Protein AF-0000000074132097 (afdb_homodimer)

Sequence (910 aa):
MKKFSLKESVGILLLLLIILAGGVNQGLSPETPVLTVIAILILIAKLHGADWEKIHQGIKEGISTALIPIFIFILIGILIAVWIKAGIIPALMVVGFKLISVKFFVPSVFLVCALVGASIGSGFTTISTIGIALFGMGITMNMNPALVAGAILSGAIFGDKTSPLSDSTNLASAISGTDLFAHIKNLMWTTIPALLISLVVFVFIGQGKTEPDFAKIDATMKILSQNFSISWVAAIPVILMFLCAWFKIPAIPTLFINIAVSTGIILVNDPHISLKGLAALMETGYVAHTKNEAVNALLTRGGISNMMGTVSLIITTLALGGLLMELGIIQTAMEPLIQRLNRPGKLVLSTIFAGIGINLFVGEQYLSVILPGRAFKDAFDRVGLAPLALGRVLEDGGSVINYLIPWGVAGSFAASTLGVPVLEFLPFTLFALLSPILSVISGYTGIGLKMKKENMKKFSLKESVGILLLLLIILAGGVNQGLSPETPVLTVIAILILIAKLHGADWEKIHQGIKEGISTALIPIFIFILIGILIAVWIKAGIIPALMVVGFKLISVKFFVPSVFLVCALVGASIGSGFTTISTIGIALFGMGITMNMNPALVAGAILSGAIFGDKTSPLSDSTNLASAISGTDLFAHIKNLMWTTIPALLISLVVFVFIGQGKTEPDFAKIDATMKILSQNFSISWVAAIPVILMFLCAWFKIPAIPTLFINIAVSTGIILVNDPHISLKGLAALMETGYVAHTKNEAVNALLTRGGISNMMGTVSLIITTLALGGLLMELGIIQTAMEPLIQRLNRPGKLVLSTIFAGIGINLFVGEQYLSVILPGRAFKDAFDRVGLAPLALGRVLEDGGSVINYLIPWGVAGSFAASTLGVPVLEFLPFTLFALLSPILSVISGYTGIGLKMKKEN

Structure (mmCIF, N/CA/C/O backbone):
data_AF-0000000074132097-model_v1
#
loop_
_entity.id
_entity.type
_entity.pdbx_description
1 polymer 'Na(+)/H(+) antiporter'
#
loop_
_atom_site.group_PDB
_atom_site.id
_atom_site.type_symbol
_atom_site.label_atom_id
_atom_site.label_alt_id
_atom_site.label_comp_id
_atom_site.label_asym_id
_atom_site.label_entity_id
_atom_site.label_seq_id
_atom_site.pdbx_PDB_ins_code
_atom_site.Cartn_x
_atom_site.Cartn_y
_atom_site.Cartn_z
_atom_site.occupancy
_atom_site.B_iso_or_equiv
_atom_site.auth_seq_id
_atom_site.auth_comp_id
_atom_site.auth_asym_id
_atom_site.auth_atom_id
_atom_site.pdbx_PDB_model_num
ATOM 1 N N . MET A 1 1 ? 18.516 8.859 -22.875 1 85 1 MET A N 1
ATOM 2 C CA . MET A 1 1 ? 17.312 9.695 -22.781 1 85 1 MET A CA 1
ATOM 3 C C . MET A 1 1 ? 17.672 11.172 -22.891 1 85 1 MET A C 1
ATOM 5 O O . MET A 1 1 ? 18.672 11.617 -22.328 1 85 1 MET A O 1
ATOM 9 N N . LYS A 1 2 ? 16.906 11.922 -23.828 1 89.31 2 LYS A N 1
ATOM 10 C CA . LYS A 1 2 ? 17.094 13.359 -23.984 1 89.31 2 LYS A CA 1
ATOM 11 C C . LYS A 1 2 ? 16.547 14.117 -22.781 1 89.31 2 LYS A C 1
ATOM 13 O O . LYS A 1 2 ? 15.438 13.836 -22.312 1 89.31 2 LYS A O 1
ATOM 18 N N . LYS A 1 3 ? 17.328 15.031 -22.281 1 91.81 3 LYS A N 1
ATOM 19 C CA . LYS A 1 3 ? 16.891 15.828 -21.141 1 91.81 3 LYS A CA 1
ATOM 20 C C . LYS A 1 3 ? 15.695 16.703 -21.5 1 91.81 3 LYS A C 1
ATOM 22 O O . LYS A 1 3 ? 15.625 17.25 -22.609 1 91.81 3 LYS A O 1
ATOM 27 N N . PHE A 1 4 ? 14.773 16.828 -20.594 1 95.38 4 PHE A N 1
ATOM 28 C CA . PHE A 1 4 ? 13.617 17.688 -20.812 1 95.38 4 PHE A CA 1
ATOM 29 C C . PHE A 1 4 ? 14 19.156 -20.688 1 95.38 4 PHE A C 1
ATOM 31 O O . PHE A 1 4 ? 14.719 19.531 -19.766 1 95.38 4 PHE A O 1
ATOM 38 N N . SER A 1 5 ? 13.555 19.938 -21.625 1 95 5 SER A N 1
ATOM 39 C CA . SER A 1 5 ? 13.773 21.375 -21.578 1 95 5 SER A CA 1
ATOM 40 C C . SER A 1 5 ? 12.852 22.047 -20.562 1 95 5 SER A C 1
ATOM 42 O O . SER A 1 5 ? 11.914 21.422 -20.062 1 95 5 SER A O 1
ATOM 44 N N . LEU A 1 6 ? 13.18 23.25 -20.25 1 95.19 6 LEU A N 1
ATOM 45 C CA . LEU A 1 6 ? 12.344 24 -19.312 1 95.19 6 LEU A CA 1
ATOM 46 C C . LEU A 1 6 ? 10.922 24.125 -19.844 1 95.19 6 LEU A C 1
ATOM 48 O O . LEU A 1 6 ? 9.953 23.938 -19.109 1 95.19 6 LEU A O 1
ATOM 52 N N . LYS A 1 7 ? 10.742 24.438 -21.078 1 96.06 7 LYS A N 1
ATOM 53 C CA . LYS A 1 7 ? 9.422 24.578 -21.688 1 96.06 7 LYS A CA 1
ATOM 54 C C . LYS A 1 7 ? 8.648 23.266 -21.656 1 96.06 7 LYS A C 1
ATOM 56 O O . LYS A 1 7 ? 7.449 23.25 -21.375 1 96.06 7 LYS A O 1
ATOM 61 N N . GLU A 1 8 ? 9.344 22.203 -21.969 1 96.19 8 GLU A N 1
ATOM 62 C CA . GLU A 1 8 ? 8.711 20.891 -21.906 1 96.19 8 GLU A CA 1
ATOM 63 C C . GLU A 1 8 ? 8.289 20.547 -20.484 1 96.19 8 GLU A C 1
ATOM 65 O O . GLU A 1 8 ? 7.195 20.016 -20.266 1 96.19 8 GLU A O 1
ATOM 70 N N . SER A 1 9 ? 9.195 20.797 -19.562 1 96.62 9 SER A N 1
ATOM 71 C CA . SER A 1 9 ? 8.922 20.469 -18.156 1 96.62 9 SER A CA 1
ATOM 72 C C . SER A 1 9 ? 7.723 21.25 -17.641 1 96.62 9 SER A C 1
ATOM 74 O O . SER A 1 9 ? 6.82 20.672 -17.031 1 96.62 9 SER A O 1
ATOM 76 N N . VAL A 1 10 ? 7.715 22.5 -17.875 1 95.5 10 VAL A N 1
ATOM 77 C CA . VAL A 1 10 ? 6.613 23.344 -17.422 1 95.5 10 VAL A CA 1
ATOM 78 C C . VAL A 1 10 ? 5.328 22.938 -18.141 1 95.5 10 VAL A C 1
ATOM 80 O O . VAL A 1 10 ? 4.254 22.922 -17.531 1 95.5 10 VAL A O 1
ATOM 83 N N . GLY A 1 11 ? 5.418 22.672 -19.422 1 96.5 11 GLY A N 1
ATOM 84 C CA . GLY A 1 11 ? 4.27 22.203 -20.172 1 96.5 11 GLY A CA 1
ATOM 85 C C . GLY A 1 11 ? 3.67 20.922 -19.609 1 96.5 11 GLY A C 1
ATOM 86 O O . GLY A 1 11 ? 2.449 20.797 -19.5 1 96.5 11 GLY A O 1
ATOM 87 N N . ILE A 1 12 ? 4.539 20.016 -19.312 1 96.44 12 ILE A N 1
ATOM 88 C CA . ILE A 1 12 ? 4.109 18.75 -18.734 1 96.44 12 ILE A CA 1
ATOM 89 C C . ILE A 1 12 ? 3.432 18.984 -17.391 1 96.44 12 ILE A C 1
ATOM 91 O O . ILE A 1 12 ? 2.371 18.422 -17.109 1 96.44 12 ILE A O 1
ATOM 95 N N . LEU A 1 13 ? 4.047 19.797 -16.531 1 96.31 13 LEU A N 1
ATOM 96 C CA . LEU A 1 13 ? 3.502 20.078 -15.211 1 96.31 13 LEU A CA 1
ATOM 97 C C . LEU A 1 13 ? 2.148 20.766 -15.32 1 96.31 13 LEU A C 1
ATOM 99 O O . LEU A 1 13 ? 1.233 20.484 -14.547 1 96.31 13 LEU A O 1
ATOM 103 N N . LEU A 1 14 ? 1.985 21.656 -16.219 1 95.94 14 LEU A N 1
ATOM 104 C CA . LEU A 1 14 ? 0.712 22.344 -16.422 1 95.94 14 LEU A CA 1
ATOM 105 C C . LEU A 1 14 ? -0.354 21.359 -16.906 1 95.94 14 LEU A C 1
ATOM 107 O O . LEU A 1 14 ? -1.506 21.438 -16.469 1 95.94 14 LEU A O 1
ATOM 111 N N . LEU A 1 15 ? 0.033 20.562 -17.859 1 94.88 15 LEU A N 1
ATOM 112 C CA . LEU A 1 15 ? -0.889 19.547 -18.344 1 94.88 15 LEU A CA 1
ATOM 113 C C . LEU A 1 15 ? -1.368 18.641 -17.203 1 94.88 15 LEU A C 1
ATOM 115 O O . LEU A 1 15 ? -2.559 18.344 -17.109 1 94.88 15 LEU A O 1
ATOM 119 N N . LEU A 1 16 ? -0.431 18.25 -16.391 1 94.19 16 LEU A N 1
ATOM 120 C CA . LEU A 1 16 ? -0.76 17.406 -15.242 1 94.19 16 LEU A CA 1
ATOM 121 C C . LEU A 1 16 ? -1.727 18.109 -14.297 1 94.19 16 LEU A C 1
ATOM 123 O O . LEU A 1 16 ? -2.697 17.516 -13.836 1 94.19 16 LEU A O 1
ATOM 127 N N . LEU A 1 17 ? -1.481 19.344 -14.039 1 93.38 17 LEU A N 1
ATOM 128 C CA . LEU A 1 17 ? -2.324 20.109 -13.125 1 93.38 17 LEU A CA 1
ATOM 129 C C . LEU A 1 17 ? -3.732 20.266 -13.695 1 93.38 17 LEU A C 1
ATOM 131 O O . LEU A 1 17 ? -4.715 20.219 -12.945 1 93.38 17 LEU A O 1
ATOM 135 N N . ILE A 1 18 ? -3.844 20.469 -14.961 1 94.88 18 ILE A N 1
ATOM 136 C CA . ILE A 1 18 ? -5.137 20.625 -15.625 1 94.88 18 ILE A CA 1
ATOM 137 C C . ILE A 1 18 ? -5.945 19.344 -15.508 1 94.88 18 ILE A C 1
ATOM 139 O O . ILE A 1 18 ? -7.141 19.375 -15.203 1 94.88 18 ILE A O 1
ATOM 143 N N . ILE A 1 19 ? -5.293 18.25 -15.695 1 94.5 19 ILE A N 1
ATOM 144 C CA . ILE A 1 19 ? -5.98 16.969 -15.633 1 94.5 19 ILE A CA 1
ATOM 145 C C . ILE A 1 19 ? -6.402 16.672 -14.195 1 94.5 19 ILE A C 1
ATOM 147 O O . ILE A 1 19 ? -7.535 16.266 -13.945 1 94.5 19 ILE A O 1
ATOM 151 N N . LEU A 1 20 ? -5.535 16.875 -13.25 1 92.69 20 LEU A N 1
ATOM 152 C CA . LEU A 1 20 ? -5.82 16.578 -11.852 1 92.69 20 LEU A CA 1
ATOM 153 C C . LEU A 1 20 ? -6.898 17.516 -11.312 1 92.69 20 LEU A C 1
ATOM 155 O O . LEU A 1 20 ? -7.879 17.062 -10.711 1 92.69 20 LEU A O 1
ATOM 159 N N . ALA A 1 21 ? -6.719 18.797 -11.523 1 89.94 21 ALA A N 1
ATOM 160 C CA . ALA A 1 21 ? -7.695 19.781 -11.047 1 89.94 21 ALA A CA 1
ATOM 161 C C . ALA A 1 21 ? -9.031 19.609 -11.758 1 89.94 21 ALA A C 1
ATOM 163 O O . ALA A 1 21 ? -10.094 19.766 -11.148 1 89.94 21 ALA A O 1
ATOM 164 N N . GLY A 1 22 ? -8.977 19.359 -13.047 1 90.19 22 GLY A N 1
ATOM 165 C CA . GLY A 1 22 ? -10.195 19.109 -13.805 1 90.19 22 GLY A CA 1
ATOM 166 C C . GLY A 1 22 ? -10.961 17.906 -13.297 1 90.19 22 GLY A C 1
ATOM 167 O O . GLY A 1 22 ? -12.188 17.938 -13.211 1 90.19 22 GLY A O 1
ATOM 168 N N . GLY A 1 23 ? -10.234 16.859 -12.984 1 90.25 23 GLY A N 1
ATOM 169 C CA . GLY A 1 23 ? -10.875 15.664 -12.453 1 90.25 23 GLY A CA 1
ATOM 170 C C . GLY A 1 23 ? -11.555 15.891 -11.109 1 90.25 23 GLY A C 1
ATOM 171 O O . GLY A 1 23 ? -12.711 15.516 -10.922 1 90.25 23 GLY A O 1
ATOM 172 N N . VAL A 1 24 ? -10.852 16.562 -10.219 1 84.56 24 VAL A N 1
ATOM 173 C CA . VAL A 1 24 ? -11.375 16.812 -8.883 1 84.56 24 VAL A CA 1
ATOM 174 C C . VAL A 1 24 ? -12.586 17.75 -8.969 1 84.56 24 VAL A C 1
ATOM 176 O O . VAL A 1 24 ? -13.57 17.562 -8.25 1 84.56 24 VAL A O 1
ATOM 179 N N . ASN A 1 25 ? -12.531 18.656 -9.867 1 85.5 25 ASN A N 1
ATOM 180 C CA . ASN A 1 25 ? -13.633 19.609 -10.047 1 85.5 25 ASN A CA 1
ATOM 181 C C . ASN A 1 25 ? -14.883 18.906 -10.578 1 85.5 25 ASN A C 1
ATOM 183 O O . ASN A 1 25 ? -16 19.344 -10.312 1 85.5 25 ASN A O 1
ATOM 187 N N . GLN A 1 26 ? -14.695 17.875 -11.266 1 87.94 26 GLN A N 1
ATOM 188 C CA . GLN A 1 26 ? -15.82 17.125 -11.812 1 87.94 26 GLN A CA 1
ATOM 189 C C . GLN A 1 26 ? -16.328 16.094 -10.812 1 87.94 26 GLN A C 1
ATOM 191 O O . GLN A 1 26 ? -17.188 15.273 -11.148 1 87.94 26 GLN A O 1
ATOM 196 N N . GLY A 1 27 ? -15.734 16.125 -9.672 1 84.62 27 GLY A N 1
ATOM 197 C CA . GLY A 1 27 ? -16.188 15.234 -8.617 1 84.62 27 GLY A CA 1
ATOM 198 C C . GLY A 1 27 ? -15.594 13.844 -8.703 1 84.62 27 GLY A C 1
ATOM 199 O O . GLY A 1 27 ? -16.078 12.914 -8.062 1 84.62 27 GLY A O 1
ATOM 200 N N . LEU A 1 28 ? -14.555 13.734 -9.508 1 88.5 28 LEU A N 1
ATOM 201 C CA . LEU A 1 28 ? -13.875 12.438 -9.594 1 88.5 28 LEU A CA 1
ATOM 202 C C . LEU A 1 28 ? -12.945 12.234 -8.406 1 88.5 28 LEU A C 1
ATOM 204 O O . LEU A 1 28 ? -12.391 13.195 -7.871 1 88.5 28 LEU A O 1
ATOM 208 N N . SER A 1 29 ? -12.844 10.969 -8 1 86.94 29 SER A N 1
ATOM 209 C CA . SER A 1 29 ? -11.734 10.656 -7.105 1 86.94 29 SER A CA 1
ATOM 210 C C . SER A 1 29 ? -10.398 10.992 -7.75 1 86.94 29 SER A C 1
ATOM 212 O O . SER A 1 29 ? -10.211 10.805 -8.953 1 86.94 29 SER A O 1
ATOM 214 N N . PRO A 1 30 ? -9.508 11.469 -6.992 1 89.56 30 PRO A N 1
ATOM 215 C CA . PRO A 1 30 ? -8.219 11.875 -7.559 1 89.56 30 PRO A CA 1
ATOM 216 C C . PRO A 1 30 ? -7.445 10.703 -8.164 1 89.56 30 PRO A C 1
ATOM 218 O O . PRO A 1 30 ? -6.562 10.906 -9 1 89.56 30 PRO A O 1
ATOM 221 N N . GLU A 1 31 ? -7.766 9.578 -7.855 1 92.69 31 GLU A N 1
ATOM 222 C CA . GLU A 1 31 ? -6.984 8.406 -8.227 1 92.69 31 GLU A CA 1
ATOM 223 C C . GLU A 1 31 ? -6.984 8.195 -9.734 1 92.69 31 GLU A C 1
ATOM 225 O O . GLU A 1 31 ? -5.93 7.973 -10.336 1 92.69 31 GLU A O 1
ATOM 230 N N . THR A 1 32 ? -8.125 8.258 -10.422 1 93.75 32 THR A N 1
ATOM 231 C CA . THR A 1 32 ? -8.227 8.008 -11.859 1 93.75 32 THR A CA 1
ATOM 232 C C . THR A 1 32 ? -7.48 9.078 -12.648 1 93.75 32 THR A C 1
ATOM 234 O O . THR A 1 32 ? -6.719 8.758 -13.562 1 93.75 32 THR A O 1
ATOM 237 N N . PRO A 1 33 ? -7.664 10.352 -12.281 1 94.69 33 PRO A N 1
ATOM 238 C CA . PRO A 1 33 ? -6.852 11.367 -12.961 1 94.69 33 PRO A CA 1
ATOM 239 C C . PRO A 1 33 ? -5.352 11.141 -12.781 1 94.69 33 PRO A C 1
ATOM 241 O O . PRO A 1 33 ? -4.582 11.328 -13.727 1 94.69 33 PRO A O 1
ATOM 244 N N . VAL A 1 34 ? -4.941 10.758 -11.617 1 95.69 34 VAL A N 1
ATOM 245 C CA . VAL A 1 34 ? -3.527 10.539 -11.336 1 95.69 34 VAL A CA 1
ATOM 246 C C . VAL A 1 34 ? -2.996 9.414 -12.227 1 95.69 34 VAL A C 1
ATOM 248 O O . VAL A 1 34 ? -1.926 9.539 -12.828 1 95.69 34 VAL A O 1
ATOM 251 N N . LEU A 1 35 ? -3.707 8.344 -12.352 1 96.94 35 LEU A N 1
ATOM 252 C CA . LEU A 1 35 ? -3.293 7.215 -13.172 1 96.94 35 LEU A CA 1
ATOM 253 C C . LEU A 1 35 ? -3.227 7.609 -14.648 1 96.94 35 LEU A C 1
ATOM 255 O O . LEU A 1 35 ? -2.348 7.145 -15.375 1 96.94 35 LEU A O 1
ATOM 259 N N . THR A 1 36 ? -4.145 8.422 -15.078 1 96.19 36 THR A N 1
ATOM 260 C CA . THR A 1 36 ? -4.129 8.922 -16.453 1 96.19 36 THR A CA 1
ATOM 261 C C . THR A 1 36 ? -2.861 9.727 -16.719 1 96.19 36 THR A C 1
ATOM 263 O O . THR A 1 36 ? -2.219 9.555 -17.75 1 96.19 36 THR A O 1
ATOM 266 N N . VAL A 1 37 ? -2.537 10.555 -15.766 1 96.62 37 VAL A N 1
ATOM 267 C CA . VAL A 1 37 ? -1.342 11.375 -15.906 1 96.62 37 VAL A CA 1
ATOM 268 C C . VAL A 1 37 ? -0.101 10.484 -15.93 1 96.62 37 VAL A C 1
ATOM 270 O O . VAL A 1 37 ? 0.848 10.75 -16.672 1 96.62 37 VAL A O 1
ATOM 273 N N . ILE A 1 38 ? -0.092 9.453 -15.141 1 97.69 38 ILE A N 1
ATOM 274 C CA . ILE A 1 38 ? 1.034 8.531 -15.117 1 97.69 38 ILE A CA 1
ATOM 275 C C . ILE A 1 38 ? 1.193 7.879 -16.484 1 97.69 38 ILE A C 1
ATOM 277 O O . ILE A 1 38 ? 2.305 7.785 -17.016 1 97.69 38 ILE A O 1
ATOM 281 N N . ALA A 1 39 ? 0.104 7.426 -17.047 1 97.44 39 ALA A N 1
ATOM 282 C CA . ALA A 1 39 ? 0.138 6.805 -18.359 1 97.44 39 ALA A CA 1
ATOM 283 C C . ALA A 1 39 ? 0.714 7.758 -19.406 1 97.44 39 ALA A C 1
ATOM 285 O O . ALA A 1 39 ? 1.565 7.367 -20.203 1 97.44 39 ALA A O 1
ATOM 286 N N . ILE A 1 40 ? 0.273 8.984 -19.406 1 96.94 40 ILE A N 1
ATOM 287 C CA . ILE A 1 40 ? 0.733 10 -20.359 1 96.94 40 ILE A CA 1
ATOM 288 C C . ILE A 1 40 ? 2.219 10.266 -20.141 1 96.94 40 ILE A C 1
ATOM 290 O O . ILE A 1 40 ? 2.988 10.367 -21.094 1 96.94 40 ILE A O 1
ATOM 294 N N . LEU A 1 41 ? 2.566 10.375 -18.891 1 97.44 41 LEU A N 1
ATOM 295 C CA . LEU A 1 41 ? 3.955 10.664 -18.547 1 97.44 41 LEU A CA 1
ATOM 296 C C . LEU A 1 41 ? 4.875 9.531 -19 1 97.44 41 LEU A C 1
ATOM 298 O O . LEU A 1 41 ? 5.992 9.781 -19.453 1 97.44 41 LEU A O 1
ATOM 302 N N . ILE A 1 42 ? 4.461 8.305 -18.828 1 97.5 42 ILE A N 1
ATOM 303 C CA . ILE A 1 42 ? 5.242 7.156 -19.281 1 97.5 42 ILE A CA 1
ATOM 304 C C . ILE A 1 42 ? 5.41 7.211 -20.797 1 97.5 42 ILE A C 1
ATOM 306 O O . ILE A 1 42 ? 6.504 6.973 -21.312 1 97.5 42 ILE A O 1
ATOM 310 N N . LEU A 1 43 ? 4.371 7.562 -21.469 1 96.25 43 LEU A N 1
ATOM 311 C CA . LEU A 1 43 ? 4.43 7.691 -22.922 1 96.25 43 LEU A CA 1
ATOM 312 C C . LEU A 1 43 ? 5.41 8.781 -23.344 1 96.25 43 LEU A C 1
ATOM 314 O O . LEU A 1 43 ? 6.242 8.578 -24.219 1 96.25 43 LEU A O 1
ATOM 318 N N . ILE A 1 44 ? 5.312 9.922 -22.719 1 96.62 44 ILE A N 1
ATOM 319 C CA . ILE A 1 44 ? 6.195 11.039 -23.031 1 96.62 44 ILE A CA 1
ATOM 320 C C . ILE A 1 44 ? 7.645 10.648 -22.734 1 96.62 44 ILE A C 1
ATOM 322 O O . ILE A 1 44 ? 8.547 10.961 -23.516 1 96.62 44 ILE A O 1
ATOM 326 N N . ALA A 1 45 ? 7.832 10 -21.578 1 96.75 45 ALA A N 1
ATOM 327 C CA . ALA A 1 45 ? 9.172 9.562 -21.203 1 96.75 45 ALA A CA 1
ATOM 328 C C . ALA A 1 45 ? 9.758 8.609 -22.25 1 96.75 45 ALA A C 1
ATOM 330 O O . ALA A 1 45 ? 10.93 8.719 -22.609 1 96.75 45 ALA A O 1
ATOM 331 N N . LYS A 1 46 ? 8.977 7.695 -22.734 1 95.19 46 LYS A N 1
ATOM 332 C CA . LYS A 1 46 ? 9.438 6.742 -23.734 1 95.19 46 LYS A CA 1
ATOM 333 C C . LYS A 1 46 ? 9.766 7.438 -25.062 1 95.19 46 LYS A C 1
ATOM 335 O O . LYS A 1 46 ? 10.734 7.086 -25.734 1 95.19 46 LYS A O 1
ATOM 340 N N . LEU A 1 47 ? 8.992 8.398 -25.422 1 94.56 47 LEU A N 1
ATOM 341 C CA . LEU A 1 47 ? 9.227 9.164 -26.641 1 94.56 47 LEU A CA 1
ATOM 342 C C . LEU A 1 47 ? 10.516 9.969 -26.531 1 94.56 47 LEU A C 1
ATOM 344 O O . LEU A 1 47 ? 11.164 10.25 -27.547 1 94.56 47 LEU A O 1
ATOM 348 N N . HIS A 1 48 ? 10.82 10.289 -25.297 1 95.94 48 HIS A N 1
ATOM 349 C CA . HIS A 1 48 ? 12.062 11.016 -25.047 1 95.94 48 HIS A CA 1
ATOM 350 C C . HIS A 1 48 ? 13.242 10.055 -24.922 1 95.94 48 HIS A C 1
ATOM 352 O O . HIS A 1 48 ? 14.359 10.469 -24.609 1 95.94 48 HIS A O 1
ATOM 358 N N . GLY A 1 49 ? 12.977 8.742 -25.078 1 95.12 49 GLY A N 1
ATOM 359 C CA . GLY A 1 49 ? 14.047 7.762 -25.141 1 95.12 49 GLY A CA 1
ATOM 360 C C . GLY A 1 49 ? 14.352 7.113 -23.812 1 95.12 49 GLY A C 1
ATOM 361 O O . GLY A 1 49 ? 15.375 6.449 -23.656 1 95.12 49 GLY A O 1
ATOM 362 N N . ALA A 1 50 ? 13.469 7.289 -22.844 1 95.69 50 ALA A N 1
ATOM 363 C CA . ALA A 1 50 ? 13.703 6.668 -21.547 1 95.69 50 ALA A CA 1
ATOM 364 C C . ALA A 1 50 ? 13.555 5.152 -21.625 1 95.69 50 ALA A C 1
ATOM 366 O O . ALA A 1 50 ? 12.672 4.645 -22.312 1 95.69 50 ALA A O 1
ATOM 367 N N . ASP A 1 51 ? 14.484 4.465 -20.984 1 95 51 ASP A N 1
ATOM 368 C CA . ASP A 1 51 ? 14.328 3.014 -20.922 1 95 51 ASP A CA 1
ATOM 369 C C . ASP A 1 51 ? 13.336 2.621 -19.828 1 95 51 ASP A C 1
ATOM 371 O O . ASP A 1 51 ? 13 3.43 -18.953 1 95 51 ASP A O 1
ATOM 375 N N . TRP A 1 52 ? 12.906 1.37 -19.875 1 93.69 52 TRP A N 1
ATOM 376 C CA . TRP A 1 52 ? 11.883 0.884 -18.953 1 93.69 52 TRP A CA 1
ATOM 377 C C . TRP A 1 52 ? 12.414 0.816 -17.531 1 93.69 52 TRP A C 1
ATOM 379 O O . TRP A 1 52 ? 11.672 1.029 -16.578 1 93.69 52 TRP A O 1
ATOM 389 N N . GLU A 1 53 ? 13.609 0.536 -17.391 1 93.25 53 GLU A N 1
ATOM 390 C CA . GLU A 1 53 ? 14.234 0.453 -16.078 1 93.25 53 GLU A CA 1
ATOM 391 C C . GLU A 1 53 ? 14.164 1.793 -15.352 1 93.25 53 GLU A C 1
ATOM 393 O O . GLU A 1 53 ? 13.914 1.838 -14.141 1 93.25 53 GLU A O 1
ATOM 398 N N . LYS A 1 54 ? 14.445 2.789 -16.078 1 95.62 54 LYS A N 1
ATOM 399 C CA . LYS A 1 54 ? 14.375 4.125 -15.5 1 95.62 54 LYS A CA 1
ATOM 400 C C . LYS A 1 54 ? 12.961 4.449 -15.039 1 95.62 54 LYS A C 1
ATOM 402 O O . LYS A 1 54 ? 12.766 5.039 -13.977 1 95.62 54 LYS A O 1
ATOM 407 N N . ILE A 1 55 ? 12.023 4.102 -15.836 1 96.06 55 ILE A N 1
ATOM 408 C CA . ILE A 1 55 ? 10.617 4.328 -15.508 1 96.06 55 ILE A CA 1
ATOM 409 C C . ILE A 1 55 ? 10.242 3.543 -14.25 1 96.06 55 ILE A C 1
ATOM 411 O O . ILE A 1 55 ? 9.633 4.086 -13.328 1 96.06 55 ILE A O 1
ATOM 415 N N . HIS A 1 56 ? 10.648 2.299 -14.164 1 95.81 56 HIS A N 1
ATOM 416 C CA . HIS A 1 56 ? 10.375 1.47 -12.992 1 95.81 56 HIS A CA 1
ATOM 417 C C . HIS A 1 56 ? 11.055 2.025 -11.75 1 95.81 56 HIS A C 1
ATOM 419 O O . HIS A 1 56 ? 10.484 1.994 -10.656 1 95.81 56 HIS A O 1
ATOM 425 N N . GLN A 1 57 ? 12.242 2.506 -11.977 1 96.12 57 GLN A N 1
ATOM 426 C CA . GLN A 1 57 ? 12.984 3.098 -10.867 1 96.12 57 GLN A CA 1
ATOM 427 C C . GLN A 1 57 ? 12.258 4.324 -10.32 1 96.12 57 GLN A C 1
ATOM 429 O O . GLN A 1 57 ? 12.219 4.531 -9.102 1 96.12 57 GLN A O 1
ATOM 434 N N . GLY A 1 58 ? 11.758 5.121 -11.211 1 96.5 58 GLY A N 1
ATOM 435 C CA . GLY A 1 58 ? 10.984 6.273 -10.781 1 96.5 58 GLY A CA 1
ATOM 436 C C . GLY A 1 58 ? 9.773 5.898 -9.945 1 96.5 58 GLY A C 1
ATOM 437 O O . GLY A 1 58 ? 9.531 6.488 -8.891 1 96.5 58 GLY A O 1
ATOM 438 N N . ILE A 1 59 ? 9.055 4.918 -10.383 1 96.81 59 ILE A N 1
ATOM 439 C CA . ILE A 1 59 ? 7.863 4.457 -9.68 1 96.81 59 ILE A CA 1
ATOM 440 C C . ILE A 1 59 ? 8.25 3.924 -8.297 1 96.81 59 ILE A C 1
ATOM 442 O O . ILE A 1 59 ? 7.656 4.305 -7.289 1 96.81 59 ILE A O 1
ATOM 446 N N . LYS A 1 60 ? 9.242 3.135 -8.25 1 96.06 60 LYS A N 1
ATOM 447 C CA . LYS A 1 60 ? 9.695 2.51 -7.016 1 96.06 60 LYS A CA 1
ATOM 448 C C . LYS A 1 60 ? 10.172 3.557 -6.012 1 96.06 60 LYS A C 1
ATOM 450 O O . LYS A 1 60 ? 9.789 3.521 -4.84 1 96.06 60 LYS A O 1
ATOM 455 N N . GLU A 1 61 ? 10.984 4.477 -6.465 1 95.06 61 GLU A N 1
ATOM 456 C CA . GLU A 1 61 ? 11.555 5.492 -5.582 1 95.06 61 GLU A CA 1
ATOM 457 C C . GLU A 1 61 ? 10.469 6.414 -5.035 1 95.06 61 GLU A C 1
ATOM 459 O O . GLU A 1 61 ? 10.531 6.844 -3.879 1 95.06 61 GLU A O 1
ATOM 464 N N . GLY A 1 62 ? 9.562 6.699 -5.883 1 95.69 62 GLY A N 1
ATOM 465 C CA . GLY A 1 62 ? 8.461 7.531 -5.434 1 95.69 62 GLY A CA 1
ATOM 466 C C . GLY A 1 62 ? 7.66 6.902 -4.309 1 95.69 62 GLY A C 1
ATOM 467 O O . GLY A 1 62 ? 7.504 7.496 -3.242 1 95.69 62 GLY A O 1
ATOM 468 N N . ILE A 1 63 ? 7.234 5.695 -4.48 1 96.38 63 ILE A N 1
ATOM 469 C CA . ILE A 1 63 ? 6.375 5.016 -3.518 1 96.38 63 ILE A CA 1
ATOM 470 C C . ILE A 1 63 ? 7.156 4.738 -2.234 1 96.38 63 ILE A C 1
ATOM 472 O O . ILE A 1 63 ? 6.594 4.773 -1.138 1 96.38 63 ILE A O 1
ATOM 476 N N . SER A 1 64 ? 8.461 4.539 -2.348 1 95.31 64 SER A N 1
ATOM 477 C CA . SER A 1 64 ? 9.305 4.156 -1.218 1 95.31 64 SER A CA 1
ATOM 478 C C . SER A 1 64 ? 9.328 5.246 -0.152 1 95.31 64 SER A C 1
ATOM 480 O O . SER A 1 64 ? 9.609 4.973 1.017 1 95.31 64 SER A O 1
ATOM 482 N N . THR A 1 65 ? 9.016 6.434 -0.509 1 90.81 65 THR A N 1
ATOM 483 C CA . THR A 1 65 ? 9.102 7.551 0.425 1 90.81 65 THR A CA 1
ATOM 484 C C . THR A 1 65 ? 7.961 7.492 1.441 1 90.81 65 THR A C 1
ATOM 486 O O . THR A 1 65 ? 8.016 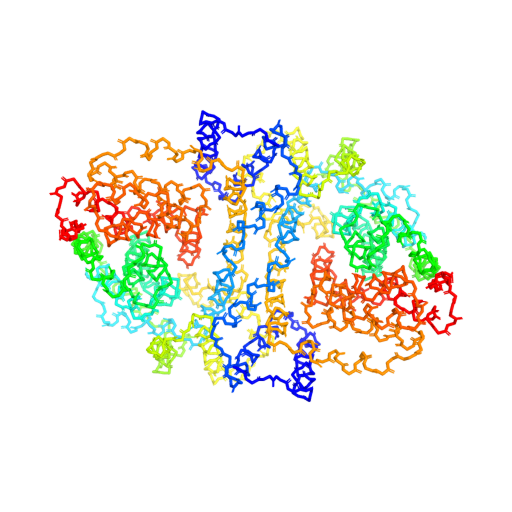8.156 2.477 1 90.81 65 THR A O 1
ATOM 489 N N . ALA A 1 66 ? 6.984 6.719 1.176 1 92.69 66 ALA A N 1
ATOM 490 C CA . ALA A 1 66 ? 5.816 6.762 2.049 1 92.69 66 ALA A CA 1
ATOM 491 C C . ALA A 1 66 ? 5.559 5.398 2.684 1 92.69 66 ALA A C 1
ATOM 493 O O . ALA A 1 66 ? 4.457 5.129 3.166 1 92.69 66 ALA A O 1
ATOM 494 N N . LEU A 1 67 ? 6.469 4.543 2.742 1 95.5 67 LEU A N 1
ATOM 495 C CA . LEU A 1 67 ? 6.242 3.191 3.24 1 95.5 67 LEU A CA 1
ATOM 496 C C . LEU A 1 67 ? 5.898 3.209 4.723 1 95.5 67 LEU A C 1
ATOM 498 O O . LEU A 1 67 ? 4.969 2.523 5.156 1 95.5 67 LEU A O 1
ATOM 502 N N . ILE A 1 68 ? 6.562 4.016 5.492 1 93.19 68 ILE A N 1
ATOM 503 C CA . ILE A 1 68 ? 6.316 4.078 6.93 1 93.19 68 ILE A CA 1
ATOM 504 C C . ILE A 1 68 ? 4.941 4.688 7.191 1 93.19 68 ILE A C 1
ATOM 506 O O . ILE A 1 68 ? 4.129 4.117 7.922 1 93.19 68 ILE A O 1
ATOM 510 N N . PRO A 1 69 ? 4.664 5.805 6.527 1 93 69 PRO A N 1
ATOM 511 C CA . PRO A 1 69 ? 3.318 6.359 6.691 1 93 69 PRO A CA 1
ATOM 512 C C . PRO A 1 69 ? 2.221 5.367 6.312 1 93 69 PRO A C 1
ATOM 514 O O . PRO A 1 69 ? 1.2 5.281 7 1 93 69 PRO A O 1
ATOM 517 N N . ILE A 1 70 ? 2.391 4.688 5.234 1 96.06 70 ILE A N 1
ATOM 518 C CA . ILE A 1 70 ? 1.403 3.715 4.785 1 96.06 70 ILE A CA 1
ATOM 519 C C . ILE A 1 70 ? 1.182 2.666 5.875 1 96.06 70 ILE A C 1
ATOM 521 O O . ILE A 1 70 ? 0.041 2.312 6.184 1 96.06 70 ILE A O 1
ATOM 525 N N . PHE A 1 71 ? 2.23 2.195 6.449 1 96.81 71 PHE A N 1
ATOM 526 C CA . PHE A 1 71 ? 2.133 1.206 7.516 1 96.81 71 PHE A CA 1
ATOM 527 C C . PHE A 1 71 ? 1.433 1.794 8.734 1 96.81 71 PHE A C 1
ATOM 529 O O . PHE A 1 71 ? 0.618 1.125 9.375 1 96.81 71 PHE A O 1
ATOM 536 N N . ILE A 1 72 ? 1.731 3.014 9.062 1 95.5 72 ILE A N 1
ATOM 537 C CA . ILE A 1 72 ? 1.108 3.717 10.18 1 95.5 72 ILE A CA 1
ATOM 538 C C . ILE A 1 72 ? -0.395 3.838 9.938 1 95.5 72 ILE A C 1
ATOM 540 O O . ILE A 1 72 ? -1.195 3.656 10.859 1 95.5 72 ILE A O 1
ATOM 544 N N . PHE A 1 73 ? -0.788 4.105 8.68 1 96.31 73 PHE A N 1
ATOM 545 C CA . PHE A 1 73 ? -2.199 4.262 8.344 1 96.31 73 PHE A CA 1
ATOM 546 C C . PHE A 1 73 ? -2.961 2.965 8.602 1 96.31 73 PHE A C 1
ATOM 548 O O . PHE A 1 73 ? -4.102 2.992 9.07 1 96.31 73 PHE A O 1
ATOM 555 N N . ILE A 1 74 ? -2.342 1.894 8.281 1 97 74 ILE A N 1
ATOM 556 C CA . ILE A 1 74 ? -2.955 0.594 8.531 1 97 74 ILE A CA 1
ATOM 557 C C . ILE A 1 74 ? -3.199 0.421 10.031 1 97 74 ILE A C 1
ATOM 559 O O . ILE A 1 74 ? -4.293 0.038 10.445 1 97 74 ILE A O 1
ATOM 563 N N . LEU A 1 75 ? -2.236 0.768 10.859 1 97.69 75 LEU A N 1
ATOM 564 C CA . LEU A 1 75 ? -2.359 0.641 12.305 1 97.69 75 LEU A CA 1
ATOM 565 C C . LEU A 1 75 ? -3.391 1.621 12.852 1 97.69 75 LEU A C 1
ATOM 567 O O . LEU A 1 75 ? -4.113 1.306 13.797 1 97.69 75 LEU A O 1
ATOM 571 N N . ILE A 1 76 ? -3.422 2.795 12.266 1 97 76 ILE A N 1
ATOM 572 C CA . ILE A 1 76 ? -4.375 3.809 12.703 1 97 76 ILE A CA 1
ATOM 573 C C . ILE A 1 76 ? -5.801 3.322 12.445 1 97 76 ILE A C 1
ATOM 575 O O . ILE A 1 76 ? -6.695 3.537 13.273 1 97 76 ILE A O 1
ATOM 579 N N . GLY A 1 77 ? -6.047 2.693 11.258 1 97.12 77 GLY A N 1
ATOM 580 C CA . GLY A 1 77 ? -7.352 2.104 11.008 1 97.12 77 GLY A CA 1
ATOM 581 C C . GLY A 1 77 ? -7.789 1.148 12.102 1 97.12 77 GLY A C 1
ATOM 582 O O . GLY A 1 77 ? -8.938 1.198 12.555 1 97.12 77 GLY A O 1
ATOM 583 N N . ILE A 1 78 ? -6.883 0.342 12.547 1 98 78 ILE A N 1
ATOM 584 C CA . ILE A 1 78 ? -7.164 -0.602 13.625 1 98 78 ILE A CA 1
ATOM 585 C C . ILE A 1 78 ? -7.414 0.158 14.922 1 98 78 ILE A C 1
ATOM 587 O O . ILE A 1 78 ? -8.359 -0.147 15.656 1 98 78 ILE A O 1
ATOM 591 N N . LEU A 1 79 ? -6.566 1.114 15.195 1 97.81 79 LEU A N 1
ATOM 592 C CA . LEU A 1 79 ? -6.668 1.887 16.422 1 97.81 79 LEU A CA 1
ATOM 593 C C . LEU A 1 79 ? -8.047 2.518 16.562 1 97.81 79 LEU A C 1
ATOM 595 O O . LEU A 1 79 ? -8.664 2.455 17.625 1 97.81 79 LEU A O 1
ATOM 599 N N . ILE A 1 80 ? -8.5 3.145 15.539 1 96.75 80 ILE A N 1
ATOM 600 C CA . ILE A 1 80 ? -9.797 3.814 15.562 1 96.75 80 ILE A CA 1
ATOM 601 C C . ILE A 1 80 ? -10.891 2.807 15.898 1 96.75 80 ILE A C 1
ATOM 603 O O . ILE A 1 80 ? -11.734 3.064 16.766 1 96.75 80 ILE A O 1
ATOM 607 N N . ALA A 1 81 ? -10.852 1.637 15.258 1 97.38 81 ALA A N 1
ATOM 608 C CA . ALA A 1 81 ? -11.867 0.605 15.469 1 97.38 81 ALA A CA 1
ATOM 609 C C . ALA A 1 81 ? -11.859 0.121 16.906 1 97.38 81 ALA A C 1
ATOM 611 O O . ALA A 1 81 ? -12.922 0.018 17.547 1 97.38 81 ALA A O 1
ATOM 612 N N . VAL A 1 82 ? -10.703 -0.137 17.453 1 97.5 82 VAL A N 1
ATOM 613 C CA . VAL A 1 82 ? -10.625 -0.694 18.812 1 97.5 82 VAL A CA 1
ATOM 614 C C . VAL A 1 82 ? -10.93 0.395 19.828 1 97.5 82 VAL A C 1
ATOM 616 O O . VAL A 1 82 ? -11.492 0.115 20.891 1 97.5 82 VAL A O 1
ATOM 619 N N . TRP A 1 83 ? -10.578 1.644 19.578 1 97.44 83 TRP A N 1
ATOM 620 C CA . TRP A 1 83 ? -10.883 2.752 20.469 1 97.44 83 TRP A CA 1
ATOM 621 C C . TRP A 1 83 ? -12.391 2.953 20.609 1 97.44 83 TRP A C 1
ATOM 623 O O . TRP A 1 83 ? -12.883 3.303 21.672 1 97.44 83 TRP A O 1
ATOM 633 N N . ILE A 1 84 ? -13.031 2.775 19.5 1 96.5 84 ILE A N 1
ATOM 634 C CA . ILE A 1 84 ? -14.477 2.926 19.531 1 96.5 84 ILE A CA 1
ATOM 635 C C . ILE A 1 84 ? -15.102 1.763 20.312 1 96.5 84 ILE A C 1
ATOM 637 O O . ILE A 1 84 ? -15.883 1.972 21.234 1 96.5 84 ILE A O 1
ATOM 641 N N . LYS A 1 85 ? -14.719 0.548 19.922 1 96.44 85 LYS A N 1
ATOM 642 C CA . LYS A 1 85 ? -15.289 -0.638 20.562 1 96.44 85 LYS A CA 1
ATOM 643 C C . LYS A 1 85 ? -14.977 -0.661 22.047 1 96.44 85 LYS A C 1
ATOM 645 O O . LYS A 1 85 ? -15.82 -1.063 22.859 1 96.44 85 LYS A O 1
ATOM 650 N N . ALA A 1 86 ? -13.789 -0.165 22.438 1 96.75 86 ALA A N 1
ATOM 651 C CA . ALA A 1 86 ? -13.359 -0.173 23.828 1 96.75 86 ALA A CA 1
ATOM 652 C C . ALA A 1 86 ? -14 0.977 24.609 1 96.75 86 ALA A C 1
ATOM 654 O O . ALA A 1 86 ? -13.875 1.055 25.828 1 96.75 86 ALA A O 1
ATOM 655 N N . GLY A 1 87 ? -14.609 1.885 23.922 1 95.56 87 GLY A N 1
ATOM 656 C CA . GLY A 1 87 ? -15.328 2.973 24.562 1 95.56 87 GLY A CA 1
ATOM 657 C C . GLY A 1 87 ? -14.469 4.203 24.797 1 95.56 87 GLY A C 1
ATOM 658 O O . GLY A 1 87 ? -14.883 5.137 25.484 1 95.56 87 GLY A O 1
ATOM 659 N N . ILE A 1 88 ? -13.32 4.262 24.203 1 96.69 88 ILE A N 1
ATOM 660 C CA . ILE A 1 88 ? -12.391 5.359 24.453 1 96.69 88 ILE A CA 1
ATOM 661 C C . ILE A 1 88 ? -12.883 6.617 23.734 1 96.69 88 ILE A C 1
ATOM 663 O O . ILE A 1 88 ? -12.984 7.684 24.344 1 96.69 88 ILE A O 1
ATOM 667 N N . ILE A 1 89 ? -13.195 6.535 22.469 1 95.5 89 ILE A N 1
ATOM 668 C CA . ILE A 1 89 ? -13.664 7.688 21.703 1 95.5 89 ILE A CA 1
ATOM 669 C C . ILE A 1 89 ? -14.992 8.18 22.281 1 95.5 89 ILE A C 1
ATOM 671 O O . ILE A 1 89 ? -15.156 9.375 22.547 1 95.5 89 ILE A O 1
ATOM 675 N N . PRO A 1 90 ? -15.953 7.262 22.531 1 95.12 90 PRO A N 1
ATOM 676 C CA . PRO A 1 90 ? -17.188 7.707 23.172 1 95.12 90 PRO A CA 1
ATOM 677 C C . PRO A 1 90 ? -16.953 8.398 24.516 1 95.12 90 PRO A C 1
ATOM 679 O O . PRO A 1 90 ? -17.594 9.406 24.812 1 95.12 90 PRO A O 1
ATOM 682 N N . ALA A 1 91 ? -16.078 7.871 25.281 1 95.81 91 ALA A N 1
ATOM 683 C CA . ALA A 1 91 ? -15.773 8.477 26.562 1 95.81 91 ALA A CA 1
ATOM 684 C C . ALA A 1 91 ? -15.188 9.867 26.406 1 95.81 91 ALA A C 1
ATOM 686 O O . ALA A 1 91 ? -15.516 10.789 27.156 1 95.81 91 ALA A O 1
ATOM 687 N N . LEU A 1 92 ? -14.312 10.039 25.484 1 94.06 92 LEU A N 1
ATOM 688 C CA . LEU A 1 92 ? -13.734 11.344 25.188 1 94.06 92 LEU A CA 1
ATOM 689 C C . LEU A 1 92 ? -14.812 12.336 24.766 1 94.06 92 LEU A C 1
ATOM 691 O O . LEU A 1 92 ? -14.75 13.516 25.125 1 94.06 92 LEU A O 1
ATOM 695 N N . MET A 1 93 ? -15.734 11.883 24.031 1 93.38 93 MET A N 1
ATOM 696 C CA . MET A 1 93 ? -16.844 12.742 23.609 1 93.38 93 MET A CA 1
ATOM 697 C C . MET A 1 93 ? -17.656 13.195 24.812 1 93.38 93 MET A C 1
ATOM 699 O O . MET A 1 93 ? -17.953 14.383 24.953 1 93.38 93 MET A O 1
ATOM 703 N N . VAL A 1 94 ? -18 12.266 25.688 1 93 94 VAL A N 1
ATOM 704 C CA . VAL A 1 94 ? -18.828 12.578 26.859 1 93 94 VAL A CA 1
ATOM 705 C C . VAL A 1 94 ? -18.094 13.578 27.75 1 93 94 VAL A C 1
ATOM 707 O O . VAL A 1 94 ? -18.672 14.578 28.172 1 93 94 VAL A O 1
ATOM 710 N N . VAL A 1 95 ? -16.859 13.32 27.969 1 92.19 95 VAL A N 1
ATOM 711 C CA . VAL A 1 95 ? -16.062 14.227 28.797 1 92.19 95 VAL A CA 1
ATOM 712 C C . VAL A 1 95 ? -15.93 15.578 28.094 1 92.19 95 VAL A C 1
ATOM 714 O O . VAL A 1 95 ? -15.977 16.625 28.75 1 92.19 95 VAL A O 1
ATOM 717 N N . GLY A 1 96 ? -15.75 15.547 26.797 1 90.56 96 GLY A N 1
ATOM 718 C CA . GLY A 1 96 ? -15.648 16.766 26.016 1 90.56 96 GLY A CA 1
ATOM 719 C C . GLY A 1 96 ? -16.906 17.625 26.094 1 90.56 96 GLY A C 1
ATOM 720 O O . GLY A 1 96 ? -16.812 18.844 26.234 1 90.56 96 GLY A O 1
ATOM 721 N N . PHE A 1 97 ? -18.031 17.031 26.016 1 89.94 97 PHE A N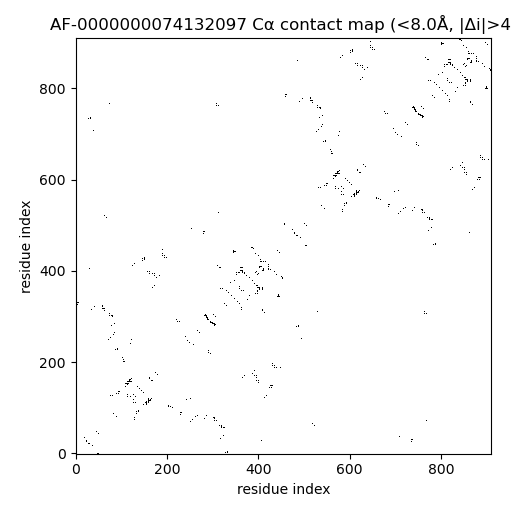 1
ATOM 722 C CA . PHE A 1 97 ? -19.297 17.75 26.109 1 89.94 97 PHE A CA 1
ATOM 723 C C . PHE A 1 97 ? -19.438 18.438 27.453 1 89.94 97 PHE A C 1
ATOM 725 O O . PHE A 1 97 ? -20.016 19.531 27.547 1 89.94 97 PHE A O 1
ATOM 732 N N . LYS A 1 98 ? -18.859 17.812 28.375 1 88.69 98 LYS A N 1
ATOM 733 C CA . LYS A 1 98 ? -18.984 18.359 29.734 1 88.69 98 LYS A CA 1
ATOM 734 C C . LYS A 1 98 ? -17.984 19.484 29.969 1 88.69 98 LYS A C 1
ATOM 736 O O . LYS A 1 98 ? -18.219 20.359 30.797 1 88.69 98 LYS A O 1
ATOM 741 N N . LEU A 1 99 ? -16.891 19.5 29.234 1 86.69 99 LEU A N 1
ATOM 742 C CA . LEU A 1 99 ? -15.805 20.438 29.531 1 86.69 99 LEU A CA 1
ATOM 743 C C . LEU A 1 99 ? -15.82 21.625 28.578 1 86.69 99 LEU A C 1
ATOM 745 O O . LEU A 1 99 ? -15.383 22.719 28.938 1 86.69 99 LEU A O 1
ATOM 749 N N . ILE A 1 100 ? -16.234 21.391 27.375 1 81.81 100 ILE A N 1
ATOM 750 C CA . ILE A 1 100 ? -16.094 22.406 26.344 1 81.81 100 ILE A CA 1
ATOM 751 C C . ILE A 1 100 ? -17.438 23.109 26.141 1 81.81 100 ILE A C 1
ATOM 753 O O . ILE A 1 100 ? -18.469 22.453 25.969 1 81.81 100 ILE A O 1
ATOM 757 N N . SER A 1 101 ? -17.375 24.438 26.188 1 80.62 101 SER A N 1
ATOM 758 C CA . SER A 1 101 ? -18.562 25.234 25.922 1 80.62 101 SER A CA 1
ATOM 759 C C . SER A 1 101 ? -18.906 25.25 24.438 1 80.62 101 SER A C 1
ATOM 761 O O . SER A 1 101 ? -18.016 25.312 23.594 1 80.62 101 SER A O 1
ATOM 763 N N . VAL A 1 102 ? -20.188 25.281 24.172 1 80.38 102 VAL A N 1
ATOM 764 C CA . VAL A 1 102 ? -20.672 25.266 22.797 1 80.38 102 VAL A CA 1
ATOM 765 C C . VAL A 1 102 ? -20.297 26.578 22.109 1 80.38 102 VAL A C 1
ATOM 767 O O . VAL A 1 102 ? -19.969 26.594 20.922 1 80.38 102 VAL A O 1
ATOM 770 N N . LYS A 1 103 ? -20.25 27.594 22.938 1 82.88 103 LYS A N 1
ATOM 771 C CA . LYS A 1 103 ? -19.969 28.922 22.391 1 82.88 103 LYS A CA 1
ATOM 772 C C . LYS A 1 103 ? -18.531 29.016 21.922 1 82.88 103 LYS A C 1
ATOM 774 O O . LYS A 1 103 ? -18.25 29.688 20.922 1 82.88 103 LYS A O 1
ATOM 779 N N . PHE A 1 104 ? -17.656 28.359 22.516 1 90.69 104 PHE A N 1
ATOM 780 C CA . PHE A 1 104 ? -16.234 28.438 22.188 1 90.69 104 PHE A CA 1
ATOM 781 C C . PHE A 1 104 ? -15.719 27.078 21.719 1 90.69 104 PHE A C 1
ATOM 783 O O . PHE A 1 104 ? -14.57 26.734 21.984 1 90.69 104 PHE A O 1
ATOM 790 N N . PHE A 1 105 ? -16.609 26.359 21.125 1 93.81 105 PHE A N 1
ATOM 791 C CA . PHE A 1 105 ? -16.25 25 20.75 1 93.81 105 PHE A CA 1
ATOM 792 C C . PHE A 1 105 ? -15.125 25 19.719 1 93.81 105 PHE A C 1
ATOM 794 O O . PHE A 1 105 ? -14.109 24.328 19.922 1 93.81 105 PHE A O 1
ATOM 801 N N . VAL A 1 106 ? -15.195 25.797 18.641 1 95.94 106 VAL A N 1
ATOM 802 C CA . VAL A 1 106 ? -14.273 25.734 17.516 1 95.94 106 VAL A CA 1
ATOM 803 C C . VAL A 1 106 ? -12.875 26.156 17.969 1 95.94 106 VAL A C 1
ATOM 805 O O . VAL A 1 106 ? -11.898 25.453 17.734 1 95.94 106 VAL A O 1
ATOM 808 N N . PRO A 1 107 ? -12.75 27.297 18.672 1 96.62 107 PRO A N 1
ATOM 809 C CA . PRO A 1 107 ? -11.414 27.656 19.156 1 96.62 107 PRO A CA 1
ATOM 810 C C . PRO A 1 107 ? -10.867 26.656 20.172 1 96.62 107 PRO A C 1
ATOM 812 O O . PRO A 1 107 ? -9.656 26.438 20.234 1 96.62 107 PRO A O 1
ATOM 815 N N . SER A 1 108 ? -11.734 26.062 20.938 1 96.06 108 SER A N 1
ATOM 816 C CA . SER A 1 108 ? -11.289 25.047 21.891 1 96.06 108 SER A CA 1
ATOM 817 C C . SER A 1 108 ? -10.758 23.812 21.172 1 96.06 108 SER A C 1
ATOM 819 O O . SER A 1 108 ? -9.75 23.234 21.594 1 96.06 108 SER A O 1
ATOM 821 N N . VAL A 1 109 ? -11.484 23.391 20.125 1 97.19 109 VAL A N 1
ATOM 822 C CA . VAL A 1 109 ? -11.039 22.266 19.312 1 97.19 109 VAL A CA 1
ATOM 823 C C . VAL A 1 109 ? -9.641 22.531 18.766 1 97.19 109 VAL A C 1
ATOM 825 O O . VAL A 1 109 ? -8.766 21.672 18.828 1 97.19 109 VAL A O 1
ATOM 828 N N . PHE A 1 110 ? -9.469 23.734 18.281 1 98.19 110 PHE A N 1
ATOM 829 C CA . PHE A 1 110 ? -8.195 24.156 17.719 1 98.19 110 PHE A CA 1
ATOM 830 C C . PHE A 1 110 ? -7.09 24.094 18.766 1 98.19 110 PHE A C 1
ATOM 832 O O . PHE A 1 110 ? -6.039 23.484 18.531 1 98.19 110 PHE A O 1
ATOM 839 N N . LEU A 1 111 ? -7.293 24.531 19.938 1 97.62 111 LEU A N 1
ATOM 840 C CA . LEU A 1 111 ? -6.293 24.625 21 1 97.62 111 LEU A CA 1
ATOM 841 C C . LEU A 1 111 ? -5.992 23.234 21.578 1 97.62 111 LEU A C 1
ATOM 843 O O . LEU A 1 111 ? -4.836 22.922 21.875 1 97.62 111 LEU A O 1
ATOM 847 N N . VAL A 1 112 ? -7.027 22.453 21.781 1 96.88 112 VAL A N 1
ATOM 848 C CA . VAL A 1 112 ? -6.832 21.125 22.312 1 96.88 112 VAL A CA 1
ATOM 849 C C . VAL A 1 112 ? -5.973 20.297 21.359 1 96.88 112 VAL A C 1
ATOM 851 O O . VAL A 1 112 ? -5.027 19.625 21.781 1 96.88 112 VAL A O 1
ATOM 854 N N . CYS A 1 113 ? -6.27 20.359 20.078 1 97.94 113 CYS A N 1
ATOM 855 C CA . CYS A 1 113 ? -5.488 19.609 19.078 1 97.94 113 CYS A CA 1
ATOM 856 C C . CYS A 1 113 ? -4.059 20.141 19.016 1 97.94 113 CYS A C 1
ATOM 858 O O . CYS A 1 113 ? -3.119 19.375 18.797 1 97.94 113 CYS A O 1
ATOM 860 N N . ALA A 1 114 ? -3.9 21.453 19.188 1 98.19 114 ALA A N 1
ATOM 861 C CA . ALA A 1 114 ? -2.566 22.047 19.188 1 98.19 114 ALA A CA 1
ATOM 862 C C . ALA A 1 114 ? -1.741 21.516 20.359 1 98.19 114 ALA A C 1
ATOM 864 O O . ALA A 1 114 ? -0.584 21.125 20.188 1 98.19 114 ALA A O 1
ATOM 865 N N . LEU A 1 115 ? -2.357 21.438 21.5 1 96.31 115 LEU A N 1
ATOM 866 C CA . LEU A 1 115 ? -1.67 21 22.703 1 96.31 115 LEU A CA 1
ATOM 867 C C . LEU A 1 115 ? -1.343 19.516 22.641 1 96.31 115 LEU A C 1
ATOM 869 O O . LEU A 1 115 ? -0.211 19.109 22.922 1 96.31 115 LEU A O 1
ATOM 873 N N . VAL A 1 116 ? -2.311 18.766 22.266 1 95.25 116 VAL A N 1
ATOM 874 C CA . VAL A 1 116 ? -2.117 17.328 22.172 1 95.25 116 VAL A CA 1
ATOM 875 C C . VAL A 1 116 ? -1.111 17.016 21.062 1 95.25 116 VAL A C 1
ATOM 877 O O . VAL A 1 116 ? -0.234 16.156 21.234 1 95.25 116 VAL A O 1
ATOM 880 N N . GLY A 1 117 ? -1.228 17.703 19.938 1 95.94 117 GLY A N 1
ATOM 881 C CA . GLY A 1 117 ? -0.292 17.516 18.844 1 95.94 117 GLY A CA 1
ATOM 882 C C . GLY A 1 117 ? 1.141 17.844 19.219 1 95.94 117 GLY A C 1
ATOM 883 O O . GLY A 1 117 ? 2.07 17.141 18.812 1 95.94 117 GLY A O 1
ATOM 884 N N . ALA A 1 118 ? 1.327 18.859 19.953 1 95.12 118 ALA A N 1
ATOM 885 C CA . ALA A 1 118 ? 2.66 19.266 20.391 1 95.12 118 ALA A CA 1
ATOM 886 C C . ALA A 1 118 ? 3.291 18.203 21.297 1 95.12 118 ALA A C 1
ATOM 888 O O . ALA A 1 118 ? 4.508 18.016 21.266 1 95.12 118 ALA A O 1
ATOM 889 N N . SER A 1 119 ? 2.492 17.578 22.031 1 92.81 119 SER A N 1
ATOM 890 C CA . SER A 1 119 ? 2.971 16.531 22.938 1 92.81 119 SER A CA 1
ATOM 891 C C . SER A 1 119 ? 3.301 15.25 22.188 1 92.81 119 SER A C 1
ATOM 893 O O . SER A 1 119 ? 4.32 14.617 22.469 1 92.81 119 SER A O 1
ATOM 895 N N . ILE A 1 120 ? 2.488 14.93 21.25 1 91.12 120 ILE A N 1
ATOM 896 C CA . ILE A 1 120 ? 2.621 13.664 20.547 1 91.12 120 ILE A CA 1
ATOM 897 C C . ILE A 1 120 ? 3.604 13.82 19.375 1 91.12 120 ILE A C 1
ATOM 899 O O . ILE A 1 120 ? 4.352 12.891 19.062 1 91.12 120 ILE A O 1
ATOM 903 N N . GLY A 1 121 ? 3.604 14.969 18.766 1 92.56 121 GLY A N 1
ATOM 904 C CA . GLY A 1 121 ? 4.5 15.25 17.641 1 92.56 121 GLY A CA 1
ATOM 905 C C . GLY A 1 121 ? 4.094 14.539 16.359 1 92.56 121 GLY A C 1
ATOM 906 O O . GLY A 1 121 ? 4.949 14.109 15.586 1 92.56 121 GLY A O 1
ATOM 907 N N . SER A 1 122 ? 2.875 14.258 16.203 1 93.38 122 SER A N 1
ATOM 908 C CA . SER A 1 122 ? 2.348 13.609 15 1 93.38 122 SER A CA 1
ATOM 909 C C . SER A 1 122 ? 0.958 14.141 14.656 1 93.38 122 SER A C 1
ATOM 911 O O . SER A 1 122 ? 0.003 13.922 15.406 1 93.38 122 SER A O 1
ATOM 913 N N . GLY A 1 123 ? 0.889 14.797 13.531 1 96.12 123 GLY A N 1
ATOM 914 C CA . GLY A 1 123 ? -0.407 15.266 13.062 1 96.12 123 GLY A CA 1
ATOM 915 C C . GLY A 1 123 ? -1.384 14.133 12.789 1 96.12 123 GLY A C 1
ATOM 916 O O . GLY A 1 123 ? -2.57 14.242 13.109 1 96.12 123 GLY A O 1
ATOM 917 N N . PHE A 1 124 ? -0.939 12.977 12.266 1 94.75 124 PHE A N 1
ATOM 918 C CA . PHE A 1 124 ? -1.768 11.82 11.93 1 94.75 124 PHE A CA 1
ATOM 919 C C . PHE A 1 124 ? -2.391 11.219 13.188 1 94.75 124 PHE A C 1
ATOM 921 O O . PHE A 1 124 ? -3.59 10.945 13.211 1 94.75 124 PHE A O 1
ATOM 928 N N . THR A 1 125 ? -1.555 11.086 14.188 1 92.44 125 THR A N 1
ATOM 929 C CA . THR A 1 125 ? -2.031 10.5 15.438 1 92.44 125 THR A CA 1
ATOM 930 C C . THR A 1 125 ? -3.023 11.438 16.125 1 92.44 125 THR A C 1
ATOM 932 O O . THR A 1 125 ? -4.039 10.984 16.656 1 92.44 125 THR A O 1
ATOM 935 N N . THR A 1 126 ? -2.754 12.703 16.094 1 96.19 126 THR A N 1
ATOM 936 C CA . THR A 1 126 ? -3.641 13.68 16.719 1 96.19 126 THR A CA 1
ATOM 937 C C . THR A 1 126 ? -5.016 13.672 16.062 1 96.19 126 THR A C 1
ATOM 939 O O . THR A 1 126 ? -6.039 13.609 16.734 1 96.19 126 THR A O 1
ATOM 942 N N . ILE A 1 127 ? -5.047 13.664 14.781 1 97.44 127 ILE A N 1
ATOM 943 C CA . ILE A 1 127 ? -6.293 13.68 14.023 1 97.44 127 ILE A CA 1
ATOM 944 C C . ILE A 1 127 ? -7.074 12.398 14.289 1 97.44 127 ILE A C 1
ATOM 946 O O . ILE A 1 127 ? -8.297 12.43 14.469 1 97.44 127 ILE A O 1
ATOM 950 N N . SER A 1 128 ? -6.41 11.273 14.43 1 94.38 128 SER A N 1
ATOM 951 C CA . SER A 1 128 ? -7.055 9.961 14.477 1 94.38 128 SER A CA 1
ATOM 952 C C . SER A 1 128 ? -7.48 9.602 15.891 1 94.38 128 SER A C 1
ATOM 954 O O . SER A 1 128 ? -8.172 8.602 16.094 1 94.38 128 SER A O 1
ATOM 956 N N . THR A 1 129 ? -7.082 10.352 16.859 1 92 129 THR A N 1
ATOM 957 C CA . THR A 1 129 ? -7.457 10.07 18.234 1 92 129 THR A CA 1
ATOM 958 C C . THR A 1 129 ? -8.383 11.156 18.781 1 92 129 THR A C 1
ATOM 960 O O . THR A 1 129 ? -9.586 11.148 18.5 1 92 129 THR A O 1
ATOM 963 N N . ILE A 1 130 ? -7.781 12.211 19.312 1 94 130 ILE A N 1
ATOM 964 C CA . ILE A 1 130 ? -8.586 13.266 19.906 1 94 130 ILE A CA 1
ATOM 965 C C . ILE A 1 130 ? -9.352 14.016 18.812 1 94 130 ILE A C 1
ATOM 967 O O . ILE A 1 130 ? -10.469 14.484 19.047 1 94 130 ILE A O 1
ATOM 971 N N . GLY A 1 131 ? -8.789 14.086 17.641 1 96.44 131 GLY A N 1
ATOM 972 C CA . GLY A 1 131 ? -9.43 14.781 16.547 1 96.44 131 GLY A CA 1
ATOM 973 C C . GLY A 1 131 ? -10.766 14.164 16.156 1 96.44 131 GLY A C 1
ATOM 974 O O . GLY A 1 131 ? -11.75 14.883 15.961 1 96.44 131 GLY A O 1
ATOM 975 N N . ILE A 1 132 ? -10.812 12.898 16.031 1 94.94 132 ILE A N 1
ATOM 976 C CA . ILE A 1 132 ? -12.039 12.203 15.641 1 94.94 132 ILE A CA 1
ATOM 977 C C . ILE A 1 132 ? -13.117 12.422 16.703 1 94.94 132 ILE A C 1
ATOM 979 O O . ILE A 1 132 ? -14.289 12.602 16.375 1 94.94 132 ILE A O 1
ATOM 983 N N . ALA A 1 133 ? -12.742 12.336 17.969 1 94.44 133 ALA A N 1
ATOM 984 C CA . ALA A 1 133 ? -13.68 12.555 19.062 1 94.44 133 ALA A CA 1
ATOM 985 C C . ALA A 1 133 ? -14.266 13.961 19.016 1 94.44 133 ALA A C 1
ATOM 987 O O . ALA A 1 133 ? -15.484 14.141 19.141 1 94.44 133 ALA A O 1
ATOM 988 N N . LEU A 1 134 ? -13.461 14.914 18.844 1 96.25 134 LEU A N 1
ATOM 989 C CA . LEU A 1 134 ? -13.898 16.312 18.766 1 96.25 134 LEU A CA 1
ATOM 990 C C . LEU A 1 134 ? -14.742 16.547 17.516 1 96.25 134 LEU A C 1
ATOM 992 O O . LEU A 1 134 ? -15.688 17.344 17.547 1 96.25 134 LEU A O 1
ATOM 996 N N . PHE A 1 135 ? -14.344 15.898 16.422 1 96.31 135 PHE A N 1
ATOM 997 C CA . PHE A 1 135 ? -15.133 15.992 15.203 1 96.31 135 PHE A CA 1
ATOM 998 C C . PHE A 1 135 ? -16.547 15.477 15.438 1 96.31 135 PHE A C 1
ATOM 1000 O O . PHE A 1 135 ? -17.516 16.094 15.008 1 96.31 135 PHE A O 1
ATOM 1007 N N . GLY A 1 136 ? -16.625 14.352 16.094 1 92.44 136 GLY A N 1
ATOM 1008 C CA . GLY A 1 136 ? -17.938 13.805 16.438 1 92.44 136 GLY A CA 1
ATOM 1009 C C . GLY A 1 136 ? -18.781 14.758 17.25 1 92.44 136 GLY A C 1
ATOM 1010 O O . GLY A 1 136 ? -19.984 14.875 17.016 1 92.44 136 GLY A O 1
ATOM 1011 N N . MET A 1 137 ? -18.203 15.406 18.188 1 92.81 137 MET A N 1
ATOM 1012 C CA . MET A 1 137 ? -18.906 16.406 18.984 1 92.81 137 MET A CA 1
ATOM 1013 C C . MET A 1 137 ? -19.453 17.531 18.109 1 92.81 137 MET A C 1
ATOM 1015 O O . MET A 1 137 ? -20.609 17.938 18.25 1 92.81 137 MET A O 1
ATOM 1019 N N . GLY A 1 138 ? -18.578 18 17.219 1 93.12 138 GLY A N 1
ATOM 1020 C CA . GLY A 1 138 ? -19 19.062 16.328 1 93.12 138 GLY A CA 1
ATOM 1021 C C . GLY A 1 138 ? -20.188 18.688 15.477 1 93.12 138 GLY A C 1
ATOM 1022 O O . GLY A 1 138 ? -21.125 19.484 15.328 1 93.12 138 GLY A O 1
ATOM 1023 N N . ILE A 1 139 ? -20.141 17.531 14.945 1 91 139 ILE A N 1
ATOM 1024 C CA . ILE A 1 139 ? -21.234 17.062 14.094 1 91 139 ILE A CA 1
ATOM 1025 C C . ILE A 1 139 ? -22.516 16.906 14.922 1 91 139 ILE A C 1
ATOM 1027 O O . ILE A 1 139 ? -23.609 17.25 14.461 1 91 139 ILE A O 1
ATOM 1031 N N . THR A 1 140 ? -22.344 16.422 16.094 1 88.12 140 THR A N 1
ATOM 1032 C CA . THR A 1 140 ? -23.484 16.297 16.984 1 88.12 140 THR A CA 1
ATOM 1033 C C . THR A 1 140 ? -24.109 17.656 17.281 1 88.12 140 THR A C 1
ATOM 1035 O O . THR A 1 140 ? -25.328 17.766 17.422 1 88.12 140 THR A O 1
ATOM 1038 N N . MET A 1 141 ? -23.344 18.641 17.344 1 88.56 141 MET A N 1
ATOM 1039 C CA . MET A 1 141 ? -23.812 19.984 17.641 1 88.56 141 MET A CA 1
ATOM 1040 C C . MET A 1 141 ? -24.25 20.719 16.359 1 88.56 141 MET A C 1
ATOM 1042 O O . MET A 1 141 ? -24.5 21.922 16.391 1 88.56 141 MET A O 1
ATOM 1046 N N . ASN A 1 142 ? -24.203 20.062 15.227 1 88.06 142 ASN A N 1
ATOM 1047 C CA . ASN A 1 142 ? -24.625 20.562 13.922 1 88.06 142 ASN A CA 1
ATOM 1048 C C . ASN A 1 142 ? -23.688 21.656 13.422 1 88.06 142 ASN A C 1
ATOM 1050 O O . ASN A 1 142 ? -24.141 22.609 12.781 1 88.06 142 ASN A O 1
ATOM 1054 N N . MET A 1 143 ? -22.531 21.562 13.836 1 91.38 143 MET A N 1
ATOM 1055 C CA . MET A 1 143 ? -21.547 22.5 13.312 1 91.38 143 MET A CA 1
ATOM 1056 C C . MET A 1 143 ? -21.141 22.141 11.891 1 91.38 143 MET A C 1
ATOM 1058 O O . MET A 1 143 ? -21.281 21 11.469 1 91.38 143 MET A O 1
ATOM 1062 N N . ASN A 1 144 ? -20.703 23.172 11.148 1 94.38 144 ASN A N 1
ATOM 1063 C CA . ASN A 1 144 ? -20.156 22.922 9.82 1 94.38 144 ASN A CA 1
ATOM 1064 C C . ASN A 1 144 ? -18.984 21.953 9.867 1 94.38 144 ASN A C 1
ATOM 1066 O O . ASN A 1 144 ? -17.938 22.266 10.453 1 94.38 144 ASN A O 1
ATOM 1070 N N . PRO A 1 145 ? -19.109 20.812 9.242 1 95.75 145 PRO A N 1
ATOM 1071 C CA . PRO A 1 145 ? -18.047 19.812 9.305 1 95.75 145 PRO A CA 1
ATOM 1072 C C . PRO A 1 145 ? -16.719 20.328 8.789 1 95.75 145 PRO A C 1
ATOM 1074 O O . PRO A 1 145 ? -15.656 20 9.344 1 95.75 145 PRO A O 1
ATOM 1077 N N . ALA A 1 146 ? -16.734 21.109 7.754 1 98 146 ALA A N 1
ATOM 1078 C CA . ALA A 1 146 ? -15.508 21.672 7.172 1 98 146 ALA A CA 1
ATOM 1079 C C . ALA A 1 146 ? -14.797 22.578 8.164 1 98 146 ALA A C 1
ATOM 1081 O O . ALA A 1 146 ? -13.562 22.578 8.25 1 98 146 ALA A O 1
ATOM 1082 N N . LEU A 1 147 ? -15.562 23.328 8.867 1 97.44 147 LEU A N 1
ATOM 1083 C CA . LEU A 1 147 ? -15.016 24.25 9.867 1 97.44 147 LEU A CA 1
ATOM 1084 C C . LEU A 1 147 ? -14.359 23.484 11.008 1 97.44 147 LEU A C 1
ATOM 1086 O O . LEU A 1 147 ? -13.242 23.812 11.414 1 97.44 147 LEU A O 1
ATOM 1090 N N . VAL A 1 148 ? -15.039 22.438 11.516 1 97.06 148 VAL A N 1
ATOM 1091 C CA . VAL A 1 148 ? -14.508 21.641 12.617 1 97.06 148 VAL A CA 1
ATOM 1092 C C . VAL A 1 148 ? -13.25 20.906 12.164 1 97.06 148 VAL A C 1
ATOM 1094 O O . VAL A 1 148 ? -12.25 20.875 12.883 1 97.06 148 VAL A O 1
ATOM 1097 N N . ALA A 1 149 ? -13.312 20.359 10.969 1 98.38 149 ALA A N 1
ATOM 1098 C CA . ALA A 1 149 ? -12.141 19.688 10.406 1 98.38 149 ALA A CA 1
ATOM 1099 C C . ALA A 1 149 ? -10.961 20.641 10.273 1 98.38 149 ALA A C 1
ATOM 1101 O O . ALA A 1 149 ? -9.828 20.297 10.609 1 98.38 149 ALA A O 1
ATOM 1102 N N . GLY A 1 150 ? -11.258 21.812 9.742 1 98.62 150 GLY A N 1
ATOM 1103 C CA . GLY A 1 150 ? -10.211 22.812 9.602 1 98.62 150 GLY A CA 1
ATOM 1104 C C . GLY A 1 150 ? -9.562 23.188 10.914 1 98.62 150 GLY A C 1
ATOM 1105 O O . GLY A 1 150 ? -8.344 23.391 10.984 1 98.62 150 GLY A O 1
ATOM 1106 N N . ALA A 1 151 ? -10.344 23.328 11.945 1 98.56 151 ALA A N 1
ATOM 1107 C CA . ALA A 1 151 ? -9.82 23.656 13.273 1 98.56 151 ALA A CA 1
ATOM 1108 C C . ALA A 1 151 ? -8.945 22.516 13.812 1 98.56 151 ALA A C 1
ATOM 1110 O O . ALA A 1 151 ? -7.879 22.766 14.375 1 98.56 151 ALA A O 1
ATOM 1111 N N . ILE A 1 152 ? -9.414 21.312 13.656 1 98.69 152 ILE A N 1
ATOM 1112 C CA . ILE A 1 152 ? -8.664 20.141 14.094 1 98.69 152 ILE A CA 1
ATOM 1113 C C . ILE A 1 152 ? -7.316 20.094 13.375 1 98.69 152 ILE A C 1
ATOM 1115 O O . ILE A 1 152 ? -6.273 19.922 14.008 1 98.69 152 ILE A O 1
ATOM 1119 N N . LEU A 1 153 ? -7.355 20.281 12.047 1 98.81 153 LEU A N 1
ATOM 1120 C CA . LEU A 1 153 ? -6.141 20.219 11.242 1 98.81 153 LEU A CA 1
ATOM 1121 C C . LEU A 1 153 ? -5.176 21.344 11.609 1 98.81 153 LEU A C 1
ATOM 1123 O O . LEU A 1 153 ? -3.975 21.109 11.75 1 98.81 153 LEU A O 1
ATOM 1127 N N . SER A 1 154 ? -5.727 22.531 11.766 1 98.81 154 SER A N 1
ATOM 1128 C CA . SER A 1 154 ? -4.887 23.656 12.148 1 98.81 154 SER A CA 1
ATOM 1129 C C . SER A 1 154 ? -4.152 23.391 13.461 1 98.81 154 SER A C 1
ATOM 1131 O O . SER A 1 154 ? -2.951 23.641 13.57 1 98.81 154 SER A O 1
ATOM 1133 N N . GLY A 1 155 ? -4.855 22.859 14.406 1 98.69 155 GLY A N 1
ATOM 1134 C CA . GLY A 1 155 ? -4.238 22.5 15.672 1 98.69 155 GLY A CA 1
ATOM 1135 C C . GLY A 1 155 ? -3.213 21.391 15.555 1 98.69 155 GLY A C 1
ATOM 1136 O O . GLY A 1 155 ? -2.111 21.5 16.094 1 98.69 155 GLY A O 1
ATOM 1137 N N . ALA A 1 156 ? -3.611 20.344 14.859 1 98.38 156 ALA A N 1
ATOM 1138 C CA . ALA A 1 156 ? -2.73 19.188 14.68 1 98.38 156 ALA A CA 1
ATOM 1139 C C . ALA A 1 156 ? -1.439 19.594 13.977 1 98.38 156 ALA A C 1
ATOM 1141 O O . ALA A 1 156 ? -0.356 19.125 14.336 1 98.38 156 ALA A O 1
ATOM 1142 N N . ILE A 1 157 ? -1.543 20.422 12.938 1 98.25 157 ILE A N 1
ATOM 1143 C CA . ILE A 1 157 ? -0.39 20.875 12.164 1 98.25 157 ILE A CA 1
ATOM 1144 C C . ILE A 1 157 ? 0.52 21.719 13.047 1 98.25 157 ILE A C 1
ATOM 1146 O O . ILE A 1 157 ? 1.743 21.578 13.023 1 98.25 157 ILE A O 1
ATOM 1150 N N . PHE A 1 158 ? -0.059 22.656 13.812 1 98.25 158 PHE A N 1
ATOM 1151 C CA . PHE A 1 158 ? 0.719 23.453 14.758 1 98.25 158 PHE A CA 1
ATOM 1152 C C . PHE A 1 158 ? 1.496 22.547 15.711 1 98.25 158 PHE A C 1
ATOM 1154 O O . PHE A 1 158 ? 2.693 22.75 15.922 1 98.25 158 PHE A O 1
ATOM 1161 N N . GLY A 1 159 ? 0.813 21.656 16.266 1 97.12 159 GLY A N 1
ATOM 1162 C CA . GLY A 1 159 ? 1.438 20.734 17.203 1 97.12 159 GLY A CA 1
ATOM 1163 C C . GLY A 1 159 ? 2.596 19.969 16.594 1 97.12 159 GLY A C 1
ATOM 1164 O O . GLY A 1 159 ? 3.676 19.891 17.188 1 97.12 159 GLY A O 1
ATOM 1165 N N . ASP A 1 160 ? 2.332 19.406 15.461 1 95.44 160 ASP A N 1
ATOM 1166 C CA . ASP A 1 160 ? 3.355 18.641 14.75 1 95.44 160 ASP A CA 1
ATOM 1167 C C . ASP A 1 160 ? 4.574 19.516 14.445 1 95.44 160 ASP A C 1
ATOM 1169 O O . ASP A 1 160 ? 5.711 19.094 14.656 1 95.44 160 ASP A O 1
ATOM 1173 N N . LYS A 1 161 ? 4.348 20.688 14.008 1 96 161 LYS A N 1
ATOM 1174 C CA . LYS A 1 161 ? 5.379 21.641 13.586 1 96 161 LYS A CA 1
ATOM 1175 C C . LYS A 1 161 ? 6.223 22.094 14.773 1 96 161 LYS A C 1
ATOM 1177 O O . LYS A 1 161 ? 7.402 22.406 14.617 1 96 161 LYS A O 1
ATOM 1182 N N . THR A 1 162 ? 5.738 22.078 15.969 1 95.75 162 THR A N 1
ATOM 1183 C CA . THR A 1 162 ? 6.418 22.656 17.125 1 95.75 162 THR A CA 1
ATOM 1184 C C . THR A 1 162 ? 6.988 21.562 18.016 1 95.75 162 THR A C 1
ATOM 1186 O O . THR A 1 162 ? 7.629 21.859 19.031 1 95.75 162 THR A O 1
ATOM 1189 N N . SER A 1 163 ? 6.793 20.359 17.656 1 95.12 163 SER A N 1
ATOM 1190 C CA . SER A 1 163 ? 7.223 19.25 18.516 1 95.12 163 SER A CA 1
ATOM 1191 C C . SER A 1 163 ? 8.625 18.766 18.125 1 95.12 163 SER A C 1
ATOM 1193 O O . SER A 1 163 ? 8.914 18.562 16.953 1 95.12 163 SER A O 1
ATOM 1195 N N . PRO A 1 164 ? 9.492 18.578 19.125 1 93.62 164 PRO A N 1
ATOM 1196 C CA . PRO A 1 164 ? 10.805 18 18.844 1 93.62 164 PRO A CA 1
ATOM 1197 C C . PRO A 1 164 ? 10.727 16.531 18.422 1 93.62 164 PRO A C 1
ATOM 1199 O O . PRO A 1 164 ? 11.703 15.977 17.906 1 93.62 164 PRO A O 1
ATOM 1202 N N . LEU A 1 165 ? 9.555 15.977 18.594 1 91.62 165 LEU A N 1
ATOM 1203 C CA . LEU A 1 165 ? 9.367 14.562 18.266 1 91.62 165 LEU A CA 1
ATOM 1204 C C . LEU A 1 165 ? 8.859 14.406 16.828 1 91.62 165 LEU A C 1
ATOM 1206 O O . LEU A 1 165 ? 8.773 13.289 16.328 1 91.62 165 LEU A O 1
ATOM 1210 N N . SER A 1 166 ? 8.547 15.461 16.188 1 93.25 166 SER A N 1
ATOM 1211 C CA . SER A 1 166 ? 8 15.43 14.844 1 93.25 166 SER A CA 1
ATOM 1212 C C . SER A 1 166 ? 9.078 15.078 13.82 1 93.25 166 SER A C 1
ATOM 1214 O O . SER A 1 166 ? 10.156 15.68 13.812 1 93.25 166 SER A O 1
ATOM 1216 N N . ASP A 1 167 ? 8.781 14.148 12.992 1 89.25 167 ASP A N 1
ATOM 1217 C CA . ASP A 1 167 ? 9.711 13.75 11.945 1 89.25 167 ASP A CA 1
ATOM 1218 C C . ASP A 1 167 ? 9.914 14.867 10.93 1 89.25 167 ASP A C 1
ATOM 1220 O O . ASP A 1 167 ? 11.016 15.055 10.406 1 89.25 167 ASP A O 1
ATOM 1224 N N . SER A 1 168 ? 8.891 15.523 10.586 1 92.25 168 SER A N 1
ATOM 1225 C CA . SER A 1 168 ? 8.992 16.609 9.609 1 92.25 168 SER A CA 1
ATOM 1226 C C . SER A 1 168 ? 9.844 17.75 10.133 1 92.25 168 SER A C 1
ATOM 1228 O O . SER A 1 168 ? 10.641 18.328 9.391 1 92.25 168 SER A O 1
ATOM 1230 N N . THR A 1 169 ? 9.703 18.062 11.422 1 95.06 169 THR A N 1
ATOM 1231 C CA . THR A 1 169 ? 10.5 19.125 12.031 1 95.06 169 THR A CA 1
ATOM 1232 C C . THR A 1 169 ? 11.969 18.719 12.125 1 95.06 169 THR A C 1
ATOM 1234 O O . THR A 1 169 ? 12.859 19.516 11.844 1 95.06 169 THR A O 1
ATOM 1237 N N . ASN A 1 170 ? 12.195 17.516 12.5 1 94.56 170 ASN A N 1
ATOM 1238 C CA . ASN A 1 170 ? 13.562 16.984 12.539 1 94.56 170 ASN A CA 1
ATOM 1239 C C . ASN A 1 170 ? 14.203 17 11.148 1 94.56 170 ASN A C 1
ATOM 1241 O O . ASN A 1 170 ? 15.375 17.344 11.016 1 94.56 170 ASN A O 1
ATOM 1245 N N . LEU A 1 171 ? 13.461 16.688 10.203 1 94.31 171 LEU A N 1
ATOM 1246 C CA . LEU A 1 171 ? 13.961 16.672 8.828 1 94.31 171 LEU A CA 1
ATOM 1247 C C . LEU A 1 171 ? 14.336 18.078 8.359 1 94.31 171 LEU A C 1
ATOM 1249 O O . LEU A 1 171 ? 15.391 18.266 7.766 1 94.31 171 LEU A O 1
ATOM 1253 N N . ALA A 1 172 ? 13.469 18.984 8.57 1 96.44 172 ALA A N 1
ATOM 1254 C CA . ALA A 1 172 ? 13.719 20.375 8.148 1 96.44 172 ALA A CA 1
ATOM 1255 C C . ALA A 1 172 ? 14.977 20.922 8.812 1 96.44 172 ALA A C 1
ATOM 1257 O O . ALA A 1 172 ? 15.773 21.609 8.164 1 96.44 172 ALA A O 1
ATOM 1258 N N . SER A 1 173 ? 15.172 20.641 10.094 1 97 173 SER A N 1
ATOM 1259 C CA . SER A 1 173 ? 16.375 21.094 10.805 1 97 173 SER A CA 1
ATOM 1260 C C . SER A 1 173 ? 17.625 20.422 10.242 1 97 173 SER A C 1
ATOM 1262 O O . SER A 1 173 ? 18.641 21.094 10.062 1 97 173 SER A O 1
ATOM 1264 N N . ALA A 1 174 ? 17.516 19.234 9.922 1 95.38 174 ALA A N 1
ATOM 1265 C CA . ALA A 1 174 ? 18.656 18.484 9.383 1 95.38 174 ALA A CA 1
ATOM 1266 C C . ALA A 1 174 ? 19.047 19 8 1 95.38 174 ALA A C 1
ATOM 1268 O O . ALA A 1 174 ? 20.234 19.188 7.711 1 95.38 174 ALA A O 1
ATOM 1269 N N . ILE A 1 175 ? 18.078 19.188 7.168 1 95.75 175 ILE A N 1
ATOM 1270 C CA . ILE A 1 175 ? 18.312 19.625 5.793 1 95.75 175 ILE A CA 1
ATOM 1271 C C . ILE A 1 175 ? 18.906 21.031 5.789 1 95.75 175 ILE A C 1
ATOM 1273 O O . ILE A 1 175 ? 19.75 21.359 4.953 1 95.75 175 ILE A O 1
ATOM 1277 N N . SER A 1 176 ? 18.484 21.844 6.691 1 96.25 176 SER A N 1
ATOM 1278 C CA . SER A 1 176 ? 18.969 23.219 6.766 1 96.25 176 SER A CA 1
ATOM 1279 C C . SER A 1 176 ? 20.297 23.281 7.527 1 96.25 176 SER A C 1
ATOM 1281 O O . SER A 1 176 ? 20.969 24.312 7.52 1 96.25 176 SER A O 1
ATOM 1283 N N . GLY A 1 177 ? 20.656 22.203 8.18 1 95.25 177 GLY A N 1
ATOM 1284 C CA . GLY A 1 177 ? 21.922 22.141 8.906 1 95.25 177 GLY A CA 1
ATOM 1285 C C . GLY A 1 177 ? 21.875 22.906 10.219 1 95.25 177 GLY A C 1
ATOM 1286 O O . GLY A 1 177 ? 22.844 23.578 10.57 1 95.25 177 GLY A O 1
ATOM 1287 N N . THR A 1 178 ? 20.797 22.812 10.891 1 96.06 178 THR A N 1
ATOM 1288 C CA . THR A 1 178 ? 20.656 23.578 12.133 1 96.06 178 THR A CA 1
ATOM 1289 C C . THR A 1 178 ? 20.344 22.641 13.297 1 96.06 178 THR A C 1
ATOM 1291 O O . THR A 1 178 ? 19.969 21.484 13.094 1 96.06 178 THR A O 1
ATOM 1294 N N . ASP A 1 179 ? 20.594 23.188 14.492 1 96.56 179 ASP A N 1
ATOM 1295 C CA . ASP A 1 179 ? 20.172 22.484 15.695 1 96.56 179 ASP A CA 1
ATOM 1296 C C . ASP A 1 179 ? 18.656 22.453 15.812 1 96.56 179 ASP A C 1
ATOM 1298 O O . ASP A 1 179 ? 17.984 23.453 15.516 1 96.56 179 ASP A O 1
ATOM 1302 N N . LEU A 1 180 ? 18.141 21.344 16.281 1 96.69 180 LEU A N 1
ATOM 1303 C CA . LEU A 1 180 ? 16.688 21.125 16.312 1 96.69 180 LEU A CA 1
ATOM 1304 C C . LEU A 1 180 ? 16 22.172 17.188 1 96.69 180 LEU A C 1
ATOM 1306 O O . LEU A 1 180 ? 15.016 22.781 16.766 1 96.69 180 LEU A O 1
ATOM 1310 N N . PHE A 1 181 ? 16.516 22.406 18.359 1 96.69 181 PHE A N 1
ATOM 1311 C CA . PHE A 1 181 ? 15.844 23.312 19.281 1 96.69 181 PHE A CA 1
ATOM 1312 C C . PHE A 1 181 ? 15.984 24.766 18.828 1 96.69 181 PHE A C 1
ATOM 1314 O O . PHE A 1 181 ? 15.062 25.562 19 1 96.69 181 PHE A O 1
ATOM 1321 N N . ALA A 1 182 ? 17.109 25.078 18.25 1 96.88 182 ALA A N 1
ATOM 1322 C CA . ALA A 1 182 ? 17.266 26.391 17.641 1 96.88 182 ALA A CA 1
ATOM 1323 C C . ALA A 1 182 ? 16.281 26.578 16.484 1 96.88 182 ALA A C 1
ATOM 1325 O O . ALA A 1 182 ? 15.727 27.656 16.297 1 96.88 182 ALA A O 1
ATOM 1326 N N . HIS A 1 183 ? 16.141 25.516 15.742 1 97.25 183 HIS A N 1
ATOM 1327 C CA . HIS A 1 183 ? 15.18 25.531 14.633 1 97.25 183 HIS A CA 1
ATOM 1328 C C . HIS A 1 183 ? 13.766 25.781 15.133 1 97.25 183 HIS A C 1
ATOM 1330 O O . HIS A 1 183 ? 13.062 26.656 14.609 1 97.25 183 HIS A O 1
ATOM 1336 N N . ILE A 1 184 ? 13.32 25.094 16.141 1 97.31 184 ILE A N 1
ATOM 1337 C CA . ILE A 1 184 ? 11.977 25.219 16.688 1 97.31 184 ILE A CA 1
ATOM 1338 C C . ILE A 1 184 ? 11.766 26.625 17.234 1 97.31 184 ILE A C 1
ATOM 1340 O O . ILE A 1 184 ? 10.711 27.234 17.016 1 97.31 184 ILE A O 1
ATOM 1344 N N . LYS A 1 185 ? 12.75 27.094 17.891 1 96.69 185 LYS A N 1
ATOM 1345 C CA . LYS A 1 185 ? 12.664 28.453 18.422 1 96.69 185 LYS A CA 1
ATOM 1346 C C . LYS A 1 185 ? 12.492 29.469 17.297 1 96.69 185 LYS A C 1
ATOM 1348 O O . LYS A 1 185 ? 11.711 30.422 17.422 1 96.69 185 LYS A O 1
ATOM 1353 N N . ASN A 1 186 ? 13.227 29.266 16.281 1 96.25 186 ASN A N 1
ATOM 1354 C CA . ASN A 1 186 ? 13.148 30.188 15.156 1 96.25 186 ASN A CA 1
ATOM 1355 C C . ASN A 1 186 ? 11.805 30.109 14.438 1 96.25 186 ASN A C 1
ATOM 1357 O O . ASN A 1 186 ? 11.328 31.094 13.883 1 96.25 186 ASN A O 1
ATOM 1361 N N . LEU A 1 187 ? 11.18 28.953 14.414 1 96.44 187 LEU A N 1
ATOM 1362 C CA . LEU A 1 187 ? 9.883 28.734 13.789 1 96.44 187 LEU A CA 1
ATOM 1363 C C . LEU A 1 187 ? 8.812 29.625 14.438 1 96.44 187 LEU A C 1
ATOM 1365 O O . LEU A 1 187 ? 7.809 29.953 13.812 1 96.44 187 LEU A O 1
ATOM 1369 N N . MET A 1 188 ? 9.102 29.969 15.695 1 96.56 188 MET A N 1
ATOM 1370 C CA . MET A 1 188 ? 8.086 30.672 16.484 1 96.56 188 MET A CA 1
ATOM 1371 C C . MET A 1 188 ? 7.773 32.031 15.883 1 96.56 188 MET A C 1
ATOM 1373 O O . MET A 1 188 ? 6.68 32.562 16.078 1 96.56 188 MET A O 1
ATOM 1377 N N . TRP A 1 189 ? 8.594 32.531 15.086 1 95.38 189 TRP A N 1
ATOM 1378 C CA . TRP A 1 189 ? 8.398 33.844 14.484 1 95.38 189 TRP A CA 1
ATOM 1379 C C . TRP A 1 189 ? 7.203 33.844 13.539 1 95.38 189 TRP A C 1
ATOM 1381 O O . TRP A 1 189 ? 6.52 34.844 13.383 1 95.38 189 TRP A O 1
ATOM 1391 N N . THR A 1 190 ? 6.961 32.719 12.922 1 96.56 190 THR A N 1
ATOM 1392 C CA . THR A 1 190 ? 5.812 32.625 12.031 1 96.56 190 THR A CA 1
ATOM 1393 C C . THR A 1 190 ? 4.727 31.75 12.656 1 96.56 190 THR A C 1
ATOM 1395 O O . THR A 1 190 ? 3.537 31.953 12.406 1 96.56 190 THR A O 1
ATOM 1398 N N . THR A 1 191 ? 5.082 30.812 13.484 1 97.44 191 THR A N 1
ATOM 1399 C CA . THR A 1 191 ? 4.172 29.812 14.039 1 97.44 191 THR A CA 1
ATOM 1400 C C . THR A 1 191 ? 3.244 30.438 15.07 1 97.44 191 THR A C 1
ATOM 1402 O O . THR A 1 191 ? 2.035 30.203 15.055 1 97.44 191 THR A O 1
ATOM 1405 N N . ILE A 1 192 ? 3.787 31.266 15.953 1 97.69 192 ILE A N 1
ATOM 1406 C CA . ILE A 1 192 ? 2.98 31.859 17.016 1 97.69 192 ILE A CA 1
ATOM 1407 C C . ILE A 1 192 ? 1.987 32.844 16.406 1 97.69 192 ILE A C 1
ATOM 1409 O O . ILE A 1 192 ? 0.793 32.812 16.719 1 97.69 192 ILE A O 1
ATOM 1413 N N . PRO A 1 193 ? 2.428 33.75 15.539 1 98 193 PRO A N 1
ATOM 1414 C CA . PRO A 1 193 ? 1.446 34.625 14.898 1 98 193 PRO A CA 1
ATOM 1415 C C . PRO A 1 193 ? 0.374 33.844 14.133 1 98 193 PRO A C 1
ATOM 1417 O O . PRO A 1 193 ? -0.796 34.25 14.141 1 98 193 PRO A O 1
ATOM 1420 N N . ALA A 1 194 ? 0.768 32.812 13.414 1 98.31 194 ALA A N 1
ATOM 1421 C CA . ALA A 1 194 ? -0.21 32 12.695 1 98.31 194 ALA A CA 1
ATOM 1422 C C . ALA A 1 194 ? -1.223 31.391 13.656 1 98.31 194 ALA A C 1
ATOM 1424 O O . ALA A 1 194 ? -2.414 31.312 13.344 1 98.31 194 ALA A O 1
ATOM 1425 N N . LEU A 1 195 ? -0.743 30.906 14.805 1 98.44 195 LEU A N 1
ATOM 1426 C CA . LEU A 1 195 ? -1.612 30.328 15.828 1 98.44 195 LEU A CA 1
ATOM 1427 C C . LEU A 1 195 ? -2.598 31.375 16.344 1 98.44 195 LEU A C 1
ATOM 1429 O O . LEU A 1 195 ? -3.799 31.109 16.438 1 98.44 195 LEU A O 1
ATOM 1433 N N . LEU A 1 196 ? -2.105 32.531 16.641 1 98.44 196 LEU A N 1
ATOM 1434 C CA . LEU A 1 196 ? -2.918 33.594 17.25 1 98.44 196 LEU A CA 1
ATOM 1435 C C . LEU A 1 196 ? -3.955 34.125 16.266 1 98.44 196 LEU A C 1
ATOM 1437 O O . LEU A 1 196 ? -5.121 34.312 16.625 1 98.44 196 LEU A O 1
ATOM 1441 N N . ILE A 1 197 ? -3.537 34.344 15.031 1 98.56 197 ILE A N 1
ATOM 1442 C CA . ILE A 1 197 ? -4.48 34.844 14.023 1 98.56 197 ILE A CA 1
ATOM 1443 C C . ILE A 1 197 ? -5.559 33.781 13.789 1 98.56 197 ILE A C 1
ATOM 1445 O O . ILE A 1 197 ? -6.742 34.094 13.695 1 98.56 197 ILE A O 1
ATOM 1449 N N . SER A 1 198 ? -5.137 32.469 13.68 1 98.56 198 SER A N 1
ATOM 1450 C CA . SER A 1 198 ? -6.102 31.391 13.516 1 98.56 198 SER A CA 1
ATOM 1451 C C . SER A 1 198 ? -7.09 31.344 14.672 1 98.56 198 SER A C 1
ATOM 1453 O O . SER A 1 198 ? -8.289 31.172 14.469 1 98.56 198 SER A O 1
ATOM 1455 N N . LEU A 1 199 ? -6.539 31.516 15.875 1 98.12 199 LEU A N 1
ATOM 1456 C CA . LEU A 1 199 ? -7.379 31.484 17.078 1 98.12 199 LEU A CA 1
ATOM 1457 C C . LEU A 1 199 ? -8.43 32.594 17.031 1 98.12 199 LEU A C 1
ATOM 1459 O O . LEU A 1 199 ? -9.609 32.344 17.297 1 98.12 199 LEU A O 1
ATOM 1463 N N . VAL A 1 200 ? -8.047 33.781 16.672 1 97.75 200 VAL A N 1
ATOM 1464 C CA . VAL A 1 200 ? -8.953 34.938 16.594 1 97.75 200 VAL A CA 1
ATOM 1465 C C . VAL A 1 200 ? -10.023 34.688 15.539 1 97.75 200 VAL A C 1
ATOM 1467 O O . VAL A 1 200 ? -11.211 34.938 15.773 1 97.75 200 VAL A O 1
ATOM 1470 N N . VAL A 1 201 ? -9.625 34.156 14.406 1 97.75 201 VAL A N 1
ATOM 1471 C CA . VAL A 1 201 ? -10.578 33.906 13.336 1 97.75 201 VAL A CA 1
ATOM 1472 C C . VAL A 1 201 ? -11.562 32.812 13.766 1 97.75 201 VAL A C 1
ATOM 1474 O O . VAL A 1 201 ? -12.766 32.938 13.523 1 97.75 201 VAL A O 1
ATOM 1477 N N . PHE A 1 202 ? -11.086 31.781 14.422 1 97.19 202 PHE A N 1
ATOM 1478 C CA . PHE A 1 202 ? -11.945 30.688 14.859 1 97.19 202 PHE A CA 1
ATOM 1479 C C . PHE A 1 202 ? -12.938 31.156 15.914 1 97.19 202 PHE A C 1
ATOM 1481 O O . PHE A 1 202 ? -14.062 30.672 15.992 1 97.19 202 PHE A O 1
ATOM 1488 N N . VAL A 1 203 ? -12.531 32.125 16.75 1 94.75 203 VAL A N 1
ATOM 1489 C CA . VAL A 1 203 ? -13.445 32.688 17.734 1 94.75 203 VAL A CA 1
ATOM 1490 C C . VAL A 1 203 ? -14.594 33.375 17.016 1 94.75 203 VAL A C 1
ATOM 1492 O O . VAL A 1 203 ? -15.75 33.25 17.406 1 94.75 203 VAL A O 1
ATOM 1495 N N . PHE A 1 204 ? -14.273 34.031 15.953 1 93.88 204 PHE A N 1
ATOM 1496 C CA . PHE A 1 204 ? -15.273 34.844 15.25 1 93.88 204 PHE A CA 1
ATOM 1497 C C . PHE A 1 204 ? -16.156 33.938 14.391 1 93.88 204 PHE A C 1
ATOM 1499 O O . PHE A 1 204 ? -17.391 34.094 14.398 1 93.88 204 PHE A O 1
ATOM 1506 N N . ILE A 1 205 ? -15.609 33 13.719 1 92.56 205 ILE A N 1
ATOM 1507 C CA . ILE A 1 205 ? -16.406 32.219 12.781 1 92.56 205 ILE A CA 1
ATOM 1508 C C . ILE A 1 205 ? -17.062 31.047 13.516 1 92.56 205 ILE A C 1
ATOM 1510 O O . ILE A 1 205 ? -18.016 30.453 13.008 1 92.56 205 ILE A O 1
ATOM 1514 N N . GLY A 1 206 ? -16.453 30.719 14.594 1 87.19 206 GLY A N 1
ATOM 1515 C CA . GLY A 1 206 ? -17.016 29.625 15.359 1 87.19 206 GLY A CA 1
ATOM 1516 C C . GLY A 1 206 ? -18.281 30 16.125 1 87.19 206 GLY A C 1
ATOM 1517 O O . GLY A 1 206 ? -19.016 29.125 16.594 1 87.19 206 GLY A O 1
ATOM 1518 N N . GLN A 1 207 ? -18.5 31.25 16.359 1 79 207 GLN A N 1
ATOM 1519 C CA . GLN A 1 207 ? -19.656 31.703 17.109 1 79 207 GLN A CA 1
ATOM 1520 C C . GLN A 1 207 ? -20.938 31.594 16.281 1 79 207 GLN A C 1
ATOM 1522 O O . GLN A 1 207 ? -21.25 32.469 15.477 1 79 207 GLN A O 1
ATOM 1527 N N . GLY A 1 208 ? -20.875 30.453 15.492 1 62.56 208 GLY A N 1
ATOM 1528 C CA . GLY A 1 208 ? -22.016 30.25 14.617 1 62.56 208 GLY A CA 1
ATOM 1529 C C . GLY A 1 208 ? -23.328 30.703 15.234 1 62.56 208 GLY A C 1
ATOM 1530 O O . GLY A 1 208 ? -23.406 30.922 16.438 1 62.56 208 GLY A O 1
ATOM 1531 N N . LYS A 1 209 ? -24.297 31.047 14.352 1 59.25 209 LYS A N 1
ATOM 1532 C CA . LYS A 1 209 ? -25.594 31.688 14.547 1 59.25 209 LYS A CA 1
ATOM 1533 C C . LYS A 1 209 ? -26.578 30.734 15.242 1 59.25 209 LYS A C 1
ATOM 1535 O O . LYS A 1 209 ? -27.688 31.125 15.602 1 59.25 209 LYS A O 1
ATOM 1540 N N . THR A 1 210 ? -26.094 29.406 15.32 1 58.59 210 THR A N 1
ATOM 1541 C CA . THR A 1 210 ? -27.219 28.562 15.727 1 58.59 210 THR A CA 1
ATOM 1542 C C . THR A 1 210 ? -27.156 28.266 17.219 1 58.59 210 THR A C 1
ATOM 1544 O O . THR A 1 210 ? -26.094 28.047 17.781 1 58.59 210 THR A O 1
ATOM 1547 N N . GLU A 1 211 ? -28.172 28.531 17.922 1 64.81 211 GLU A N 1
ATOM 1548 C CA . GLU A 1 211 ? -28.344 28.203 19.328 1 64.81 211 GLU A CA 1
ATOM 1549 C C . GLU A 1 211 ? -28.016 26.734 19.594 1 64.81 211 GLU A C 1
ATOM 1551 O O . GLU A 1 211 ? -28.391 25.859 18.812 1 64.81 211 GLU A O 1
ATOM 1556 N N . PRO A 1 212 ? -27.109 26.547 20.609 1 70.75 212 PRO A N 1
ATOM 1557 C CA . PRO A 1 212 ? -26.797 25.156 20.969 1 70.75 212 PRO A CA 1
ATOM 1558 C C . PRO A 1 212 ? -28.047 24.328 21.234 1 70.75 212 PRO A C 1
ATOM 1560 O O . PRO A 1 212 ? -29 24.812 21.859 1 70.75 212 PRO A O 1
ATOM 1563 N N . ASP A 1 213 ? -28.203 23.25 20.531 1 78.75 213 ASP A N 1
ATOM 1564 C CA . ASP A 1 213 ? -29.281 22.312 20.844 1 78.75 213 ASP A CA 1
ATOM 1565 C C . ASP A 1 213 ? -28.875 21.359 21.969 1 78.75 213 ASP A C 1
ATOM 1567 O O . ASP A 1 213 ? -28.406 20.25 21.703 1 78.75 213 ASP A O 1
ATOM 1571 N N . PHE A 1 214 ? -29.125 21.75 23.219 1 83.06 214 PHE A N 1
ATOM 1572 C CA . PHE A 1 214 ? -28.703 21.016 24.391 1 83.06 214 PHE A CA 1
ATOM 1573 C C . PHE A 1 214 ? -29.453 19.688 24.484 1 83.06 214 PHE A C 1
ATOM 1575 O O . PHE A 1 214 ? -28.906 18.703 25.016 1 83.06 214 PHE A O 1
ATOM 1582 N N . ALA A 1 215 ? -30.609 19.672 23.922 1 84.12 215 ALA A N 1
ATOM 1583 C CA . ALA A 1 215 ? -31.375 18.438 23.922 1 84.12 215 ALA A CA 1
ATOM 1584 C C . ALA A 1 215 ? -30.688 17.359 23.078 1 84.12 215 ALA A C 1
ATOM 1586 O O . ALA A 1 215 ? -30.672 16.188 23.469 1 84.12 215 ALA A O 1
ATOM 1587 N N . LYS A 1 216 ? -30.172 17.797 22.047 1 85.62 216 LYS A N 1
ATOM 1588 C CA . LYS A 1 216 ? -29.469 16.859 21.172 1 85.62 216 LYS A CA 1
ATOM 1589 C C . LYS A 1 216 ? -28.188 16.359 21.812 1 85.62 216 LYS A C 1
ATOM 1591 O O . LYS A 1 216 ? -27.828 15.188 21.672 1 85.62 216 LYS A O 1
ATOM 1596 N N . ILE A 1 217 ? -27.516 17.219 22.469 1 89.12 217 ILE A N 1
ATOM 1597 C CA . ILE A 1 217 ? -26.281 16.875 23.172 1 89.12 217 ILE A CA 1
ATOM 1598 C C . ILE A 1 217 ? -26.578 15.867 24.281 1 89.12 217 ILE A C 1
ATOM 1600 O O . ILE A 1 217 ? -25.906 14.844 24.391 1 89.12 217 ILE A O 1
ATOM 1604 N N . ASP A 1 218 ? -27.578 16.125 24.984 1 90.81 218 ASP A N 1
ATOM 1605 C CA . ASP A 1 218 ? -27.969 15.234 26.078 1 90.81 218 ASP A CA 1
ATOM 1606 C C . ASP A 1 218 ? -28.391 13.867 25.547 1 90.81 218 ASP A C 1
ATOM 1608 O O . ASP A 1 218 ? -28.078 12.836 26.141 1 90.81 218 ASP A O 1
ATOM 1612 N N . ALA A 1 219 ? -29.109 13.938 24.5 1 91.12 219 ALA A N 1
ATOM 1613 C CA . ALA A 1 219 ? -29.562 12.688 23.891 1 91.12 219 ALA A CA 1
ATOM 1614 C C . ALA A 1 219 ? -28.375 11.844 23.422 1 91.12 219 ALA A C 1
ATOM 1616 O O . ALA A 1 219 ? -28.375 10.625 23.594 1 91.12 219 ALA A O 1
ATOM 1617 N N . THR A 1 220 ? -27.469 12.5 22.859 1 91 220 THR A N 1
ATOM 1618 C CA . THR A 1 220 ? -26.281 11.805 22.375 1 91 220 THR A CA 1
ATOM 1619 C C . THR A 1 220 ? -25.484 11.234 23.531 1 91 220 THR A C 1
ATOM 1621 O O . THR A 1 220 ? -25.031 10.086 23.484 1 91 220 THR A O 1
ATOM 1624 N N . MET A 1 221 ? -25.344 11.961 24.547 1 92.5 221 MET A N 1
ATOM 1625 C CA . MET A 1 221 ? -24.609 11.492 25.719 1 92.5 221 MET A CA 1
ATOM 1626 C C . MET A 1 221 ? -25.297 10.273 26.344 1 92.5 221 MET A C 1
ATOM 1628 O O . MET A 1 221 ? -24.625 9.336 26.781 1 92.5 221 MET A O 1
ATOM 1632 N N . LYS A 1 222 ? -26.531 10.32 26.312 1 92.88 222 LYS A N 1
ATOM 1633 C CA . LYS A 1 222 ? -27.297 9.195 26.844 1 92.88 222 LYS A CA 1
ATOM 1634 C C . LYS A 1 222 ? -27.094 7.945 26 1 92.88 222 LYS A C 1
ATOM 1636 O O . LYS A 1 222 ? -26.891 6.852 26.531 1 92.88 222 LYS A O 1
ATOM 1641 N N . ILE A 1 223 ? -27.125 8.141 24.75 1 93.94 223 ILE A N 1
ATOM 1642 C CA . ILE A 1 223 ? -26.953 7.027 23.828 1 93.94 223 ILE A CA 1
ATOM 1643 C C . ILE A 1 223 ? -25.547 6.445 23.984 1 93.94 223 ILE A C 1
ATOM 1645 O O . ILE A 1 223 ? -25.375 5.223 24 1 93.94 223 ILE A O 1
ATOM 1649 N N . LEU A 1 224 ? -24.578 7.289 24.109 1 94.06 224 LEU A N 1
ATOM 1650 C CA . LEU A 1 224 ? -23.188 6.844 24.297 1 94.06 224 LEU A CA 1
ATOM 1651 C C . LEU A 1 224 ? -23.047 6.07 25.594 1 94.06 224 LEU A C 1
ATOM 1653 O O . LEU A 1 224 ? -22.422 5.008 25.625 1 94.06 224 LEU A O 1
ATOM 1657 N N . SER A 1 225 ? -23.703 6.578 26.609 1 93 225 SER A N 1
ATOM 1658 C CA . SER A 1 225 ? -23.578 5.965 27.922 1 93 225 SER A CA 1
ATOM 1659 C C . SER A 1 225 ? -24.312 4.629 27.984 1 93 225 SER A C 1
ATOM 1661 O O . SER A 1 225 ? -23.938 3.73 28.734 1 93 225 SER A O 1
ATOM 1663 N N . GLN A 1 226 ? -25.266 4.504 27.172 1 92.38 226 GLN A N 1
ATOM 1664 C CA . GLN A 1 226 ? -26.062 3.287 27.172 1 92.38 226 GLN A CA 1
ATOM 1665 C C . GLN A 1 226 ? -25.422 2.203 26.312 1 92.38 226 GLN A C 1
ATOM 1667 O O . GLN A 1 226 ? -25.609 1.011 26.562 1 92.38 226 GLN A O 1
ATOM 1672 N N . ASN A 1 227 ? -24.656 2.604 25.375 1 92.62 227 ASN A N 1
ATOM 1673 C CA . ASN A 1 227 ? -24.188 1.639 24.375 1 92.62 227 ASN A CA 1
ATOM 1674 C C . ASN A 1 227 ? -22.703 1.338 24.547 1 92.62 227 ASN A C 1
ATOM 1676 O O . ASN A 1 227 ? -22.203 0.357 24 1 92.62 227 ASN A O 1
ATOM 1680 N N . PHE A 1 228 ? -22.047 2.191 25.344 1 92.69 228 PHE A N 1
ATOM 1681 C CA . PHE A 1 228 ? -20.609 2.008 25.531 1 92.69 228 PHE A CA 1
ATOM 1682 C C . PHE A 1 228 ? -20.25 2.068 27.016 1 92.69 228 PHE A C 1
ATOM 1684 O O . PHE A 1 228 ? -21 2.631 27.812 1 92.69 228 PHE A O 1
ATOM 1691 N N . SER A 1 229 ? -19.172 1.422 27.359 1 89.31 229 SER A N 1
ATOM 1692 C CA . SER A 1 229 ? -18.656 1.499 28.719 1 89.31 229 SER A CA 1
ATOM 1693 C C . SER A 1 229 ? -17.859 2.777 28.938 1 89.31 229 SER A C 1
ATOM 1695 O O . SER A 1 229 ? -16.641 2.797 28.734 1 89.31 229 SER A O 1
ATOM 1697 N N . ILE A 1 230 ? -18.609 3.697 29.406 1 91.56 230 ILE A N 1
ATOM 1698 C CA . ILE A 1 230 ? -17.953 4.973 29.672 1 91.56 230 ILE A CA 1
ATOM 1699 C C . ILE A 1 230 ? -17.375 4.977 31.094 1 91.56 230 ILE A C 1
ATOM 1701 O O . ILE A 1 230 ? -18.141 5.02 32.062 1 91.56 230 ILE A O 1
ATOM 1705 N N . SER A 1 231 ? -16.109 4.77 31.219 1 90.5 231 SER A N 1
ATOM 1706 C CA . SER A 1 231 ? -15.445 4.727 32.531 1 90.5 231 SER A CA 1
ATOM 1707 C C . SER A 1 231 ? -14.055 5.348 32.469 1 90.5 231 SER A C 1
ATOM 1709 O O . SER A 1 231 ? -13.578 5.703 31.375 1 90.5 231 SER A O 1
ATOM 1711 N N . TRP A 1 232 ? -13.43 5.453 33.562 1 92.56 232 TRP A N 1
ATOM 1712 C CA . TRP A 1 232 ? -12.102 6.055 33.688 1 92.56 232 TRP A CA 1
ATOM 1713 C C . TRP A 1 232 ? -11.039 5.148 33.062 1 92.56 232 TRP A C 1
ATOM 1715 O O . TRP A 1 232 ? -9.914 5.586 32.812 1 92.56 232 TRP A O 1
ATOM 1725 N N . VAL A 1 233 ? -11.43 3.955 32.75 1 94.06 233 VAL A N 1
ATOM 1726 C CA . VAL A 1 233 ? -10.523 3.021 32.094 1 94.06 233 VAL A CA 1
ATOM 1727 C C . VAL A 1 233 ? -10.141 3.551 30.734 1 94.06 233 VAL A C 1
ATOM 1729 O O . VAL A 1 233 ? -9.062 3.256 30.219 1 94.06 233 VAL A O 1
ATOM 1732 N N . ALA A 1 234 ? -11.086 4.348 30.188 1 93.94 234 ALA A N 1
ATOM 1733 C CA . ALA A 1 234 ? -10.859 4.938 28.859 1 93.94 234 ALA A CA 1
ATOM 1734 C C . ALA A 1 234 ? -9.68 5.898 28.891 1 93.94 234 ALA A C 1
ATOM 1736 O O . ALA A 1 234 ? -9.109 6.219 27.844 1 93.94 234 ALA A O 1
ATOM 1737 N N . ALA A 1 235 ? -9.266 6.32 30.031 1 95.12 235 ALA A N 1
ATOM 1738 C CA . ALA A 1 235 ? -8.148 7.25 30.172 1 95.12 235 ALA A CA 1
ATOM 1739 C C . ALA A 1 235 ? -6.812 6.539 29.969 1 95.12 235 ALA A C 1
ATOM 1741 O O . ALA A 1 235 ? -5.816 7.16 29.609 1 95.12 235 ALA A O 1
ATOM 1742 N N . ILE A 1 236 ? -6.785 5.277 30.156 1 96.94 236 ILE A N 1
ATOM 1743 C CA . ILE A 1 236 ? -5.543 4.512 30.156 1 96.94 236 ILE A CA 1
ATOM 1744 C C . ILE A 1 236 ? -4.871 4.617 28.781 1 96.94 236 ILE A C 1
ATOM 1746 O O . ILE A 1 236 ? -3.711 5.027 28.688 1 96.94 236 ILE A O 1
ATOM 1750 N N . PRO A 1 237 ? -5.559 4.301 27.688 1 96.88 237 PRO A N 1
ATOM 1751 C CA . PRO A 1 237 ? -4.906 4.414 26.391 1 96.88 237 PRO A CA 1
ATOM 1752 C C . PRO A 1 237 ? -4.492 5.848 26.047 1 96.88 237 PRO A C 1
ATOM 1754 O O . PRO A 1 237 ? -3.473 6.062 25.391 1 96.88 237 PRO A O 1
ATOM 1757 N N . VAL A 1 238 ? -5.285 6.797 26.484 1 95.19 238 VAL A N 1
ATOM 1758 C CA . VAL A 1 238 ? -4.965 8.203 26.234 1 95.19 238 VAL A CA 1
ATOM 1759 C C . VAL A 1 238 ? -3.684 8.578 26.969 1 95.19 238 VAL A C 1
ATOM 1761 O O . VAL A 1 238 ? -2.775 9.172 26.375 1 95.19 238 VAL A O 1
ATOM 1764 N N . ILE A 1 239 ? -3.59 8.227 28.219 1 96.38 239 ILE A N 1
ATOM 1765 C CA . ILE A 1 239 ? -2.41 8.5 29.031 1 96.38 239 ILE A CA 1
ATOM 1766 C C . ILE A 1 239 ? -1.202 7.77 28.453 1 96.38 239 ILE A C 1
ATOM 1768 O O . ILE A 1 239 ? -0.093 8.305 28.422 1 96.38 239 ILE A O 1
ATOM 1772 N N . LEU A 1 240 ? -1.455 6.582 28.031 1 96.12 240 LEU A N 1
ATOM 1773 C CA . LEU A 1 240 ? -0.391 5.773 27.438 1 96.12 240 LEU A CA 1
ATOM 1774 C C . LEU A 1 240 ? 0.217 6.473 26.234 1 96.12 240 LEU A C 1
ATOM 1776 O O . LEU A 1 240 ? 1.429 6.402 26 1 96.12 240 LEU A O 1
ATOM 1780 N N . MET A 1 241 ? -0.592 7.102 25.391 1 93.75 241 MET A N 1
ATOM 1781 C CA . MET A 1 241 ? -0.093 7.844 24.234 1 93.75 241 MET A CA 1
ATOM 1782 C C . MET A 1 241 ? 0.857 8.953 24.672 1 93.75 241 MET A C 1
ATOM 1784 O O . MET A 1 241 ? 1.907 9.156 24.062 1 93.75 241 MET A O 1
ATOM 1788 N N . PHE A 1 242 ? 0.545 9.609 25.734 1 93.44 242 PHE A N 1
ATOM 1789 C CA . PHE A 1 242 ? 1.372 10.695 26.25 1 93.44 242 PHE A CA 1
ATOM 1790 C C . PHE A 1 242 ? 2.65 10.156 26.875 1 93.44 242 PHE A C 1
ATOM 1792 O O . PHE A 1 242 ? 3.717 10.758 26.75 1 93.44 242 PHE A O 1
ATOM 1799 N N . LEU A 1 243 ? 2.484 9.062 27.547 1 95.75 243 LEU A N 1
ATOM 1800 C CA . LEU A 1 243 ? 3.656 8.445 28.156 1 95.75 243 LEU A CA 1
ATOM 1801 C C . LEU A 1 243 ? 4.652 7.996 27.094 1 95.75 243 LEU A C 1
ATOM 1803 O O . LEU A 1 243 ? 5.859 8.188 27.25 1 95.75 243 LEU A O 1
ATOM 1807 N N . CYS A 1 244 ? 4.129 7.379 26.047 1 94.19 244 CYS A N 1
ATOM 1808 C CA . CYS A 1 244 ? 5.004 6.957 24.969 1 94.19 244 CYS A CA 1
ATOM 1809 C C . CYS A 1 244 ? 5.703 8.156 24.328 1 94.19 244 CYS A C 1
ATOM 1811 O O . CYS A 1 244 ? 6.887 8.078 23.984 1 94.19 244 CYS A O 1
ATOM 1813 N N . ALA A 1 245 ? 4.961 9.219 24.188 1 90.06 245 ALA A N 1
ATOM 1814 C CA . ALA A 1 245 ? 5.547 10.445 23.656 1 90.06 245 ALA A CA 1
ATOM 1815 C C . ALA A 1 245 ? 6.633 10.984 24.578 1 90.06 245 ALA A C 1
ATOM 1817 O O . ALA A 1 245 ? 7.688 11.422 24.109 1 90.06 245 ALA A O 1
ATOM 1818 N N . TRP A 1 246 ? 6.398 10.914 25.844 1 91.5 246 TRP A N 1
ATOM 1819 C CA . TRP A 1 246 ? 7.348 11.383 26.859 1 91.5 246 TRP A CA 1
ATOM 1820 C C . TRP A 1 246 ? 8.648 10.578 26.797 1 91.5 246 TRP A C 1
ATOM 1822 O O . TRP A 1 246 ? 9.734 11.141 26.938 1 91.5 246 TRP A O 1
ATOM 1832 N N . PHE A 1 247 ? 8.516 9.359 26.5 1 93.06 247 PHE A N 1
ATOM 1833 C CA . PHE A 1 247 ? 9.68 8.484 26.438 1 93.06 247 PHE A CA 1
ATOM 1834 C C . PHE A 1 247 ? 10.242 8.445 25.016 1 93.06 247 PHE A C 1
ATOM 1836 O O . PHE A 1 247 ? 11.125 7.641 24.719 1 93.06 247 PHE A O 1
ATOM 1843 N N . LYS A 1 248 ? 9.664 9.242 24.141 1 90.81 248 LYS A N 1
ATOM 1844 C CA . LYS A 1 248 ? 10.148 9.406 22.781 1 90.81 248 LYS A CA 1
ATOM 1845 C C . LYS A 1 248 ? 10.055 8.102 22 1 90.81 248 LYS A C 1
ATOM 1847 O O . LYS A 1 248 ? 10.953 7.762 21.219 1 90.81 248 LYS A O 1
ATOM 1852 N N . ILE A 1 249 ? 9.047 7.32 22.266 1 92.38 249 ILE A N 1
ATOM 1853 C CA . ILE A 1 249 ? 8.773 6.109 21.5 1 92.38 249 ILE A CA 1
ATOM 1854 C C . ILE A 1 249 ? 8.133 6.477 20.156 1 92.38 249 ILE A C 1
ATOM 1856 O O . ILE A 1 249 ? 7.184 7.27 20.125 1 92.38 249 ILE A O 1
ATOM 1860 N N . PRO A 1 250 ? 8.625 5.918 19.078 1 92.06 250 PRO A N 1
ATOM 1861 C CA . PRO A 1 250 ? 8.086 6.273 17.766 1 92.06 250 PRO A CA 1
ATOM 1862 C C . PRO A 1 250 ? 6.648 5.809 17.562 1 92.06 250 PRO A C 1
ATOM 1864 O O . PRO A 1 250 ? 6.129 5.043 18.391 1 92.06 250 PRO A O 1
ATOM 1867 N N . ALA A 1 251 ? 6.09 6.234 16.516 1 91.5 251 ALA A N 1
ATOM 1868 C CA . ALA A 1 251 ? 4.664 6.094 16.234 1 91.5 251 ALA A CA 1
ATOM 1869 C C . ALA A 1 251 ? 4.27 4.625 16.125 1 91.5 251 ALA A C 1
ATOM 1871 O O . ALA A 1 251 ? 3.271 4.191 16.703 1 91.5 251 ALA A O 1
ATOM 1872 N N . ILE A 1 252 ? 5.004 3.789 15.422 1 95.25 252 ILE A N 1
ATOM 1873 C CA . ILE A 1 252 ? 4.617 2.416 15.117 1 95.25 252 ILE A CA 1
ATOM 1874 C C . ILE A 1 252 ? 4.52 1.604 16.406 1 95.25 252 ILE A C 1
ATOM 1876 O O . ILE A 1 252 ? 3.469 1.033 16.703 1 95.25 252 ILE A O 1
ATOM 1880 N N . PRO A 1 253 ? 5.582 1.581 17.219 1 95.88 253 PRO A N 1
ATOM 1881 C CA . PRO A 1 253 ? 5.438 0.849 18.469 1 95.88 253 PRO A CA 1
ATOM 1882 C C . PRO A 1 253 ? 4.367 1.445 19.391 1 95.88 253 PRO A C 1
ATOM 1884 O O . PRO A 1 253 ? 3.678 0.709 20.094 1 95.88 253 PRO A O 1
ATOM 1887 N N . THR A 1 254 ? 4.266 2.736 19.422 1 95.62 254 THR A N 1
ATOM 1888 C CA . THR A 1 254 ? 3.23 3.391 20.219 1 95.62 254 THR A CA 1
ATOM 1889 C C . THR A 1 254 ? 1.845 2.895 19.812 1 95.62 254 THR A C 1
ATOM 1891 O O . THR A 1 254 ? 1.006 2.613 20.672 1 95.62 254 THR A O 1
ATOM 1894 N N . LEU A 1 255 ? 1.629 2.795 18.531 1 96.94 255 LEU A N 1
ATOM 1895 C CA . LEU A 1 255 ? 0.334 2.352 18.031 1 96.94 255 LEU A CA 1
ATOM 1896 C C . LEU A 1 255 ? 0.093 0.885 18.375 1 96.94 255 LEU A C 1
ATOM 1898 O O . LEU A 1 255 ? -1.011 0.511 18.781 1 96.94 255 LEU A O 1
ATOM 1902 N N . PHE A 1 256 ? 1.08 0.066 18.281 1 97.62 256 PHE A N 1
ATOM 1903 C CA . PHE A 1 256 ? 0.936 -1.342 18.625 1 97.62 256 PHE A CA 1
ATOM 1904 C C . PHE A 1 256 ? 0.594 -1.498 20.109 1 97.62 256 PHE A C 1
ATOM 1906 O O . PHE A 1 256 ? -0.286 -2.283 20.469 1 97.62 256 PHE A O 1
ATOM 1913 N N . ILE A 1 257 ? 1.297 -0.788 20.953 1 97.12 257 ILE A N 1
ATOM 1914 C CA . ILE A 1 257 ? 1.066 -0.863 22.391 1 97.12 257 ILE A CA 1
ATOM 1915 C C . ILE A 1 257 ? -0.358 -0.415 22.719 1 97.12 257 ILE A C 1
ATOM 1917 O O . ILE A 1 257 ? -1.058 -1.06 23.5 1 97.12 257 ILE A O 1
ATOM 1921 N N . ASN A 1 258 ? -0.716 0.649 22.109 1 97.5 258 ASN A N 1
ATOM 1922 C CA . ASN A 1 258 ? -2.051 1.184 22.359 1 97.5 258 ASN A CA 1
ATOM 1923 C C . ASN A 1 258 ? -3.137 0.229 21.875 1 97.5 258 ASN A C 1
ATOM 1925 O O . ASN A 1 258 ? -4.152 0.042 22.547 1 97.5 258 ASN A O 1
ATOM 1929 N N . ILE A 1 259 ? -2.961 -0.346 20.688 1 97.88 259 ILE A N 1
ATOM 1930 C CA . ILE A 1 259 ? -3.904 -1.317 20.141 1 97.88 259 ILE A CA 1
ATOM 1931 C C . ILE A 1 259 ? -4.004 -2.52 21.078 1 97.88 259 ILE A C 1
ATOM 1933 O O . ILE A 1 259 ? -5.102 -3.012 21.359 1 97.88 259 ILE A O 1
ATOM 1937 N N . ALA A 1 260 ? -2.887 -2.957 21.609 1 97.44 260 ALA A N 1
ATOM 1938 C CA . ALA A 1 260 ? -2.863 -4.105 22.516 1 97.44 260 ALA A CA 1
ATOM 1939 C C . ALA A 1 260 ? -3.637 -3.807 23.797 1 97.44 260 ALA A C 1
ATOM 1941 O O . ALA A 1 260 ? -4.461 -4.613 24.234 1 97.44 260 ALA A O 1
ATOM 1942 N N . VAL A 1 261 ? -3.377 -2.676 24.391 1 97.69 261 VAL A N 1
ATOM 1943 C CA . VAL A 1 261 ? -4.023 -2.299 25.641 1 97.69 261 VAL A CA 1
ATOM 1944 C C . VAL A 1 261 ? -5.523 -2.121 25.406 1 97.69 261 VAL A C 1
ATOM 1946 O O . VAL A 1 261 ? -6.34 -2.584 26.219 1 97.69 261 VAL A O 1
ATOM 1949 N N . SER A 1 262 ? -5.906 -1.439 24.328 1 97.62 262 SER A N 1
ATOM 1950 C CA . SER A 1 262 ? -7.316 -1.231 24.016 1 97.62 262 SER A CA 1
ATOM 1951 C C . SER A 1 262 ? -8.023 -2.555 23.734 1 97.62 262 SER A C 1
ATOM 1953 O O . SER A 1 262 ? -9.188 -2.729 24.094 1 97.62 262 SER A O 1
ATOM 1955 N N . THR A 1 263 ? -7.32 -3.451 23.062 1 97.31 263 THR A N 1
ATOM 1956 C CA . THR A 1 263 ? -7.871 -4.781 22.828 1 97.31 263 THR A CA 1
ATOM 1957 C C . THR A 1 263 ? -8.086 -5.512 24.156 1 97.31 263 THR A C 1
ATOM 1959 O O . THR A 1 263 ? -9.07 -6.227 24.328 1 97.31 263 THR A O 1
ATOM 1962 N N . GLY A 1 264 ? -7.137 -5.336 25.078 1 96.69 264 GLY A N 1
ATOM 1963 C CA . GLY A 1 264 ? -7.324 -5.875 26.422 1 96.69 264 GLY A CA 1
ATOM 1964 C C . GLY A 1 264 ? -8.57 -5.352 27.109 1 96.69 264 GLY A C 1
ATOM 1965 O O . GLY A 1 264 ? -9.297 -6.109 27.75 1 96.69 264 GLY A O 1
ATOM 1966 N N . ILE A 1 265 ? -8.805 -4.105 26.984 1 97.06 265 ILE A N 1
ATOM 1967 C CA . ILE A 1 265 ? -9.984 -3.484 27.578 1 97.06 265 ILE A CA 1
ATOM 1968 C C . ILE A 1 265 ? -11.242 -4.074 26.953 1 97.06 265 ILE A C 1
ATOM 1970 O O . ILE A 1 265 ? -12.234 -4.328 27.641 1 97.06 265 ILE A O 1
ATOM 1974 N N . ILE A 1 266 ? -11.242 -4.301 25.625 1 96.81 266 ILE A N 1
ATOM 1975 C CA . ILE A 1 266 ? -12.375 -4.906 24.938 1 96.81 266 ILE A CA 1
ATOM 1976 C C . ILE A 1 266 ? -12.648 -6.293 25.516 1 96.81 266 ILE A C 1
ATOM 1978 O O . ILE A 1 266 ? -13.805 -6.652 25.75 1 96.81 266 ILE A O 1
ATOM 1982 N N . LEU A 1 267 ? -11.594 -7.074 25.766 1 95.69 267 LEU A N 1
ATOM 1983 C CA . LEU A 1 267 ? -11.734 -8.438 26.266 1 95.69 267 LEU A CA 1
ATOM 1984 C C . LEU A 1 267 ? -12.289 -8.438 27.688 1 95.69 267 LEU A C 1
ATOM 1986 O O . LEU A 1 267 ? -13.031 -9.344 28.062 1 95.69 267 LEU A O 1
ATOM 1990 N N . VAL A 1 268 ? -11.969 -7.449 28.438 1 94.38 268 VAL A N 1
ATOM 1991 C CA . VAL A 1 268 ? -12.477 -7.336 29.797 1 94.38 268 VAL A CA 1
ATOM 1992 C C . VAL A 1 268 ? -13.953 -6.938 29.766 1 94.38 268 VAL A C 1
ATOM 1994 O O . VAL A 1 268 ? -14.766 -7.477 30.516 1 94.38 268 VAL A O 1
ATOM 1997 N N . ASN A 1 269 ? -14.305 -5.996 28.922 1 93 269 ASN A N 1
ATOM 1998 C CA . ASN A 1 269 ? -15.672 -5.504 28.812 1 93 269 ASN A CA 1
ATOM 1999 C C . ASN A 1 269 ? -16.594 -6.527 28.172 1 93 269 ASN A C 1
ATOM 2001 O O . ASN A 1 269 ? -17.797 -6.574 28.469 1 93 269 ASN A O 1
ATOM 2005 N N . ASP A 1 270 ? -16.031 -7.254 27.172 1 92.5 270 ASP A N 1
ATOM 2006 C CA . ASP A 1 270 ? -16.766 -8.281 26.438 1 92.5 270 ASP A CA 1
ATOM 2007 C C . ASP A 1 270 ? -15.984 -9.586 26.391 1 92.5 270 ASP A C 1
ATOM 2009 O O . ASP A 1 270 ? -15.469 -9.969 25.344 1 92.5 270 ASP A O 1
ATOM 2013 N N . PRO A 1 271 ? -16.078 -10.328 27.422 1 90.88 271 PRO A N 1
ATOM 2014 C CA . PRO A 1 271 ? -15.25 -11.539 27.516 1 90.88 271 PRO A CA 1
ATOM 2015 C C . PRO A 1 271 ? -15.664 -12.625 26.531 1 90.88 271 PRO A C 1
ATOM 2017 O O . PRO A 1 271 ? -14.883 -13.539 26.25 1 90.88 271 PRO A O 1
ATOM 2020 N N . HIS A 1 272 ? -16.781 -12.547 25.938 1 93 272 HIS A N 1
ATOM 2021 C CA . HIS A 1 272 ? -17.266 -13.602 25.062 1 93 272 HIS A CA 1
ATOM 2022 C C . HIS A 1 272 ? -17 -13.273 23.609 1 93 272 HIS A C 1
ATOM 2024 O O . HIS A 1 272 ? -17.359 -14.039 22.703 1 93 272 HIS A O 1
ATOM 2030 N N . ILE A 1 273 ? -16.344 -12.211 23.406 1 92.75 273 ILE A N 1
ATOM 2031 C CA . ILE A 1 273 ? -16.047 -11.867 22.016 1 92.75 273 ILE A CA 1
ATOM 2032 C C . ILE A 1 273 ? -15.117 -12.922 21.422 1 92.75 273 ILE A C 1
ATOM 2034 O O . ILE A 1 273 ? -14.172 -13.367 22.062 1 92.75 273 ILE A O 1
ATOM 2038 N N . SER A 1 274 ? -15.445 -13.438 20.266 1 92.81 274 SER A N 1
ATOM 2039 C CA . SER A 1 274 ? -14.633 -14.453 19.609 1 92.81 274 SER A CA 1
ATOM 2040 C C . SER A 1 274 ? -13.391 -13.836 18.969 1 92.81 274 SER A C 1
ATOM 2042 O O . SER A 1 274 ? -13.359 -12.633 18.688 1 92.81 274 SER A O 1
ATOM 2044 N N . LEU A 1 275 ? -12.398 -14.617 18.734 1 92.44 275 LEU A N 1
ATOM 2045 C CA . LEU A 1 275 ? -11.188 -14.164 18.047 1 92.44 275 LEU A CA 1
ATOM 2046 C C . LEU A 1 275 ? -11.516 -13.711 16.641 1 92.44 275 LEU A C 1
ATOM 2048 O O . LEU A 1 275 ? -10.906 -12.758 16.141 1 92.44 275 LEU A O 1
ATOM 2052 N N . LYS A 1 276 ? -12.414 -14.391 16.031 1 93.25 276 LYS A N 1
ATOM 2053 C CA . LYS A 1 276 ? -12.859 -14.016 14.688 1 93.25 276 LYS A CA 1
ATOM 2054 C C . LYS A 1 276 ? -13.531 -12.648 14.695 1 93.25 276 LYS A C 1
ATOM 2056 O O . LYS A 1 276 ? -13.344 -11.859 13.766 1 93.25 276 LYS A O 1
ATOM 2061 N N . GLY A 1 277 ? -14.336 -12.484 15.711 1 94.69 277 GLY A N 1
ATOM 2062 C CA . GLY A 1 277 ? -14.977 -11.188 15.852 1 94.69 277 GLY A CA 1
ATOM 2063 C C . GLY A 1 277 ? -14 -10.055 16.062 1 94.69 277 GLY A C 1
ATOM 2064 O O . GLY A 1 277 ? -14.164 -8.961 15.508 1 94.69 277 GLY A O 1
ATOM 2065 N N . LEU A 1 278 ? -13.016 -10.266 16.875 1 95.44 278 LEU A N 1
ATOM 2066 C CA . LEU A 1 278 ? -11.984 -9.273 17.141 1 95.44 278 LEU A CA 1
ATOM 2067 C C . LEU A 1 278 ? -11.172 -8.984 15.883 1 95.44 278 LEU A C 1
ATOM 2069 O O . LEU A 1 278 ? -10.859 -7.832 15.586 1 95.44 278 LEU A O 1
ATOM 2073 N N . ALA A 1 279 ? -10.867 -10.008 15.156 1 95.25 279 ALA A N 1
ATOM 2074 C CA . ALA A 1 279 ? -10.133 -9.844 13.906 1 95.25 279 ALA A CA 1
ATOM 2075 C C . ALA A 1 279 ? -10.953 -9.062 12.883 1 95.25 279 ALA A C 1
ATOM 2077 O O . ALA A 1 279 ? -10.422 -8.203 12.172 1 95.25 279 ALA A O 1
ATOM 2078 N N . ALA A 1 280 ? -12.18 -9.383 12.82 1 95.38 280 ALA A N 1
ATOM 2079 C CA . ALA A 1 280 ? -13.07 -8.68 11.898 1 95.38 280 ALA A CA 1
ATOM 2080 C C . ALA A 1 280 ? -13.164 -7.199 12.258 1 95.38 280 ALA A C 1
ATOM 2082 O O . ALA A 1 280 ? -13.203 -6.344 11.367 1 95.38 280 ALA A O 1
ATOM 2083 N N . LEU A 1 281 ? -13.211 -6.918 13.539 1 96.75 281 LEU A N 1
ATOM 2084 C CA . LEU A 1 281 ? -13.219 -5.539 14.016 1 96.75 281 LEU A CA 1
ATOM 2085 C C . LEU A 1 281 ? -11.984 -4.785 13.516 1 96.75 281 LEU A C 1
ATOM 2087 O O . LEU A 1 281 ? -12.102 -3.66 13.023 1 96.75 281 LEU A O 1
ATOM 2091 N N . MET A 1 282 ? -10.883 -5.387 13.602 1 97.12 282 MET A N 1
ATOM 2092 C CA . MET A 1 282 ? -9.625 -4.75 13.227 1 97.12 282 MET A CA 1
ATOM 2093 C C . MET A 1 282 ? -9.516 -4.609 11.711 1 97.12 282 MET A C 1
ATOM 2095 O O . MET A 1 282 ? -8.953 -3.633 11.211 1 97.12 282 MET A O 1
ATOM 2099 N N . GLU A 1 283 ? -10.047 -5.484 10.992 1 95.81 283 GLU A N 1
ATOM 2100 C CA . GLU A 1 283 ? -9.891 -5.508 9.539 1 95.81 283 GLU A CA 1
ATOM 2101 C C . GLU A 1 283 ? -10.93 -4.621 8.867 1 95.81 283 GLU A C 1
ATOM 2103 O O . GLU A 1 283 ? -10.602 -3.867 7.945 1 95.81 283 GLU A O 1
ATOM 2108 N N . THR A 1 284 ? -12.195 -4.691 9.352 1 95.31 284 THR A N 1
ATOM 2109 C CA . THR A 1 284 ? -13.281 -4.043 8.625 1 95.31 284 THR A CA 1
ATOM 2110 C C . THR A 1 284 ? -13.805 -2.838 9.398 1 95.31 284 THR A C 1
ATOM 2112 O O . THR A 1 284 ? -14.516 -1.999 8.836 1 95.31 284 THR A O 1
ATOM 2115 N N . GLY A 1 285 ? -13.406 -2.76 10.711 1 96.44 285 GLY A N 1
ATOM 2116 C CA . GLY A 1 285 ? -13.812 -1.603 11.492 1 96.44 285 GLY A CA 1
ATOM 2117 C C . GLY A 1 285 ? -15.031 -1.864 12.359 1 96.44 285 GLY A C 1
ATOM 2118 O O . GLY A 1 285 ? -15.531 -2.99 12.414 1 96.44 285 GLY A O 1
ATOM 2119 N N . TYR A 1 286 ? -15.43 -0.864 13.047 1 96.75 286 TYR A N 1
ATOM 2120 C CA . TYR A 1 286 ? -16.578 -0.934 13.945 1 96.75 286 TYR A CA 1
ATOM 2121 C C . TYR A 1 286 ? -17.844 -0.416 13.258 1 96.75 286 TYR A C 1
ATOM 2123 O O . TYR A 1 286 ? -17.797 0.599 12.562 1 96.75 286 TYR A O 1
ATOM 2131 N N . VAL A 1 287 ? -18.906 -1.109 13.414 1 95.62 287 VAL A N 1
ATOM 2132 C CA . VAL A 1 287 ? -20.219 -0.68 12.93 1 95.62 287 VAL A CA 1
ATOM 2133 C C . VAL A 1 287 ? -21.156 -0.45 14.109 1 95.62 287 VAL A C 1
ATOM 2135 O O . VAL A 1 287 ? -21.469 -1.384 14.852 1 95.62 287 VAL A O 1
ATOM 2138 N N . ALA A 1 288 ? -21.562 0.735 14.258 1 94.62 288 ALA A N 1
ATOM 2139 C CA . ALA A 1 288 ? -22.438 1.083 15.367 1 94.62 288 ALA A CA 1
ATOM 2140 C C . ALA A 1 288 ? -23.891 0.75 15.047 1 94.62 288 ALA A C 1
ATOM 2142 O O . ALA A 1 288 ? -24.359 0.958 13.922 1 94.62 288 ALA A O 1
ATOM 2143 N N . HIS A 1 289 ? -24.562 0.171 15.992 1 93.5 289 HIS A N 1
ATOM 2144 C CA . HIS A 1 289 ? -25.984 -0.164 15.859 1 93.5 289 HIS A CA 1
ATOM 2145 C C . HIS A 1 289 ? -26.797 0.425 17.016 1 93.5 289 HIS A C 1
ATOM 2147 O O . HIS A 1 289 ? -27.375 -0.314 17.812 1 93.5 289 HIS A O 1
ATOM 2153 N N . THR A 1 290 ? -26.875 1.707 17.047 1 92.56 290 THR A N 1
ATOM 2154 C CA . THR A 1 290 ? -27.672 2.371 18.062 1 92.56 290 THR A CA 1
ATOM 2155 C C . THR A 1 290 ? -29.016 2.818 17.484 1 92.56 290 THR A C 1
ATOM 2157 O O . THR A 1 290 ? -29.297 2.586 16.312 1 92.56 290 THR A O 1
ATOM 2160 N N . LYS A 1 291 ? -29.875 3.404 18.281 1 90.81 291 LYS A N 1
ATOM 2161 C CA . LYS A 1 291 ? -31.188 3.881 17.859 1 90.81 291 LYS A CA 1
ATOM 2162 C C . LYS A 1 291 ? -31.078 5.223 17.141 1 90.81 291 LYS A C 1
ATOM 2164 O O . LYS A 1 291 ? -32.062 5.688 16.547 1 90.81 291 LYS A O 1
ATOM 2169 N N . ASN A 1 292 ? -29.969 5.758 17.156 1 90.88 292 ASN A N 1
ATOM 2170 C CA . ASN A 1 292 ? -29.719 7.051 16.531 1 90.88 292 ASN A CA 1
ATOM 2171 C C . ASN A 1 292 ? -28.844 6.91 15.289 1 90.88 292 ASN A C 1
ATOM 2173 O O . ASN A 1 292 ? -27.656 6.598 15.398 1 90.88 292 ASN A O 1
ATOM 2177 N N . GLU A 1 293 ? -29.312 7.309 14.148 1 90.5 293 GLU A N 1
ATOM 2178 C CA . GLU A 1 293 ? -28.625 7.133 12.875 1 90.5 293 GLU A CA 1
ATOM 2179 C C . GLU A 1 293 ? -27.391 8.031 12.781 1 90.5 293 GLU A C 1
ATOM 2181 O O . GLU A 1 293 ? -26.391 7.66 12.172 1 90.5 293 GLU A O 1
ATOM 2186 N N . ALA A 1 294 ? -27.531 9.141 13.422 1 85.12 294 ALA A N 1
ATOM 2187 C CA . ALA A 1 294 ? -26.422 10.07 13.375 1 85.12 294 ALA A CA 1
ATOM 2188 C C . ALA A 1 294 ? -25.219 9.539 14.172 1 85.12 294 ALA A C 1
ATOM 2190 O O . ALA A 1 294 ? -24.078 9.656 13.734 1 85.12 294 ALA A O 1
ATOM 2191 N N . VAL A 1 295 ? -25.547 8.977 15.273 1 89.62 295 VAL A N 1
ATOM 2192 C CA . VAL A 1 295 ? -24.516 8.391 16.109 1 89.62 295 VAL A CA 1
ATOM 2193 C C . VAL A 1 295 ? -23.906 7.18 15.391 1 89.62 295 VAL A C 1
ATOM 2195 O O . VAL A 1 295 ? -22.688 6.969 15.445 1 89.62 295 VAL A O 1
ATOM 2198 N N . ASN A 1 296 ? -24.703 6.41 14.711 1 93.5 296 ASN A N 1
ATOM 2199 C CA . ASN A 1 296 ? -24.219 5.258 13.953 1 93.5 296 ASN A CA 1
ATOM 2200 C C . ASN A 1 296 ? -23.266 5.676 12.844 1 93.5 296 ASN A C 1
ATOM 2202 O O . ASN A 1 296 ? -22.219 5.059 12.664 1 93.5 296 ASN A O 1
ATOM 2206 N N . ALA A 1 297 ? -23.641 6.66 12.172 1 89.12 297 ALA A N 1
ATOM 2207 C CA . ALA A 1 297 ? -22.781 7.145 11.086 1 89.12 297 ALA A CA 1
ATOM 2208 C C . ALA A 1 297 ? -21.453 7.664 11.617 1 89.12 297 ALA A C 1
ATOM 2210 O O . ALA A 1 297 ? -20.406 7.473 10.992 1 89.12 297 ALA A O 1
ATOM 2211 N N . LEU A 1 298 ? -21.516 8.211 12.758 1 85.75 298 LEU A N 1
ATOM 2212 C CA . LEU A 1 298 ? -20.359 8.844 13.352 1 85.75 298 LEU A CA 1
ATOM 2213 C C . LEU A 1 298 ? -19.375 7.801 13.875 1 85.75 298 LEU A C 1
ATOM 2215 O O . LEU A 1 298 ? -18.156 7.961 13.734 1 85.75 298 LEU A O 1
ATOM 2219 N N . LEU A 1 299 ? -19.906 6.762 14.383 1 93.19 299 LEU A N 1
ATOM 2220 C CA . LEU A 1 299 ? -19.047 5.844 15.117 1 93.19 299 LEU A CA 1
ATOM 2221 C C . LEU A 1 299 ? -18.734 4.609 14.281 1 93.19 299 LEU A C 1
ATOM 2223 O O . LEU A 1 299 ? -17.922 3.771 14.68 1 93.19 299 LEU A O 1
ATOM 2227 N N . THR A 1 300 ? -19.406 4.453 13.078 1 95.06 300 THR A N 1
ATOM 2228 C CA . THR A 1 300 ? -19.031 3.406 12.141 1 95.06 300 THR A CA 1
ATOM 2229 C C . THR A 1 300 ? -17.781 3.809 11.367 1 95.06 300 THR A C 1
ATOM 2231 O O . THR A 1 300 ? -17.859 4.527 10.367 1 95.06 300 THR A O 1
ATOM 2234 N N . ARG A 1 301 ? -16.641 3.381 11.875 1 93.25 301 ARG A N 1
ATOM 2235 C CA . ARG A 1 301 ? -15.352 3.844 11.344 1 93.25 301 ARG A CA 1
ATOM 2236 C C . ARG A 1 301 ? -14.242 2.842 11.648 1 93.25 301 ARG A C 1
ATOM 2238 O O . ARG A 1 301 ? -14.469 1.85 12.344 1 93.25 301 ARG A O 1
ATOM 2245 N N . GLY A 1 302 ? -13.195 3.096 11 1 94.19 302 GLY A N 1
ATOM 2246 C CA . GLY A 1 302 ? -11.969 2.365 11.305 1 94.19 302 GLY A CA 1
ATOM 2247 C C . GLY A 1 302 ? -11.812 1.096 10.492 1 94.19 302 GLY A C 1
ATOM 2248 O O . GLY A 1 302 ? -12.562 0.868 9.539 1 94.19 302 GLY A O 1
ATOM 2249 N N . GLY A 1 303 ? -10.742 0.347 10.945 1 96.19 303 GLY A N 1
ATOM 2250 C CA . GLY A 1 303 ? -10.398 -0.873 10.227 1 96.19 303 GLY A CA 1
ATOM 2251 C C . GLY A 1 303 ? -9.328 -0.666 9.172 1 96.19 303 GLY A C 1
ATOM 2252 O O . GLY A 1 303 ? -9.188 0.432 8.633 1 96.19 303 GLY A O 1
ATOM 2253 N N . ILE A 1 304 ? -8.672 -1.705 8.828 1 96.94 304 ILE A N 1
ATOM 2254 C CA . ILE A 1 304 ? -7.633 -1.684 7.809 1 96.94 304 ILE A CA 1
ATOM 2255 C C . ILE A 1 304 ? -8.25 -1.334 6.457 1 96.94 304 ILE A C 1
ATOM 2257 O O . ILE A 1 304 ? -7.719 -0.496 5.723 1 96.94 304 ILE A O 1
ATOM 2261 N N . SER A 1 305 ? -9.383 -1.916 6.152 1 95 305 SER A N 1
ATOM 2262 C CA . SER A 1 305 ? -10.031 -1.775 4.852 1 95 305 SER A CA 1
ATOM 2263 C C . SER A 1 305 ? -10.367 -0.318 4.555 1 95 305 SER A C 1
ATOM 2265 O O . SER A 1 305 ? -10.234 0.137 3.418 1 95 305 SER A O 1
ATOM 2267 N N . ASN A 1 306 ? -10.742 0.378 5.594 1 92.06 306 ASN A N 1
ATOM 2268 C CA . ASN A 1 306 ? -11.133 1.773 5.422 1 92.06 306 ASN A CA 1
ATOM 2269 C C . ASN A 1 306 ? -9.938 2.648 5.059 1 92.06 306 ASN A C 1
ATOM 2271 O O . ASN A 1 306 ? -10.094 3.684 4.41 1 92.06 306 ASN A O 1
ATOM 2275 N N . MET A 1 307 ? -8.781 2.254 5.426 1 94.94 307 MET A N 1
ATOM 2276 C CA . MET A 1 307 ? -7.57 3.035 5.184 1 94.94 307 MET A CA 1
ATOM 2277 C C . MET A 1 307 ? -7 2.74 3.801 1 94.94 307 MET A C 1
ATOM 2279 O O . MET A 1 307 ? -6.18 3.504 3.289 1 94.94 307 MET A O 1
ATOM 2283 N N . MET A 1 308 ? -7.434 1.684 3.191 1 96.25 308 MET A N 1
ATOM 2284 C CA . MET A 1 308 ? -6.773 1.203 1.981 1 96.25 308 MET A CA 1
ATOM 2285 C C . MET A 1 308 ? -7.152 2.061 0.778 1 96.25 308 MET A C 1
ATOM 2287 O O . MET A 1 308 ? -6.414 2.115 -0.208 1 96.25 308 MET A O 1
ATOM 2291 N N . GLY A 1 309 ? -8.336 2.709 0.778 1 93.94 309 GLY A N 1
ATOM 2292 C CA . GLY A 1 309 ? -8.609 3.695 -0.255 1 93.94 309 GLY A CA 1
ATOM 2293 C C . GLY A 1 309 ? -7.582 4.809 -0.299 1 93.94 309 GLY A C 1
ATOM 2294 O O . GLY A 1 309 ? -7.117 5.188 -1.376 1 93.94 309 GLY A O 1
ATOM 2295 N N . THR A 1 310 ? -7.227 5.25 0.849 1 93.75 310 THR A N 1
ATOM 2296 C CA . THR A 1 310 ? -6.207 6.285 0.978 1 93.75 310 THR A CA 1
ATOM 2297 C C . THR A 1 310 ? -4.84 5.75 0.564 1 93.75 310 THR A C 1
ATOM 2299 O O . THR A 1 310 ? -4.086 6.43 -0.136 1 93.75 310 THR A O 1
ATOM 2302 N N . VAL A 1 311 ? -4.582 4.602 0.968 1 96.62 311 VAL A N 1
ATOM 2303 C CA . VAL A 1 311 ? -3.285 3.998 0.679 1 96.62 311 VAL A CA 1
ATOM 2304 C C . VAL A 1 311 ? -3.115 3.836 -0.83 1 96.62 311 VAL A C 1
ATOM 2306 O O . VAL A 1 311 ? -2.031 4.07 -1.367 1 96.62 311 VAL A O 1
ATOM 2309 N N . SER A 1 312 ? -4.172 3.418 -1.542 1 96.81 312 SER A N 1
ATOM 2310 C CA . SER A 1 312 ? -4.09 3.275 -2.992 1 96.81 312 SER A CA 1
ATOM 2311 C C . SER A 1 312 ? -3.801 4.613 -3.662 1 96.81 312 SER A C 1
ATOM 2313 O O . SER A 1 312 ? -3.014 4.688 -4.609 1 96.81 312 SER A O 1
ATOM 2315 N N . LEU A 1 313 ? -4.422 5.633 -3.166 1 94.88 313 LEU A N 1
ATOM 2316 C CA . LEU A 1 313 ? -4.184 6.965 -3.705 1 94.88 313 LEU A CA 1
ATOM 2317 C C . LEU A 1 313 ? -2.74 7.398 -3.465 1 94.88 313 LEU A C 1
ATOM 2319 O O . LEU A 1 313 ? -2.104 7.965 -4.355 1 94.88 313 LEU A O 1
ATOM 2323 N N . ILE A 1 314 ? -2.246 7.145 -2.314 1 95.5 314 ILE A N 1
ATOM 2324 C CA . ILE A 1 314 ? -0.884 7.512 -1.947 1 95.5 314 ILE A CA 1
ATOM 2325 C C . ILE A 1 314 ? 0.109 6.77 -2.838 1 95.5 314 ILE A C 1
ATOM 2327 O O . ILE A 1 314 ? 1.06 7.367 -3.35 1 95.5 314 ILE A O 1
ATOM 2331 N N . ILE A 1 315 ? -0.141 5.516 -3.051 1 96.88 315 ILE A N 1
ATOM 2332 C CA . ILE A 1 315 ? 0.745 4.703 -3.877 1 96.88 315 ILE A CA 1
ATOM 2333 C C . ILE A 1 315 ? 0.783 5.262 -5.297 1 96.88 315 ILE A C 1
ATOM 2335 O O . ILE A 1 315 ? 1.86 5.457 -5.867 1 96.88 315 ILE A O 1
ATOM 2339 N N . THR A 1 316 ? -0.33 5.562 -5.867 1 96.69 316 THR A N 1
ATOM 2340 C CA . THR A 1 316 ? -0.379 6.031 -7.25 1 96.69 316 THR A CA 1
ATOM 2341 C C . THR A 1 316 ? 0.171 7.453 -7.359 1 96.69 316 THR A C 1
ATOM 2343 O O . THR A 1 316 ? 0.901 7.77 -8.297 1 96.69 316 THR A O 1
ATOM 2346 N N . THR A 1 317 ? -0.142 8.273 -6.41 1 95.81 317 THR A N 1
ATOM 2347 C CA . THR A 1 317 ? 0.329 9.656 -6.461 1 95.81 317 THR A CA 1
ATOM 2348 C C . THR A 1 317 ? 1.846 9.719 -6.305 1 95.81 317 THR A C 1
ATOM 2350 O O . THR A 1 317 ? 2.518 10.484 -7 1 95.81 317 THR A O 1
ATOM 2353 N N . LEU A 1 318 ? 2.338 8.93 -5.406 1 96.31 318 LEU A N 1
ATOM 2354 C CA . LEU A 1 318 ? 3.777 8.969 -5.176 1 96.31 318 LEU A CA 1
ATOM 2355 C C . LEU A 1 318 ? 4.531 8.289 -6.312 1 96.31 318 LEU A C 1
ATOM 2357 O O . LEU A 1 318 ? 5.676 8.633 -6.602 1 96.31 318 LEU A O 1
ATOM 2361 N N . ALA A 1 319 ? 3.877 7.32 -6.961 1 97.5 319 ALA A N 1
ATOM 2362 C CA . ALA A 1 319 ? 4.441 6.812 -8.211 1 97.5 319 ALA A CA 1
ATOM 2363 C C . ALA A 1 319 ? 4.605 7.93 -9.234 1 97.5 319 ALA A C 1
ATOM 2365 O O . ALA A 1 319 ? 5.641 8.023 -9.898 1 97.5 319 ALA A O 1
ATOM 2366 N N . LEU A 1 320 ? 3.59 8.742 -9.383 1 97.12 320 LEU A N 1
ATOM 2367 C CA . LEU A 1 320 ? 3.646 9.883 -10.281 1 97.12 320 LEU A CA 1
ATOM 2368 C C . LEU A 1 320 ? 4.777 10.828 -9.891 1 97.12 320 LEU A C 1
ATOM 2370 O O . LEU A 1 320 ? 5.582 11.227 -10.734 1 97.12 320 LEU A O 1
ATOM 2374 N N . GLY A 1 321 ? 4.812 11.172 -8.625 1 96 321 GLY A N 1
ATOM 2375 C CA . GLY A 1 321 ? 5.863 12.055 -8.141 1 96 321 GLY A CA 1
ATOM 2376 C C . GLY A 1 321 ? 7.258 11.508 -8.383 1 96 321 GLY A C 1
ATOM 2377 O O . GLY A 1 321 ? 8.164 12.25 -8.766 1 96 321 GLY A O 1
ATOM 2378 N N . GLY A 1 322 ? 7.422 10.227 -8.117 1 96.62 322 GLY A N 1
ATOM 2379 C CA . GLY A 1 322 ? 8.711 9.586 -8.367 1 96.62 322 GLY A CA 1
ATOM 2380 C C . GLY A 1 322 ? 9.133 9.641 -9.82 1 96.62 322 GLY A C 1
ATOM 2381 O O . GLY A 1 322 ? 10.312 9.836 -10.125 1 96.62 322 GLY A O 1
ATOM 2382 N N . LEU A 1 323 ? 8.227 9.445 -10.734 1 97.31 323 LEU A N 1
ATOM 2383 C CA . LEU A 1 323 ? 8.516 9.539 -12.156 1 97.31 323 LEU A CA 1
ATOM 2384 C C . LEU A 1 323 ? 8.977 10.945 -12.531 1 97.31 323 LEU A C 1
ATOM 2386 O O . LEU A 1 323 ? 9.945 11.109 -13.266 1 97.31 323 LEU A O 1
ATOM 2390 N N . LEU A 1 324 ? 8.273 11.93 -12.008 1 97 324 LEU A N 1
ATOM 2391 C CA . LEU A 1 324 ? 8.625 13.312 -12.297 1 97 324 LEU A CA 1
ATOM 2392 C C . LEU A 1 324 ? 10.031 13.633 -11.812 1 97 324 LEU A C 1
ATOM 2394 O O . LEU A 1 324 ? 10.781 14.336 -12.492 1 97 324 LEU A O 1
ATOM 2398 N N . MET A 1 325 ? 10.367 13.133 -10.695 1 95.19 325 MET A N 1
ATOM 2399 C CA . MET A 1 325 ? 11.688 13.375 -10.125 1 95.19 325 MET A CA 1
ATOM 2400 C C . MET A 1 325 ? 12.758 12.617 -10.898 1 95.19 325 MET A C 1
ATOM 2402 O O . MET A 1 325 ? 13.797 13.18 -11.242 1 95.19 325 MET A O 1
ATOM 2406 N N . GLU A 1 326 ? 12.492 11.32 -11.164 1 95.75 326 GLU A N 1
ATOM 2407 C CA . GLU A 1 326 ? 13.461 10.477 -11.844 1 95.75 326 GLU A CA 1
ATOM 2408 C C . GLU A 1 326 ? 13.734 10.961 -13.258 1 95.75 326 GLU A C 1
ATOM 2410 O O . GLU A 1 326 ? 14.852 10.844 -13.766 1 95.75 326 GLU A O 1
ATOM 2415 N N . LEU A 1 327 ? 12.773 11.547 -13.906 1 96.62 327 LEU A N 1
ATOM 2416 C CA . LEU A 1 327 ? 12.898 12.031 -15.281 1 96.62 327 LEU A CA 1
ATOM 2417 C C . LEU A 1 327 ? 13.5 13.438 -15.305 1 96.62 327 LEU A C 1
ATOM 2419 O O . LEU A 1 327 ? 13.789 13.969 -16.375 1 96.62 327 LEU A O 1
ATOM 2423 N N . GLY A 1 328 ? 13.672 14.078 -14.141 1 94.75 328 GLY A N 1
ATOM 2424 C CA . GLY A 1 328 ? 14.328 15.367 -14.031 1 94.75 328 GLY A CA 1
ATOM 2425 C C . GLY A 1 328 ? 13.406 16.531 -14.344 1 94.75 328 GLY A C 1
ATOM 2426 O O . GLY A 1 328 ? 13.867 17.656 -14.531 1 94.75 328 GLY A O 1
ATOM 2427 N N . ILE A 1 329 ? 12.211 16.281 -14.391 1 96.25 329 ILE A N 1
ATOM 2428 C CA . ILE A 1 329 ? 11.242 17.297 -14.797 1 96.25 329 ILE A CA 1
ATOM 2429 C C . ILE A 1 329 ? 11.109 18.359 -13.695 1 96.25 329 ILE A C 1
ATOM 2431 O O . ILE A 1 329 ? 11.117 19.562 -13.969 1 96.25 329 ILE A O 1
ATOM 2435 N N . ILE A 1 330 ? 11.031 17.891 -12.445 1 94.25 330 ILE A N 1
ATOM 2436 C CA . ILE A 1 330 ? 10.883 18.797 -11.305 1 94.25 330 ILE A CA 1
ATOM 2437 C C . ILE A 1 330 ? 12.133 19.656 -11.164 1 94.25 330 ILE A C 1
ATOM 2439 O O . ILE A 1 330 ? 12.031 20.875 -10.961 1 94.25 330 ILE A O 1
ATOM 2443 N N . GLN A 1 331 ? 13.266 19.094 -11.25 1 91.88 331 GLN A N 1
ATOM 2444 C CA . GLN A 1 331 ? 14.531 19.812 -11.117 1 91.88 331 GLN A CA 1
ATOM 2445 C C . GLN A 1 331 ? 14.664 20.875 -12.203 1 91.88 331 GLN A C 1
ATOM 2447 O O . GLN A 1 331 ? 15.086 22 -11.914 1 91.88 331 GLN A O 1
ATOM 2452 N N . THR A 1 332 ? 14.312 20.516 -13.391 1 93.75 332 THR A N 1
ATOM 2453 C CA . THR A 1 332 ? 14.398 21.438 -14.508 1 93.75 332 THR A CA 1
ATOM 2454 C C . THR A 1 332 ? 13.438 22.609 -14.312 1 93.75 332 THR A C 1
ATOM 2456 O O . THR A 1 332 ? 13.781 23.75 -14.617 1 93.75 332 THR A O 1
ATOM 2459 N N . ALA A 1 333 ? 12.352 22.312 -13.82 1 91.38 333 ALA A N 1
ATOM 2460 C CA . ALA A 1 333 ? 11.344 23.344 -13.617 1 91.38 333 ALA A CA 1
ATOM 2461 C C . ALA A 1 333 ? 11.758 24.312 -12.508 1 91.38 333 ALA A C 1
ATOM 2463 O O . ALA A 1 333 ? 11.367 25.469 -12.516 1 91.38 333 ALA A O 1
ATOM 2464 N N . MET A 1 334 ? 12.547 23.906 -11.555 1 87.75 334 MET A N 1
ATOM 2465 C CA . MET A 1 334 ? 12.938 24.719 -10.414 1 87.75 334 MET A CA 1
ATOM 2466 C C . MET A 1 334 ? 14.141 25.578 -10.742 1 87.75 334 MET A C 1
ATOM 2468 O O . MET A 1 334 ? 14.414 26.578 -10.062 1 87.75 334 MET A O 1
ATOM 2472 N N . GLU A 1 335 ? 14.867 25.344 -11.789 1 86.25 335 GLU A N 1
ATOM 2473 C CA . GLU A 1 335 ? 16.156 25.953 -12.117 1 86.25 335 GLU A CA 1
ATOM 2474 C C . GLU A 1 335 ? 16 27.469 -12.297 1 86.25 335 GLU A C 1
ATOM 2476 O O . GLU A 1 335 ? 16.797 28.234 -11.75 1 86.25 335 GLU A O 1
ATOM 2481 N N . PRO A 1 336 ? 15.055 27.859 -13.047 1 83.5 336 PRO A N 1
ATOM 2482 C CA . PRO A 1 336 ? 14.938 29.297 -13.25 1 83.5 336 PRO A CA 1
ATOM 2483 C C . PRO A 1 336 ? 14.617 30.062 -11.961 1 83.5 336 PRO A C 1
ATOM 2485 O O . PRO A 1 336 ? 14.922 31.25 -11.844 1 83.5 336 PRO A O 1
ATOM 2488 N N . LEU A 1 337 ? 14.062 29.406 -11.023 1 81.88 337 LEU A N 1
ATOM 2489 C CA . LEU A 1 337 ? 13.695 30.031 -9.758 1 81.88 337 LEU A CA 1
ATOM 2490 C C . LEU A 1 337 ? 14.93 30.344 -8.922 1 81.88 337 LEU A C 1
ATOM 2492 O O . LEU A 1 337 ? 14.906 31.266 -8.102 1 81.88 337 LEU A O 1
ATOM 2496 N N . ILE A 1 338 ? 16.031 29.766 -9.18 1 80.12 338 ILE A N 1
ATOM 2497 C CA . ILE A 1 338 ? 17.234 29.859 -8.359 1 80.12 338 ILE A CA 1
ATOM 2498 C C . ILE A 1 338 ? 18.156 30.938 -8.938 1 80.12 338 ILE A C 1
ATOM 2500 O O . ILE A 1 338 ? 18.859 31.625 -8.188 1 80.12 338 ILE A O 1
ATOM 2504 N N . GLN A 1 339 ? 18.375 31 -10.164 1 74.12 339 GLN A N 1
ATOM 2505 C CA . GLN A 1 339 ? 19.438 31.766 -10.828 1 74.12 339 GLN A CA 1
ATOM 2506 C C . GLN A 1 339 ? 19.25 33.25 -10.633 1 74.12 339 GLN A C 1
ATOM 2508 O O . GLN A 1 339 ? 20.219 34.031 -10.648 1 74.12 339 GLN A O 1
ATOM 2513 N N . ARG A 1 340 ? 18.203 33.719 -10.219 1 71.94 340 ARG A N 1
ATOM 2514 C CA . ARG A 1 340 ? 18.156 35.188 -10.281 1 71.94 340 ARG A CA 1
ATOM 2515 C C . ARG A 1 340 ? 17.734 35.781 -8.945 1 71.94 340 ARG A C 1
ATOM 2517 O O . ARG A 1 340 ? 17.328 36.938 -8.867 1 71.94 340 ARG A O 1
ATOM 2524 N N . LEU A 1 341 ? 18.109 35 -7.93 1 78.75 341 LEU A N 1
ATOM 2525 C CA . LEU A 1 341 ? 17.547 35.5 -6.684 1 78.75 341 LEU A CA 1
ATOM 2526 C C . LEU A 1 341 ? 18.609 36.188 -5.828 1 78.75 341 LEU A C 1
ATOM 2528 O O . LEU A 1 341 ? 19.562 35.531 -5.402 1 78.75 341 LEU A O 1
ATOM 2532 N N . ASN A 1 342 ? 18.5 37.531 -5.75 1 83 342 ASN A N 1
ATOM 2533 C CA . ASN A 1 342 ? 19.547 38.312 -5.062 1 83 342 ASN A CA 1
ATOM 2534 C C . ASN A 1 342 ? 18.984 39.062 -3.871 1 83 342 ASN A C 1
ATOM 2536 O O . ASN A 1 342 ? 19.703 39.844 -3.229 1 83 342 ASN A O 1
ATOM 2540 N N . ARG A 1 343 ? 17.75 39 -3.576 1 92.69 343 ARG A N 1
ATOM 2541 C CA . ARG A 1 343 ? 17.141 39.656 -2.43 1 92.69 343 ARG A CA 1
ATOM 2542 C C . ARG A 1 343 ? 16.438 38.625 -1.526 1 92.69 343 ARG A C 1
ATOM 2544 O O . ARG A 1 343 ? 15.844 37.656 -2.01 1 92.69 343 ARG A O 1
ATOM 2551 N N . PRO A 1 344 ? 16.531 38.906 -0.205 1 93.62 344 PRO A N 1
ATOM 2552 C CA . PRO A 1 344 ? 15.961 37.969 0.743 1 93.62 344 PRO A CA 1
ATOM 2553 C C . PRO A 1 344 ? 14.477 37.688 0.498 1 93.62 344 PRO A C 1
ATOM 2555 O O . PRO A 1 344 ? 14.031 36.562 0.502 1 93.62 344 PRO A O 1
ATOM 2558 N N . GLY A 1 345 ? 13.727 38.719 0.287 1 94.81 345 GLY A N 1
ATOM 2559 C CA . GLY A 1 345 ? 12.297 38.562 0.066 1 94.81 345 GLY A CA 1
ATOM 2560 C C . GLY A 1 345 ? 11.969 37.688 -1.117 1 94.81 345 GLY A C 1
ATOM 2561 O O . GLY A 1 345 ? 11.117 36.812 -1.014 1 94.81 345 GLY A O 1
ATOM 2562 N N . LYS A 1 346 ? 12.633 37.906 -2.215 1 94.44 346 LYS A N 1
ATOM 2563 C CA . LYS A 1 346 ? 12.406 37.125 -3.418 1 94.44 346 LYS A CA 1
ATOM 2564 C C . LYS A 1 346 ? 12.844 35.688 -3.215 1 94.44 346 LYS A C 1
ATOM 2566 O O . LYS A 1 346 ? 12.211 34.75 -3.732 1 94.44 346 LYS A O 1
ATOM 2571 N N . LEU A 1 347 ? 13.938 35.562 -2.498 1 94.56 347 LEU A N 1
ATOM 2572 C CA . LEU A 1 347 ? 14.453 34.219 -2.234 1 94.56 347 LEU A CA 1
ATOM 2573 C C . LEU A 1 347 ? 13.484 33.406 -1.375 1 94.56 347 LEU A C 1
ATOM 2575 O O . LEU A 1 347 ? 13.211 32.25 -1.66 1 94.56 347 LEU A O 1
ATOM 2579 N N . VAL A 1 348 ? 12.961 34.031 -0.327 1 96.12 348 VAL A N 1
ATOM 2580 C CA . VAL A 1 348 ? 11.984 33.375 0.546 1 96.12 348 VAL A CA 1
ATOM 2581 C C . VAL A 1 348 ? 10.727 33.031 -0.249 1 96.12 348 VAL A C 1
ATOM 2583 O O . VAL A 1 348 ? 10.227 31.906 -0.163 1 96.12 348 VAL A O 1
ATOM 2586 N N . LEU A 1 349 ? 10.289 33.969 -1.026 1 95.81 349 LEU A N 1
ATOM 2587 C CA . LEU A 1 349 ? 9.094 33.75 -1.837 1 95.81 349 LEU A CA 1
ATOM 2588 C C . LEU A 1 349 ? 9.281 32.594 -2.795 1 95.81 349 LEU A C 1
ATOM 2590 O O . LEU A 1 349 ? 8.414 31.703 -2.898 1 95.81 349 LEU A O 1
ATOM 2594 N N . SER A 1 350 ? 10.383 32.531 -3.457 1 95.25 350 SER A N 1
ATOM 2595 C CA . SER A 1 350 ? 10.656 31.484 -4.43 1 95.25 350 SER A CA 1
ATOM 2596 C C . SER A 1 350 ? 10.758 30.109 -3.758 1 95.25 350 SER A C 1
ATOM 2598 O O . SER A 1 350 ? 10.281 29.109 -4.293 1 95.25 350 SER A O 1
ATOM 2600 N N . THR A 1 351 ? 11.398 30.078 -2.633 1 95.88 351 THR A N 1
ATOM 2601 C CA . THR A 1 351 ? 11.555 28.828 -1.909 1 95.88 351 THR A CA 1
ATOM 2602 C C . THR A 1 351 ? 10.203 28.312 -1.428 1 95.88 351 THR A C 1
ATOM 2604 O O . THR A 1 351 ? 9.938 27.109 -1.48 1 95.88 351 THR A O 1
ATOM 2607 N N . ILE A 1 352 ? 9.391 29.203 -0.948 1 96.75 352 ILE A N 1
ATOM 2608 C CA . ILE A 1 352 ? 8.039 28.844 -0.521 1 96.75 352 ILE A CA 1
ATOM 2609 C C . ILE A 1 352 ? 7.266 28.266 -1.698 1 96.75 352 ILE A C 1
ATOM 2611 O O . ILE A 1 352 ? 6.641 27.203 -1.574 1 96.75 352 ILE A O 1
ATOM 2615 N N . PHE A 1 353 ? 7.332 28.875 -2.82 1 95.06 353 PHE A N 1
ATOM 2616 C CA . PHE A 1 353 ? 6.598 28.406 -3.992 1 95.06 353 PHE A CA 1
ATOM 2617 C C . PHE A 1 353 ? 7.156 27.078 -4.488 1 95.06 353 PHE A C 1
ATOM 2619 O O . PHE A 1 353 ? 6.41 26.234 -4.992 1 95.06 353 PHE A O 1
ATOM 2626 N N . ALA A 1 354 ? 8.445 26.906 -4.352 1 94.94 354 ALA A N 1
ATOM 2627 C CA . ALA A 1 354 ? 9.031 25.625 -4.699 1 94.94 354 ALA A CA 1
ATOM 2628 C C . ALA A 1 354 ? 8.477 24.516 -3.816 1 94.94 354 ALA A C 1
ATOM 2630 O O . ALA A 1 354 ? 8.125 23.438 -4.312 1 94.94 354 ALA A O 1
ATOM 2631 N N . GLY A 1 355 ? 8.406 24.766 -2.512 1 95.88 355 GLY A N 1
ATOM 2632 C CA . GLY A 1 355 ? 7.82 23.797 -1.602 1 95.88 355 GLY A CA 1
ATOM 2633 C C . GLY A 1 355 ? 6.367 23.484 -1.916 1 95.88 355 GLY A C 1
ATOM 2634 O O . GLY A 1 355 ? 5.969 22.328 -1.943 1 95.88 355 GLY A O 1
ATOM 2635 N N . ILE A 1 356 ? 5.586 24.547 -2.135 1 96.31 356 ILE A N 1
ATOM 2636 C CA . ILE A 1 356 ? 4.176 24.375 -2.479 1 96.31 356 ILE A CA 1
ATOM 2637 C C . ILE A 1 356 ? 4.047 23.594 -3.785 1 96.31 356 ILE A C 1
ATOM 2639 O O . ILE A 1 356 ? 3.217 22.703 -3.896 1 96.31 356 ILE A O 1
ATOM 2643 N N . GLY A 1 357 ? 4.855 23.922 -4.75 1 94.69 357 GLY A N 1
ATOM 2644 C CA . GLY A 1 357 ? 4.832 23.25 -6.039 1 94.69 357 GLY A CA 1
ATOM 2645 C C . GLY A 1 357 ? 5.129 21.766 -5.938 1 94.69 357 GLY A C 1
ATOM 2646 O O . GLY A 1 357 ? 4.449 20.938 -6.559 1 94.69 357 GLY A O 1
ATOM 2647 N N . ILE A 1 358 ? 6.137 21.469 -5.156 1 94.75 358 ILE A N 1
ATOM 2648 C CA . ILE A 1 358 ? 6.5 20.062 -5.004 1 94.75 358 ILE A CA 1
ATOM 2649 C C . ILE A 1 358 ? 5.359 19.297 -4.328 1 94.75 358 ILE A C 1
ATOM 2651 O O . ILE A 1 358 ? 5.082 18.156 -4.668 1 94.75 358 ILE A O 1
ATOM 2655 N N . ASN A 1 359 ? 4.734 19.906 -3.348 1 96.19 359 ASN A N 1
ATOM 2656 C CA . ASN A 1 359 ? 3.559 19.281 -2.748 1 96.19 359 ASN A CA 1
ATOM 2657 C C . ASN A 1 359 ? 2.461 19.047 -3.781 1 96.19 359 ASN A C 1
ATOM 2659 O O . ASN A 1 359 ? 1.811 18 -3.77 1 96.19 359 ASN A O 1
ATOM 2663 N N . LEU A 1 360 ? 2.271 19.969 -4.586 1 94.06 360 LEU A N 1
ATOM 2664 C CA . LEU A 1 360 ? 1.209 19.906 -5.582 1 94.06 360 LEU A CA 1
ATOM 2665 C C . LEU A 1 360 ? 1.482 18.812 -6.602 1 94.06 360 LEU A C 1
ATOM 2667 O O . LEU A 1 360 ? 0.566 18.078 -7.004 1 94.06 360 LEU A O 1
ATOM 2671 N N . PHE A 1 361 ? 2.729 18.641 -6.996 1 93.62 361 PHE A N 1
ATOM 2672 C CA . PHE A 1 361 ? 3.039 17.766 -8.117 1 93.62 361 PHE A CA 1
ATOM 2673 C C . PHE A 1 361 ? 3.477 16.391 -7.629 1 93.62 361 PHE A C 1
ATOM 2675 O O . PHE A 1 361 ? 3.227 15.383 -8.289 1 93.62 361 PHE A O 1
ATOM 2682 N N . VAL A 1 362 ? 4.145 16.344 -6.484 1 91.19 362 VAL A N 1
ATOM 2683 C CA . VAL A 1 362 ? 4.711 15.094 -5.996 1 91.19 362 VAL A CA 1
ATOM 2684 C C . VAL A 1 362 ? 3.816 14.516 -4.902 1 91.19 362 VAL A C 1
ATOM 2686 O O . VAL A 1 362 ? 3.793 13.305 -4.688 1 91.19 362 VAL A O 1
ATOM 2689 N N . GLY A 1 363 ? 3.092 15.352 -4.215 1 92.12 363 GLY A N 1
ATOM 2690 C CA . GLY A 1 363 ? 2.127 14.906 -3.225 1 92.12 363 GLY A CA 1
ATOM 2691 C C . GLY A 1 363 ? 2.775 14.375 -1.958 1 92.12 363 GLY A C 1
ATOM 2692 O O . GLY A 1 363 ? 2.141 13.664 -1.181 1 92.12 363 GLY A O 1
ATOM 2693 N N . GLU A 1 364 ? 4.043 14.641 -1.763 1 91.12 364 GLU A N 1
ATOM 2694 C CA . GLU A 1 364 ? 4.762 14.117 -0.604 1 91.12 364 GLU A CA 1
ATOM 2695 C C . GLU A 1 364 ? 5.406 15.242 0.201 1 91.12 364 GLU A C 1
ATOM 2697 O O . GLU A 1 364 ? 6.113 16.078 -0.356 1 91.12 364 GLU A O 1
ATOM 2702 N N . GLN A 1 365 ? 5.219 15.156 1.477 1 93.44 365 GLN A N 1
ATOM 2703 C CA . GLN A 1 365 ? 5.652 16.203 2.389 1 93.44 365 GLN A CA 1
ATOM 2704 C C . GLN A 1 365 ? 7.172 16.234 2.506 1 93.44 365 GLN A C 1
ATOM 2706 O O . GLN A 1 365 ? 7.777 17.312 2.498 1 93.44 365 GLN A O 1
ATOM 2711 N N . TYR A 1 366 ? 7.926 15.188 2.598 1 91.5 366 TYR A N 1
ATOM 2712 C CA . TYR A 1 366 ? 9.359 15.141 2.842 1 91.5 366 TYR A CA 1
ATOM 2713 C C . TYR A 1 366 ? 10.133 15.688 1.649 1 91.5 366 TYR A C 1
ATOM 2715 O O . TYR A 1 366 ? 11.094 16.453 1.818 1 91.5 366 TYR A O 1
ATOM 2723 N N . LEU A 1 367 ? 9.656 15.352 0.516 1 92.25 367 LEU A N 1
ATOM 2724 C CA . LEU A 1 367 ? 10.344 15.805 -0.686 1 92.25 367 LEU A CA 1
ATOM 2725 C C . LEU A 1 367 ? 10.164 17.312 -0.88 1 92.25 367 LEU A C 1
ATOM 2727 O O . LEU A 1 367 ? 11.023 17.984 -1.456 1 92.25 367 LEU A O 1
ATOM 2731 N N . SER A 1 368 ? 9.102 17.812 -0.395 1 95.75 368 SER A N 1
ATOM 2732 C CA . SER A 1 368 ? 8.828 19.234 -0.499 1 95.75 368 SER A CA 1
ATOM 2733 C C . SER A 1 368 ? 9.758 20.047 0.41 1 95.75 368 SER A C 1
ATOM 2735 O O . SER A 1 368 ? 9.883 21.25 0.255 1 95.75 368 SER A O 1
ATOM 2737 N N . VAL A 1 369 ? 10.43 19.375 1.32 1 96.25 369 VAL A N 1
ATOM 2738 C CA . VAL A 1 369 ? 11.414 20 2.205 1 96.25 369 VAL A CA 1
ATOM 2739 C C . VAL A 1 369 ? 12.82 19.703 1.698 1 96.25 369 VAL A C 1
ATOM 2741 O O . VAL A 1 369 ? 13.656 20.609 1.609 1 96.25 369 VAL A O 1
ATOM 2744 N N . ILE A 1 370 ? 13.07 18.531 1.254 1 94.19 370 ILE A N 1
ATOM 2745 C CA . ILE A 1 370 ? 14.406 18.078 0.89 1 94.19 370 ILE A CA 1
ATOM 2746 C C . ILE A 1 370 ? 14.859 18.781 -0.385 1 94.19 370 ILE A C 1
ATOM 2748 O O . ILE A 1 370 ? 15.953 19.359 -0.431 1 94.19 370 ILE A O 1
ATOM 2752 N N . LEU A 1 371 ? 14.07 18.812 -1.347 1 93.44 371 LEU A N 1
ATOM 2753 C CA . LEU A 1 371 ? 14.484 19.281 -2.666 1 93.44 371 LEU A CA 1
ATOM 2754 C C . LEU A 1 371 ? 14.734 20.781 -2.66 1 93.44 371 LEU A C 1
ATOM 2756 O O . LEU A 1 371 ? 15.82 21.234 -3.021 1 93.44 371 LEU A O 1
ATOM 2760 N N . PRO A 1 372 ? 13.797 21.516 -2.264 1 94.88 372 PRO A N 1
ATOM 2761 C CA . PRO A 1 372 ? 14.109 22.938 -2.18 1 94.88 372 PRO A CA 1
ATOM 2762 C C . PRO A 1 372 ? 15.234 23.25 -1.197 1 94.88 372 PRO A C 1
ATOM 2764 O O . PRO A 1 372 ? 16.031 24.172 -1.422 1 94.88 372 PRO A O 1
ATOM 2767 N N . GLY A 1 373 ? 15.312 22.516 -0.103 1 95.5 373 GLY A N 1
ATOM 2768 C CA . GLY A 1 373 ? 16.375 22.703 0.869 1 95.5 373 GLY A CA 1
ATOM 2769 C C . GLY A 1 373 ? 17.766 22.578 0.267 1 95.5 373 GLY A C 1
ATOM 2770 O O . GLY A 1 373 ? 18.656 23.375 0.56 1 95.5 373 GLY A O 1
ATOM 2771 N N . ARG A 1 374 ? 17.906 21.672 -0.563 1 92.94 374 ARG A N 1
ATOM 2772 C CA . ARG A 1 374 ? 19.203 21.453 -1.215 1 92.94 374 ARG A CA 1
ATOM 2773 C C . ARG A 1 374 ? 19.406 22.453 -2.348 1 92.94 374 ARG A C 1
ATOM 2775 O O . ARG A 1 374 ? 20.531 22.922 -2.562 1 92.94 374 ARG A O 1
ATOM 2782 N N . ALA A 1 375 ? 18.375 22.734 -3.004 1 91.81 375 ALA A N 1
ATOM 2783 C CA . ALA A 1 375 ? 18.469 23.562 -4.203 1 91.81 375 ALA A CA 1
ATOM 2784 C C . ALA A 1 375 ? 18.766 25.016 -3.842 1 91.81 375 ALA A C 1
ATOM 2786 O O . ALA A 1 375 ? 19.469 25.703 -4.57 1 91.81 375 ALA A O 1
ATOM 2787 N N . PHE A 1 376 ? 18.25 25.484 -2.77 1 93.88 376 PHE A N 1
ATOM 2788 C CA . PHE A 1 376 ? 18.312 26.906 -2.486 1 93.88 376 PHE A CA 1
ATOM 2789 C C . PHE A 1 376 ? 19.344 27.203 -1.406 1 93.88 376 PHE A C 1
ATOM 2791 O O . PHE A 1 376 ? 19.562 28.375 -1.063 1 93.88 376 PHE A O 1
ATOM 2798 N N . LYS A 1 377 ? 19.922 26.234 -0.892 1 93.81 377 LYS A N 1
ATOM 2799 C CA . LYS A 1 377 ? 20.859 26.391 0.224 1 93.81 377 LYS A CA 1
ATOM 2800 C C . LYS A 1 377 ? 21.938 27.406 -0.112 1 93.81 377 LYS A C 1
ATOM 2802 O O . LYS A 1 377 ? 22.203 28.328 0.666 1 93.81 377 LYS A O 1
ATOM 2807 N N . ASP A 1 378 ? 22.562 27.297 -1.246 1 91.12 378 ASP A N 1
ATOM 2808 C CA . ASP A 1 378 ? 23.641 28.188 -1.652 1 91.12 378 ASP A CA 1
ATOM 2809 C C . ASP A 1 378 ? 23.141 29.609 -1.864 1 91.12 378 ASP A C 1
ATOM 2811 O O . ASP A 1 378 ? 23.844 30.578 -1.576 1 91.12 378 ASP A O 1
ATOM 2815 N N . ALA A 1 379 ? 22 29.688 -2.424 1 92.19 379 ALA A N 1
ATOM 2816 C CA . ALA A 1 379 ? 21.422 31 -2.648 1 92.19 379 ALA A CA 1
ATOM 2817 C C . ALA A 1 379 ? 21.172 31.719 -1.327 1 92.19 379 ALA A C 1
ATOM 2819 O O . ALA A 1 379 ? 21.391 32.938 -1.221 1 92.19 379 ALA A O 1
ATOM 2820 N N . PHE A 1 380 ? 20.688 31.031 -0.35 1 94.62 380 PHE A N 1
ATOM 2821 C CA . PHE A 1 380 ? 20.469 31.594 0.974 1 94.62 380 PHE A CA 1
ATOM 2822 C C . PHE A 1 380 ? 21.797 32.094 1.562 1 94.62 380 PHE A C 1
ATOM 2824 O O . PHE A 1 380 ? 21.844 33.188 2.141 1 94.62 380 PHE A O 1
ATOM 2831 N N . ASP A 1 381 ? 22.766 31.312 1.322 1 91.94 381 ASP A N 1
ATOM 2832 C CA . ASP A 1 381 ? 24.094 31.672 1.819 1 91.94 381 ASP A CA 1
ATOM 2833 C C . ASP A 1 381 ? 24.625 32.938 1.122 1 91.94 381 ASP A C 1
ATOM 2835 O O . ASP A 1 381 ? 25.203 33.812 1.764 1 91.94 381 ASP A O 1
ATOM 2839 N N . ARG A 1 382 ? 24.391 33.031 -0.056 1 90.81 382 ARG A N 1
ATOM 2840 C CA . ARG A 1 382 ? 24.906 34.125 -0.869 1 90.81 382 ARG A CA 1
ATOM 2841 C C . ARG A 1 382 ? 24.266 35.438 -0.448 1 90.81 382 ARG A C 1
ATOM 2843 O O . ARG A 1 382 ? 24.922 36.5 -0.488 1 90.81 382 ARG A O 1
ATOM 2850 N N . VAL A 1 383 ? 23.078 35.406 -0.082 1 92.31 383 VAL A N 1
ATOM 2851 C CA . VAL A 1 383 ? 22.391 36.656 0.232 1 92.31 383 VAL A CA 1
ATOM 2852 C C . VAL A 1 383 ? 22.516 36.969 1.722 1 92.31 383 VAL A C 1
ATOM 2854 O O . VAL A 1 383 ? 21.938 37.938 2.217 1 92.31 383 VAL A O 1
ATOM 2857 N N . GLY A 1 384 ? 23.172 36.062 2.443 1 92.62 384 GLY A N 1
ATOM 2858 C CA . GLY A 1 384 ? 23.5 36.312 3.834 1 92.62 384 GLY A CA 1
ATOM 2859 C C . GLY A 1 384 ? 22.438 35.844 4.809 1 92.62 384 GLY A C 1
ATOM 2860 O O . GLY A 1 384 ? 22.344 36.344 5.93 1 92.62 384 GLY A O 1
ATOM 2861 N N . LEU A 1 385 ? 21.656 35 4.438 1 95.44 385 LEU A N 1
ATOM 2862 C CA . LEU A 1 385 ? 20.656 34.438 5.328 1 95.44 385 LEU A CA 1
ATOM 2863 C C . LEU A 1 385 ? 21.203 33.25 6.086 1 95.44 385 LEU A C 1
ATOM 2865 O O . LEU A 1 385 ? 21.969 32.438 5.535 1 95.44 385 LEU A O 1
ATOM 2869 N N . ALA A 1 386 ? 20.828 33.125 7.348 1 96 386 ALA A N 1
ATOM 2870 C CA . ALA A 1 386 ? 21.25 32 8.172 1 96 386 ALA A CA 1
ATOM 2871 C C . ALA A 1 386 ? 20.531 30.719 7.762 1 96 386 ALA A C 1
ATOM 2873 O O . ALA A 1 386 ? 19.422 30.781 7.23 1 96 386 ALA A O 1
ATOM 2874 N N . PRO A 1 387 ? 21.109 29.578 8.07 1 96.81 387 PRO A N 1
ATOM 2875 C CA . PRO A 1 387 ? 20.438 28.297 7.816 1 96.81 387 PRO A CA 1
ATOM 2876 C C . PRO A 1 387 ? 19.094 28.188 8.531 1 96.81 387 PRO A C 1
ATOM 2878 O O . PRO A 1 387 ? 18.188 27.516 8.039 1 96.81 387 PRO A O 1
ATOM 2881 N N . LEU A 1 388 ? 18.969 28.844 9.633 1 97.38 388 LEU A N 1
ATOM 2882 C CA . LEU A 1 388 ? 17.703 28.844 10.375 1 97.38 388 LEU A CA 1
ATOM 2883 C C . LEU A 1 388 ? 16.594 29.469 9.539 1 97.38 388 LEU A C 1
ATOM 2885 O O . LEU A 1 388 ? 15.43 29.047 9.648 1 97.38 388 LEU A O 1
ATOM 2889 N N . ALA A 1 389 ? 16.938 30.422 8.734 1 97.25 389 ALA A N 1
ATOM 2890 C CA . ALA A 1 389 ? 15.938 31.031 7.852 1 97.25 389 ALA A CA 1
ATOM 2891 C C . ALA A 1 389 ? 15.461 30.031 6.797 1 97.25 389 ALA A C 1
ATOM 2893 O O . ALA A 1 389 ? 14.258 29.969 6.508 1 97.25 389 ALA A O 1
ATOM 2894 N N . LEU A 1 390 ? 16.391 29.312 6.25 1 97.12 390 LEU A N 1
ATOM 2895 C CA . LEU A 1 390 ? 16.031 28.281 5.277 1 97.12 390 LEU A CA 1
ATOM 2896 C C . LEU A 1 390 ? 15.125 27.234 5.902 1 97.12 390 LEU A C 1
ATOM 2898 O O . LEU A 1 390 ? 14.117 26.844 5.316 1 97.12 390 LEU A O 1
ATOM 2902 N N . GLY A 1 391 ? 15.492 26.781 7.086 1 97.31 391 GLY A N 1
ATOM 2903 C CA . GLY A 1 391 ? 14.688 25.797 7.781 1 97.31 391 GLY A CA 1
ATOM 2904 C C . GLY A 1 391 ? 13.25 26.219 7.98 1 97.31 391 GLY A C 1
ATOM 2905 O O . GLY A 1 391 ? 12.32 25.438 7.789 1 97.31 391 GLY A O 1
ATOM 2906 N N . ARG A 1 392 ? 13.086 27.406 8.391 1 97.38 392 ARG A N 1
ATOM 2907 C CA . ARG A 1 392 ? 11.742 27.922 8.617 1 97.38 392 ARG A CA 1
ATOM 2908 C C . ARG A 1 392 ? 10.945 27.969 7.312 1 97.38 392 ARG A C 1
ATOM 2910 O O . ARG A 1 392 ? 9.781 27.578 7.27 1 97.38 392 ARG A O 1
ATOM 2917 N N . VAL A 1 393 ? 11.531 28.453 6.242 1 97.12 393 VAL A N 1
ATOM 2918 C CA . VAL A 1 393 ? 10.875 28.594 4.945 1 97.12 393 VAL A CA 1
ATOM 2919 C C . VAL A 1 393 ? 10.469 27.219 4.422 1 97.12 393 VAL A C 1
ATOM 2921 O O . VAL A 1 393 ? 9.391 27.062 3.844 1 97.12 393 VAL A O 1
ATOM 2924 N N . LEU A 1 394 ? 11.273 26.219 4.664 1 97.31 394 LEU A N 1
ATOM 2925 C CA . LEU A 1 394 ? 11 24.859 4.23 1 97.31 394 LEU A CA 1
ATOM 2926 C C . LEU A 1 394 ? 9.797 24.281 4.969 1 97.31 394 LEU A C 1
ATOM 2928 O O . LEU A 1 394 ? 8.961 23.609 4.367 1 97.31 394 LEU A O 1
ATOM 2932 N N . GLU A 1 395 ? 9.648 24.547 6.238 1 96.88 395 GLU A N 1
ATOM 2933 C CA . GLU A 1 395 ? 8.516 24.062 7.016 1 96.88 395 GLU A CA 1
ATOM 2934 C C . GLU A 1 395 ? 7.23 24.797 6.629 1 96.88 395 GLU A C 1
ATOM 2936 O O . GLU A 1 395 ? 6.176 24.172 6.477 1 96.88 395 GLU A O 1
ATOM 2941 N N . ASP A 1 396 ? 7.379 26.094 6.465 1 96.94 396 ASP A N 1
ATOM 2942 C CA . ASP A 1 396 ? 6.223 26.938 6.18 1 96.94 396 ASP A CA 1
ATOM 2943 C C . ASP A 1 396 ? 5.707 26.703 4.762 1 96.94 396 ASP A C 1
ATOM 2945 O O . ASP A 1 396 ? 4.508 26.828 4.504 1 96.94 396 ASP A O 1
ATOM 2949 N N . GLY A 1 397 ? 6.555 26.391 3.898 1 94.75 397 GLY A N 1
ATOM 2950 C CA . GLY A 1 397 ? 6.172 26.219 2.506 1 94.75 397 GLY A CA 1
ATOM 2951 C C . GLY A 1 397 ? 6.094 24.781 2.07 1 94.75 397 GLY A C 1
ATOM 2952 O O . GLY A 1 397 ? 5.453 24.453 1.067 1 94.75 397 GLY A O 1
ATOM 2953 N N . GLY A 1 398 ? 6.707 23.891 2.762 1 94.44 398 GLY A N 1
ATOM 2954 C CA . GLY A 1 398 ? 6.773 22.484 2.396 1 94.44 398 GLY A CA 1
ATOM 2955 C C . GLY A 1 398 ? 5.934 21.609 3.291 1 94.44 398 GLY A C 1
ATOM 2956 O O . GLY A 1 398 ? 4.859 21.141 2.891 1 94.44 398 GLY A O 1
ATOM 2957 N N . SER A 1 399 ? 6.137 21.547 4.535 1 93.25 399 SER A N 1
ATOM 2958 C CA . SER A 1 399 ? 5.578 20.562 5.453 1 93.25 399 SER A CA 1
ATOM 2959 C C . SER A 1 399 ? 4.082 20.781 5.656 1 93.25 399 SER A C 1
ATOM 2961 O O . SER A 1 399 ? 3.301 19.828 5.605 1 93.25 399 SER A O 1
ATOM 2963 N N . VAL A 1 400 ? 3.67 22 5.836 1 95.38 400 VAL A N 1
ATOM 2964 C CA . VAL A 1 400 ? 2.312 22.266 6.305 1 95.38 400 VAL A CA 1
ATOM 2965 C C . VAL A 1 400 ? 1.342 22.219 5.129 1 95.38 400 VAL A C 1
ATOM 2967 O O . VAL A 1 400 ? 0.136 22.047 5.316 1 95.38 400 VAL A O 1
ATOM 2970 N N . ILE A 1 401 ? 1.835 22.281 3.887 1 97.19 401 ILE A N 1
ATOM 2971 C CA . ILE A 1 401 ? 1.012 22.453 2.697 1 97.19 401 ILE A CA 1
ATOM 2972 C C . ILE A 1 401 ? 0.416 21.125 2.268 1 97.19 401 ILE A C 1
ATOM 2974 O O . ILE A 1 401 ? -0.635 21.078 1.624 1 97.19 401 ILE A O 1
ATOM 2978 N N . ASN A 1 402 ? 1.07 20.062 2.598 1 97 402 ASN A N 1
ATOM 2979 C CA . ASN A 1 402 ? 0.653 18.734 2.123 1 97 402 ASN A CA 1
ATOM 2980 C C . ASN A 1 402 ? -0.769 18.406 2.568 1 97 402 ASN A C 1
ATOM 2982 O O . ASN A 1 402 ? -1.496 17.703 1.863 1 97 402 ASN A O 1
ATOM 2986 N N . TYR A 1 403 ? -1.218 18.984 3.701 1 97.81 403 TYR A N 1
ATOM 2987 C CA . TYR A 1 403 ? -2.559 18.766 4.23 1 97.81 403 TYR A CA 1
ATOM 2988 C C . TYR A 1 403 ? -3.609 19.422 3.344 1 97.81 403 TYR A C 1
ATOM 2990 O O . TYR A 1 403 ? -4.801 19.109 3.449 1 97.81 403 TYR A O 1
ATOM 2998 N N . LEU A 1 404 ? -3.172 20.281 2.471 1 97.38 404 LEU A N 1
ATOM 2999 C CA . LEU A 1 404 ? -4.098 21.078 1.658 1 97.38 404 LEU A CA 1
ATOM 3000 C C . LEU A 1 404 ? -4.176 20.516 0.239 1 97.38 404 LEU A C 1
ATOM 3002 O O . LEU A 1 404 ? -4.852 21.094 -0.619 1 97.38 404 LEU A O 1
ATOM 3006 N N . ILE A 1 405 ? -3.506 19.438 -0.046 1 95.44 405 ILE A N 1
ATOM 3007 C CA . ILE A 1 405 ? -3.457 18.859 -1.381 1 95.44 405 ILE A CA 1
ATOM 3008 C C . ILE A 1 405 ? -4.332 17.609 -1.425 1 95.44 405 ILE A C 1
ATOM 3010 O O . ILE A 1 405 ? -4.066 16.625 -0.721 1 95.44 405 ILE A O 1
ATOM 3014 N N . PRO A 1 406 ? -5.363 17.562 -2.25 1 93.5 406 PRO A N 1
ATOM 3015 C CA . PRO A 1 406 ? -6.324 16.453 -2.275 1 93.5 406 PRO A CA 1
ATOM 3016 C C . PRO A 1 406 ? -5.664 15.109 -2.527 1 93.5 406 PRO A C 1
ATOM 3018 O O . PRO A 1 406 ? -6.113 14.086 -1.993 1 93.5 406 PRO A O 1
ATOM 3021 N N . TRP A 1 407 ? -4.574 15.086 -3.297 1 92.75 407 TRP A N 1
ATOM 3022 C CA . TRP A 1 407 ? -3.898 13.836 -3.605 1 92.75 407 TRP A CA 1
ATOM 3023 C C . TRP A 1 407 ? -2.598 13.711 -2.82 1 92.75 407 TRP A C 1
ATOM 3025 O O . TRP A 1 407 ? -1.771 12.844 -3.111 1 92.75 407 TRP A O 1
ATOM 3035 N N . GLY A 1 408 ? -2.422 14.625 -1.89 1 94.81 408 GLY A N 1
ATOM 3036 C CA . GLY A 1 408 ? -1.274 14.523 -1.002 1 94.81 408 GLY A CA 1
ATOM 3037 C C . GLY A 1 408 ? -1.455 13.484 0.088 1 94.81 408 GLY A C 1
ATOM 3038 O O . GLY A 1 408 ? -2.584 13.141 0.446 1 94.81 408 GLY A O 1
ATOM 3039 N N . VAL A 1 409 ? -0.356 13.016 0.609 1 94.44 409 VAL A N 1
ATOM 3040 C CA . VAL A 1 409 ? -0.376 11.977 1.634 1 94.44 409 VAL A CA 1
ATOM 3041 C C . VAL A 1 409 ? -1.172 12.461 2.844 1 94.44 409 VAL A C 1
ATOM 3043 O O . VAL A 1 409 ? -2.117 11.797 3.279 1 94.44 409 VAL A O 1
ATOM 3046 N N . ALA A 1 410 ? -0.873 13.609 3.363 1 96.75 410 ALA A N 1
ATOM 3047 C CA . ALA A 1 410 ? -1.51 14.125 4.574 1 96.75 410 ALA A CA 1
ATOM 3048 C C . ALA A 1 410 ? -2.939 14.578 4.289 1 96.75 410 ALA A C 1
ATOM 3050 O O . ALA A 1 410 ? -3.84 14.352 5.102 1 96.75 410 ALA A O 1
ATOM 3051 N N . GLY A 1 411 ? -3.141 15.234 3.195 1 96.44 411 GLY A N 1
ATOM 3052 C CA . GLY A 1 411 ? -4.477 15.68 2.828 1 96.44 411 GLY A CA 1
ATOM 3053 C C . GLY A 1 411 ? -5.457 14.531 2.65 1 96.44 411 GLY A C 1
ATOM 3054 O O . GLY A 1 411 ? -6.574 14.578 3.17 1 96.44 411 GLY A O 1
ATOM 3055 N N . SER A 1 412 ? -5.062 13.547 1.903 1 94.5 412 SER A N 1
ATOM 3056 C CA . SER A 1 412 ? -5.941 12.406 1.666 1 94.5 412 SER A CA 1
ATOM 3057 C C . SER A 1 412 ? -6.219 11.648 2.959 1 94.5 412 SER A C 1
ATOM 3059 O O . SER A 1 412 ? -7.328 11.156 3.17 1 94.5 412 SER A O 1
ATOM 3061 N N . PHE A 1 413 ? -5.262 11.555 3.785 1 96.06 413 PHE A N 1
ATOM 3062 C CA . PHE A 1 413 ? -5.438 10.914 5.082 1 96.06 413 PHE A CA 1
ATOM 3063 C C . PHE A 1 413 ? -6.473 11.656 5.918 1 96.06 413 PHE A C 1
ATOM 3065 O O . PHE A 1 413 ? -7.383 11.039 6.477 1 96.06 413 PHE A O 1
ATOM 3072 N N . ALA A 1 414 ? -6.289 12.953 6.039 1 97.38 414 ALA A N 1
ATOM 3073 C CA . ALA A 1 414 ? -7.211 13.766 6.828 1 97.38 414 ALA A CA 1
ATOM 3074 C C . ALA A 1 414 ? -8.633 13.664 6.285 1 97.38 414 ALA A C 1
ATOM 3076 O O . ALA A 1 414 ? -9.586 13.539 7.051 1 97.38 414 ALA A O 1
ATOM 3077 N N . ALA A 1 415 ? -8.734 13.75 4.988 1 95.19 415 ALA A N 1
ATOM 3078 C CA . ALA A 1 415 ? -10.039 13.664 4.344 1 95.19 415 ALA A CA 1
ATOM 3079 C C . ALA A 1 415 ? -10.711 12.328 4.641 1 95.19 415 ALA A C 1
ATOM 3081 O O . ALA A 1 415 ? -11.906 12.281 4.949 1 95.19 415 ALA A O 1
ATOM 3082 N N . SER A 1 416 ? -9.961 11.297 4.582 1 93 416 SER A N 1
ATOM 3083 C CA . SER A 1 416 ? -10.5 9.961 4.809 1 93 416 SER A CA 1
ATOM 3084 C C . SER A 1 416 ? -10.844 9.75 6.281 1 93 416 SER A C 1
ATOM 3086 O O . SER A 1 416 ? -11.836 9.086 6.602 1 93 416 SER A O 1
ATOM 3088 N N . THR A 1 417 ? -10.039 10.203 7.137 1 94.19 417 THR A N 1
ATOM 3089 C CA . THR A 1 417 ? -10.203 9.984 8.57 1 94.19 417 THR A CA 1
ATOM 3090 C C . THR A 1 417 ? -11.398 10.766 9.102 1 94.19 417 THR A C 1
ATOM 3092 O O . THR A 1 417 ? -12.172 10.258 9.906 1 94.19 417 THR A O 1
ATOM 3095 N N . LEU A 1 418 ? -11.609 12 8.586 1 95.44 418 LEU A N 1
ATOM 3096 C CA . LEU A 1 418 ? -12.672 12.852 9.117 1 95.44 418 LEU A CA 1
ATOM 3097 C C . LEU A 1 418 ? -13.906 12.797 8.219 1 95.44 418 LEU A C 1
ATOM 3099 O O . LEU A 1 418 ? -14.977 13.273 8.602 1 95.44 418 LEU A O 1
ATOM 3103 N N . GLY A 1 419 ? -13.75 12.258 7.043 1 92.94 419 GLY A N 1
ATOM 3104 C CA . GLY A 1 419 ? -14.867 12.156 6.117 1 92.94 419 GLY A CA 1
ATOM 3105 C C . GLY A 1 419 ? -15.219 13.484 5.465 1 92.94 419 GLY A C 1
ATOM 3106 O O . GLY A 1 419 ? -16.391 13.727 5.148 1 92.94 419 GLY A O 1
ATOM 3107 N N . VAL A 1 420 ? -14.297 14.406 5.414 1 95.69 420 VAL A N 1
ATOM 3108 C CA . VAL A 1 420 ? -14.492 15.719 4.816 1 95.69 420 VAL A CA 1
ATOM 3109 C C . VAL A 1 420 ? -13.484 15.93 3.688 1 95.69 420 VAL A C 1
ATOM 3111 O O . VAL A 1 420 ? -12.273 15.828 3.898 1 95.69 420 VAL A O 1
ATOM 3114 N N . PRO A 1 421 ? -13.953 16.203 2.445 1 94.44 421 PRO A N 1
ATOM 3115 C CA . PRO A 1 421 ? -13.023 16.422 1.334 1 94.44 421 PRO A CA 1
ATOM 3116 C C . PRO A 1 421 ? -12.047 17.562 1.587 1 94.44 421 PRO A C 1
ATOM 3118 O O . PRO A 1 421 ? -12.406 18.547 2.238 1 94.44 421 PRO A O 1
ATOM 3121 N N . VAL A 1 422 ? -10.906 17.5 0.98 1 96.12 422 VAL A N 1
ATOM 3122 C CA . VAL A 1 422 ? -9.82 18.453 1.201 1 96.12 422 VAL A CA 1
ATOM 3123 C C . VAL A 1 422 ? -10.273 19.859 0.79 1 96.12 422 VAL A C 1
ATOM 3125 O O . VAL A 1 422 ? -10.047 20.828 1.518 1 96.12 422 VAL A O 1
ATOM 3128 N N . LEU A 1 423 ? -10.945 19.969 -0.305 1 94.81 423 LEU A N 1
ATOM 3129 C CA . LEU A 1 423 ? -11.32 21.281 -0.832 1 94.81 423 LEU A CA 1
ATOM 3130 C C . LEU A 1 423 ? -12.328 21.953 0.085 1 94.81 423 LEU A C 1
ATOM 3132 O O . LEU A 1 423 ? -12.438 23.188 0.088 1 94.81 423 LEU A O 1
ATOM 3136 N N . GLU A 1 424 ? -13.016 21.188 0.882 1 96.38 424 GLU A N 1
ATOM 3137 C CA . GLU A 1 424 ? -14 21.75 1.8 1 96.38 424 GLU A CA 1
ATOM 3138 C C . GLU A 1 424 ? -13.336 22.297 3.057 1 96.38 424 GLU A C 1
ATOM 3140 O O . GLU A 1 424 ? -13.672 23.391 3.521 1 96.38 424 GLU A O 1
ATOM 3145 N N . PHE A 1 425 ? -12.375 21.531 3.598 1 97.94 425 PHE A N 1
ATOM 3146 C CA . PHE A 1 425 ? -11.781 22.031 4.836 1 97.94 425 PHE A CA 1
ATOM 3147 C C . PHE A 1 425 ? -10.586 22.938 4.543 1 97.94 425 PHE A C 1
ATOM 3149 O O . PHE A 1 425 ? -10.086 23.625 5.438 1 97.94 425 PHE A O 1
ATOM 3156 N N . LEU A 1 426 ? -10.164 23.078 3.303 1 97.75 426 LEU A N 1
ATOM 3157 C CA . LEU A 1 426 ? -8.992 23.844 2.891 1 97.75 426 LEU A CA 1
ATOM 3158 C C . LEU A 1 426 ? -9.094 25.281 3.371 1 97.75 426 LEU A C 1
ATOM 3160 O O . LEU A 1 426 ? -8.18 25.781 4.035 1 97.75 426 LEU A O 1
ATOM 3164 N N . PRO A 1 427 ? -10.234 25.938 3.178 1 97.94 427 PRO A N 1
ATOM 3165 C CA . PRO A 1 427 ? -10.312 27.344 3.57 1 97.94 427 PRO A CA 1
ATOM 3166 C C . PRO A 1 427 ? -10.305 27.531 5.086 1 97.94 427 PRO A C 1
ATOM 3168 O O . PRO A 1 427 ? -10 28.625 5.574 1 97.94 427 PRO A O 1
ATOM 3171 N N . PHE A 1 428 ? -10.57 26.469 5.801 1 98.31 428 PHE A N 1
ATOM 3172 C CA . PHE A 1 428 ? -10.688 26.594 7.25 1 98.31 428 PHE A CA 1
ATOM 3173 C C . PHE A 1 428 ? -9.406 26.125 7.93 1 98.31 428 PHE A C 1
ATOM 3175 O O . PHE A 1 428 ? -9.258 26.266 9.148 1 98.31 428 PHE A O 1
ATOM 3182 N N . THR A 1 429 ? -8.523 25.531 7.148 1 98.69 429 THR A N 1
ATOM 3183 C CA . THR A 1 429 ? -7.234 25.141 7.719 1 98.69 429 THR A CA 1
ATOM 3184 C C . THR A 1 429 ? -6.293 26.344 7.793 1 98.69 429 THR A C 1
ATOM 3186 O O . THR A 1 429 ? -5.254 26.359 7.129 1 98.69 429 THR A O 1
ATOM 3189 N N . LEU A 1 430 ? -6.578 27.188 8.633 1 98.62 430 LEU A N 1
ATOM 3190 C CA . LEU A 1 430 ? -6.035 28.547 8.672 1 98.62 430 LEU A CA 1
ATOM 3191 C C . LEU A 1 430 ? -4.547 28.531 9 1 98.62 430 LEU A C 1
ATOM 3193 O O . LEU A 1 430 ? -3.766 29.266 8.398 1 98.62 430 LEU A O 1
ATOM 3197 N N . PHE A 1 431 ? -4.16 27.688 9.93 1 98.56 431 PHE A N 1
ATOM 3198 C CA . PHE A 1 431 ? -2.76 27.656 10.336 1 98.56 431 PHE A CA 1
ATOM 3199 C C . PHE A 1 431 ? -1.858 27.328 9.156 1 98.56 431 PHE A C 1
ATOM 3201 O O . PHE A 1 431 ? -0.819 27.953 8.961 1 98.56 431 PHE A O 1
ATOM 3208 N N . ALA A 1 432 ? -2.258 26.359 8.359 1 98.19 432 ALA A N 1
ATOM 3209 C CA . ALA A 1 432 ? -1.475 25.938 7.199 1 98.19 432 ALA A CA 1
ATOM 3210 C C . ALA A 1 432 ? -1.457 27.031 6.129 1 98.19 432 ALA A C 1
ATOM 3212 O O . ALA A 1 432 ? -0.459 27.188 5.422 1 98.19 432 ALA A O 1
ATOM 3213 N N . LEU A 1 433 ? -2.516 27.734 5.984 1 98.31 433 LEU A N 1
ATOM 3214 C CA . LEU A 1 433 ? -2.635 28.781 4.98 1 98.31 433 LEU A CA 1
ATOM 3215 C C . LEU A 1 433 ? -1.826 30.016 5.383 1 98.31 433 LEU A C 1
ATOM 3217 O O . LEU A 1 433 ? -1.215 30.672 4.531 1 98.31 433 LEU A O 1
ATOM 3221 N N . LEU A 1 434 ? -1.787 30.297 6.629 1 98.31 434 LEU A N 1
ATOM 3222 C CA . LEU A 1 434 ? -1.174 31.516 7.125 1 98.31 434 LEU A CA 1
ATOM 3223 C C . LEU A 1 434 ? 0.339 31.359 7.242 1 98.31 434 LEU A C 1
ATOM 3225 O O . LEU A 1 434 ? 1.08 32.344 7.117 1 98.31 434 LEU A O 1
ATOM 3229 N N . SER A 1 435 ? 0.824 30.156 7.41 1 97.88 435 SER A N 1
ATOM 3230 C CA . SER A 1 435 ? 2.244 29.906 7.645 1 97.88 435 SER A CA 1
ATOM 3231 C C . SER A 1 435 ? 3.092 30.391 6.477 1 97.88 435 SER A C 1
ATOM 3233 O O . SER A 1 435 ? 4.031 31.172 6.664 1 97.88 435 SER A O 1
ATOM 3235 N N . PRO A 1 436 ? 2.781 30 5.254 1 97.75 436 PRO A N 1
ATOM 3236 C CA . PRO A 1 436 ? 3.576 30.5 4.133 1 97.75 436 PRO A CA 1
ATOM 3237 C C . PRO A 1 436 ? 3.441 32 3.939 1 97.75 436 PRO A C 1
ATOM 3239 O O . PRO A 1 436 ? 4.41 32.688 3.568 1 97.75 436 PRO A O 1
ATOM 3242 N N . ILE A 1 437 ? 2.311 32.531 4.164 1 98.12 437 ILE A N 1
ATOM 3243 C CA . ILE A 1 437 ? 2.066 33.969 3.996 1 98.12 437 ILE A CA 1
ATOM 3244 C C . ILE A 1 437 ? 2.938 34.75 4.969 1 98.12 437 ILE A C 1
ATOM 3246 O O . ILE A 1 437 ? 3.596 35.719 4.574 1 98.12 437 ILE A O 1
ATOM 3250 N N . LEU A 1 438 ? 2.98 34.375 6.219 1 97.94 438 LEU A N 1
ATOM 3251 C CA . LEU A 1 438 ? 3.752 35.062 7.242 1 97.94 438 LEU A CA 1
ATOM 3252 C C . LEU A 1 438 ? 5.25 34.938 6.98 1 97.94 438 LEU A C 1
ATOM 3254 O O . LEU A 1 438 ? 6.02 35.844 7.273 1 97.94 438 LEU A O 1
ATOM 3258 N N . SER A 1 439 ? 5.637 33.781 6.445 1 97.31 439 SER A N 1
ATOM 3259 C CA . SER A 1 439 ? 7.035 33.594 6.078 1 97.31 439 SER A CA 1
ATOM 3260 C C . SER A 1 439 ? 7.438 34.562 4.957 1 97.31 439 SER A C 1
ATOM 3262 O O . SER A 1 439 ? 8.539 35.125 4.973 1 97.31 439 SER A O 1
ATOM 3264 N N . VAL A 1 440 ? 6.613 34.75 3.984 1 97.12 440 VAL A N 1
ATOM 3265 C CA . VAL A 1 440 ? 6.879 35.656 2.875 1 97.12 440 VAL A CA 1
ATOM 3266 C C . VAL A 1 440 ? 6.941 37.094 3.387 1 97.12 440 VAL A C 1
ATOM 3268 O O . VAL A 1 440 ? 7.832 37.844 3.008 1 97.12 440 VAL A O 1
ATOM 3271 N N . ILE A 1 441 ? 6.004 37.438 4.199 1 97.44 441 ILE A N 1
ATOM 3272 C CA . ILE A 1 441 ? 6.012 38.781 4.789 1 97.44 441 ILE A CA 1
ATOM 3273 C C . ILE A 1 441 ? 7.32 39 5.547 1 97.44 441 ILE A C 1
ATOM 3275 O O . ILE A 1 441 ? 7.938 40.062 5.434 1 97.44 441 ILE A O 1
ATOM 3279 N N . SER A 1 442 ? 7.703 38 6.289 1 96.31 442 SER A N 1
ATOM 3280 C CA . SER A 1 442 ? 8.977 38.062 7.004 1 96.31 442 SER A CA 1
ATOM 3281 C C . SER A 1 442 ? 10.141 38.281 6.039 1 96.31 442 SER A C 1
ATOM 3283 O O . SER A 1 442 ? 11.078 39 6.328 1 96.31 442 SER A O 1
ATOM 3285 N N . GLY A 1 443 ? 10.141 37.594 4.891 1 95.06 443 GLY A N 1
ATOM 3286 C CA . GLY A 1 443 ? 11.188 37.719 3.885 1 95.06 443 GLY A CA 1
ATOM 3287 C C . GLY A 1 443 ? 11.305 39.125 3.324 1 95.06 443 GLY A C 1
ATOM 3288 O O . GLY A 1 443 ? 12.414 39.625 3.129 1 95.06 443 GLY A O 1
ATOM 3289 N N . TYR A 1 444 ? 10.219 39.781 3.119 1 95.75 444 TYR A N 1
ATOM 3290 C CA . TYR A 1 444 ? 10.227 41.094 2.506 1 95.75 444 TYR A CA 1
ATOM 3291 C C . TYR A 1 444 ? 10.453 42.188 3.551 1 95.75 444 TYR A C 1
ATOM 3293 O O . TYR A 1 444 ? 11.047 43.219 3.256 1 95.75 444 TYR A O 1
ATOM 3301 N N . THR A 1 445 ? 9.992 42 4.781 1 95.56 445 THR A N 1
ATOM 3302 C CA . THR A 1 445 ? 10.094 43.031 5.812 1 95.56 445 THR A CA 1
ATOM 3303 C C . THR A 1 445 ? 11.375 42.844 6.625 1 95.56 445 THR A C 1
ATOM 3305 O O . THR A 1 445 ? 11.844 43.781 7.254 1 95.56 445 THR A O 1
ATOM 3308 N N . GLY A 1 446 ? 11.797 41.562 6.684 1 93.31 446 GLY A N 1
ATOM 3309 C CA . GLY A 1 446 ? 12.969 41.281 7.492 1 93.31 446 GLY A CA 1
ATOM 3310 C C . GLY A 1 446 ? 12.633 40.938 8.93 1 93.31 446 GLY A C 1
ATOM 3311 O O . GLY A 1 446 ? 13.508 40.5 9.688 1 93.31 446 GLY A O 1
ATOM 3312 N N . ILE A 1 447 ? 11.422 41.031 9.266 1 92.69 447 ILE A N 1
ATOM 3313 C CA . ILE A 1 447 ? 10.992 40.719 10.625 1 92.69 447 ILE A CA 1
ATOM 3314 C C . ILE A 1 447 ? 11.148 39.219 10.891 1 92.69 447 ILE A C 1
ATOM 3316 O O . ILE A 1 447 ? 10.594 38.375 10.156 1 92.69 447 ILE A O 1
ATOM 3320 N N . GLY A 1 448 ? 11.938 38.875 11.867 1 91.31 448 GLY A N 1
ATOM 3321 C CA . GLY A 1 448 ? 12.109 37.469 12.258 1 91.31 448 GLY A CA 1
ATOM 3322 C C . GLY A 1 448 ? 13 36.688 11.305 1 91.31 448 GLY A C 1
ATOM 3323 O O . GLY A 1 448 ? 13.109 35.469 11.414 1 91.31 448 GLY A O 1
ATOM 3324 N N . LEU A 1 449 ? 13.5 37.406 10.352 1 93.12 449 LEU A N 1
ATOM 3325 C CA . LEU A 1 449 ? 14.367 36.75 9.383 1 93.12 449 LEU A CA 1
ATOM 3326 C C . LEU A 1 449 ? 15.805 36.719 9.891 1 93.12 449 LEU A C 1
ATOM 3328 O O . LEU A 1 449 ? 16.453 37.781 10.023 1 93.12 449 LEU A O 1
ATOM 3332 N N . LYS A 1 450 ? 16.266 35.531 10.07 1 91.25 450 LYS A N 1
ATOM 3333 C CA . LYS A 1 450 ? 17.578 35.375 10.68 1 91.25 450 LYS A CA 1
ATOM 3334 C C . LYS A 1 450 ? 18.688 35.531 9.641 1 91.25 450 LYS A C 1
ATOM 3336 O O . LYS A 1 450 ? 18.703 34.844 8.617 1 91.25 450 LYS A O 1
ATOM 3341 N N . MET A 1 451 ? 19.562 36.406 9.93 1 91.62 451 MET A N 1
ATOM 3342 C CA . MET A 1 451 ? 20.703 36.688 9.07 1 91.62 451 MET A CA 1
ATOM 3343 C C . MET A 1 451 ? 21.953 35.969 9.586 1 91.62 451 MET A C 1
ATOM 3345 O O . MET A 1 451 ? 22.016 35.625 10.766 1 91.62 451 MET A O 1
ATOM 3349 N N . LYS A 1 452 ? 22.875 35.625 8.578 1 88.69 452 LYS A N 1
ATOM 3350 C CA . LYS A 1 452 ? 24.156 35.062 8.977 1 88.69 452 LYS A CA 1
ATOM 3351 C C . LYS A 1 452 ? 24.938 36.031 9.867 1 88.69 452 LYS A C 1
ATOM 3353 O O . LYS A 1 452 ? 24.922 37.219 9.633 1 88.69 452 LYS A O 1
ATOM 3358 N N . LYS A 1 453 ? 25.406 35.406 11.07 1 66.25 453 LYS A N 1
ATOM 3359 C CA . LYS A 1 453 ? 26.266 36.219 11.93 1 66.25 453 LYS A CA 1
ATOM 3360 C C . LYS A 1 453 ? 27.562 36.594 11.227 1 66.25 453 LYS A C 1
ATOM 3362 O O . LYS A 1 453 ? 28.172 35.75 10.555 1 66.25 453 LYS A O 1
ATOM 3367 N N . GLU A 1 454 ? 27.766 37.875 10.711 1 53.28 454 GLU A N 1
ATOM 3368 C CA . GLU A 1 454 ? 29.047 38.344 10.219 1 53.28 454 GLU A CA 1
ATOM 3369 C C . GLU A 1 454 ? 30.188 37.844 11.117 1 53.28 454 GLU A C 1
ATOM 3371 O O . GLU A 1 454 ? 30.109 37.969 12.344 1 53.28 454 GLU A O 1
ATOM 3376 N N . ASN A 1 455 ? 30.953 36.844 10.812 1 39.66 455 ASN A N 1
ATOM 3377 C CA . ASN A 1 455 ? 32.219 36.781 11.508 1 39.66 455 ASN A CA 1
ATOM 3378 C C . ASN A 1 455 ? 32.969 38.094 11.422 1 39.66 455 ASN A C 1
ATOM 3380 O O . ASN A 1 455 ? 33.062 38.719 10.352 1 39.66 455 ASN A O 1
ATOM 3384 N N . MET B 1 1 ? 22.828 -3.869 19.594 1 85.19 1 MET B N 1
ATOM 3385 C CA . MET B 1 1 ? 21.891 -4.98 19.625 1 85.19 1 MET B CA 1
ATOM 3386 C C . MET B 1 1 ? 22.625 -6.316 19.656 1 85.19 1 MET B C 1
ATOM 3388 O O . MET B 1 1 ? 23.609 -6.504 18.953 1 85.19 1 MET B O 1
ATOM 3392 N N . LYS B 1 2 ? 22.203 -7.219 20.672 1 89.56 2 LYS B N 1
ATOM 3393 C CA . LYS B 1 2 ? 22.766 -8.562 20.766 1 89.56 2 LYS B CA 1
ATOM 3394 C C . LYS B 1 2 ? 22.281 -9.453 19.625 1 89.56 2 LYS B C 1
ATOM 3396 O O . LYS B 1 2 ? 21.094 -9.461 19.312 1 89.56 2 LYS B O 1
ATOM 3401 N N . LYS B 1 3 ? 23.203 -10.156 19.031 1 91.69 3 LYS B N 1
ATOM 3402 C CA . LYS B 1 3 ? 22.844 -11.055 17.938 1 91.69 3 LYS B CA 1
ATOM 3403 C C . LYS B 1 3 ? 21.953 -12.195 18.438 1 91.69 3 LYS B C 1
ATOM 3405 O O . LYS B 1 3 ? 22.172 -12.727 19.531 1 91.69 3 LYS B O 1
ATOM 3410 N N . PHE B 1 4 ? 20.984 -12.57 17.641 1 95.44 4 PHE B N 1
ATOM 3411 C CA . PHE B 1 4 ? 20.109 -13.688 17.984 1 95.44 4 PHE B CA 1
ATOM 3412 C C . PHE B 1 4 ? 20.844 -15.016 17.797 1 95.44 4 PHE B C 1
ATOM 3414 O O . PHE B 1 4 ? 21.516 -15.219 16.797 1 95.44 4 PHE B O 1
ATOM 3421 N N . SER B 1 5 ? 20.734 -15.875 18.781 1 95 5 SER B N 1
ATOM 3422 C CA . SER B 1 5 ? 21.297 -17.219 18.688 1 95 5 SER B CA 1
ATOM 3423 C C . SER B 1 5 ? 20.453 -18.109 17.781 1 95 5 SER B C 1
ATOM 3425 O O . SER B 1 5 ? 19.344 -17.734 17.406 1 95 5 SER B O 1
ATOM 3427 N N . LEU B 1 6 ? 21.047 -19.188 17.406 1 95.19 6 LEU B N 1
ATOM 3428 C CA . LEU B 1 6 ? 20.312 -20.141 16.578 1 95.19 6 LEU B CA 1
ATOM 3429 C C . LEU B 1 6 ? 19.047 -20.625 17.266 1 95.19 6 LEU B C 1
ATOM 3431 O O . LEU B 1 6 ? 17.984 -20.688 16.656 1 95.19 6 LEU B O 1
ATOM 3435 N N . LYS B 1 7 ? 19.109 -20.938 18.5 1 96.06 7 LYS B N 1
ATOM 3436 C CA . LYS B 1 7 ? 17.953 -21.406 19.281 1 96.06 7 LYS B CA 1
ATOM 3437 C C . LYS B 1 7 ? 16.875 -20.328 19.359 1 96.06 7 LYS B C 1
ATOM 3439 O O . LYS B 1 7 ? 15.688 -20.625 19.234 1 96.06 7 LYS B O 1
ATOM 3444 N N . GLU B 1 8 ? 17.312 -19.125 19.609 1 96.19 8 GLU B N 1
ATOM 3445 C CA . GLU B 1 8 ? 16.359 -18.016 19.641 1 96.19 8 GLU B CA 1
ATOM 3446 C C . GLU B 1 8 ? 15.695 -17.812 18.297 1 96.19 8 GLU B C 1
ATOM 3448 O O . GLU B 1 8 ? 14.484 -17.594 18.219 1 96.19 8 GLU B O 1
ATOM 3453 N N . SER B 1 9 ? 16.516 -17.828 17.25 1 96.62 9 SER B N 1
ATOM 3454 C CA . SER B 1 9 ? 16 -17.609 15.898 1 96.62 9 SER B CA 1
ATOM 3455 C C . SER B 1 9 ? 14.984 -18.672 15.516 1 96.62 9 SER B C 1
ATOM 3457 O O . SER B 1 9 ? 13.898 -18.359 15.031 1 96.62 9 SER B O 1
ATOM 3459 N N . VAL B 1 10 ? 15.32 -19.875 15.727 1 95.44 10 VAL B N 1
ATOM 3460 C CA . VAL B 1 10 ? 14.422 -20.984 15.406 1 95.44 10 VAL B CA 1
ATOM 3461 C C . VAL B 1 10 ? 13.172 -20.906 16.281 1 95.44 10 VAL B C 1
ATOM 3463 O O . VAL B 1 10 ? 12.062 -21.156 15.82 1 95.44 10 VAL B O 1
ATOM 3466 N N . GLY B 1 11 ? 13.359 -20.609 17.547 1 96.5 11 GLY B N 1
ATOM 3467 C CA . GLY B 1 11 ? 12.227 -20.438 18.453 1 96.5 11 GLY B CA 1
ATOM 3468 C C . GLY B 1 11 ? 11.258 -19.359 17.984 1 96.5 11 GLY B C 1
ATOM 3469 O O . GLY B 1 11 ? 10.039 -19.547 18.031 1 96.5 11 GLY B O 1
ATOM 3470 N N . ILE B 1 12 ? 11.828 -18.266 17.578 1 96.38 12 ILE B N 1
ATOM 3471 C CA . ILE B 1 12 ? 11.023 -17.156 17.094 1 96.38 12 ILE B CA 1
ATOM 3472 C C . ILE B 1 12 ? 10.266 -17.578 15.844 1 96.38 12 ILE B C 1
ATOM 3474 O O . ILE B 1 12 ? 9.07 -17.312 15.703 1 96.38 12 ILE B O 1
ATOM 3478 N N . LEU B 1 13 ? 10.953 -18.219 14.906 1 96.25 13 LEU B N 1
ATOM 3479 C CA . LEU B 1 13 ? 10.336 -18.641 13.656 1 96.25 13 LEU B CA 1
ATOM 3480 C C . LEU B 1 13 ? 9.227 -19.656 13.914 1 96.25 13 LEU B C 1
ATOM 3482 O O . LEU B 1 13 ? 8.18 -19.609 13.266 1 96.25 13 LEU B O 1
ATOM 3486 N N . LEU B 1 14 ? 9.414 -20.547 14.812 1 95.88 14 LEU B N 1
ATOM 3487 C CA . LEU B 1 14 ? 8.391 -21.531 15.164 1 95.88 14 LEU B CA 1
ATOM 3488 C C . LEU B 1 14 ? 7.176 -20.844 15.789 1 95.88 14 LEU B C 1
ATOM 3490 O O . LEU B 1 14 ? 6.035 -21.203 15.5 1 95.88 14 LEU B O 1
ATOM 3494 N N . LEU B 1 15 ? 7.465 -19.953 16.703 1 94.81 15 LEU B N 1
ATOM 3495 C CA . LEU B 1 15 ? 6.383 -19.203 17.328 1 94.81 15 LEU B CA 1
ATOM 3496 C C . LEU B 1 15 ? 5.555 -18.469 16.266 1 94.81 15 LEU B C 1
ATOM 3498 O O . LEU B 1 15 ? 4.32 -18.484 16.328 1 94.81 15 LEU B O 1
ATOM 3502 N N . LEU B 1 16 ? 6.254 -17.875 15.336 1 94 16 LEU B N 1
ATOM 3503 C CA . LEU B 1 16 ? 5.578 -17.156 14.266 1 94 16 LEU B CA 1
ATOM 3504 C C . LEU B 1 16 ? 4.715 -18.094 13.43 1 94 16 LEU B C 1
ATOM 3506 O O . LEU B 1 16 ? 3.574 -17.766 13.102 1 94 16 LEU B O 1
ATOM 3510 N N . LEU B 1 17 ? 5.223 -19.219 13.125 1 93.19 17 LEU B N 1
ATOM 3511 C CA . LEU B 1 17 ? 4.5 -20.188 12.312 1 93.19 17 LEU B CA 1
ATOM 3512 C C . LEU B 1 17 ? 3.258 -20.688 13.047 1 93.19 17 LEU B C 1
ATOM 3514 O O . LEU B 1 17 ? 2.215 -20.906 12.43 1 93.19 17 LEU B O 1
ATOM 3518 N N . ILE B 1 18 ? 3.359 -20.906 14.312 1 94.88 18 ILE B N 1
ATOM 3519 C CA . ILE B 1 18 ? 2.246 -21.375 15.125 1 94.88 18 ILE B CA 1
ATOM 3520 C C . ILE B 1 18 ? 1.126 -20.344 15.125 1 94.88 18 ILE B C 1
ATOM 3522 O O . ILE B 1 18 ? -0.049 -20.688 14.977 1 94.88 18 ILE B O 1
ATOM 3526 N N . ILE B 1 19 ? 1.495 -19.125 15.258 1 94.44 19 ILE B N 1
ATOM 3527 C CA . ILE B 1 19 ? 0.5 -18.062 15.305 1 94.44 19 ILE B CA 1
ATOM 3528 C C . ILE B 1 19 ? -0.156 -17.906 13.938 1 94.44 19 ILE B C 1
ATOM 3530 O O . ILE B 1 19 ? -1.38 -17.797 13.836 1 94.44 19 ILE B O 1
ATOM 3534 N N . LEU B 1 20 ? 0.61 -17.891 12.891 1 92.56 20 LEU B N 1
ATOM 3535 C CA . LEU B 1 20 ? 0.087 -17.703 11.539 1 92.56 20 LEU B CA 1
ATOM 3536 C C . LEU B 1 20 ? -0.775 -18.891 11.125 1 92.56 20 LEU B C 1
ATOM 3538 O O . LEU B 1 20 ? -1.902 -18.703 10.656 1 92.56 20 LEU B O 1
ATOM 3542 N N . ALA B 1 21 ? -0.246 -20.078 11.281 1 89.81 21 ALA B N 1
ATOM 3543 C CA . ALA B 1 21 ? -0.991 -21.281 10.922 1 89.81 21 ALA B CA 1
ATOM 3544 C C . ALA B 1 21 ? -2.23 -21.438 11.797 1 89.81 21 ALA B C 1
ATOM 3546 O O . ALA B 1 21 ? -3.285 -21.859 11.312 1 89.81 21 ALA B O 1
ATOM 3547 N N . GLY B 1 22 ? -2.074 -21.172 13.07 1 90.12 22 GLY B N 1
ATOM 3548 C CA . GLY B 1 22 ? -3.213 -21.219 13.977 1 90.12 22 GLY B CA 1
ATOM 3549 C C . GLY B 1 22 ? -4.32 -20.25 13.594 1 90.12 22 GLY B C 1
ATOM 3550 O O . GLY B 1 22 ? -5.5 -20.609 13.656 1 90.12 22 GLY B O 1
ATOM 3551 N N . GLY B 1 23 ? -3.936 -19.078 13.203 1 90.12 23 GLY B N 1
ATOM 3552 C CA . GLY B 1 23 ? -4.918 -18.094 12.773 1 90.12 23 GLY B CA 1
ATOM 3553 C C . GLY B 1 23 ? -5.672 -18.5 11.531 1 90.12 23 GLY B C 1
ATOM 3554 O O . GLY B 1 23 ? -6.902 -18.438 11.492 1 90.12 23 GLY B O 1
ATOM 3555 N N . VAL B 1 24 ? -4.941 -18.984 10.555 1 84.31 24 VAL B N 1
ATOM 3556 C CA . VAL B 1 24 ? -5.547 -19.375 9.289 1 84.31 24 VAL B CA 1
ATOM 3557 C C . VAL B 1 24 ? -6.457 -20.578 9.508 1 84.31 24 VAL B C 1
ATOM 3559 O O . VAL B 1 24 ? -7.535 -20.672 8.914 1 84.31 24 VAL B O 1
ATOM 3562 N N . ASN B 1 25 ? -6.066 -21.453 10.375 1 85.38 25 ASN B N 1
ATOM 3563 C CA . ASN B 1 25 ? -6.859 -22.641 10.68 1 85.38 25 ASN B CA 1
ATOM 3564 C C . ASN B 1 25 ? -8.172 -22.266 11.367 1 85.38 25 ASN B C 1
ATOM 3566 O O . ASN B 1 25 ? -9.164 -23 11.25 1 85.38 25 ASN B O 1
ATOM 3570 N N . GLN B 1 26 ? -8.156 -21.203 12.055 1 87.94 26 GLN B N 1
ATOM 3571 C CA . GLN B 1 26 ? -9.359 -20.766 12.742 1 87.94 26 GLN B CA 1
ATOM 3572 C C . GLN B 1 26 ? -10.242 -19.922 11.828 1 87.94 26 GLN B C 1
ATOM 3574 O O . GLN B 1 26 ? -11.227 -19.328 12.281 1 87.94 26 GLN B O 1
ATOM 3579 N N . GLY B 1 27 ? -9.797 -19.828 10.625 1 84.62 27 GLY B N 1
ATOM 3580 C CA . GLY B 1 27 ? -10.594 -19.094 9.648 1 84.62 27 GLY B CA 1
ATOM 3581 C C . GLY B 1 27 ? -10.359 -17.594 9.68 1 84.62 27 GLY B C 1
ATOM 3582 O O . GLY B 1 27 ? -11.133 -16.828 9.109 1 84.62 27 GLY B O 1
ATOM 3583 N N . LEU B 1 28 ? -9.297 -17.203 10.344 1 88.5 28 LEU B N 1
ATOM 3584 C CA . LEU B 1 28 ? -8.969 -15.789 10.367 1 88.5 28 LEU B CA 1
ATOM 3585 C C . LEU B 1 28 ? -8.266 -15.375 9.078 1 88.5 28 LEU B C 1
ATOM 3587 O O . LEU B 1 28 ? -7.559 -16.172 8.461 1 88.5 28 LEU B O 1
ATOM 3591 N N . SER B 1 29 ? -8.539 -14.141 8.672 1 87.06 29 SER B N 1
ATOM 3592 C CA . SER B 1 29 ? -7.664 -13.562 7.648 1 87.06 29 SER B CA 1
ATOM 3593 C C . SER B 1 29 ? -6.211 -13.539 8.117 1 87.06 29 SER B C 1
ATOM 3595 O O . SER B 1 29 ? -5.938 -13.297 9.297 1 87.06 29 SER B O 1
ATOM 3597 N N . PRO B 1 30 ? -5.332 -13.773 7.254 1 89.5 30 PRO B N 1
ATOM 3598 C CA . PRO B 1 30 ? -3.922 -13.82 7.648 1 89.5 30 PRO B CA 1
ATOM 3599 C C . PRO B 1 30 ? -3.408 -12.484 8.18 1 89.5 30 PRO B C 1
ATOM 3601 O O . PRO B 1 30 ? -2.408 -12.445 8.898 1 89.5 30 PRO B O 1
ATOM 3604 N N . GLU B 1 31 ? -4.035 -11.484 7.926 1 92.81 31 GLU B N 1
ATOM 3605 C CA . GLU B 1 31 ? -3.537 -10.148 8.211 1 92.81 31 GLU B CA 1
ATOM 3606 C C . GLU B 1 31 ? -3.406 -9.914 9.719 1 92.81 31 GLU B C 1
ATOM 3608 O O . GLU B 1 31 ? -2.379 -9.422 10.188 1 92.81 31 GLU B O 1
ATOM 3613 N N . THR B 1 32 ? -4.398 -10.25 10.539 1 93.75 32 THR B N 1
ATOM 3614 C CA . THR B 1 32 ? -4.387 -10.016 11.977 1 93.75 32 THR B CA 1
ATOM 3615 C C . THR B 1 32 ? -3.301 -10.844 12.656 1 93.75 32 THR B C 1
ATOM 3617 O O . THR B 1 32 ? -2.539 -10.328 13.477 1 93.75 32 THR B O 1
ATOM 3620 N N . PRO B 1 33 ? -3.201 -12.125 12.289 1 94.69 33 PRO B N 1
ATOM 3621 C CA . PRO B 1 33 ? -2.084 -12.898 12.844 1 94.69 33 PRO B CA 1
ATOM 3622 C C . PRO B 1 33 ? -0.724 -12.297 12.492 1 94.69 33 PRO B C 1
ATOM 3624 O O . PRO B 1 33 ? 0.181 -12.273 13.328 1 94.69 33 PRO B O 1
ATOM 3627 N N . VAL B 1 34 ? -0.569 -11.852 11.289 1 95.69 34 VAL B N 1
ATOM 3628 C CA . VAL B 1 34 ? 0.697 -11.281 10.844 1 95.69 34 VAL B CA 1
ATOM 3629 C C . VAL B 1 34 ? 1.028 -10.039 11.68 1 95.69 34 VAL B C 1
ATOM 3631 O O . VAL B 1 34 ? 2.162 -9.883 12.141 1 95.69 34 VAL B O 1
ATOM 3634 N N . LEU B 1 35 ? 0.089 -9.188 11.914 1 97 35 LEU B N 1
ATOM 3635 C CA . LEU B 1 35 ? 0.299 -7.977 12.695 1 97 35 LEU B CA 1
ATOM 3636 C C . LEU B 1 35 ? 0.646 -8.312 14.141 1 97 35 LEU B C 1
ATOM 3638 O O . LEU B 1 35 ? 1.463 -7.637 14.766 1 97 35 LEU B O 1
ATOM 3642 N N . THR B 1 36 ? 0.027 -9.328 14.664 1 96.19 36 THR B N 1
ATOM 3643 C CA . THR B 1 36 ? 0.336 -9.781 16.016 1 96.19 36 THR B CA 1
ATOM 3644 C C . THR B 1 36 ? 1.79 -10.234 16.109 1 96.19 36 THR B C 1
ATOM 3646 O O . THR B 1 36 ? 2.492 -9.883 17.062 1 96.19 36 THR B O 1
ATOM 3649 N N . VAL B 1 37 ? 2.195 -10.977 15.117 1 96.62 37 VAL B N 1
ATOM 3650 C CA . VAL B 1 37 ? 3.568 -11.461 15.094 1 96.62 37 VAL B CA 1
ATOM 3651 C C . VAL B 1 37 ? 4.535 -10.289 14.977 1 96.62 37 VAL B C 1
ATOM 3653 O O . VAL B 1 37 ? 5.609 -10.289 15.586 1 96.62 37 VAL B O 1
ATOM 3656 N N . ILE B 1 38 ? 4.184 -9.297 14.203 1 97.69 38 ILE B N 1
ATOM 3657 C CA . ILE B 1 38 ? 5.023 -8.117 14.062 1 97.69 38 ILE B CA 1
ATOM 3658 C C . ILE B 1 38 ? 5.184 -7.422 15.414 1 97.69 38 ILE B C 1
ATOM 3660 O O . ILE B 1 38 ? 6.289 -7.039 15.797 1 97.69 38 ILE B O 1
ATOM 3664 N N . ALA B 1 39 ? 4.094 -7.25 16.109 1 97.44 39 ALA B N 1
ATOM 3665 C CA . ALA B 1 39 ? 4.129 -6.617 17.422 1 97.44 39 ALA B CA 1
ATOM 3666 C C . ALA B 1 39 ? 5.055 -7.379 18.375 1 97.44 39 ALA B C 1
ATOM 3668 O O . ALA B 1 39 ? 5.871 -6.773 19.062 1 97.44 39 ALA B O 1
ATOM 3669 N N . ILE B 1 40 ? 4.941 -8.68 18.406 1 96.94 40 ILE B N 1
ATOM 3670 C CA . ILE B 1 40 ? 5.758 -9.523 19.266 1 96.94 40 ILE B CA 1
ATOM 3671 C C . ILE B 1 40 ? 7.227 -9.414 18.859 1 96.94 40 ILE B C 1
ATOM 3673 O O . ILE B 1 40 ? 8.109 -9.297 19.719 1 96.94 40 ILE B O 1
ATOM 3677 N N . LEU B 1 41 ? 7.434 -9.445 17.578 1 97.44 41 LEU B N 1
ATOM 3678 C CA . LEU B 1 41 ? 8.797 -9.383 17.078 1 97.44 41 LEU B CA 1
ATOM 3679 C C . LEU B 1 41 ? 9.445 -8.047 17.422 1 97.44 41 LEU B C 1
ATOM 3681 O O . LEU B 1 41 ? 10.641 -7.992 17.734 1 97.44 41 LEU B O 1
ATOM 3685 N N . ILE B 1 42 ? 8.711 -6.973 17.312 1 97.5 42 ILE B N 1
ATOM 3686 C CA . ILE B 1 42 ? 9.227 -5.656 17.688 1 97.5 42 ILE B CA 1
ATOM 3687 C C . ILE B 1 42 ? 9.586 -5.641 19.172 1 97.5 42 ILE B C 1
ATOM 3689 O O . ILE B 1 42 ? 10.641 -5.121 19.547 1 97.5 42 ILE B O 1
ATOM 3693 N N . LEU B 1 43 ? 8.766 -6.23 19.969 1 96.25 43 LEU B N 1
ATOM 3694 C CA . LEU B 1 43 ? 9.039 -6.316 21.406 1 96.25 43 LEU B CA 1
ATOM 3695 C C . LEU B 1 43 ? 10.305 -7.117 21.672 1 96.25 43 LEU B C 1
ATOM 3697 O O . LEU B 1 43 ? 11.164 -6.691 22.453 1 96.25 43 LEU B O 1
ATOM 3701 N N . ILE B 1 44 ? 10.422 -8.25 21.062 1 96.62 44 ILE B N 1
ATOM 3702 C CA . ILE B 1 44 ? 11.594 -9.109 21.234 1 96.62 44 ILE B CA 1
ATOM 3703 C C . ILE B 1 44 ? 12.844 -8.359 20.766 1 96.62 44 ILE B C 1
ATOM 3705 O O . ILE B 1 44 ? 13.891 -8.422 21.422 1 96.62 44 ILE B O 1
ATOM 3709 N N . ALA B 1 45 ? 12.719 -7.699 19.609 1 96.75 45 ALA B N 1
ATOM 3710 C CA . ALA B 1 45 ? 13.844 -6.941 19.078 1 96.75 45 ALA B CA 1
ATOM 3711 C C . ALA B 1 45 ? 14.289 -5.859 20.047 1 96.75 45 ALA B C 1
ATOM 3713 O O . ALA B 1 45 ? 15.492 -5.656 20.266 1 96.75 45 ALA B O 1
ATOM 3714 N N . LYS B 1 46 ? 13.375 -5.164 20.656 1 95.25 46 LYS B N 1
ATOM 3715 C CA . LYS B 1 46 ? 13.695 -4.105 21.609 1 95.25 46 LYS B CA 1
ATOM 3716 C C . LYS B 1 46 ? 14.352 -4.68 22.859 1 95.25 46 LYS B C 1
ATOM 3718 O O . LYS B 1 46 ? 15.273 -4.078 23.422 1 95.25 46 LYS B O 1
ATOM 3723 N N . LEU B 1 47 ? 13.898 -5.805 23.297 1 94.62 47 LEU B N 1
ATOM 3724 C CA . LEU B 1 47 ? 14.477 -6.465 24.453 1 94.62 47 LEU B CA 1
ATOM 3725 C C . LEU B 1 47 ? 15.906 -6.918 24.172 1 94.62 47 LEU B C 1
ATOM 3727 O O . LEU B 1 47 ? 16.719 -7.004 25.094 1 94.62 47 LEU B O 1
ATOM 3731 N N . HIS B 1 48 ? 16.109 -7.168 22.922 1 95.94 48 HIS B N 1
ATOM 3732 C CA . HIS B 1 48 ? 17.453 -7.559 22.5 1 95.94 48 HIS B CA 1
ATOM 3733 C C . HIS B 1 48 ? 18.328 -6.332 22.25 1 95.94 48 HIS B C 1
ATOM 3735 O O . HIS B 1 48 ? 19.469 -6.461 21.797 1 95.94 48 HIS B O 1
ATOM 3741 N N . GLY B 1 49 ? 17.766 -5.129 22.438 1 95.12 49 GLY B N 1
ATOM 3742 C CA . GLY B 1 49 ? 18.562 -3.912 22.391 1 95.12 49 GLY B CA 1
ATOM 3743 C C . GLY B 1 49 ? 18.516 -3.223 21.047 1 95.12 49 GLY B C 1
ATOM 3744 O O . GLY B 1 49 ? 19.328 -2.326 20.781 1 95.12 49 GLY B O 1
ATOM 3745 N N . ALA B 1 50 ? 17.594 -3.633 20.188 1 95.69 50 ALA B N 1
ATOM 3746 C CA . ALA B 1 50 ? 17.5 -2.986 18.891 1 95.69 50 ALA B CA 1
ATOM 3747 C C . ALA B 1 50 ? 16.984 -1.558 19.016 1 95.69 50 ALA B C 1
ATOM 3749 O O . ALA B 1 50 ? 16.094 -1.285 19.828 1 95.69 50 ALA B O 1
ATOM 3750 N N . ASP B 1 51 ? 17.609 -0.659 18.281 1 95.06 51 ASP B N 1
ATOM 3751 C CA . ASP B 1 51 ? 17.078 0.698 18.266 1 95.06 51 ASP B CA 1
ATOM 3752 C C . ASP B 1 51 ? 15.883 0.807 17.312 1 95.06 51 ASP B C 1
ATOM 3754 O O . ASP B 1 51 ? 15.672 -0.075 16.469 1 95.06 51 ASP B O 1
ATOM 3758 N N . TRP B 1 52 ? 15.172 1.896 17.422 1 93.75 52 TRP B N 1
ATOM 3759 C CA . TRP B 1 52 ? 13.945 2.09 16.641 1 93.75 52 TRP B CA 1
ATOM 3760 C C . TRP B 1 52 ? 14.266 2.266 15.164 1 93.75 52 TRP B C 1
ATOM 3762 O O . TRP B 1 52 ? 13.492 1.854 14.297 1 93.75 52 TRP B O 1
ATOM 3772 N N . GLU B 1 53 ? 15.328 2.84 14.883 1 93.31 53 GLU B N 1
ATOM 3773 C CA . GLU B 1 53 ? 15.75 3.057 13.5 1 93.31 53 GLU B CA 1
ATOM 3774 C C . GLU B 1 53 ? 15.93 1.731 12.766 1 93.31 53 GLU B C 1
ATOM 3776 O O . GLU B 1 53 ? 15.555 1.604 11.602 1 93.31 53 GLU B O 1
ATOM 3781 N N . LYS B 1 54 ? 16.547 0.86 13.453 1 95.69 54 LYS B N 1
ATOM 3782 C CA . LYS B 1 54 ? 16.75 -0.459 12.859 1 95.69 54 LYS B CA 1
ATOM 3783 C C . LYS B 1 54 ? 15.422 -1.144 12.578 1 95.69 54 LYS B C 1
ATOM 3785 O O . LYS B 1 54 ? 15.25 -1.776 11.531 1 95.69 54 LYS B O 1
ATOM 3790 N N . ILE B 1 55 ? 14.523 -1.039 13.477 1 96.06 55 ILE B N 1
ATOM 3791 C CA . ILE B 1 55 ? 13.195 -1.624 13.32 1 96.06 55 ILE B CA 1
ATOM 3792 C C . ILE B 1 55 ? 12.484 -0.98 12.133 1 96.06 55 ILE B C 1
ATOM 3794 O O . ILE B 1 55 ? 11.922 -1.679 11.289 1 96.06 55 ILE B O 1
ATOM 3798 N N . HIS B 1 56 ? 12.539 0.328 12.023 1 95.88 56 HIS B N 1
ATOM 3799 C CA . HIS B 1 56 ? 11.922 1.038 10.914 1 95.88 56 HIS B CA 1
ATOM 3800 C C . HIS B 1 56 ? 12.562 0.657 9.586 1 95.88 56 HIS B C 1
ATOM 3802 O O . HIS B 1 56 ? 11.875 0.526 8.57 1 95.88 56 HIS B O 1
ATOM 3808 N N . GLN B 1 57 ? 13.852 0.494 9.648 1 96.19 57 GLN B N 1
ATOM 3809 C CA . GLN B 1 57 ? 14.578 0.092 8.453 1 96.19 57 GLN B CA 1
ATOM 3810 C C . GLN B 1 57 ? 14.133 -1.286 7.973 1 96.19 57 GLN B C 1
ATOM 3812 O O . GLN B 1 57 ? 13.992 -1.517 6.77 1 96.19 57 GLN B O 1
ATOM 3817 N N . GLY B 1 58 ? 13.961 -2.17 8.914 1 96.56 58 GLY B N 1
ATOM 3818 C CA . GLY B 1 58 ? 13.461 -3.488 8.555 1 96.56 58 GLY B CA 1
ATOM 3819 C C . GLY B 1 58 ? 12.102 -3.451 7.883 1 96.56 58 GLY B C 1
ATOM 3820 O O . GLY B 1 58 ? 11.891 -4.098 6.855 1 96.56 58 GLY B O 1
ATOM 3821 N N . ILE B 1 59 ? 11.211 -2.68 8.422 1 96.81 59 ILE B N 1
ATOM 3822 C CA . ILE B 1 59 ? 9.867 -2.545 7.879 1 96.81 59 ILE B CA 1
ATOM 3823 C C . ILE B 1 59 ? 9.938 -1.954 6.473 1 96.81 59 ILE B C 1
ATOM 3825 O O . ILE B 1 59 ? 9.336 -2.49 5.535 1 96.81 59 ILE B O 1
ATOM 3829 N N . LYS B 1 60 ? 10.68 -0.943 6.32 1 96.19 60 LYS B N 1
ATOM 3830 C CA . LYS B 1 60 ? 10.805 -0.243 5.047 1 96.19 60 LYS B CA 1
ATOM 3831 C C . LYS B 1 60 ? 11.406 -1.15 3.977 1 96.19 60 LYS B C 1
ATOM 3833 O O . LYS B 1 60 ? 10.891 -1.229 2.859 1 96.19 60 LYS B O 1
ATOM 3838 N N . GLU B 1 61 ? 12.477 -1.824 4.309 1 95.12 61 GLU B N 1
ATOM 3839 C CA . GLU B 1 61 ? 13.172 -2.678 3.348 1 95.12 61 GLU B CA 1
ATOM 3840 C C . GLU B 1 61 ? 12.289 -3.852 2.924 1 95.12 61 GLU B C 1
ATOM 3842 O O . GLU B 1 61 ? 12.32 -4.266 1.763 1 95.12 61 GLU B O 1
ATOM 3847 N N . GLY B 1 62 ? 11.609 -4.344 3.869 1 95.75 62 GLY B N 1
ATOM 3848 C CA . GLY B 1 62 ? 10.703 -5.434 3.547 1 95.75 62 GLY B CA 1
ATOM 3849 C C . GLY B 1 62 ? 9.633 -5.047 2.539 1 95.75 62 GLY B C 1
ATOM 3850 O O . GLY B 1 62 ? 9.5 -5.684 1.492 1 95.75 62 GLY B O 1
ATOM 3851 N N . ILE B 1 63 ? 8.938 -3.986 2.783 1 96.38 63 ILE B N 1
ATOM 3852 C CA . ILE B 1 63 ? 7.828 -3.561 1.941 1 96.38 63 ILE B CA 1
ATOM 3853 C C . ILE B 1 63 ? 8.352 -3.117 0.578 1 96.38 63 ILE B C 1
ATOM 3855 O O . ILE B 1 63 ? 7.688 -3.314 -0.443 1 96.38 63 ILE B O 1
ATOM 3859 N N . SER B 1 64 ? 9.57 -2.588 0.531 1 95.38 64 SER B N 1
ATOM 3860 C CA . SER B 1 64 ? 10.141 -2.021 -0.686 1 95.38 64 SER B CA 1
ATOM 3861 C C . SER B 1 64 ? 10.312 -3.088 -1.763 1 95.38 64 SER B C 1
ATOM 3863 O O . SER B 1 64 ? 10.375 -2.77 -2.953 1 95.38 64 SER B O 1
ATOM 3865 N N . THR B 1 65 ? 10.352 -4.312 -1.38 1 90.88 65 THR B N 1
ATOM 3866 C CA . THR B 1 65 ? 10.602 -5.387 -2.334 1 90.88 65 THR B CA 1
ATOM 3867 C C . THR B 1 65 ? 9.367 -5.633 -3.201 1 90.88 65 THR B C 1
ATOM 3869 O O . THR B 1 65 ? 9.461 -6.293 -4.238 1 90.88 65 THR B O 1
ATOM 3872 N N . ALA B 1 66 ? 8.273 -5.129 -2.811 1 92.81 66 ALA B N 1
ATOM 3873 C CA . ALA B 1 66 ? 7.055 -5.477 -3.535 1 92.81 66 ALA B CA 1
ATOM 3874 C C . ALA B 1 66 ? 6.383 -4.234 -4.105 1 92.81 66 ALA B C 1
ATOM 3876 O O . ALA B 1 66 ? 5.195 -4.258 -4.441 1 92.81 66 ALA B O 1
ATOM 3877 N N . LEU B 1 67 ? 7.031 -3.178 -4.266 1 95.5 67 LEU B N 1
ATOM 3878 C CA . LEU B 1 67 ? 6.41 -1.933 -4.707 1 95.5 67 LEU B CA 1
ATOM 3879 C C . LEU B 1 67 ? 5.895 -2.061 -6.137 1 95.5 67 LEU B C 1
ATOM 3881 O O . LEU B 1 67 ? 4.773 -1.642 -6.438 1 95.5 67 LEU B O 1
ATOM 3885 N N . ILE B 1 68 ? 6.648 -2.684 -6.996 1 93.25 68 ILE B N 1
ATOM 3886 C CA . ILE B 1 68 ? 6.246 -2.826 -8.391 1 93.25 68 ILE B CA 1
ATOM 3887 C C . ILE B 1 68 ? 5.051 -3.771 -8.492 1 93.25 68 ILE B C 1
ATOM 3889 O O . ILE B 1 68 ? 4.039 -3.438 -9.109 1 93.25 68 ILE B O 1
ATOM 3893 N N . PRO B 1 69 ? 5.152 -4.914 -7.82 1 93 69 PRO B N 1
ATOM 3894 C CA . PRO B 1 69 ? 3.98 -5.793 -7.824 1 93 69 PRO B CA 1
ATOM 3895 C C . PRO B 1 69 ? 2.723 -5.105 -7.301 1 93 69 PRO B C 1
ATOM 3897 O O . PRO B 1 69 ? 1.636 -5.293 -7.852 1 93 69 PRO B O 1
ATOM 3900 N N . ILE B 1 70 ? 2.844 -4.387 -6.238 1 96.12 70 ILE B N 1
ATOM 3901 C CA . ILE B 1 70 ? 1.705 -3.688 -5.656 1 96.12 70 ILE B CA 1
ATOM 3902 C C . ILE B 1 70 ? 1.093 -2.748 -6.691 1 96.12 70 ILE B C 1
ATOM 3904 O O . ILE B 1 70 ? -0.129 -2.701 -6.852 1 96.12 70 ILE B O 1
ATOM 3908 N N . PHE B 1 71 ? 1.907 -2.043 -7.387 1 96.88 71 PHE B N 1
ATOM 3909 C CA . PHE B 1 71 ? 1.432 -1.13 -8.422 1 96.88 71 PHE B CA 1
ATOM 3910 C C . PHE B 1 71 ? 0.76 -1.898 -9.547 1 96.88 71 PHE B C 1
ATOM 3912 O O . PHE B 1 71 ? -0.27 -1.467 -10.078 1 96.88 71 PHE B O 1
ATOM 3919 N N . ILE B 1 72 ? 1.312 -2.996 -9.93 1 95.5 72 ILE B N 1
ATOM 3920 C CA . ILE B 1 72 ? 0.756 -3.854 -10.969 1 95.5 72 ILE B CA 1
ATOM 3921 C C . ILE B 1 72 ? -0.625 -4.348 -10.547 1 95.5 72 ILE B C 1
ATOM 3923 O O . ILE B 1 72 ? -1.551 -4.395 -11.359 1 95.5 72 ILE B O 1
ATOM 3927 N N . PHE B 1 73 ? -0.779 -4.691 -9.25 1 96.38 73 PHE B N 1
ATOM 3928 C CA . PHE B 1 73 ? -2.055 -5.195 -8.75 1 96.38 73 PHE B CA 1
ATOM 3929 C C . PHE B 1 73 ? -3.145 -4.137 -8.891 1 96.38 73 PHE B C 1
ATOM 3931 O O . PHE B 1 73 ? -4.289 -4.461 -9.219 1 96.38 73 PHE B O 1
ATOM 3938 N N . ILE B 1 74 ? -2.779 -2.934 -8.633 1 97 74 ILE B N 1
ATOM 3939 C CA . ILE B 1 74 ? -3.727 -1.835 -8.789 1 97 74 ILE B CA 1
ATOM 3940 C C . ILE B 1 74 ? -4.188 -1.755 -10.242 1 97 74 ILE B C 1
ATOM 3942 O O . ILE B 1 74 ? -5.387 -1.672 -10.516 1 97 74 ILE B O 1
ATOM 3946 N N . LEU B 1 75 ? -3.277 -1.855 -11.188 1 97.75 75 LEU B N 1
ATOM 3947 C CA . LEU B 1 75 ? -3.602 -1.787 -12.609 1 97.75 75 LEU B CA 1
ATOM 3948 C C . LEU B 1 75 ? -4.41 -3.006 -13.039 1 97.75 75 LEU B C 1
ATOM 3950 O O . LEU B 1 75 ? -5.297 -2.9 -13.891 1 97.75 75 LEU B O 1
ATOM 3954 N N . ILE B 1 76 ? -4.078 -4.137 -12.469 1 97.06 76 ILE B N 1
ATOM 3955 C CA . ILE B 1 76 ? -4.789 -5.367 -12.805 1 97.06 76 ILE B CA 1
ATOM 3956 C C . ILE B 1 76 ? -6.246 -5.254 -12.367 1 97.06 76 ILE B C 1
ATOM 3958 O O . ILE B 1 76 ? -7.152 -5.703 -13.078 1 97.06 76 ILE B O 1
ATOM 3962 N N . GLY B 1 77 ? -6.492 -4.695 -11.141 1 97.12 77 GLY B N 1
ATOM 3963 C CA . GLY B 1 77 ? -7.867 -4.457 -10.727 1 97.12 77 GLY B CA 1
ATOM 3964 C C . GLY B 1 77 ? -8.664 -3.66 -11.742 1 97.12 77 GLY B C 1
ATOM 3965 O O . GLY B 1 77 ? -9.812 -4.008 -12.047 1 97.12 77 GLY B O 1
ATOM 3966 N N . ILE B 1 78 ? -8.055 -2.654 -12.289 1 98 78 ILE B N 1
ATOM 3967 C CA . ILE B 1 78 ? -8.695 -1.83 -13.305 1 98 78 ILE B CA 1
ATOM 3968 C C . ILE B 1 78 ? -8.906 -2.65 -14.578 1 98 78 ILE B C 1
ATOM 3970 O O . ILE B 1 78 ? -9.977 -2.607 -15.18 1 98 78 ILE B O 1
ATOM 3974 N N . LEU B 1 79 ? -7.871 -3.354 -14.969 1 97.81 79 LEU B N 1
ATOM 3975 C CA . LEU B 1 79 ? -7.922 -4.148 -16.188 1 97.81 79 LEU B CA 1
ATOM 3976 C C . LEU B 1 79 ? -9.102 -5.109 -16.156 1 97.81 79 LEU B C 1
ATOM 3978 O O . LEU B 1 79 ? -9.844 -5.223 -17.141 1 97.81 79 LEU B O 1
ATOM 3982 N N . ILE B 1 80 ? -9.258 -5.824 -15.094 1 96.81 80 ILE B N 1
ATOM 3983 C CA . ILE B 1 80 ? -10.336 -6.801 -14.969 1 96.81 80 ILE B CA 1
ATOM 3984 C C . ILE B 1 80 ? -11.688 -6.109 -15.156 1 96.81 80 ILE B C 1
ATOM 3986 O O . ILE B 1 80 ? -12.539 -6.586 -15.906 1 96.81 80 ILE B O 1
ATOM 3990 N N . ALA B 1 81 ? -11.867 -4.957 -14.5 1 97.38 81 ALA B N 1
ATOM 3991 C CA . ALA B 1 81 ? -13.125 -4.219 -14.57 1 97.38 81 ALA B CA 1
ATOM 3992 C C . ALA B 1 81 ? -13.422 -3.771 -15.992 1 97.38 81 ALA B C 1
ATOM 3994 O O . ALA B 1 81 ? -14.539 -3.951 -16.484 1 97.38 81 ALA B O 1
ATOM 3995 N N . VAL B 1 82 ? -12.438 -3.229 -16.688 1 97.5 82 VAL B N 1
ATOM 3996 C CA . VAL B 1 82 ? -12.672 -2.691 -18.016 1 97.5 82 VAL B CA 1
ATOM 3997 C C . VAL B 1 82 ? -12.82 -3.836 -19.016 1 97.5 82 VAL B C 1
ATOM 3999 O O . VAL B 1 82 ? -13.562 -3.725 -20 1 97.5 82 VAL B O 1
ATOM 4002 N N . TRP B 1 83 ? -12.133 -4.949 -18.828 1 97.44 83 TRP B N 1
ATOM 4003 C CA . TRP B 1 83 ? -12.25 -6.113 -19.703 1 97.44 83 TRP B CA 1
ATOM 4004 C C . TRP B 1 83 ? -13.664 -6.688 -19.641 1 97.44 83 TRP B C 1
ATOM 4006 O O . TRP B 1 83 ? -14.188 -7.16 -20.656 1 97.44 83 TRP B O 1
ATOM 4016 N N . ILE B 1 84 ? -14.195 -6.668 -18.469 1 96.5 84 ILE B N 1
ATOM 4017 C CA . ILE B 1 84 ? -15.547 -7.18 -18.328 1 96.5 84 ILE B CA 1
ATOM 4018 C C . ILE B 1 84 ? -16.531 -6.223 -18.984 1 96.5 84 ILE B C 1
ATOM 4020 O O . ILE B 1 84 ? -17.344 -6.637 -19.812 1 96.5 84 ILE B O 1
ATOM 4024 N N . LYS B 1 85 ? -16.422 -4.953 -18.625 1 96.44 85 LYS B N 1
ATOM 4025 C CA . LYS B 1 85 ? -17.344 -3.959 -19.172 1 96.44 85 LYS B CA 1
ATOM 4026 C C . LYS B 1 85 ? -17.234 -3.883 -20.688 1 96.44 85 LYS B C 1
ATOM 4028 O O . LYS B 1 85 ? -18.25 -3.717 -21.391 1 96.44 85 LYS B O 1
ATOM 4033 N N . ALA B 1 86 ? -16.031 -4.066 -21.234 1 96.75 86 ALA B N 1
ATOM 4034 C CA . ALA B 1 86 ? -15.789 -3.975 -22.672 1 96.75 86 ALA B CA 1
ATOM 4035 C C . ALA B 1 86 ? -16.203 -5.262 -23.375 1 96.75 86 ALA B C 1
ATOM 4037 O O . ALA B 1 86 ? -16.219 -5.324 -24.609 1 96.75 86 ALA B O 1
ATOM 4038 N N . GLY B 1 87 ? -16.484 -6.277 -22.641 1 95.56 87 GLY B N 1
ATOM 4039 C CA . GLY B 1 87 ? -16.969 -7.52 -23.219 1 95.56 87 GLY B CA 1
ATOM 4040 C C . GLY B 1 87 ? -15.859 -8.492 -23.562 1 95.56 87 GLY B C 1
ATOM 4041 O O . GLY B 1 87 ? -16.109 -9.508 -24.219 1 95.56 87 GLY B O 1
ATOM 4042 N N . ILE B 1 88 ? -14.672 -8.25 -23.125 1 96.69 88 ILE B N 1
ATOM 4043 C CA . ILE B 1 88 ? -13.531 -9.078 -23.5 1 96.69 88 ILE B CA 1
ATOM 4044 C C . ILE B 1 88 ? -13.594 -10.406 -22.75 1 96.69 88 ILE B C 1
ATOM 4046 O O . ILE B 1 88 ? -13.492 -11.477 -23.359 1 96.69 88 ILE B O 1
ATOM 4050 N N . ILE B 1 89 ? -13.766 -10.391 -21.453 1 95.5 89 ILE B N 1
ATOM 4051 C CA . ILE B 1 89 ? -13.828 -11.609 -20.656 1 95.5 89 ILE B CA 1
ATOM 4052 C C . ILE B 1 89 ? -15.047 -12.438 -21.062 1 95.5 89 ILE B C 1
ATOM 4054 O O . ILE B 1 89 ? -14.93 -13.633 -21.328 1 95.5 89 ILE B O 1
ATOM 4058 N N . PRO B 1 90 ? -16.234 -11.789 -21.188 1 95.06 90 PRO B N 1
ATOM 4059 C CA . PRO B 1 90 ? -17.391 -12.555 -21.672 1 95.06 90 PRO B CA 1
ATOM 4060 C C . PRO B 1 90 ? -17.141 -13.18 -23.047 1 95.06 90 PRO B C 1
ATOM 4062 O O . PRO B 1 90 ? -17.547 -14.32 -23.281 1 95.06 90 PRO B O 1
ATOM 4065 N N . ALA B 1 91 ? -16.531 -12.453 -23.906 1 95.75 91 ALA B N 1
ATOM 4066 C CA . ALA B 1 91 ? -16.25 -12.977 -25.234 1 95.75 91 ALA B CA 1
ATOM 4067 C C . ALA B 1 91 ? -15.305 -14.172 -25.172 1 95.75 91 ALA B C 1
ATOM 4069 O O . ALA B 1 91 ? -15.477 -15.156 -25.891 1 95.75 91 ALA B O 1
ATOM 4070 N N . LEU B 1 92 ? -14.312 -14.102 -24.359 1 94 92 LEU B N 1
ATOM 4071 C CA . LEU B 1 92 ? -13.391 -15.211 -24.172 1 94 92 LEU B CA 1
ATOM 4072 C C . LEU B 1 92 ? -14.125 -16.438 -23.641 1 94 92 LEU B C 1
ATOM 4074 O O . LEU B 1 92 ? -13.812 -17.562 -24.016 1 94 92 LEU B O 1
ATOM 4078 N N . MET B 1 93 ? -15.031 -16.219 -22.781 1 93.31 93 MET B N 1
ATOM 4079 C CA . MET B 1 93 ? -15.82 -17.328 -22.234 1 93.31 93 MET B CA 1
ATOM 4080 C C . MET B 1 93 ? -16.641 -18 -23.328 1 93.31 93 MET B C 1
ATOM 4082 O O . MET B 1 93 ? -16.641 -19.219 -23.469 1 93.31 93 MET B O 1
ATOM 4086 N N . VAL B 1 94 ? -17.312 -17.188 -24.156 1 92.88 94 VAL B N 1
ATOM 4087 C CA . VAL B 1 94 ? -18.172 -17.719 -25.219 1 92.88 94 VAL B CA 1
ATOM 4088 C C . VAL B 1 94 ? -17.328 -18.516 -26.203 1 92.88 94 VAL B C 1
ATOM 4090 O O . VAL B 1 94 ? -17.688 -19.641 -26.578 1 92.88 94 VAL B O 1
ATOM 4093 N N . VAL B 1 95 ? -16.234 -17.953 -26.578 1 92.06 95 VAL B N 1
ATOM 4094 C CA . VAL B 1 95 ? -15.336 -18.641 -27.516 1 92.06 95 VAL B CA 1
ATOM 4095 C C . VAL B 1 95 ? -14.781 -19.906 -26.859 1 92.06 95 VAL B C 1
ATOM 4097 O O . VAL B 1 95 ? -14.648 -20.938 -27.516 1 92.06 95 VAL B O 1
ATOM 4100 N N . GLY B 1 96 ? -14.461 -19.797 -25.578 1 90.5 96 GLY B N 1
ATOM 4101 C CA . GLY B 1 96 ? -13.961 -20.953 -24.844 1 90.5 96 GLY B CA 1
ATOM 4102 C C . GLY B 1 96 ? -14.953 -22.094 -24.781 1 90.5 96 GLY B C 1
ATOM 4103 O O . GLY B 1 96 ? -14.578 -23.25 -24.953 1 90.5 96 GLY B O 1
ATOM 4104 N N . PHE B 1 97 ? -16.188 -21.812 -24.531 1 89.81 97 PHE B N 1
ATOM 4105 C CA . PHE B 1 97 ? -17.234 -22.828 -24.484 1 89.81 97 PHE B CA 1
ATOM 4106 C C . PHE B 1 97 ? -17.359 -23.547 -25.812 1 89.81 97 PHE B C 1
ATOM 4108 O O . PHE B 1 97 ? -17.656 -24.75 -25.859 1 89.81 97 PHE B O 1
ATOM 4115 N N . LYS B 1 98 ? -17.062 -22.812 -26.812 1 88.5 98 LYS B N 1
ATOM 4116 C CA . LYS B 1 98 ? -17.219 -23.391 -28.141 1 88.5 98 LYS B CA 1
ATOM 4117 C C . LYS B 1 98 ? -16 -24.234 -28.516 1 88.5 98 LYS B C 1
ATOM 4119 O O . LYS B 1 98 ? -16.109 -25.156 -29.328 1 88.5 98 LYS B O 1
ATOM 4124 N N . LEU B 1 99 ? -14.852 -23.969 -27.938 1 86.44 99 LEU B N 1
ATOM 4125 C CA . LEU B 1 99 ? -13.609 -24.578 -28.375 1 86.44 99 LEU B CA 1
ATOM 4126 C C . LEU B 1 99 ? -13.211 -25.719 -27.453 1 86.44 99 LEU B C 1
ATOM 4128 O O . LEU B 1 99 ? -12.555 -26.672 -27.875 1 86.44 99 LEU B O 1
ATOM 4132 N N . ILE B 1 100 ? -13.5 -25.578 -26.203 1 81.62 100 ILE B N 1
ATOM 4133 C CA . ILE B 1 100 ? -12.992 -26.516 -25.203 1 81.62 100 ILE B CA 1
ATOM 4134 C C . ILE B 1 100 ? -14.078 -27.531 -24.859 1 81.62 100 ILE B C 1
ATOM 4136 O O . ILE B 1 100 ? -15.211 -27.156 -24.547 1 81.62 100 ILE B O 1
ATOM 4140 N N . SER B 1 101 ? -13.688 -28.797 -24.938 1 80.25 101 SER B N 1
ATOM 4141 C CA . SER B 1 101 ? -14.602 -29.859 -24.547 1 80.25 101 SER B CA 1
ATOM 4142 C C . SER B 1 101 ? -14.742 -29.938 -23.031 1 80.25 101 SER B C 1
ATOM 4144 O O . SER B 1 101 ? -13.766 -29.766 -22.297 1 80.25 101 SER B O 1
ATOM 4146 N N . VAL B 1 102 ? -15.93 -30.266 -22.594 1 80.31 102 VAL B N 1
ATOM 4147 C CA . VAL B 1 102 ? -16.234 -30.359 -21.172 1 80.31 102 VAL B CA 1
ATOM 4148 C C . VAL B 1 102 ? -15.453 -31.531 -20.562 1 80.31 102 VAL B C 1
ATOM 4150 O O . VAL B 1 102 ? -15 -31.453 -19.422 1 80.31 102 VAL B O 1
ATOM 4153 N N . LYS B 1 103 ? -15.25 -32.5 -21.391 1 82.5 103 LYS B N 1
ATOM 4154 C CA . LYS B 1 103 ? -14.586 -33.688 -20.922 1 82.5 103 LYS B CA 1
ATOM 4155 C C . LYS B 1 103 ? -13.109 -33.438 -20.625 1 82.5 103 LYS B C 1
ATOM 4157 O O . LYS B 1 103 ? -12.547 -34 -19.672 1 82.5 103 LYS B O 1
ATOM 4162 N N . PHE B 1 104 ? -12.508 -32.594 -21.328 1 90.62 104 PHE B N 1
ATOM 4163 C CA . PHE B 1 104 ? -11.086 -32.312 -21.156 1 90.62 104 PHE B CA 1
ATOM 4164 C C . PHE B 1 104 ? -10.875 -30.844 -20.75 1 90.62 104 PHE B C 1
ATOM 4166 O O . PHE B 1 104 ? -9.898 -30.219 -21.156 1 90.62 104 PHE B O 1
ATOM 4173 N N . PHE B 1 105 ? -11.828 -30.359 -20.031 1 93.69 105 PHE B N 1
ATOM 4174 C CA . PHE B 1 105 ? -11.789 -28.953 -19.672 1 93.69 105 PHE B CA 1
ATOM 4175 C C . PHE B 1 105 ? -10.578 -28.641 -18.812 1 93.69 105 PHE B C 1
ATOM 4177 O O . PHE B 1 105 ? -9.797 -27.734 -19.109 1 93.69 105 PHE B O 1
ATOM 4184 N N . VAL B 1 106 ? -10.32 -29.422 -17.734 1 95.88 106 VAL B N 1
ATOM 4185 C CA . VAL B 1 106 ? -9.305 -29.109 -16.719 1 95.88 106 VAL B CA 1
ATOM 4186 C C . VAL B 1 106 ? -7.914 -29.188 -17.359 1 95.88 106 VAL B C 1
ATOM 4188 O O . VAL B 1 106 ? -7.125 -28.25 -17.234 1 95.88 106 VAL B O 1
ATOM 4191 N N . PRO B 1 107 ? -7.59 -30.266 -18.078 1 96.56 107 PRO B N 1
ATOM 4192 C CA . PRO B 1 107 ? -6.277 -30.281 -18.734 1 96.56 107 PRO B CA 1
ATOM 4193 C C . PRO B 1 107 ? -6.133 -29.188 -19.797 1 96.56 107 PRO B C 1
ATOM 4195 O O . PRO B 1 107 ? -5.035 -28.656 -20 1 96.56 107 PRO B O 1
ATOM 4198 N N . SER B 1 108 ? -7.211 -28.828 -20.453 1 96.06 108 SER B N 1
ATOM 4199 C CA . SER B 1 108 ? -7.16 -27.75 -21.438 1 96.06 108 SER B CA 1
ATOM 4200 C C . SER B 1 108 ? -6.871 -26.422 -20.766 1 96.06 108 SER B C 1
ATOM 4202 O O . SER B 1 108 ? -6.102 -25.609 -21.297 1 96.06 108 SER B O 1
ATOM 4204 N N . VAL B 1 109 ? -7.539 -26.188 -19.625 1 97.25 109 VAL B N 1
ATOM 4205 C CA . VAL B 1 109 ? -7.297 -24.969 -18.859 1 97.25 109 VAL B CA 1
ATOM 4206 C C . VAL B 1 109 ? -5.816 -24.875 -18.5 1 97.25 109 VAL B C 1
ATOM 4208 O O . VAL B 1 109 ? -5.203 -23.828 -18.656 1 97.25 109 VAL B O 1
ATOM 4211 N N . PHE B 1 110 ? -5.281 -25.969 -18.062 1 98.25 110 PHE B N 1
ATOM 4212 C CA . PHE B 1 110 ? -3.879 -26.047 -17.672 1 98.25 110 PHE B CA 1
ATOM 4213 C C . PHE B 1 110 ? -2.969 -25.719 -18.844 1 98.25 110 PHE B C 1
ATOM 4215 O O . PHE B 1 110 ? -2.088 -24.859 -18.719 1 98.25 110 PHE B O 1
ATOM 4222 N N . LEU B 1 111 ? -3.219 -26.219 -19.953 1 97.75 111 LEU B N 1
ATOM 4223 C CA . LEU B 1 111 ? -2.373 -26.062 -21.141 1 97.75 111 LEU B CA 1
ATOM 4224 C C . LEU B 1 111 ? -2.506 -24.672 -21.719 1 97.75 111 LEU B C 1
ATOM 4226 O O . LEU B 1 111 ? -1.515 -24.078 -22.156 1 97.75 111 LEU B O 1
ATOM 4230 N N . VAL B 1 112 ? -3.703 -24.172 -21.781 1 96.81 112 VAL B N 1
ATOM 4231 C CA . VAL B 1 112 ? -3.924 -22.844 -22.328 1 96.81 112 VAL B CA 1
ATOM 4232 C C . VAL B 1 112 ? -3.195 -21.812 -21.469 1 96.81 112 VAL B C 1
ATOM 4234 O O . VAL B 1 112 ? -2.512 -20.922 -22 1 96.81 112 VAL B O 1
ATOM 4237 N N . CYS B 1 113 ? -3.305 -21.922 -20.156 1 97.88 113 CYS B N 1
ATOM 4238 C CA . CYS B 1 113 ? -2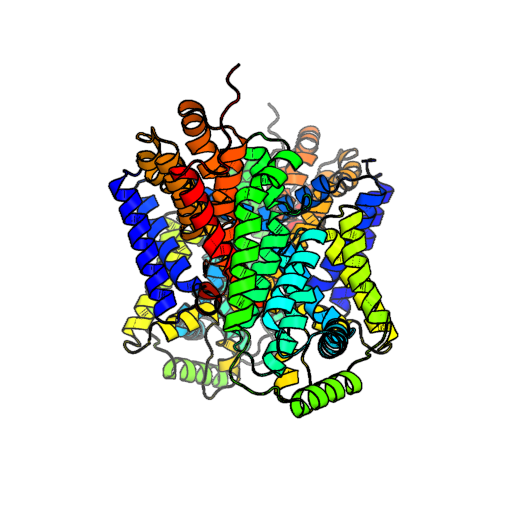.623 -21 -19.25 1 97.88 113 CYS B CA 1
ATOM 4239 C C . CYS B 1 113 ? -1.111 -21.141 -19.375 1 97.88 113 CYS B C 1
ATOM 4241 O O . CYS B 1 113 ? -0.378 -20.156 -19.25 1 97.88 113 CYS B O 1
ATOM 4243 N N . ALA B 1 114 ? -0.652 -22.375 -19.578 1 98.19 114 ALA B N 1
ATOM 4244 C CA . ALA B 1 114 ? 0.778 -22.609 -19.766 1 98.19 114 ALA B CA 1
ATOM 4245 C C . ALA B 1 114 ? 1.29 -21.906 -21.016 1 98.19 114 ALA B C 1
ATOM 4247 O O . ALA B 1 114 ? 2.322 -21.234 -20.984 1 98.19 114 ALA B O 1
ATOM 4248 N N . LEU B 1 115 ? 0.547 -22 -22.078 1 96.25 115 LEU B N 1
ATOM 4249 C CA . LEU B 1 115 ? 0.948 -21.422 -23.344 1 96.25 115 LEU B CA 1
ATOM 4250 C C . LEU B 1 115 ? 0.89 -19.906 -23.297 1 96.25 115 LEU B C 1
ATOM 4252 O O . LEU B 1 115 ? 1.836 -19.234 -23.719 1 96.25 115 LEU B O 1
ATOM 4256 N N . VAL B 1 116 ? -0.186 -19.422 -22.781 1 95.25 116 VAL B N 1
ATOM 4257 C CA . VAL B 1 116 ? -0.357 -17.969 -22.688 1 95.25 116 VAL B CA 1
ATOM 4258 C C . VAL B 1 116 ? 0.664 -17.391 -21.703 1 95.25 116 VAL B C 1
ATOM 4260 O O . VAL B 1 116 ? 1.268 -16.359 -21.969 1 95.25 116 VAL B O 1
ATOM 4263 N N . GLY B 1 117 ? 0.859 -18.078 -20.609 1 95.94 117 GLY B N 1
ATOM 4264 C CA . GLY B 1 117 ? 1.844 -17.656 -19.625 1 95.94 117 GLY B CA 1
ATOM 4265 C C . GLY B 1 117 ? 3.256 -17.609 -20.172 1 95.94 117 GLY B C 1
ATOM 4266 O O . GLY B 1 117 ? 4.02 -16.688 -19.875 1 95.94 117 GLY B O 1
ATOM 4267 N N . ALA B 1 118 ? 3.609 -18.562 -20.938 1 95.12 118 ALA B N 1
ATOM 4268 C CA . ALA B 1 118 ? 4.938 -18.625 -21.547 1 95.12 118 ALA B CA 1
ATOM 4269 C C . ALA B 1 118 ? 5.164 -17.453 -22.5 1 95.12 118 ALA B C 1
ATOM 4271 O O . ALA B 1 118 ? 6.285 -16.953 -22.625 1 95.12 118 ALA B O 1
ATOM 4272 N N . SER B 1 119 ? 4.152 -17.047 -23.125 1 92.75 119 SER B N 1
ATOM 4273 C CA . SER B 1 119 ? 4.238 -15.93 -24.078 1 92.75 119 SER B CA 1
ATOM 4274 C C . SER B 1 119 ? 4.316 -14.594 -23.344 1 92.75 119 SER B C 1
ATOM 4276 O O . SER B 1 119 ? 5.102 -13.719 -23.734 1 92.75 119 SER B O 1
ATOM 4278 N N . ILE B 1 120 ? 3.574 -14.477 -22.297 1 91.19 120 ILE B N 1
ATOM 4279 C CA . ILE B 1 120 ? 3.465 -13.211 -21.594 1 91.19 120 ILE B CA 1
ATOM 4280 C C . ILE B 1 120 ? 4.59 -13.094 -20.562 1 91.19 120 ILE B C 1
ATOM 4282 O O . ILE B 1 120 ? 5.113 -12 -20.328 1 91.19 120 ILE B O 1
ATOM 4286 N N . GLY B 1 121 ? 4.965 -14.188 -19.969 1 92.56 121 GLY B N 1
ATOM 4287 C CA . GLY B 1 121 ? 6.027 -14.211 -18.984 1 92.56 121 GLY B CA 1
ATOM 4288 C C . GLY B 1 121 ? 5.613 -13.617 -17.656 1 92.56 121 GLY B C 1
ATOM 4289 O O . GLY B 1 121 ? 6.422 -12.977 -16.969 1 92.56 121 GLY B O 1
ATOM 4290 N N . SER B 1 122 ? 4.391 -13.641 -17.344 1 93.44 122 SER B N 1
ATOM 4291 C CA . SER B 1 122 ? 3.867 -13.141 -16.078 1 93.44 122 SER B CA 1
ATOM 4292 C C . SER B 1 122 ? 2.711 -14 -15.57 1 93.44 122 SER B C 1
ATOM 4294 O O . SER B 1 122 ? 1.643 -14.031 -16.188 1 93.44 122 SER B O 1
ATOM 4296 N N . GLY B 1 123 ? 2.949 -14.648 -14.453 1 96.19 123 GLY B N 1
ATOM 4297 C CA . GLY B 1 123 ? 1.883 -15.422 -13.844 1 96.19 123 GLY B CA 1
ATOM 4298 C C . GLY B 1 123 ? 0.692 -14.578 -13.43 1 96.19 123 GLY B C 1
ATOM 4299 O O . GLY B 1 123 ? -0.457 -14.992 -13.602 1 96.19 123 GLY B O 1
ATOM 4300 N N . PHE B 1 124 ? 0.896 -13.336 -12.945 1 94.81 124 PHE B N 1
ATOM 4301 C CA . PHE B 1 124 ? -0.151 -12.422 -12.492 1 94.81 124 PHE B CA 1
ATOM 4302 C C . PHE B 1 124 ? -1.054 -12.023 -13.648 1 94.81 124 PHE B C 1
ATOM 4304 O O . PHE B 1 124 ? -2.279 -12.055 -13.531 1 94.81 124 PHE B O 1
ATOM 4311 N N . THR B 1 125 ? -0.406 -11.688 -14.742 1 92.56 125 THR B N 1
ATOM 4312 C CA . THR B 1 125 ? -1.163 -11.266 -15.914 1 92.56 125 THR B CA 1
ATOM 4313 C C . THR B 1 125 ? -1.96 -12.43 -16.5 1 92.56 125 THR B C 1
ATOM 4315 O O . THR B 1 125 ? -3.117 -12.258 -16.891 1 92.56 125 THR B O 1
ATOM 4318 N N . THR B 1 126 ? -1.387 -13.586 -16.531 1 96.25 126 THR B N 1
ATOM 4319 C CA . THR B 1 126 ? -2.062 -14.766 -17.062 1 96.25 126 THR B CA 1
ATOM 4320 C C . THR B 1 126 ? -3.303 -15.086 -16.234 1 96.25 126 THR B C 1
ATOM 4322 O O . THR B 1 126 ? -4.387 -15.305 -16.781 1 96.25 126 THR B O 1
ATOM 4325 N N . ILE B 1 127 ? -3.186 -15.086 -14.961 1 97.44 127 ILE B N 1
ATOM 4326 C CA . ILE B 1 127 ? -4.281 -15.406 -14.055 1 97.44 127 ILE B CA 1
ATOM 4327 C C . ILE B 1 127 ? -5.391 -14.367 -14.195 1 97.44 127 ILE B C 1
ATOM 4329 O O . ILE B 1 127 ? -6.574 -14.711 -14.227 1 97.44 127 ILE B O 1
ATOM 4333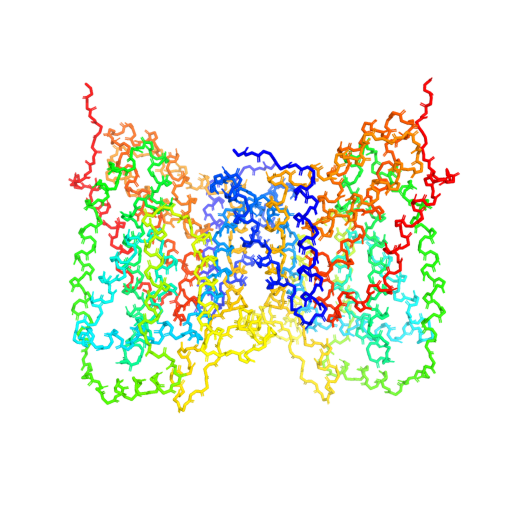 N N . SER B 1 128 ? -5.059 -13.117 -14.391 1 94.44 128 SER B N 1
ATOM 4334 C CA . SER B 1 128 ? -6.016 -12.016 -14.328 1 94.44 128 SER B CA 1
ATOM 4335 C C . SER B 1 128 ? -6.688 -11.789 -15.672 1 94.44 128 SER B C 1
ATOM 4337 O O . SER B 1 128 ? -7.633 -11.008 -15.781 1 94.44 128 SER B O 1
ATOM 4339 N N . THR B 1 129 ? -6.23 -12.422 -16.688 1 92.06 129 THR B N 1
ATOM 4340 C CA . THR B 1 129 ? -6.828 -12.266 -18.016 1 92.06 129 THR B CA 1
ATOM 4341 C C . THR B 1 129 ? -7.504 -13.562 -18.453 1 92.06 129 THR B C 1
ATOM 4343 O O . THR B 1 129 ? -8.633 -13.852 -18.047 1 92.06 129 THR B O 1
ATOM 4346 N N . ILE B 1 130 ? -6.734 -14.43 -19.078 1 94 130 ILE B N 1
ATOM 4347 C CA . ILE B 1 130 ? -7.316 -15.664 -19.594 1 94 130 ILE B CA 1
ATOM 4348 C C . ILE B 1 130 ? -7.723 -16.562 -18.422 1 94 130 ILE B C 1
ATOM 4350 O O . ILE B 1 130 ? -8.703 -17.312 -18.516 1 94 130 ILE B O 1
ATOM 4354 N N . GLY B 1 131 ? -7.02 -16.484 -17.344 1 96.44 131 GLY B N 1
ATOM 4355 C CA . GLY B 1 131 ? -7.324 -17.297 -16.172 1 96.44 131 GLY B CA 1
ATOM 4356 C C . GLY B 1 131 ? -8.711 -17.047 -15.609 1 96.44 131 GLY B C 1
ATOM 4357 O O . GLY B 1 131 ? -9.453 -17.984 -15.312 1 96.44 131 GLY B O 1
ATOM 4358 N N . ILE B 1 132 ? -9.062 -15.828 -15.461 1 94.94 132 ILE B N 1
ATOM 4359 C CA . ILE B 1 132 ? -10.367 -15.469 -14.914 1 94.94 132 ILE B CA 1
ATOM 4360 C C . ILE B 1 132 ? -11.469 -15.961 -15.836 1 94.94 132 ILE B C 1
ATOM 4362 O O . ILE B 1 132 ? -12.508 -16.438 -15.375 1 94.94 132 ILE B O 1
ATOM 4366 N N . ALA B 1 133 ? -11.289 -15.797 -17.156 1 94.44 133 ALA B N 1
ATOM 4367 C CA . ALA B 1 133 ? -12.281 -16.266 -18.125 1 94.44 133 ALA B CA 1
ATOM 4368 C C . ALA B 1 133 ? -12.477 -17.781 -18.031 1 94.44 133 ALA B C 1
ATOM 4370 O O . ALA B 1 133 ? -13.609 -18.266 -18 1 94.44 133 ALA B O 1
ATOM 4371 N N . LEU B 1 134 ? -11.43 -18.484 -17.969 1 96.25 134 LEU B N 1
ATOM 4372 C CA . LEU B 1 134 ? -11.492 -19.938 -17.859 1 96.25 134 LEU B CA 1
ATOM 4373 C C . LEU B 1 134 ? -12.094 -20.359 -16.531 1 96.25 134 LEU B C 1
ATOM 4375 O O . LEU B 1 134 ? -12.797 -21.375 -16.453 1 96.25 134 LEU B O 1
ATOM 4379 N N . PHE B 1 135 ? -11.727 -19.625 -15.477 1 96.31 135 PHE B N 1
ATOM 4380 C CA . PHE B 1 135 ? -12.312 -19.906 -14.172 1 96.31 135 PHE B CA 1
ATOM 4381 C C . PHE B 1 135 ? -13.828 -19.766 -14.211 1 96.31 135 PHE B C 1
ATOM 4383 O O . PHE B 1 135 ? -14.555 -20.609 -13.68 1 96.31 135 PHE B O 1
ATOM 4390 N N . GLY B 1 136 ? -14.273 -18.703 -14.828 1 92.38 136 GLY B N 1
ATOM 4391 C CA . GLY B 1 136 ? -15.703 -18.5 -15 1 92.38 136 GLY B CA 1
ATOM 4392 C C . GLY B 1 136 ? -16.375 -19.656 -15.727 1 92.38 136 GLY B C 1
ATOM 4393 O O . GLY B 1 136 ? -17.484 -20.078 -15.352 1 92.38 136 GLY B O 1
ATOM 4394 N N . MET B 1 137 ? -15.773 -20.156 -16.734 1 92.81 137 MET B N 1
ATOM 4395 C CA . MET B 1 137 ? -16.297 -21.312 -17.453 1 92.81 137 MET B CA 1
ATOM 4396 C C . MET B 1 137 ? -16.422 -22.516 -16.531 1 92.81 137 MET B C 1
ATOM 4398 O O . MET B 1 137 ? -17.453 -23.203 -16.547 1 92.81 137 MET B O 1
ATOM 4402 N N . GLY B 1 138 ? -15.352 -22.75 -15.781 1 93.06 138 GLY B N 1
ATOM 4403 C CA . GLY B 1 138 ? -15.375 -23.875 -14.859 1 93.06 138 GLY B CA 1
ATOM 4404 C C . GLY B 1 138 ? -16.516 -23.797 -13.859 1 93.06 138 GLY B C 1
ATOM 4405 O O . GLY B 1 138 ? -17.188 -24.797 -13.609 1 93.06 138 GLY B O 1
ATOM 4406 N N . ILE B 1 139 ? -16.703 -22.641 -13.32 1 90.88 139 ILE B N 1
ATOM 4407 C CA . ILE B 1 139 ? -17.75 -22.469 -12.336 1 90.88 139 ILE B CA 1
ATOM 4408 C C . ILE B 1 139 ? -19.125 -22.656 -12.992 1 90.88 139 ILE B C 1
ATOM 4410 O O . ILE B 1 139 ? -20.031 -23.25 -12.406 1 90.88 139 ILE B O 1
ATOM 4414 N N . THR B 1 140 ? -19.219 -22.156 -14.172 1 88.06 140 THR B N 1
ATOM 4415 C CA . THR B 1 140 ? -20.469 -22.328 -14.914 1 88.06 140 THR B CA 1
ATOM 4416 C C . THR B 1 140 ? -20.75 -23.812 -15.141 1 88.06 140 THR B C 1
ATOM 4418 O O . THR B 1 140 ? -21.906 -24.234 -15.133 1 88.06 140 THR B O 1
ATOM 4421 N N . MET B 1 141 ? -19.781 -24.562 -15.305 1 88.44 141 MET B N 1
ATOM 4422 C CA . MET B 1 141 ? -19.938 -26 -15.57 1 88.44 141 MET B CA 1
ATOM 4423 C C . MET B 1 141 ? -20 -26.781 -14.266 1 88.44 141 MET B C 1
ATOM 4425 O O . MET B 1 141 ? -19.938 -28.016 -14.273 1 88.44 141 MET B O 1
ATOM 4429 N N . ASN B 1 142 ? -20 -26.109 -13.133 1 87.94 142 ASN B N 1
ATOM 4430 C CA . ASN B 1 142 ? -20.109 -26.688 -11.797 1 87.94 142 ASN B CA 1
ATOM 4431 C C . ASN B 1 142 ? -18.875 -27.516 -11.43 1 87.94 142 ASN B C 1
ATOM 4433 O O . ASN B 1 142 ? -18.984 -28.531 -10.766 1 87.94 142 ASN B O 1
ATOM 4437 N N . MET B 1 143 ? -17.828 -27.125 -11.992 1 91.38 143 MET B N 1
ATOM 4438 C CA . MET B 1 143 ? -16.578 -27.781 -11.609 1 91.38 143 MET B CA 1
ATOM 4439 C C . MET B 1 143 ? -16.094 -27.312 -10.242 1 91.38 143 MET B C 1
ATOM 4441 O O . MET B 1 143 ? -16.484 -26.219 -9.789 1 91.38 143 MET B O 1
ATOM 4445 N N . ASN B 1 144 ? -15.336 -28.172 -9.578 1 94.44 144 ASN B N 1
ATOM 4446 C CA . ASN B 1 144 ? -14.719 -27.766 -8.32 1 94.44 144 ASN B CA 1
ATOM 4447 C C . ASN B 1 144 ? -13.828 -26.547 -8.5 1 94.44 144 ASN B C 1
ATOM 4449 O O . ASN B 1 144 ? -12.828 -26.594 -9.211 1 94.44 144 ASN B O 1
ATOM 4453 N N . PRO B 1 145 ? -14.172 -25.469 -7.855 1 95.62 145 PRO B N 1
ATOM 4454 C CA . PRO B 1 145 ? -13.414 -24.219 -8.031 1 95.62 145 PRO B CA 1
ATOM 4455 C C . PRO B 1 145 ? -11.93 -24.391 -7.695 1 95.62 145 PRO B C 1
ATOM 4457 O O . PRO B 1 145 ? -11.07 -23.812 -8.367 1 95.62 145 PRO B O 1
ATOM 4460 N N . ALA B 1 146 ? -11.633 -25.125 -6.672 1 98 146 ALA B N 1
ATOM 4461 C CA . ALA B 1 146 ? -10.25 -25.344 -6.254 1 98 146 ALA B CA 1
ATOM 4462 C C . ALA B 1 146 ? -9.453 -26.062 -7.34 1 98 146 ALA B C 1
ATOM 4464 O O . ALA B 1 146 ? -8.289 -25.75 -7.578 1 98 146 ALA B O 1
ATOM 4465 N N . LEU B 1 147 ? -10.086 -27 -7.953 1 97.38 147 LEU B N 1
ATOM 4466 C CA . LEU B 1 147 ? -9.453 -27.766 -9.023 1 97.38 147 LEU B CA 1
ATOM 4467 C C . LEU B 1 147 ? -9.156 -26.875 -10.227 1 97.38 147 LEU B C 1
ATOM 4469 O O . LEU B 1 147 ? -8.055 -26.906 -10.781 1 97.38 147 LEU B O 1
ATOM 4473 N N . VAL B 1 148 ? -10.133 -26.047 -10.641 1 97 148 VAL B N 1
ATOM 4474 C CA . VAL B 1 148 ? -9.969 -25.141 -11.781 1 97 148 VAL B CA 1
ATOM 4475 C C . VAL B 1 148 ? -8.883 -24.109 -11.477 1 97 148 VAL B C 1
ATOM 4477 O O . VAL B 1 148 ? -8.016 -23.844 -12.312 1 97 148 VAL B O 1
ATOM 4480 N N . ALA B 1 149 ? -8.93 -23.594 -10.266 1 98.38 149 ALA B N 1
ATOM 4481 C CA . ALA B 1 149 ? -7.914 -22.625 -9.844 1 98.38 149 ALA B CA 1
ATOM 4482 C C . ALA B 1 149 ? -6.523 -23.25 -9.867 1 98.38 149 ALA B C 1
ATOM 4484 O O . ALA B 1 149 ? -5.566 -22.625 -10.344 1 98.38 149 ALA B O 1
ATOM 4485 N N . GLY B 1 150 ? -6.445 -24.453 -9.336 1 98.62 150 GLY B N 1
ATOM 4486 C CA . GLY B 1 150 ? -5.172 -25.156 -9.336 1 98.62 150 GLY B CA 1
ATOM 4487 C C . GLY B 1 150 ? -4.613 -25.375 -10.727 1 98.62 150 GLY B C 1
ATOM 4488 O O . GLY B 1 150 ? -3.406 -25.25 -10.945 1 98.62 150 GLY B O 1
ATOM 4489 N N . ALA B 1 151 ? -5.457 -25.703 -11.656 1 98.56 151 ALA B N 1
ATOM 4490 C CA . ALA B 1 151 ? -5.043 -25.906 -13.039 1 98.56 151 ALA B CA 1
ATOM 4491 C C . ALA B 1 151 ? -4.555 -24.609 -13.664 1 98.56 151 ALA B C 1
ATOM 4493 O O . ALA B 1 151 ? -3.535 -24.594 -14.352 1 98.56 151 ALA B O 1
ATOM 4494 N N . ILE B 1 152 ? -5.289 -23.562 -13.43 1 98.69 152 ILE B N 1
ATOM 4495 C CA . ILE B 1 152 ? -4.922 -22.234 -13.93 1 98.69 152 ILE B CA 1
ATOM 4496 C C . ILE B 1 152 ? -3.553 -21.844 -13.383 1 98.69 152 ILE B C 1
ATOM 4498 O O . ILE B 1 152 ? -2.67 -21.422 -14.141 1 98.69 152 ILE B O 1
ATOM 4502 N N . LEU B 1 153 ? -3.377 -22.016 -12.07 1 98.81 153 LEU B N 1
ATOM 4503 C CA . LEU B 1 153 ? -2.133 -21.625 -11.422 1 98.81 153 LEU B CA 1
ATOM 4504 C C . LEU B 1 153 ? -0.966 -22.484 -11.922 1 98.81 153 LEU B C 1
ATOM 4506 O O . LEU B 1 153 ? 0.111 -21.953 -12.203 1 98.81 153 LEU B O 1
ATOM 4510 N N . SER B 1 154 ? -1.211 -23.781 -12.031 1 98.81 154 SER B N 1
ATOM 4511 C CA . SER B 1 154 ? -0.163 -24.656 -12.531 1 98.81 154 SER B CA 1
ATOM 4512 C C . SER B 1 154 ? 0.309 -24.234 -13.914 1 98.81 154 SER B C 1
ATOM 4514 O O . SER B 1 154 ? 1.513 -24.172 -14.172 1 98.81 154 SER B O 1
ATOM 4516 N N . GLY B 1 155 ? -0.615 -23.906 -14.758 1 98.69 155 GLY B N 1
ATOM 4517 C CA . GLY B 1 155 ? -0.267 -23.438 -16.094 1 98.69 155 GLY B CA 1
ATOM 4518 C C . GLY B 1 155 ? 0.447 -22.094 -16.078 1 98.69 155 GLY B C 1
ATOM 4519 O O . GLY B 1 155 ? 1.463 -21.922 -16.766 1 98.69 155 GLY B O 1
ATOM 4520 N N . ALA B 1 156 ? -0.122 -21.172 -15.328 1 98.38 156 ALA B N 1
ATOM 4521 C CA . ALA B 1 156 ? 0.451 -19.828 -15.242 1 98.38 156 ALA B CA 1
ATOM 4522 C C . ALA B 1 156 ? 1.878 -19.875 -14.703 1 98.38 156 ALA B C 1
ATOM 4524 O O . ALA B 1 156 ? 2.754 -19.156 -15.188 1 98.38 156 ALA B O 1
ATOM 4525 N N . ILE B 1 157 ? 2.119 -20.688 -13.68 1 98.25 157 ILE B N 1
ATOM 4526 C CA . ILE B 1 157 ? 3.434 -20.828 -13.062 1 98.25 157 ILE B CA 1
ATOM 4527 C C . ILE B 1 157 ? 4.418 -21.422 -14.062 1 98.25 157 ILE B C 1
ATOM 4529 O O . ILE B 1 157 ? 5.555 -20.969 -14.18 1 98.25 157 ILE B O 1
ATOM 4533 N N . PHE B 1 158 ? 4.004 -22.484 -14.75 1 98.25 158 PHE B N 1
ATOM 4534 C CA . PHE B 1 158 ? 4.836 -23.062 -15.797 1 98.25 158 PHE B CA 1
ATOM 4535 C C . PHE B 1 158 ? 5.234 -22.016 -16.828 1 98.25 158 PHE B C 1
ATOM 4537 O O . PHE B 1 158 ? 6.406 -21.906 -17.188 1 98.25 158 PHE B O 1
ATOM 4544 N N . GLY B 1 159 ? 4.285 -21.344 -17.281 1 97.06 159 GLY B N 1
ATOM 4545 C CA . GLY B 1 159 ? 4.535 -20.312 -18.281 1 97.06 159 GLY B CA 1
ATOM 4546 C C . GLY B 1 159 ? 5.527 -19.266 -17.797 1 97.06 159 GLY B C 1
ATOM 4547 O O . GLY B 1 159 ? 6.469 -18.922 -18.516 1 97.06 159 GLY B O 1
ATOM 4548 N N . ASP B 1 160 ? 5.266 -18.766 -16.641 1 95.44 160 ASP B N 1
ATOM 4549 C CA . ASP B 1 160 ? 6.141 -17.766 -16.047 1 95.44 160 ASP B CA 1
ATOM 4550 C C . ASP B 1 160 ? 7.566 -18.281 -15.906 1 95.44 160 ASP B C 1
ATOM 4552 O O . ASP B 1 160 ? 8.523 -17.594 -16.25 1 95.44 160 ASP B O 1
ATOM 4556 N N . LYS B 1 161 ? 7.707 -19.469 -15.461 1 96 161 LYS B N 1
ATOM 4557 C CA . LYS B 1 161 ? 8.984 -20.109 -15.18 1 96 161 LYS B CA 1
ATOM 4558 C C . LYS B 1 161 ? 9.766 -20.344 -16.469 1 96 161 LYS B C 1
ATOM 4560 O O . LYS B 1 161 ? 11 -20.344 -16.469 1 96 161 LYS B O 1
ATOM 4565 N N . THR B 1 162 ? 9.156 -20.484 -17.594 1 95.75 162 THR B N 1
ATOM 4566 C CA . THR B 1 162 ? 9.812 -20.891 -18.828 1 95.75 162 THR B CA 1
ATOM 4567 C C . THR B 1 162 ? 9.969 -19.703 -19.766 1 95.75 162 THR B C 1
ATOM 4569 O O . THR B 1 162 ? 10.531 -19.844 -20.859 1 95.75 162 THR B O 1
ATOM 4572 N N . SER B 1 163 ? 9.523 -18.578 -19.375 1 95.06 163 SER B N 1
ATOM 4573 C CA . SER B 1 163 ? 9.547 -17.422 -20.25 1 95.06 163 SER B CA 1
ATOM 4574 C C . SER B 1 163 ? 10.812 -16.594 -20.031 1 95.06 163 SER B C 1
ATOM 4576 O O . SER B 1 163 ? 11.188 -16.297 -18.906 1 95.06 163 SER B O 1
ATOM 4578 N N . PRO B 1 164 ? 11.484 -16.203 -21.125 1 93.62 164 PRO B N 1
ATOM 4579 C CA . PRO B 1 164 ? 12.633 -15.297 -21 1 93.62 164 PRO B CA 1
ATOM 4580 C C . PRO B 1 164 ? 12.227 -13.898 -20.531 1 93.62 164 PRO B C 1
ATOM 4582 O O . PRO B 1 164 ? 13.086 -13.102 -20.141 1 93.62 164 PRO B O 1
ATOM 4585 N N . LEU B 1 165 ? 10.945 -13.648 -20.562 1 91.62 165 LEU B N 1
ATOM 4586 C CA . LEU B 1 165 ? 10.445 -12.336 -20.188 1 91.62 165 LEU B CA 1
ATOM 4587 C C . LEU B 1 165 ? 10.094 -12.289 -18.703 1 91.62 165 LEU B C 1
ATOM 4589 O O . LEU B 1 165 ? 9.781 -11.219 -18.172 1 91.62 165 LEU B O 1
ATOM 4593 N N . SER B 1 166 ? 10.141 -13.398 -18.047 1 93.25 166 SER B N 1
ATOM 4594 C CA . SER B 1 166 ? 9.781 -13.484 -16.641 1 93.25 166 SER B CA 1
ATOM 4595 C C . SER B 1 166 ? 10.852 -12.852 -15.75 1 93.25 166 SER B C 1
ATOM 4597 O O . SER B 1 166 ? 12.039 -13.164 -15.883 1 93.25 166 SER B O 1
ATOM 4599 N N . ASP B 1 167 ? 10.43 -11.992 -14.891 1 89.19 167 ASP B N 1
ATOM 4600 C CA . ASP B 1 167 ? 11.352 -11.352 -13.961 1 89.19 167 ASP B CA 1
ATOM 4601 C C . ASP B 1 167 ? 11.953 -12.367 -12.992 1 89.19 167 ASP B C 1
ATOM 4603 O O . ASP B 1 167 ? 13.125 -12.258 -12.617 1 89.19 167 ASP B O 1
ATOM 4607 N N . SER B 1 168 ? 11.188 -13.266 -12.531 1 92.25 168 SER B N 1
ATOM 4608 C CA . SER B 1 168 ? 11.672 -14.266 -11.586 1 92.25 168 SER B CA 1
ATOM 4609 C C . SER B 1 168 ? 12.719 -15.164 -12.234 1 92.25 168 SER B C 1
ATOM 4611 O O . SER B 1 168 ? 13.727 -15.508 -11.609 1 92.25 168 SER B O 1
ATOM 4613 N N . THR B 1 169 ? 12.508 -15.516 -13.5 1 95.06 169 THR B N 1
ATOM 4614 C CA . THR B 1 169 ? 13.461 -16.344 -14.227 1 95.06 169 THR B CA 1
ATOM 4615 C C . THR B 1 169 ? 14.75 -15.586 -14.492 1 95.06 169 THR B C 1
ATOM 4617 O O . THR B 1 169 ? 15.844 -16.125 -14.336 1 95.06 169 THR B O 1
ATOM 4620 N N . ASN B 1 170 ? 14.633 -14.375 -14.883 1 94.5 170 ASN B N 1
ATOM 4621 C CA . ASN B 1 170 ? 15.797 -13.523 -15.07 1 94.5 170 ASN B CA 1
ATOM 4622 C C . ASN B 1 170 ? 16.594 -13.352 -13.781 1 94.5 170 ASN B C 1
ATOM 4624 O O . ASN B 1 170 ? 17.812 -13.383 -13.789 1 94.5 170 ASN B O 1
ATOM 4628 N N . LEU B 1 171 ? 15.914 -13.227 -12.742 1 94.31 171 LEU B N 1
ATOM 4629 C CA . LEU B 1 171 ? 16.547 -13.055 -11.438 1 94.31 171 LEU B CA 1
ATOM 4630 C C . LEU B 1 171 ? 17.328 -14.305 -11.047 1 94.31 171 LEU B C 1
ATOM 4632 O O . LEU B 1 171 ? 18.469 -14.219 -10.594 1 94.31 171 LEU B O 1
ATOM 4636 N N . ALA B 1 172 ? 16.703 -15.422 -11.156 1 96.44 172 ALA B N 1
ATOM 4637 C CA . ALA B 1 172 ? 17.344 -16.672 -10.789 1 96.44 172 ALA B CA 1
ATOM 4638 C C . ALA B 1 172 ? 18.609 -16.906 -11.609 1 96.44 172 ALA B C 1
ATOM 4640 O O . ALA B 1 172 ? 19.625 -17.359 -11.078 1 96.44 172 ALA B O 1
ATOM 4641 N N . SER B 1 173 ? 18.562 -16.609 -12.906 1 97 173 SER B N 1
ATOM 4642 C CA . SER B 1 173 ? 19.734 -16.75 -13.766 1 97 173 SER B CA 1
ATOM 4643 C C . SER B 1 173 ? 20.844 -15.781 -13.352 1 97 173 SER B C 1
ATOM 4645 O O . SER B 1 173 ? 22.016 -16.156 -13.312 1 97 173 SER B O 1
ATOM 4647 N N . ALA B 1 174 ? 20.484 -14.648 -13.008 1 95.38 174 ALA B N 1
ATOM 4648 C CA . ALA B 1 174 ? 21.453 -13.633 -12.602 1 95.38 174 ALA B CA 1
ATOM 4649 C C . ALA B 1 174 ? 22.125 -14.008 -11.281 1 95.38 174 ALA B C 1
ATOM 4651 O O . ALA B 1 174 ? 23.344 -13.891 -11.148 1 95.38 174 ALA B O 1
ATOM 4652 N N . ILE B 1 175 ? 21.344 -14.438 -10.344 1 95.81 175 ILE B N 1
ATOM 4653 C CA . ILE B 1 175 ? 21.859 -14.773 -9.016 1 95.81 175 ILE B CA 1
ATOM 4654 C C . ILE B 1 175 ? 22.781 -15.984 -9.109 1 95.81 175 ILE B C 1
ATOM 4656 O O . ILE B 1 175 ? 23.781 -16.062 -8.398 1 95.81 175 ILE B O 1
ATOM 4660 N N . SER B 1 176 ? 22.453 -16.891 -9.961 1 96.19 176 SER B N 1
ATOM 4661 C CA . SER B 1 176 ? 23.266 -18.094 -10.117 1 96.19 176 SER B CA 1
ATOM 4662 C C . SER B 1 176 ? 24.469 -17.828 -11.039 1 96.19 176 SER B C 1
ATOM 4664 O O . SER B 1 176 ? 25.375 -18.656 -11.125 1 96.19 176 SER B O 1
ATOM 4666 N N . GLY B 1 177 ? 24.453 -16.703 -11.727 1 95.25 177 GLY B N 1
ATOM 4667 C CA . GLY B 1 177 ? 25.562 -16.328 -12.602 1 95.25 177 GLY B CA 1
ATOM 4668 C C . GLY B 1 177 ? 25.562 -17.094 -13.906 1 95.25 177 GLY B C 1
ATOM 4669 O O . GLY B 1 177 ? 26.609 -17.516 -14.391 1 95.25 177 GLY B O 1
ATOM 4670 N N . THR B 1 178 ? 24.406 -17.297 -14.43 1 96.06 178 THR B N 1
ATOM 4671 C CA . THR B 1 178 ? 24.312 -18.078 -15.656 1 96.06 178 THR B CA 1
ATOM 4672 C C . THR B 1 178 ? 23.641 -17.266 -16.75 1 96.06 178 THR B C 1
ATOM 4674 O O . THR B 1 178 ? 23.016 -16.234 -16.484 1 96.06 178 THR B O 1
ATOM 4677 N N . ASP B 1 179 ? 23.859 -17.766 -18 1 96.56 179 ASP B N 1
ATOM 4678 C CA . ASP B 1 179 ? 23.125 -17.203 -19.125 1 96.56 179 ASP B CA 1
ATOM 4679 C C . ASP B 1 179 ? 21.656 -17.562 -19.047 1 96.56 179 ASP B C 1
ATOM 4681 O O . ASP B 1 179 ? 21.297 -18.688 -18.703 1 96.56 179 ASP B O 1
ATOM 4685 N N . LEU B 1 180 ? 20.812 -16.625 -19.406 1 96.69 180 LEU B N 1
ATOM 4686 C CA . LEU B 1 180 ? 19.375 -16.781 -19.266 1 96.69 180 LEU B CA 1
ATOM 4687 C C . LEU B 1 180 ? 18.875 -17.969 -20.062 1 96.69 180 LEU B C 1
ATOM 4689 O O . LEU B 1 180 ? 18.125 -18.812 -19.547 1 96.69 180 LEU B O 1
ATOM 4693 N N . PHE B 1 181 ? 19.266 -18.094 -21.312 1 96.56 181 PHE B N 1
ATOM 4694 C CA . PHE B 1 181 ? 18.734 -19.141 -22.156 1 96.56 181 PHE B CA 1
ATOM 4695 C C . PHE B 1 181 ? 19.297 -20.5 -21.734 1 96.56 181 PHE B C 1
ATOM 4697 O O . PHE B 1 181 ? 18.594 -21.516 -21.812 1 96.56 181 PHE B O 1
ATOM 4704 N N . ALA B 1 182 ? 20.531 -20.516 -21.312 1 96.88 182 ALA B N 1
ATOM 4705 C CA . ALA B 1 182 ? 21.078 -21.734 -20.75 1 96.88 182 ALA B CA 1
ATOM 4706 C C . ALA B 1 182 ? 20.328 -22.141 -19.484 1 96.88 182 ALA B C 1
ATOM 4708 O O . ALA B 1 182 ? 20.094 -23.344 -19.25 1 96.88 182 ALA B O 1
ATOM 4709 N N . HIS B 1 183 ? 20.016 -21.156 -18.703 1 97.25 183 HIS B N 1
ATOM 4710 C CA . HIS B 1 183 ? 19.234 -21.391 -17.5 1 97.25 183 HIS B CA 1
ATOM 4711 C C . HIS B 1 183 ? 17.875 -22.016 -17.812 1 97.25 183 HIS B C 1
ATOM 4713 O O . HIS B 1 183 ? 17.5 -23.016 -17.234 1 97.25 183 HIS B O 1
ATOM 4719 N N . ILE B 1 184 ? 17.156 -21.469 -18.75 1 97.31 184 ILE B N 1
ATOM 4720 C CA . ILE B 1 184 ? 15.828 -21.938 -19.141 1 97.31 184 ILE B CA 1
ATOM 4721 C C . ILE B 1 184 ? 15.922 -23.359 -19.672 1 97.31 184 ILE B C 1
ATOM 4723 O O . ILE B 1 184 ? 15.094 -24.219 -19.344 1 97.31 184 ILE B O 1
ATOM 4727 N N . LYS B 1 185 ? 16.891 -23.578 -20.453 1 96.62 185 LYS B N 1
ATOM 4728 C CA . LYS B 1 185 ? 17.094 -24.922 -20.984 1 96.62 185 LYS B CA 1
ATOM 4729 C C . LYS B 1 185 ? 17.328 -25.922 -19.875 1 96.62 185 LYS B C 1
ATOM 4731 O O . LYS B 1 185 ? 16.797 -27.047 -19.922 1 96.62 185 LYS B O 1
ATOM 4736 N N . ASN B 1 186 ? 18.094 -25.516 -18.953 1 96.19 186 ASN B N 1
ATOM 4737 C CA . ASN B 1 186 ? 18.406 -26.422 -17.844 1 96.19 186 ASN B CA 1
ATOM 4738 C C . ASN B 1 186 ? 17.188 -26.672 -16.969 1 96.19 186 ASN B C 1
ATOM 4740 O O . ASN B 1 186 ? 17.047 -27.734 -16.375 1 96.19 186 ASN B O 1
ATOM 4744 N N . LEU B 1 187 ? 16.297 -25.719 -16.844 1 96.38 187 LEU B N 1
ATOM 4745 C CA . LEU B 1 187 ? 15.078 -25.844 -16.062 1 96.38 187 LEU B CA 1
ATOM 4746 C C . LEU B 1 187 ? 14.195 -26.969 -16.594 1 96.38 187 LEU B C 1
ATOM 4748 O O . LEU B 1 187 ? 13.391 -27.531 -15.852 1 96.38 187 LEU B O 1
ATOM 4752 N N . MET B 1 188 ? 14.406 -27.25 -17.891 1 96.5 188 MET B N 1
ATOM 4753 C CA . MET B 1 188 ? 13.516 -28.188 -18.547 1 96.5 188 MET B CA 1
ATOM 4754 C C . MET B 1 188 ? 13.633 -29.578 -17.953 1 96.5 188 MET B C 1
ATOM 4756 O O . MET B 1 188 ? 12.695 -30.375 -18 1 96.5 188 MET B O 1
ATOM 4760 N N . TRP B 1 189 ? 14.633 -29.828 -17.266 1 95.19 189 TRP B N 1
ATOM 4761 C CA . TRP B 1 189 ? 14.859 -31.141 -16.672 1 95.19 189 TRP B CA 1
ATOM 4762 C C . TRP B 1 189 ? 13.828 -31.422 -15.578 1 95.19 189 TRP B C 1
ATOM 4764 O O . TRP B 1 189 ? 13.445 -32.594 -15.359 1 95.19 189 TRP B O 1
ATOM 4774 N N . THR B 1 190 ? 13.391 -30.422 -14.914 1 96.44 190 THR B N 1
ATOM 4775 C CA . THR B 1 190 ? 12.375 -30.594 -13.891 1 96.44 190 THR B CA 1
ATOM 4776 C C . THR B 1 190 ? 11.031 -30.031 -14.352 1 96.44 190 THR B C 1
ATOM 4778 O O . THR B 1 190 ? 9.977 -30.531 -13.961 1 96.44 190 THR B O 1
ATOM 4781 N N . THR B 1 191 ? 11.039 -29.047 -15.195 1 97.38 191 THR B N 1
ATOM 4782 C CA . THR B 1 191 ? 9.852 -28.312 -15.609 1 97.38 191 THR B CA 1
ATOM 4783 C C . THR B 1 191 ? 8.984 -29.172 -16.531 1 97.38 191 THR B C 1
ATOM 4785 O O . THR B 1 191 ? 7.766 -29.25 -16.359 1 97.38 191 THR B O 1
ATOM 4788 N N . ILE B 1 192 ? 9.602 -29.844 -17.5 1 97.62 192 ILE B N 1
ATOM 4789 C CA . ILE B 1 192 ? 8.852 -30.641 -18.453 1 97.62 192 ILE B CA 1
ATOM 4790 C C . ILE B 1 192 ? 8.219 -31.844 -17.75 1 97.62 192 ILE B C 1
ATOM 4792 O O . ILE B 1 192 ? 7.027 -32.094 -17.906 1 97.62 192 ILE B O 1
ATOM 4796 N N . PRO B 1 193 ? 8.977 -32.594 -16.953 1 98 193 PRO B N 1
ATOM 4797 C CA . PRO B 1 193 ? 8.344 -33.688 -16.219 1 98 193 PRO B CA 1
ATOM 4798 C C . PRO B 1 193 ? 7.211 -33.188 -15.312 1 98 193 PRO B C 1
ATOM 4800 O O . PRO B 1 193 ? 6.184 -33.875 -15.188 1 98 193 PRO B O 1
ATOM 4803 N N . ALA B 1 194 ? 7.418 -32.094 -14.641 1 98.31 194 ALA B N 1
ATOM 4804 C CA . ALA B 1 194 ? 6.363 -31.531 -13.789 1 98.31 194 ALA B CA 1
ATOM 4805 C C . ALA B 1 194 ? 5.113 -31.203 -14.602 1 98.31 194 ALA B C 1
ATOM 4807 O O . ALA B 1 194 ? 3.99 -31.438 -14.148 1 98.31 194 ALA B O 1
ATOM 4808 N N . LEU B 1 195 ? 5.309 -30.625 -15.789 1 98.38 195 LEU B N 1
ATOM 4809 C CA . LEU B 1 195 ? 4.203 -30.312 -16.688 1 98.38 195 LEU B CA 1
ATOM 4810 C C . LEU B 1 195 ? 3.461 -31.578 -17.094 1 98.38 195 LEU B C 1
ATOM 4812 O O . LEU B 1 195 ? 2.23 -31.625 -17.031 1 98.38 195 LEU B O 1
ATOM 4816 N N . LEU B 1 196 ? 4.188 -32.594 -17.484 1 98.44 196 LEU B N 1
ATOM 4817 C CA . LEU B 1 196 ? 3.598 -33.812 -18 1 98.44 196 LEU B CA 1
ATOM 4818 C C . LEU B 1 196 ? 2.857 -34.562 -16.906 1 98.44 196 LEU B C 1
ATOM 4820 O O . LEU B 1 196 ? 1.743 -35.062 -17.109 1 98.44 196 LEU B O 1
ATOM 4824 N N . ILE B 1 197 ? 3.479 -34.688 -15.742 1 98.56 197 ILE B N 1
ATOM 4825 C CA . ILE B 1 197 ? 2.818 -35.375 -14.633 1 98.56 197 ILE B CA 1
ATOM 4826 C C . ILE B 1 197 ? 1.547 -34.625 -14.25 1 98.56 197 ILE B C 1
ATOM 4828 O O . ILE B 1 197 ? 0.502 -35.219 -14.016 1 98.56 197 ILE B O 1
ATOM 4832 N N . SER B 1 198 ? 1.642 -33.25 -14.172 1 98.56 198 SER B N 1
ATOM 4833 C CA . SER B 1 198 ? 0.461 -32.438 -13.867 1 98.56 198 SER B CA 1
ATOM 4834 C C . SER B 1 198 ? -0.641 -32.688 -14.898 1 98.56 198 SER B C 1
ATOM 4836 O O . SER B 1 198 ? -1.813 -32.812 -14.539 1 98.56 198 SER B O 1
ATOM 4838 N N . LEU B 1 199 ? -0.217 -32.719 -16.156 1 98.12 199 LEU B N 1
ATOM 4839 C CA . LEU B 1 199 ? -1.178 -32.906 -17.234 1 98.12 199 LEU B CA 1
ATOM 4840 C C . LEU B 1 199 ? -1.903 -34.219 -17.078 1 98.12 199 LEU B C 1
ATOM 4842 O O . LEU B 1 199 ? -3.129 -34.281 -17.203 1 98.12 199 LEU B O 1
ATOM 4846 N N . VAL B 1 200 ? -1.189 -35.312 -16.797 1 97.69 200 VAL B N 1
ATOM 4847 C CA . VAL B 1 200 ? -1.759 -36.625 -16.641 1 97.69 200 VAL B CA 1
ATOM 4848 C C . VAL B 1 200 ? -2.721 -36.656 -15.453 1 97.69 200 VAL B C 1
ATOM 4850 O O . VAL B 1 200 ? -3.826 -37.188 -15.547 1 97.69 200 VAL B O 1
ATOM 4853 N N . VAL B 1 201 ? -2.328 -36.031 -14.367 1 97.75 201 VAL B N 1
ATOM 4854 C CA . VAL B 1 201 ? -3.178 -36 -13.18 1 97.75 201 VAL B CA 1
ATOM 4855 C C . VAL B 1 201 ? -4.449 -35.219 -13.469 1 97.75 201 VAL B C 1
ATOM 4857 O O . VAL B 1 201 ? -5.547 -35.625 -13.086 1 97.75 201 VAL B O 1
ATOM 4860 N N . PHE B 1 202 ? -4.336 -34.094 -14.156 1 97.19 202 PHE B N 1
ATOM 4861 C CA . PHE B 1 202 ? -5.492 -33.25 -14.469 1 97.19 202 PHE B CA 1
ATOM 4862 C C . PHE B 1 202 ? -6.449 -34 -15.398 1 97.19 202 PHE B C 1
ATOM 4864 O O . PHE B 1 202 ? -7.664 -33.812 -15.32 1 97.19 202 PHE B O 1
ATOM 4871 N N . VAL B 1 203 ? -5.926 -34.812 -16.297 1 94.69 203 VAL B N 1
ATOM 4872 C CA . VAL B 1 203 ? -6.781 -35.625 -17.172 1 94.69 203 VAL B CA 1
ATOM 4873 C C . VAL B 1 203 ? -7.613 -36.594 -16.328 1 94.69 203 VAL B C 1
ATOM 4875 O O . VAL B 1 203 ? -8.812 -36.75 -16.578 1 94.69 203 VAL B O 1
ATOM 4878 N N . PHE B 1 204 ? -7.016 -37.125 -15.328 1 93.81 204 PHE B N 1
ATOM 4879 C CA . PHE B 1 204 ? -7.695 -38.125 -14.516 1 93.81 204 PHE B CA 1
ATOM 4880 C C . PHE B 1 204 ? -8.664 -37.469 -13.539 1 93.81 204 PHE B C 1
ATOM 4882 O O . PHE B 1 204 ? -9.797 -37.906 -13.391 1 93.81 204 PHE B O 1
ATOM 4889 N N . ILE B 1 205 ? -8.273 -36.438 -12.922 1 92.5 205 ILE B N 1
ATOM 4890 C CA . ILE B 1 205 ? -9.117 -35.844 -11.875 1 92.5 205 ILE B CA 1
ATOM 4891 C C . ILE B 1 205 ? -10.133 -34.906 -12.5 1 92.5 205 ILE B C 1
ATOM 4893 O O . ILE B 1 205 ? -11.141 -34.562 -11.867 1 92.5 205 ILE B O 1
ATOM 4897 N N . GLY B 1 206 ? -9.773 -34.438 -13.648 1 87.06 206 GLY B N 1
ATOM 4898 C CA . GLY B 1 206 ? -10.688 -33.531 -14.32 1 87.06 206 GLY B CA 1
ATOM 4899 C C . GLY B 1 206 ? -11.891 -34.219 -14.922 1 87.06 206 GLY B C 1
ATOM 4900 O O . GLY B 1 206 ? -12.883 -33.594 -15.273 1 87.06 206 GLY B O 1
ATOM 4901 N N . GLN B 1 207 ? -11.828 -35.5 -15.148 1 78.81 207 GLN B N 1
ATOM 4902 C CA . GLN B 1 207 ? -12.914 -36.25 -15.758 1 78.81 207 GLN B CA 1
ATOM 4903 C C . GLN B 1 207 ? -14.07 -36.438 -14.773 1 78.81 207 GLN B C 1
ATOM 4905 O O . GLN B 1 207 ? -13.938 -37.156 -13.789 1 78.81 207 GLN B O 1
ATOM 4910 N N . GLY B 1 208 ? -14.258 -35.312 -14.023 1 62.59 208 GLY B N 1
ATOM 4911 C CA . GLY B 1 208 ? -15.297 -35.375 -13.008 1 62.59 208 GLY B CA 1
ATOM 4912 C C . GLY B 1 208 ? -16.5 -36.188 -13.438 1 62.59 208 GLY B C 1
ATOM 4913 O O . GLY B 1 208 ? -16.656 -36.5 -14.625 1 62.59 208 GLY B O 1
ATOM 4914 N N . LYS B 1 209 ? -17.188 -36.75 -12.438 1 59.12 209 LYS B N 1
ATOM 4915 C CA . LYS B 1 209 ? -18.297 -37.719 -12.469 1 59.12 209 LYS B CA 1
ATOM 4916 C C . LYS B 1 209 ? -19.562 -37.094 -13.031 1 59.12 209 LYS B C 1
ATOM 4918 O O . LYS B 1 209 ? -20.562 -37.781 -13.25 1 59.12 209 LYS B O 1
ATOM 4923 N N . THR B 1 210 ? -19.469 -35.688 -13.141 1 58.56 210 THR B N 1
ATOM 4924 C CA . THR B 1 210 ? -20.812 -35.156 -13.398 1 58.56 210 THR B CA 1
ATOM 4925 C C . THR B 1 210 ? -21.016 -34.906 -14.891 1 58.56 210 THR B C 1
ATOM 4927 O O . THR B 1 210 ? -20.109 -34.406 -15.562 1 58.56 210 THR B O 1
ATOM 4930 N N . GLU B 1 211 ? -22 -35.406 -15.477 1 64.62 211 GLU B N 1
ATOM 4931 C CA . GLU B 1 211 ? -22.406 -35.156 -16.859 1 64.62 211 GLU B CA 1
ATOM 4932 C C . GLU B 1 211 ? -22.5 -33.656 -17.141 1 64.62 211 GLU B C 1
ATOM 4934 O O . GLU B 1 211 ? -22.969 -32.906 -16.297 1 64.62 211 GLU B O 1
ATOM 4939 N N . PRO B 1 212 ? -21.812 -33.281 -18.234 1 70.75 212 PRO B N 1
ATOM 4940 C CA . PRO B 1 212 ? -21.891 -31.859 -18.609 1 70.75 212 PRO B CA 1
ATOM 4941 C C . PRO B 1 212 ? -23.344 -31.359 -18.703 1 70.75 212 PRO B C 1
ATOM 4943 O O . PRO B 1 212 ? -24.219 -32.062 -19.203 1 70.75 212 PRO B O 1
ATOM 4946 N N . ASP B 1 213 ? -23.656 -30.344 -17.969 1 78.62 213 ASP B N 1
ATOM 4947 C CA . ASP B 1 213 ? -24.953 -29.703 -18.125 1 78.62 213 ASP B CA 1
ATOM 4948 C C . ASP B 1 213 ? -24.938 -28.688 -19.266 1 78.62 213 ASP B C 1
ATOM 4950 O O . ASP B 1 213 ? -24.734 -27.5 -19.047 1 78.62 213 ASP B O 1
ATOM 4954 N N . PHE B 1 214 ? -25.25 -29.172 -20.484 1 83.06 214 PHE B N 1
ATOM 4955 C CA . PHE B 1 214 ? -25.188 -28.359 -21.688 1 83.06 214 PHE B CA 1
ATOM 4956 C C . PHE B 1 214 ? -26.234 -27.266 -21.672 1 83.06 214 PHE B C 1
ATOM 4958 O O . PHE B 1 214 ? -26.047 -26.188 -22.234 1 83.06 214 PHE B O 1
ATOM 4965 N N . ALA B 1 215 ? -27.281 -27.547 -20.953 1 83.94 215 ALA B N 1
ATOM 4966 C CA . ALA B 1 215 ? -28.328 -26.531 -20.844 1 83.94 215 ALA B CA 1
ATOM 4967 C C . ALA B 1 215 ? -27.844 -25.312 -20.094 1 83.94 215 ALA B C 1
ATOM 4969 O O . ALA B 1 215 ? -28.172 -24.172 -20.453 1 83.94 215 ALA B O 1
ATOM 4970 N N . LYS B 1 216 ? -27.109 -25.578 -19.141 1 85.69 216 LYS B N 1
ATOM 4971 C CA . LYS B 1 216 ? -26.562 -24.484 -18.344 1 85.69 216 LYS B CA 1
ATOM 4972 C C . LYS B 1 216 ? -25.547 -23.688 -19.125 1 85.69 216 LYS B C 1
ATOM 4974 O O . LYS B 1 216 ? -25.484 -22.453 -19.016 1 85.69 216 LYS B O 1
ATOM 4979 N N . ILE B 1 217 ? -24.766 -24.359 -19.875 1 89.06 217 ILE B N 1
ATOM 4980 C CA . ILE B 1 217 ? -23.766 -23.703 -20.719 1 89.06 217 ILE B CA 1
ATOM 4981 C C . ILE B 1 217 ? -24.438 -22.828 -21.75 1 89.06 217 ILE B C 1
ATOM 4983 O O . ILE B 1 217 ? -24.062 -21.672 -21.938 1 89.06 217 ILE B O 1
ATOM 4987 N N . ASP B 1 218 ? -25.422 -23.344 -22.328 1 90.88 218 ASP B N 1
ATOM 4988 C CA . ASP B 1 218 ? -26.141 -22.594 -23.359 1 90.88 218 ASP B CA 1
ATOM 4989 C C . ASP B 1 218 ? -26.844 -21.391 -22.766 1 90.88 218 ASP B C 1
ATOM 4991 O O . ASP B 1 218 ? -26.875 -20.312 -23.375 1 90.88 218 ASP B O 1
ATOM 4995 N N . ALA B 1 219 ? -27.391 -21.609 -21.625 1 91.06 219 ALA B N 1
ATOM 4996 C CA . ALA B 1 219 ? -28.078 -20.516 -20.938 1 91.06 219 ALA B CA 1
ATOM 4997 C C . ALA B 1 219 ? -27.094 -19.391 -20.609 1 91.06 219 ALA B C 1
ATOM 4999 O O . ALA B 1 219 ? -27.422 -18.219 -20.75 1 91.06 219 ALA B O 1
ATOM 5000 N N . THR B 1 220 ? -25.969 -19.797 -20.172 1 90.88 220 THR B N 1
ATOM 5001 C CA . THR B 1 220 ? -24.953 -18.812 -19.828 1 90.88 220 THR B CA 1
ATOM 5002 C C . THR B 1 220 ? -24.469 -18.062 -21.078 1 90.88 220 THR B C 1
ATOM 5004 O O . THR B 1 220 ? -24.328 -16.844 -21.047 1 90.88 220 THR B O 1
ATOM 5007 N N . MET B 1 221 ? -24.281 -18.75 -22.109 1 92.44 221 MET B N 1
ATOM 5008 C CA . MET B 1 221 ? -23.844 -18.125 -23.344 1 92.44 221 MET B CA 1
ATOM 5009 C C . MET B 1 221 ? -24.891 -17.125 -23.859 1 92.44 221 MET B C 1
ATOM 5011 O O . MET B 1 221 ? -24.531 -16.062 -24.359 1 92.44 221 MET B O 1
ATOM 5015 N N . LYS B 1 222 ? -26.062 -17.484 -23.688 1 92.88 222 LYS B N 1
ATOM 5016 C CA . LYS B 1 222 ? -27.141 -16.594 -24.094 1 92.88 222 LYS B CA 1
ATOM 5017 C C . LYS B 1 222 ? -27.156 -15.328 -23.266 1 92.88 222 LYS B C 1
ATOM 5019 O O . LYS B 1 222 ? -27.312 -14.227 -23.797 1 92.88 222 LYS B O 1
ATOM 5024 N N . ILE B 1 223 ? -27 -15.516 -22.016 1 93.88 223 ILE B N 1
ATOM 5025 C CA . ILE B 1 223 ? -26.984 -14.383 -21.109 1 93.88 223 ILE B CA 1
ATOM 5026 C C . ILE B 1 223 ? -25.812 -13.461 -21.422 1 93.88 223 ILE B C 1
ATOM 5028 O O . ILE B 1 223 ? -25.953 -12.242 -21.453 1 93.88 223 ILE B O 1
ATOM 5032 N N . LEU B 1 224 ? -24.672 -14.031 -21.688 1 94 224 LEU B N 1
ATOM 5033 C CA . LEU B 1 224 ? -23.484 -13.25 -22.031 1 94 224 LEU B CA 1
ATOM 5034 C C . LEU B 1 224 ? -23.703 -12.484 -23.328 1 94 224 LEU B C 1
ATOM 5036 O O . LEU B 1 224 ? -23.375 -11.297 -23.422 1 94 224 LEU B O 1
ATOM 5040 N N . SER B 1 225 ? -24.328 -13.164 -24.266 1 92.88 225 SER B N 1
ATOM 5041 C CA . SER B 1 225 ? -24.531 -12.562 -25.562 1 92.88 225 SER B CA 1
ATOM 5042 C C . SER B 1 225 ? -25.578 -11.461 -25.516 1 92.88 225 SER B C 1
ATOM 5044 O O . SER B 1 225 ? -25.531 -10.508 -26.297 1 92.88 225 SER B O 1
ATOM 5046 N N . GLN B 1 226 ? -26.406 -11.562 -24.594 1 92.38 226 GLN B N 1
ATOM 5047 C CA . GLN B 1 226 ? -27.5 -10.586 -24.469 1 92.38 226 GLN B CA 1
ATOM 5048 C C . GLN B 1 226 ? -27.047 -9.367 -23.672 1 92.38 226 GLN B C 1
ATOM 5050 O O . GLN B 1 226 ? -27.562 -8.266 -23.875 1 92.38 226 GLN B O 1
ATOM 5055 N N . ASN B 1 227 ? -26.109 -9.555 -22.844 1 92.5 227 ASN B N 1
ATOM 5056 C CA . ASN B 1 227 ? -25.781 -8.484 -21.906 1 92.5 227 ASN B CA 1
ATOM 5057 C C . ASN B 1 227 ? -24.453 -7.816 -22.25 1 92.5 227 ASN B C 1
ATOM 5059 O O . ASN B 1 227 ? -24.141 -6.73 -21.75 1 92.5 227 ASN B O 1
ATOM 5063 N N . PHE B 1 228 ? -23.703 -8.484 -23.125 1 92.56 228 PHE B N 1
ATOM 5064 C CA . PHE B 1 228 ? -22.391 -7.945 -23.5 1 92.56 228 PHE B CA 1
ATOM 5065 C C . PHE B 1 228 ? -22.219 -7.934 -25 1 92.56 228 PHE B C 1
ATOM 5067 O O . PHE B 1 228 ? -22.875 -8.68 -25.719 1 92.56 228 PHE B O 1
ATOM 5074 N N . SER B 1 229 ? -21.406 -7.027 -25.469 1 89.25 229 SER B N 1
ATOM 5075 C CA . SER B 1 229 ? -21.062 -6.988 -26.891 1 89.25 229 SER B CA 1
ATOM 5076 C C . SER B 1 229 ? -20 -8.023 -27.219 1 89.25 229 SER B C 1
ATOM 5078 O O . SER B 1 229 ? -18.797 -7.73 -27.172 1 89.25 229 SER B O 1
ATOM 5080 N N . ILE B 1 230 ? -20.531 -9.117 -27.625 1 91.5 230 ILE B N 1
ATOM 5081 C CA . ILE B 1 230 ? -19.609 -10.188 -27.984 1 91.5 230 ILE B CA 1
ATOM 5082 C C . ILE B 1 230 ? -19.234 -10.07 -29.469 1 91.5 230 ILE B C 1
ATOM 5084 O O . ILE B 1 230 ? -20.078 -10.312 -30.344 1 91.5 230 ILE B O 1
ATOM 5088 N N . SER B 1 231 ? -18.078 -9.539 -29.734 1 90.44 231 SER B N 1
ATOM 5089 C CA . SER B 1 231 ? -17.625 -9.344 -31.109 1 90.44 231 SER B CA 1
ATOM 5090 C C . SER B 1 231 ? -16.125 -9.594 -31.234 1 90.44 231 SER B C 1
ATOM 5092 O O . SER B 1 231 ? -15.445 -9.797 -30.234 1 90.4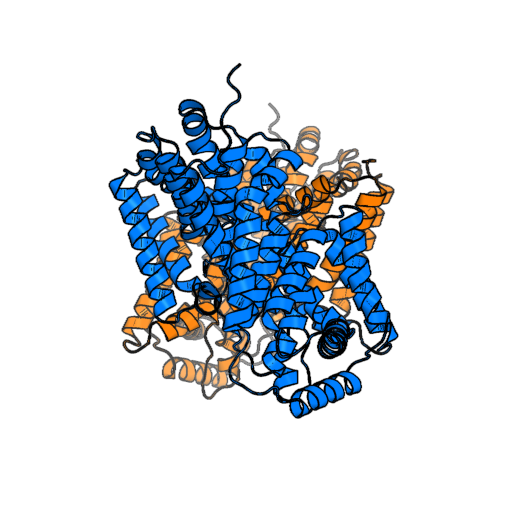4 231 SER B O 1
ATOM 5094 N N . TRP B 1 232 ? -15.641 -9.562 -32.406 1 92.56 232 TRP B N 1
ATOM 5095 C CA . TRP B 1 232 ? -14.227 -9.805 -32.688 1 92.56 232 TRP B CA 1
ATOM 5096 C C . TRP B 1 232 ? -13.359 -8.656 -32.188 1 92.56 232 TRP B C 1
ATOM 5098 O O . TRP B 1 232 ? -12.141 -8.789 -32.094 1 92.56 232 TRP B O 1
ATOM 5108 N N . VAL B 1 233 ? -14 -7.594 -31.828 1 94 233 VAL B N 1
ATOM 5109 C CA . VAL B 1 233 ? -13.281 -6.449 -31.281 1 94 233 VAL B CA 1
ATOM 5110 C C . VAL B 1 233 ? -12.617 -6.844 -29.953 1 94 233 VAL B C 1
ATOM 5112 O O . VAL B 1 233 ? -11.594 -6.273 -29.578 1 94 233 VAL B O 1
ATOM 5115 N N . ALA B 1 234 ? -13.25 -7.844 -29.312 1 94 234 ALA B N 1
ATOM 5116 C CA . ALA B 1 234 ? -12.727 -8.336 -28.047 1 94 234 ALA B CA 1
ATOM 5117 C C . ALA B 1 234 ? -11.352 -8.969 -28.234 1 94 234 ALA B C 1
ATOM 5119 O O . ALA B 1 234 ? -10.594 -9.117 -27.266 1 94 234 ALA B O 1
ATOM 5120 N N . ALA B 1 235 ? -10.992 -9.289 -29.438 1 95.06 235 ALA B N 1
ATOM 5121 C CA . ALA B 1 235 ? -9.703 -9.906 -29.719 1 95.06 235 ALA B CA 1
ATOM 5122 C C . ALA B 1 235 ? -8.578 -8.875 -29.688 1 95.06 235 ALA B C 1
ATOM 5124 O O . ALA B 1 235 ? -7.418 -9.219 -29.453 1 95.06 235 ALA B O 1
ATOM 5125 N N . ILE B 1 236 ? -8.891 -7.648 -29.828 1 96.94 236 ILE B N 1
ATOM 5126 C CA . ILE B 1 236 ? -7.895 -6.594 -29.969 1 96.94 236 ILE B CA 1
ATOM 5127 C C . ILE B 1 236 ? -7.055 -6.504 -28.703 1 96.94 236 ILE B C 1
ATOM 5129 O O . ILE B 1 236 ? -5.824 -6.605 -28.75 1 96.94 236 ILE B O 1
ATOM 5133 N N . PRO B 1 237 ? -7.66 -6.363 -27.516 1 96.88 237 PRO B N 1
ATOM 5134 C CA . PRO B 1 237 ? -6.848 -6.285 -26.297 1 96.88 237 PRO B CA 1
ATOM 5135 C C . PRO B 1 237 ? -6.047 -7.562 -26.047 1 96.88 237 PRO B C 1
ATOM 5137 O O . PRO B 1 237 ? -4.934 -7.5 -25.516 1 96.88 237 PRO B O 1
ATOM 5140 N N . VAL B 1 238 ? -6.621 -8.688 -26.391 1 95.19 238 VAL B N 1
ATOM 5141 C CA . VAL B 1 238 ? -5.926 -9.953 -26.219 1 95.19 238 VAL B CA 1
ATOM 5142 C C . VAL B 1 238 ? -4.691 -10.008 -27.109 1 95.19 238 VAL B C 1
ATOM 5144 O O . VAL B 1 238 ? -3.596 -10.344 -26.641 1 95.19 238 VAL B O 1
ATOM 5147 N N . ILE B 1 239 ? -4.836 -9.664 -28.344 1 96.31 239 ILE B N 1
ATOM 5148 C CA . ILE B 1 239 ? -3.736 -9.641 -29.312 1 96.31 239 ILE B CA 1
ATOM 5149 C C . ILE B 1 239 ? -2.691 -8.617 -28.859 1 96.31 239 ILE B C 1
ATOM 5151 O O . ILE B 1 239 ? -1.488 -8.852 -28.984 1 96.31 239 ILE B O 1
ATOM 5155 N N . LEU B 1 240 ? -3.188 -7.523 -28.391 1 96.12 240 LEU B N 1
ATOM 5156 C CA . LEU B 1 240 ? -2.299 -6.461 -27.938 1 96.12 240 LEU B CA 1
ATOM 5157 C C . LEU B 1 240 ? -1.389 -6.965 -26.812 1 96.12 240 LEU B C 1
ATOM 5159 O O . LEU B 1 240 ? -0.218 -6.586 -26.75 1 96.12 240 LEU B O 1
ATOM 5163 N N . MET B 1 241 ? -1.897 -7.766 -25.906 1 93.69 241 MET B N 1
ATOM 5164 C CA . MET B 1 241 ? -1.088 -8.344 -24.828 1 93.69 241 MET B CA 1
ATOM 5165 C C . MET B 1 241 ? 0.054 -9.18 -25.406 1 93.69 241 MET B C 1
ATOM 5167 O O . MET B 1 241 ? 1.188 -9.094 -24.922 1 93.69 241 MET B O 1
ATOM 5171 N N . PHE B 1 242 ? -0.207 -9.906 -26.438 1 93.31 242 PHE B N 1
ATOM 5172 C CA . PHE B 1 242 ? 0.8 -10.758 -27.062 1 93.31 242 PHE B CA 1
ATOM 5173 C C . PHE B 1 242 ? 1.81 -9.914 -27.828 1 93.31 242 PHE B C 1
ATOM 5175 O O . PHE B 1 242 ? 3.002 -10.227 -27.844 1 93.31 242 PHE B O 1
ATOM 5182 N N . LEU B 1 243 ? 1.292 -8.914 -28.453 1 95.69 243 LEU B N 1
ATOM 5183 C CA . LEU B 1 243 ? 2.184 -8.031 -29.203 1 95.69 243 LEU B CA 1
ATOM 5184 C C . LEU B 1 243 ? 3.154 -7.324 -28.25 1 95.69 243 LEU B C 1
ATOM 5186 O O . LEU B 1 243 ? 4.344 -7.203 -28.562 1 95.69 243 LEU B O 1
ATOM 5190 N N . CYS B 1 244 ? 2.623 -6.84 -27.141 1 94.12 244 CYS B N 1
ATOM 5191 C CA . CYS B 1 244 ? 3.492 -6.191 -26.156 1 94.12 244 CYS B CA 1
ATOM 5192 C C . CYS B 1 244 ? 4.543 -7.164 -25.641 1 94.12 244 CYS B C 1
ATOM 5194 O O . CYS B 1 244 ? 5.703 -6.789 -25.453 1 94.12 244 CYS B O 1
ATOM 5196 N N . ALA B 1 245 ? 4.117 -8.383 -25.422 1 90 245 ALA B N 1
ATOM 5197 C CA . ALA B 1 245 ? 5.059 -9.414 -24.984 1 90 245 ALA B CA 1
ATOM 5198 C C . ALA B 1 245 ? 6.125 -9.672 -26.047 1 90 245 ALA B C 1
ATOM 5200 O O . ALA B 1 245 ? 7.305 -9.82 -25.734 1 90 245 ALA B O 1
ATOM 5201 N N . TRP B 1 246 ? 5.719 -9.688 -27.281 1 91.44 246 TRP B N 1
ATOM 5202 C CA . TRP B 1 246 ? 6.625 -9.914 -28.406 1 91.44 246 TRP B CA 1
ATOM 5203 C C . TRP B 1 246 ? 7.672 -8.812 -28.484 1 91.44 246 TRP B C 1
ATOM 5205 O O . TRP B 1 246 ? 8.844 -9.078 -28.781 1 91.44 246 TRP B O 1
ATOM 5215 N N . PHE B 1 247 ? 7.277 -7.66 -28.172 1 93.06 247 PHE B N 1
ATOM 5216 C CA . PHE B 1 247 ? 8.18 -6.516 -28.234 1 93.06 247 PHE B CA 1
ATOM 5217 C C . PHE B 1 247 ? 8.891 -6.312 -26.906 1 93.06 247 PHE B C 1
ATOM 5219 O O . PHE B 1 247 ? 9.562 -5.301 -26.703 1 93.06 247 PHE B O 1
ATOM 5226 N N . LYS B 1 248 ? 8.641 -7.215 -25.969 1 90.69 248 LYS B N 1
ATOM 5227 C CA . LYS B 1 248 ? 9.32 -7.227 -24.672 1 90.69 248 LYS B CA 1
ATOM 5228 C C . LYS B 1 248 ? 8.992 -5.973 -23.875 1 90.69 248 LYS B C 1
ATOM 5230 O O . LYS B 1 248 ? 9.867 -5.406 -23.219 1 90.69 248 LYS B O 1
ATOM 5235 N N . ILE B 1 249 ? 7.801 -5.488 -24 1 92.44 249 ILE B N 1
ATOM 5236 C CA . ILE B 1 249 ? 7.32 -4.375 -23.172 1 92.44 249 ILE B CA 1
ATOM 5237 C C . ILE B 1 249 ? 6.961 -4.879 -21.781 1 92.44 249 ILE B C 1
ATOM 5239 O O . ILE B 1 249 ? 6.262 -5.883 -21.641 1 92.44 249 ILE B O 1
ATOM 5243 N N . PRO B 1 250 ? 7.441 -4.195 -20.75 1 92.06 250 PRO B N 1
ATOM 5244 C CA . PRO B 1 250 ? 7.176 -4.66 -19.391 1 92.06 250 PRO B CA 1
ATOM 5245 C C . PRO B 1 250 ? 5.695 -4.57 -19.016 1 92.06 250 PRO B C 1
ATOM 5247 O O . PRO B 1 250 ? 4.902 -3.982 -19.75 1 92.06 250 PRO B O 1
ATOM 5250 N N . ALA B 1 251 ? 5.406 -5.117 -17.906 1 91.38 251 ALA B N 1
ATOM 5251 C CA . ALA B 1 251 ? 4.031 -5.336 -17.469 1 91.38 251 ALA B CA 1
ATOM 5252 C C . ALA B 1 251 ? 3.297 -4.012 -17.281 1 91.38 251 ALA B C 1
ATOM 5254 O O . ALA B 1 251 ? 2.158 -3.859 -17.719 1 91.38 251 ALA B O 1
ATOM 5255 N N . ILE B 1 252 ? 3.871 -3.004 -16.656 1 95.25 252 ILE B N 1
ATOM 5256 C CA . ILE B 1 252 ? 3.189 -1.771 -16.281 1 95.25 252 ILE B CA 1
ATOM 5257 C C . ILE B 1 252 ? 2.73 -1.029 -17.531 1 95.25 252 ILE B C 1
ATOM 5259 O O . ILE B 1 252 ? 1.54 -0.752 -17.703 1 95.25 252 ILE B O 1
ATOM 5263 N N . PRO B 1 253 ? 3.641 -0.745 -18.469 1 95.88 253 PRO B N 1
ATOM 5264 C CA . PRO B 1 253 ? 3.164 -0.092 -19.688 1 95.88 253 PRO B CA 1
ATOM 5265 C C . PRO B 1 253 ? 2.178 -0.955 -20.469 1 95.88 253 PRO B C 1
ATOM 5267 O O . PRO B 1 253 ? 1.242 -0.43 -21.078 1 95.88 253 PRO B O 1
ATOM 5270 N N . THR B 1 254 ? 2.4 -2.232 -20.516 1 95.62 254 THR B N 1
ATOM 5271 C CA . THR B 1 254 ? 1.476 -3.141 -21.188 1 95.62 254 THR B CA 1
ATOM 5272 C C . THR B 1 254 ? 0.07 -3.008 -20.609 1 95.62 254 THR B C 1
ATOM 5274 O O . THR B 1 254 ? -0.912 -2.959 -21.344 1 95.62 254 THR B O 1
ATOM 5277 N N . LEU B 1 255 ? -0.004 -2.947 -19.312 1 97 255 LEU B N 1
ATOM 5278 C CA . LEU B 1 255 ? -1.297 -2.84 -18.641 1 97 255 LEU B CA 1
ATOM 5279 C C . LEU B 1 255 ? -1.943 -1.488 -18.922 1 97 255 LEU B C 1
ATOM 5281 O O . LEU B 1 255 ? -3.146 -1.413 -19.188 1 97 255 LEU B O 1
ATOM 5285 N N . PHE B 1 256 ? -1.189 -0.446 -18.938 1 97.62 256 PHE B N 1
ATOM 5286 C CA . PHE B 1 256 ? -1.729 0.874 -19.234 1 97.62 256 PHE B CA 1
ATOM 5287 C C . PHE B 1 256 ? -2.279 0.918 -20.656 1 97.62 256 PHE B C 1
ATOM 5289 O O . PHE B 1 256 ? -3.369 1.445 -20.891 1 97.62 256 PHE B O 1
ATOM 5296 N N . ILE B 1 257 ? -1.532 0.4 -21.609 1 97.19 257 ILE B N 1
ATOM 5297 C CA . ILE B 1 257 ? -1.949 0.398 -23 1 97.19 257 ILE B CA 1
ATOM 5298 C C . ILE B 1 257 ? -3.24 -0.405 -23.156 1 97.19 257 ILE B C 1
ATOM 5300 O O . ILE B 1 257 ? -4.172 0.029 -23.844 1 97.19 257 ILE B O 1
ATOM 5304 N N . ASN B 1 258 ? -3.236 -1.521 -22.547 1 97.5 258 ASN B N 1
ATOM 5305 C CA . ASN B 1 258 ? -4.41 -2.383 -22.641 1 97.5 258 ASN B CA 1
ATOM 5306 C C . ASN B 1 258 ? -5.637 -1.73 -22 1 97.5 258 ASN B C 1
ATOM 5308 O O . ASN B 1 258 ? -6.742 -1.818 -22.547 1 97.5 258 ASN B O 1
ATOM 5312 N N . ILE B 1 259 ? -5.469 -1.113 -20.828 1 97.94 259 ILE B N 1
ATOM 5313 C CA . ILE B 1 259 ? -6.555 -0.407 -20.156 1 97.94 259 ILE B CA 1
ATOM 5314 C C . ILE B 1 259 ? -7.07 0.716 -21.062 1 97.94 259 ILE B C 1
ATOM 5316 O O . ILE B 1 259 ? -8.281 0.908 -21.188 1 97.94 259 ILE B O 1
ATOM 5320 N N . ALA B 1 260 ? -6.176 1.423 -21.703 1 97.44 260 ALA B N 1
ATOM 5321 C CA . ALA B 1 260 ? -6.559 2.523 -22.594 1 97.44 260 ALA B CA 1
ATOM 5322 C C . ALA B 1 260 ? -7.383 2.02 -23.766 1 97.44 260 ALA B C 1
ATOM 5324 O O . ALA B 1 260 ? -8.43 2.584 -24.094 1 97.44 260 ALA B O 1
ATOM 5325 N N . VAL B 1 261 ? -6.922 0.983 -24.406 1 97.69 261 VAL B N 1
ATOM 5326 C CA . VAL B 1 261 ? -7.598 0.433 -25.578 1 97.69 261 VAL B CA 1
ATOM 5327 C C . VAL B 1 261 ? -8.961 -0.117 -25.172 1 97.69 261 VAL B C 1
ATOM 5329 O O . VAL B 1 261 ? -9.961 0.111 -25.859 1 97.69 261 VAL B O 1
ATOM 5332 N N . SER B 1 262 ? -9.031 -0.856 -24.062 1 97.69 262 SER B N 1
ATOM 5333 C CA . SER B 1 262 ? -10.289 -1.413 -23.578 1 97.69 262 SER B CA 1
ATOM 5334 C C . SER B 1 262 ? -11.266 -0.31 -23.188 1 97.69 262 SER B C 1
ATOM 5336 O O . SER B 1 262 ? -12.477 -0.445 -23.391 1 97.69 262 SER B O 1
ATOM 5338 N N . THR B 1 263 ? -10.734 0.741 -22.594 1 97.25 263 THR B N 1
ATOM 5339 C CA . THR B 1 263 ? -11.578 1.892 -22.281 1 97.25 263 THR B CA 1
ATOM 5340 C C . THR B 1 263 ? -12.133 2.523 -23.547 1 97.25 263 THR B C 1
ATOM 5342 O O . THR B 1 263 ? -13.281 2.961 -23.578 1 97.25 263 THR B O 1
ATOM 5345 N N . GLY B 1 264 ? -11.289 2.578 -24.594 1 96.69 264 GLY B N 1
ATOM 5346 C CA . GLY B 1 264 ? -11.766 3.031 -25.891 1 96.69 264 GLY B CA 1
ATOM 5347 C C . GLY B 1 264 ? -12.914 2.195 -26.422 1 96.69 264 GLY B C 1
ATOM 5348 O O . GLY B 1 264 ? -13.883 2.734 -26.953 1 96.69 264 GLY B O 1
ATOM 5349 N N . ILE B 1 265 ? -12.812 0.932 -26.297 1 97.06 265 ILE B N 1
ATOM 5350 C CA . ILE B 1 265 ? -13.859 0.024 -26.75 1 97.06 265 ILE B CA 1
ATOM 5351 C C . ILE B 1 265 ? -15.141 0.284 -25.953 1 97.06 265 ILE B C 1
ATOM 5353 O O . ILE B 1 265 ? -16.234 0.268 -26.516 1 97.06 265 ILE B O 1
ATOM 5357 N N . ILE B 1 266 ? -15.031 0.524 -24.625 1 96.81 266 ILE B N 1
ATOM 5358 C CA . ILE B 1 266 ? -16.188 0.833 -23.797 1 96.81 266 ILE B CA 1
ATOM 5359 C C . ILE B 1 266 ? -16.875 2.094 -24.312 1 96.81 266 ILE B C 1
ATOM 5361 O O . ILE B 1 266 ? -18.094 2.145 -24.406 1 96.81 266 ILE B O 1
ATOM 5365 N N . LEU B 1 267 ? -16.094 3.111 -24.688 1 95.69 267 LEU B N 1
ATOM 5366 C CA . LEU B 1 267 ? -16.641 4.383 -25.141 1 95.69 267 LEU B CA 1
ATOM 5367 C C . LEU B 1 267 ? -17.344 4.219 -26.484 1 95.69 267 LEU B C 1
ATOM 5369 O O . LEU B 1 267 ? -18.328 4.902 -26.75 1 95.69 267 LEU B O 1
ATOM 5373 N N . VAL B 1 268 ? -16.875 3.336 -27.281 1 94.31 268 VAL B N 1
ATOM 5374 C CA . VAL B 1 268 ? -17.5 3.072 -28.578 1 94.31 268 VAL B CA 1
ATOM 5375 C C . VAL B 1 268 ? -18.812 2.311 -28.375 1 94.31 268 VAL B C 1
ATOM 5377 O O . VAL B 1 268 ? -19.828 2.613 -29.016 1 94.31 268 VAL B O 1
ATOM 5380 N N . ASN B 1 269 ? -18.797 1.329 -27.484 1 93 269 ASN B N 1
ATOM 5381 C CA . ASN B 1 269 ? -19.969 0.503 -27.234 1 93 269 ASN B CA 1
ATOM 5382 C C . ASN B 1 269 ? -21.047 1.272 -26.453 1 93 269 ASN B C 1
ATOM 5384 O O . ASN B 1 269 ? -22.234 1.01 -26.609 1 93 269 ASN B O 1
ATOM 5388 N N . ASP B 1 270 ? -20.562 2.133 -25.531 1 92.44 270 ASP B N 1
ATOM 5389 C CA . ASP B 1 270 ? -21.438 2.955 -24.703 1 92.44 270 ASP B CA 1
ATOM 5390 C C . ASP B 1 270 ? -21.016 4.418 -24.734 1 92.44 270 ASP B C 1
ATOM 5392 O O . ASP B 1 270 ? -20.484 4.938 -23.734 1 92.44 270 ASP B O 1
ATOM 5396 N N . PRO B 1 271 ? -21.422 5.094 -25.734 1 90.81 271 PRO B N 1
ATOM 5397 C CA . PRO B 1 271 ? -20.953 6.469 -25.922 1 90.81 271 PRO B CA 1
ATOM 5398 C C . PRO B 1 271 ? -21.5 7.43 -24.859 1 90.81 271 PRO B C 1
ATOM 5400 O O . PRO B 1 271 ? -20.953 8.516 -24.672 1 90.81 271 PRO B O 1
ATOM 5403 N N . HIS B 1 272 ? -22.484 7.082 -24.141 1 92.94 272 HIS B N 1
ATOM 5404 C CA . HIS B 1 272 ? -23.109 7.996 -23.188 1 92.94 272 HIS B CA 1
ATOM 5405 C C . HIS B 1 272 ? -22.578 7.766 -21.766 1 92.94 272 HIS B C 1
ATOM 5407 O O . HIS B 1 272 ? -23.016 8.422 -20.828 1 92.94 272 HIS B O 1
ATOM 5413 N N . ILE B 1 273 ? -21.656 6.906 -21.672 1 92.75 273 ILE B N 1
ATOM 5414 C CA . ILE B 1 273 ? -21.109 6.676 -20.344 1 92.75 273 ILE B CA 1
ATOM 5415 C C . ILE B 1 273 ? -20.406 7.941 -19.844 1 92.75 273 ILE B C 1
ATOM 5417 O O . ILE B 1 273 ? -19.703 8.602 -20.609 1 92.75 273 ILE B O 1
ATOM 5421 N N . SER B 1 274 ? -20.703 8.383 -18.672 1 92.94 274 SER B N 1
ATOM 5422 C CA . SER B 1 274 ? -20.109 9.586 -18.094 1 92.94 274 SER B CA 1
ATOM 5423 C C . SER B 1 274 ? -18.672 9.312 -17.625 1 92.94 274 SER B C 1
ATOM 5425 O O . SER B 1 274 ? -18.312 8.164 -17.375 1 92.94 274 SER B O 1
ATOM 5427 N N . LEU B 1 275 ? -17.891 10.32 -17.5 1 92.44 275 LEU B N 1
ATOM 5428 C CA . LEU B 1 275 ? -16.531 10.195 -16.969 1 92.44 275 LEU B CA 1
ATOM 5429 C C . LEU B 1 275 ? -16.562 9.695 -15.539 1 92.44 275 LEU B C 1
ATOM 5431 O O . LEU B 1 275 ? -15.672 8.938 -15.125 1 92.44 275 LEU B O 1
ATOM 5435 N N . LYS B 1 276 ? -17.516 10.133 -14.812 1 93.31 276 LYS B N 1
ATOM 5436 C CA . LYS B 1 276 ? -17.688 9.68 -13.438 1 93.31 276 LYS B CA 1
ATOM 5437 C C . LYS B 1 276 ? -17.984 8.188 -13.383 1 93.31 276 LYS B C 1
ATOM 5439 O O . LYS B 1 276 ? -17.5 7.48 -12.5 1 93.31 276 LYS B O 1
ATOM 5444 N N . GLY B 1 277 ? -18.844 7.805 -14.297 1 94.69 277 GLY B N 1
ATOM 5445 C CA . GLY B 1 277 ? -19.141 6.387 -14.375 1 94.69 277 GLY B CA 1
ATOM 5446 C C . GLY B 1 277 ? -17.938 5.535 -14.734 1 94.69 277 GLY B C 1
ATOM 5447 O O . GLY B 1 277 ? -17.75 4.453 -14.172 1 94.69 277 GLY B O 1
ATOM 5448 N N . LEU B 1 278 ? -17.156 5.98 -15.656 1 95.44 278 LEU B N 1
ATOM 5449 C CA . LEU B 1 278 ? -15.938 5.277 -16.047 1 95.44 278 LEU B CA 1
ATOM 5450 C C . LEU B 1 278 ? -14.938 5.227 -14.906 1 95.44 278 LEU B C 1
ATOM 5452 O O . LEU B 1 278 ? -14.305 4.191 -14.672 1 95.44 278 LEU B O 1
ATOM 5456 N N . ALA B 1 279 ? -14.82 6.305 -14.203 1 95.25 279 ALA B N 1
ATOM 5457 C CA . ALA B 1 279 ? -13.922 6.355 -13.055 1 95.25 279 ALA B CA 1
ATOM 5458 C C . ALA B 1 279 ? -14.391 5.406 -11.953 1 95.25 279 ALA B C 1
ATOM 5460 O O . ALA B 1 279 ? -13.57 4.727 -11.328 1 95.25 279 ALA B O 1
ATOM 5461 N N . ALA B 1 280 ? -15.641 5.398 -11.742 1 95.44 280 ALA B N 1
ATOM 5462 C CA . ALA B 1 280 ? -16.203 4.508 -10.734 1 95.44 280 ALA B CA 1
ATOM 5463 C C . ALA B 1 280 ? -15.961 3.045 -11.094 1 95.44 280 ALA B C 1
ATOM 5465 O O . ALA B 1 280 ? -15.672 2.223 -10.219 1 95.44 280 ALA B O 1
ATOM 5466 N N . LEU B 1 281 ? -16.078 2.744 -12.367 1 96.75 281 LEU B N 1
ATOM 5467 C CA . LEU B 1 281 ? -15.797 1.401 -12.859 1 96.75 281 LEU B CA 1
ATOM 5468 C C . LEU B 1 281 ? -14.359 0.994 -12.531 1 96.75 281 LEU B C 1
ATOM 5470 O O . LEU B 1 281 ? -14.125 -0.115 -12.047 1 96.75 281 LEU B O 1
ATOM 5474 N N . MET B 1 282 ? -13.461 1.856 -12.742 1 97.12 282 MET B N 1
ATOM 5475 C CA . MET B 1 282 ? -12.047 1.57 -12.531 1 97.12 282 MET B CA 1
ATOM 5476 C C . MET B 1 282 ? -11.727 1.48 -11.039 1 97.12 282 MET B C 1
ATOM 5478 O O . MET B 1 282 ? -10.867 0.692 -10.633 1 97.12 282 MET B O 1
ATOM 5482 N N . GLU B 1 283 ? -12.375 2.193 -10.258 1 95.81 283 GLU B N 1
ATOM 5483 C CA . GLU B 1 283 ? -12.062 2.275 -8.828 1 95.81 283 GLU B CA 1
ATOM 5484 C C . GLU B 1 283 ? -12.742 1.154 -8.047 1 95.81 283 GLU B C 1
ATOM 5486 O O . GLU B 1 283 ? -12.125 0.521 -7.195 1 95.81 283 GLU B O 1
ATOM 5491 N N . THR B 1 284 ? -14.031 0.898 -8.375 1 95.31 284 THR B N 1
ATOM 5492 C CA . THR B 1 284 ? -14.812 0.003 -7.535 1 95.31 284 THR B CA 1
ATOM 5493 C C . THR B 1 284 ? -15.109 -1.308 -8.258 1 95.31 284 THR B C 1
ATOM 5495 O O . THR B 1 284 ? -15.508 -2.293 -7.637 1 95.31 284 THR B O 1
ATOM 5498 N N . GLY B 1 285 ? -14.867 -1.292 -9.609 1 96.38 285 GLY B N 1
ATOM 5499 C CA . GLY B 1 285 ? -15.055 -2.521 -10.359 1 96.38 285 GLY B CA 1
ATOM 5500 C C . GLY B 1 285 ? -16.391 -2.594 -1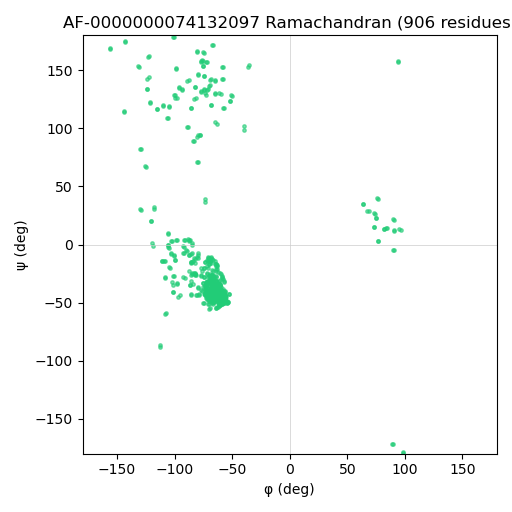1.062 1 96.38 285 GLY B C 1
ATOM 5501 O O . GLY B 1 285 ? -17.156 -1.63 -11.047 1 96.38 285 GLY B O 1
ATOM 5502 N N . TYR B 1 286 ? -16.609 -3.676 -11.719 1 96.81 286 TYR B N 1
ATOM 5503 C CA . TYR B 1 286 ? -17.844 -3.916 -12.469 1 96.81 286 TYR B CA 1
ATOM 5504 C C . TYR B 1 286 ? -18.828 -4.727 -11.641 1 96.81 286 TYR B C 1
ATOM 5506 O O . TYR B 1 286 ? -18.453 -5.688 -10.969 1 96.81 286 TYR B O 1
ATOM 5514 N N . VAL B 1 287 ? -20.047 -4.32 -11.641 1 95.56 287 VAL B N 1
ATOM 5515 C CA . VAL B 1 287 ? -21.125 -5.062 -11 1 95.56 287 VAL B CA 1
ATOM 5516 C C . VAL B 1 287 ? -22.125 -5.539 -12.055 1 95.56 287 VAL B C 1
ATOM 5518 O O . VAL B 1 287 ? -22.75 -4.727 -12.734 1 95.56 287 VAL B O 1
ATOM 5521 N N . ALA B 1 288 ? -22.234 -6.793 -12.18 1 94.5 288 ALA B N 1
ATOM 5522 C CA . ALA B 1 288 ? -23.125 -7.367 -13.188 1 94.5 288 ALA B CA 1
ATOM 5523 C C . ALA B 1 288 ? -24.562 -7.41 -12.68 1 94.5 288 ALA B C 1
ATOM 5525 O O . ALA B 1 288 ? -24.812 -7.715 -11.516 1 94.5 288 ALA B O 1
ATOM 5526 N N . HIS B 1 289 ? -25.469 -7.02 -13.523 1 93.44 289 HIS B N 1
ATOM 5527 C CA . HIS B 1 289 ? -26.891 -7.051 -13.211 1 93.44 289 HIS B CA 1
ATOM 5528 C C . HIS B 1 289 ? -27.672 -7.84 -14.258 1 93.44 289 HIS B C 1
ATOM 5530 O O . HIS B 1 289 ? -28.5 -7.277 -14.961 1 93.44 289 HIS B O 1
ATOM 5536 N N . THR B 1 290 ? -27.422 -9.094 -14.305 1 92.44 290 THR B N 1
ATOM 5537 C CA . THR B 1 290 ? -28.156 -9.953 -15.227 1 92.44 290 THR B CA 1
ATOM 5538 C C . THR B 1 290 ? -29.266 -10.711 -14.5 1 92.44 290 THR B C 1
ATOM 5540 O O . THR B 1 290 ? -29.453 -10.547 -13.297 1 92.44 290 THR B O 1
ATOM 5543 N N . LYS B 1 291 ? -30.031 -11.5 -15.195 1 90.81 291 LYS B N 1
ATOM 5544 C CA . LYS B 1 291 ? -31.125 -12.289 -14.617 1 90.81 291 LYS B CA 1
ATOM 5545 C C . LYS B 1 291 ? -30.594 -13.547 -13.938 1 90.81 291 LYS B C 1
ATOM 5547 O O . LYS B 1 291 ? -31.328 -14.227 -13.219 1 90.81 291 LYS B O 1
ATOM 5552 N N . ASN B 1 292 ? -29.391 -13.797 -14.117 1 90.88 292 ASN B N 1
ATOM 5553 C CA . ASN B 1 292 ? -28.75 -14.977 -13.547 1 90.88 292 ASN B CA 1
ATOM 5554 C C . ASN B 1 292 ? -27.781 -14.602 -12.43 1 90.88 292 ASN B C 1
ATOM 5556 O O . ASN B 1 292 ? -26.75 -14 -12.672 1 90.88 292 ASN B O 1
ATOM 5560 N N . GLU B 1 293 ? -28.016 -15.086 -11.242 1 90.44 293 GLU B N 1
ATOM 5561 C CA . GLU B 1 293 ? -27.234 -14.727 -10.055 1 90.44 293 GLU B CA 1
ATOM 5562 C C . GLU B 1 293 ? -25.812 -15.289 -10.133 1 90.44 293 GLU B C 1
ATOM 5564 O O . GLU B 1 293 ? -24.875 -14.664 -9.648 1 90.44 293 GLU B O 1
ATOM 5569 N N . ALA B 1 294 ? -25.766 -16.406 -10.773 1 84.94 294 ALA B N 1
ATOM 5570 C CA . ALA B 1 294 ? -24.438 -17.016 -10.891 1 84.94 294 ALA B CA 1
ATOM 5571 C C . ALA B 1 294 ? -23.531 -16.219 -11.812 1 84.94 294 ALA B C 1
ATOM 5573 O O . ALA B 1 294 ? -22.344 -16.031 -11.523 1 84.94 294 ALA B O 1
ATOM 5574 N N . VAL B 1 295 ? -24.109 -15.758 -12.859 1 89.5 295 VAL B N 1
ATOM 5575 C CA . VAL B 1 295 ? -23.359 -14.93 -13.797 1 89.5 295 VAL B CA 1
ATOM 5576 C C . VAL B 1 295 ? -23 -13.602 -13.141 1 89.5 295 VAL B C 1
ATOM 5578 O O . VAL B 1 295 ? -21.891 -13.094 -13.336 1 89.5 295 VAL B O 1
ATOM 5581 N N . ASN B 1 296 ? -23.891 -13.062 -12.344 1 93.44 296 ASN B N 1
ATOM 5582 C CA . ASN B 1 296 ? -23.609 -11.82 -11.633 1 93.44 296 ASN B CA 1
ATOM 5583 C C . ASN B 1 296 ? -22.453 -11.969 -10.656 1 93.44 296 ASN B C 1
ATOM 5585 O O . ASN B 1 296 ? -21.578 -11.109 -10.586 1 93.44 296 ASN B O 1
ATOM 5589 N N . ALA B 1 297 ? -22.469 -13.008 -9.969 1 88.94 297 ALA B N 1
ATOM 5590 C CA . ALA B 1 297 ? -21.406 -13.258 -9.008 1 88.94 297 ALA B CA 1
ATOM 5591 C C . ALA B 1 297 ? -20.062 -13.43 -9.711 1 88.94 297 ALA B C 1
ATOM 5593 O O . ALA B 1 297 ? -19.031 -12.977 -9.219 1 88.94 297 ALA B O 1
ATOM 5594 N N . LEU B 1 298 ? -20.141 -14 -10.844 1 85.62 298 LEU B N 1
ATOM 5595 C CA . LEU B 1 298 ? -18.938 -14.328 -11.602 1 85.62 298 LEU B CA 1
ATOM 5596 C C . LEU B 1 298 ? -18.312 -13.07 -12.211 1 85.62 298 LEU B C 1
ATOM 5598 O O . LEU B 1 298 ? -17.094 -12.922 -12.227 1 85.62 298 LEU B O 1
ATOM 5602 N N . LEU B 1 299 ? -19.141 -12.203 -12.625 1 93.06 299 LEU B N 1
ATOM 5603 C CA . LEU B 1 299 ? -18.641 -11.102 -13.438 1 93.06 299 LEU B CA 1
ATOM 5604 C C . LEU B 1 299 ? -18.547 -9.82 -12.625 1 93.06 299 LEU B C 1
ATOM 5606 O O . LEU B 1 299 ? -18.016 -8.812 -13.102 1 93.06 299 LEU B O 1
ATOM 5610 N N . THR B 1 300 ? -19.078 -9.82 -11.336 1 94.88 300 THR B N 1
ATOM 5611 C CA . THR B 1 300 ? -18.859 -8.695 -10.43 1 94.88 300 THR B CA 1
ATOM 5612 C C . THR B 1 300 ? -17.453 -8.758 -9.828 1 94.88 300 THR B C 1
ATOM 5614 O O . THR B 1 300 ? -17.234 -9.461 -8.844 1 94.88 300 THR B O 1
ATOM 5617 N N . ARG B 1 301 ? -16.547 -8.062 -10.469 1 93.25 301 ARG B N 1
ATOM 5618 C CA . ARG B 1 301 ? -15.141 -8.18 -10.109 1 93.25 301 ARG B CA 1
ATOM 5619 C C . ARG B 1 301 ? -14.367 -6.93 -10.523 1 93.25 301 ARG B C 1
ATOM 5621 O O . ARG B 1 301 ? -14.922 -6.039 -11.172 1 93.25 301 ARG B O 1
ATOM 5628 N N . GLY B 1 302 ? -13.203 -6.906 -10.031 1 94.12 302 GLY B N 1
ATOM 5629 C CA . GLY B 1 302 ? -12.25 -5.895 -10.477 1 94.1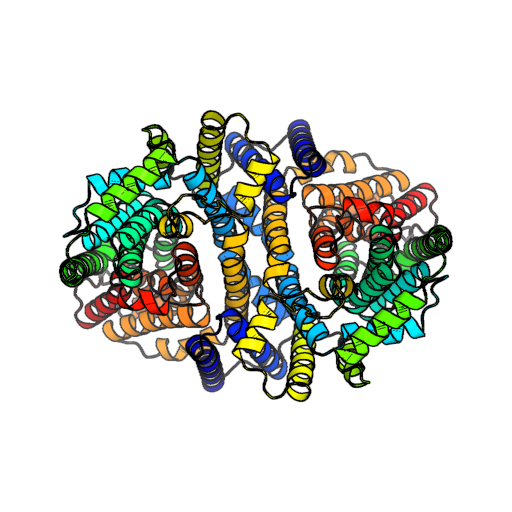2 302 GLY B CA 1
ATOM 5630 C C . GLY B 1 302 ? -12.328 -4.613 -9.664 1 94.12 302 GLY B C 1
ATOM 5631 O O . GLY B 1 302 ? -12.977 -4.574 -8.617 1 94.12 302 GLY B O 1
ATOM 5632 N N . GLY B 1 303 ? -11.555 -3.615 -10.219 1 96.19 303 GLY B N 1
ATOM 5633 C CA . GLY B 1 303 ? -11.453 -2.34 -9.531 1 96.19 303 GLY B CA 1
ATOM 5634 C C . GLY B 1 303 ? -10.242 -2.25 -8.617 1 96.19 303 GLY B C 1
ATOM 5635 O O . GLY B 1 303 ? -9.758 -3.268 -8.117 1 96.19 303 GLY B O 1
ATOM 5636 N N . ILE B 1 304 ? -9.828 -1.078 -8.352 1 96.94 304 ILE B N 1
ATOM 5637 C CA . ILE B 1 304 ? -8.703 -0.821 -7.461 1 96.94 304 ILE B CA 1
ATOM 5638 C C . ILE B 1 304 ? -9.031 -1.296 -6.051 1 96.94 304 ILE B C 1
ATOM 5640 O O . ILE B 1 304 ? -8.219 -1.959 -5.402 1 96.94 304 ILE B O 1
ATOM 5644 N N . SER B 1 305 ? -10.227 -1.016 -5.598 1 94.94 305 SER B N 1
ATOM 5645 C CA . SER B 1 305 ? -10.648 -1.297 -4.227 1 94.94 305 SER B CA 1
ATOM 5646 C C . SER B 1 305 ? -10.57 -2.787 -3.92 1 94.94 305 SER B C 1
ATOM 5648 O O . SER B 1 305 ? -10.188 -3.178 -2.814 1 94.94 305 SER B O 1
ATOM 5650 N N . ASN B 1 306 ? -10.883 -3.562 -4.918 1 92 306 ASN B N 1
ATOM 5651 C CA . ASN B 1 306 ? -10.883 -5.008 -4.723 1 92 306 ASN B CA 1
ATOM 5652 C C . ASN B 1 306 ? -9.469 -5.547 -4.52 1 92 306 ASN B C 1
ATOM 5654 O O . ASN B 1 306 ? -9.281 -6.578 -3.875 1 92 306 ASN B O 1
ATOM 5658 N N . MET B 1 307 ? -8.508 -4.883 -5.023 1 94.88 307 MET B N 1
ATOM 5659 C CA . MET B 1 307 ? -7.117 -5.328 -4.945 1 94.88 307 MET B CA 1
ATOM 5660 C C . MET B 1 307 ? -6.473 -4.871 -3.639 1 94.88 307 MET B C 1
ATOM 5662 O O . MET B 1 307 ? -5.43 -5.395 -3.242 1 94.88 307 MET B O 1
ATOM 5666 N N . MET B 1 308 ? -7.078 -3.947 -2.967 1 96.25 308 MET B N 1
ATOM 5667 C CA . MET B 1 308 ? -6.418 -3.295 -1.839 1 96.25 308 MET B CA 1
ATOM 5668 C C . MET B 1 308 ? -6.426 -4.199 -0.61 1 96.25 308 MET B C 1
ATOM 5670 O O . MET B 1 308 ? -5.586 -4.047 0.28 1 96.25 308 MET B O 1
ATOM 5674 N N . GLY B 1 309 ? -7.402 -5.129 -0.471 1 93.88 309 GLY B N 1
ATOM 5675 C CA . GLY B 1 309 ? -7.289 -6.137 0.573 1 93.88 309 GLY B CA 1
ATOM 5676 C C . GLY B 1 309 ? -6.016 -6.953 0.476 1 93.88 309 GLY B C 1
ATOM 5677 O O . GLY B 1 309 ? -5.344 -7.188 1.482 1 93.88 309 GLY B O 1
ATOM 5678 N N . THR B 1 310 ? -5.703 -7.301 -0.715 1 93.81 310 THR B N 1
ATOM 5679 C CA . THR B 1 310 ? -4.477 -8.047 -0.982 1 93.81 310 THR B CA 1
ATOM 5680 C C . THR B 1 310 ? -3.248 -7.18 -0.729 1 93.81 310 THR B C 1
ATOM 5682 O O . THR B 1 310 ? -2.27 -7.637 -0.137 1 93.81 310 THR B O 1
ATOM 5685 N N . VAL B 1 311 ? -3.34 -6.008 -1.146 1 96.62 311 VAL B N 1
ATOM 5686 C CA . VAL B 1 311 ? -2.213 -5.094 -1.006 1 96.62 311 VAL B CA 1
ATOM 5687 C C . VAL B 1 311 ? -1.908 -4.867 0.473 1 96.62 311 VAL B C 1
ATOM 5689 O O . VAL B 1 311 ? -0.743 -4.812 0.872 1 96.62 311 VAL B O 1
ATOM 5692 N N . SER B 1 312 ? -2.938 -4.719 1.32 1 96.81 312 SER B N 1
ATOM 5693 C CA . SER B 1 312 ? -2.713 -4.539 2.75 1 96.81 312 SER B CA 1
ATOM 5694 C C . SER B 1 312 ? -2.018 -5.754 3.357 1 96.81 312 SER B C 1
ATOM 5696 O O . SER B 1 312 ? -1.131 -5.609 4.203 1 96.81 312 SER B O 1
ATOM 5698 N N . LEU B 1 313 ? -2.42 -6.898 2.92 1 94.94 313 LEU B N 1
ATOM 5699 C CA . LEU B 1 313 ? -1.785 -8.117 3.402 1 94.94 313 LEU B CA 1
ATOM 5700 C C . LEU B 1 313 ? -0.321 -8.172 2.98 1 94.94 313 LEU B C 1
ATOM 5702 O O . LEU B 1 313 ? 0.545 -8.547 3.775 1 94.94 313 LEU B O 1
ATOM 5706 N N . ILE B 1 314 ? -0.046 -7.824 1.782 1 95.5 314 ILE B N 1
ATOM 5707 C CA . ILE B 1 314 ? 1.311 -7.836 1.244 1 95.5 314 ILE B CA 1
ATOM 5708 C C . ILE B 1 314 ? 2.184 -6.852 2.018 1 95.5 314 ILE B C 1
ATOM 5710 O O . ILE B 1 314 ? 3.309 -7.18 2.4 1 95.5 314 ILE B O 1
ATOM 5714 N N . ILE B 1 315 ? 1.643 -5.699 2.283 1 96.88 315 ILE B N 1
ATOM 5715 C CA . ILE B 1 315 ? 2.387 -4.676 3.01 1 96.88 315 ILE B CA 1
ATOM 5716 C C . ILE B 1 315 ? 2.74 -5.184 4.402 1 96.88 315 ILE B C 1
ATOM 5718 O O . ILE B 1 315 ? 3.893 -5.086 4.836 1 96.88 315 ILE B O 1
ATOM 5722 N N . THR B 1 316 ? 1.821 -5.75 5.098 1 96.69 316 THR B N 1
ATOM 5723 C CA . THR B 1 316 ? 2.064 -6.195 6.465 1 96.69 316 THR B CA 1
ATOM 5724 C C . THR B 1 316 ? 2.967 -7.426 6.48 1 96.69 316 THR B C 1
ATOM 5726 O O . THR B 1 316 ? 3.865 -7.531 7.32 1 96.69 316 THR B O 1
ATOM 5729 N N . THR B 1 317 ? 2.758 -8.32 5.566 1 95.81 317 THR B N 1
ATOM 5730 C CA . THR B 1 317 ? 3.566 -9.531 5.535 1 95.81 317 THR B CA 1
ATOM 5731 C C . THR B 1 317 ? 5.016 -9.211 5.188 1 95.81 317 THR B C 1
ATOM 5733 O O . THR B 1 317 ? 5.941 -9.766 5.785 1 95.81 317 THR B O 1
ATOM 5736 N N . LEU B 1 318 ? 5.18 -8.336 4.25 1 96.38 318 LEU B N 1
ATOM 5737 C CA . LEU B 1 318 ? 6.543 -8.016 3.844 1 96.38 318 LEU B CA 1
ATOM 5738 C C . LEU B 1 318 ? 7.234 -7.145 4.891 1 96.38 318 LEU B C 1
ATOM 5740 O O . LEU B 1 318 ? 8.453 -7.188 5.027 1 96.38 318 LEU B O 1
ATOM 5744 N N . ALA B 1 319 ? 6.441 -6.367 5.629 1 97.5 319 ALA B N 1
ATOM 5745 C CA . ALA B 1 319 ? 7.008 -5.707 6.805 1 97.5 319 ALA B CA 1
ATOM 5746 C C . ALA B 1 319 ? 7.574 -6.73 7.785 1 97.5 319 ALA B C 1
ATOM 5748 O O . ALA B 1 319 ? 8.672 -6.547 8.312 1 97.5 319 ALA B O 1
ATOM 5749 N N . LEU B 1 320 ? 6.828 -7.77 8.039 1 97.19 320 LEU B N 1
ATOM 5750 C CA . LEU B 1 320 ? 7.289 -8.852 8.906 1 97.19 320 LEU B CA 1
ATOM 5751 C C . LEU B 1 320 ? 8.562 -9.477 8.367 1 97.19 320 LEU B C 1
ATOM 5753 O O . LEU B 1 320 ? 9.539 -9.641 9.102 1 97.19 320 LEU B O 1
ATOM 5757 N N . GLY B 1 321 ? 8.531 -9.828 7.105 1 96.06 321 GLY B N 1
ATOM 5758 C CA . GLY B 1 321 ? 9.703 -10.414 6.48 1 96.06 321 GLY B CA 1
ATOM 5759 C C . GLY B 1 321 ? 10.93 -9.531 6.555 1 96.06 321 GLY B C 1
ATOM 5760 O O . GLY B 1 321 ? 12.031 -10.008 6.816 1 96.06 321 GLY B O 1
ATOM 5761 N N . GLY B 1 322 ? 10.727 -8.25 6.289 1 96.69 322 GLY B N 1
ATOM 5762 C CA . GLY B 1 322 ? 11.828 -7.305 6.387 1 96.69 322 GLY B CA 1
ATOM 5763 C C . GLY B 1 322 ? 12.43 -7.223 7.777 1 96.69 322 GLY B C 1
ATOM 5764 O O . GLY B 1 322 ? 13.648 -7.109 7.93 1 96.69 322 GLY B O 1
ATOM 5765 N N . LEU B 1 323 ? 11.617 -7.25 8.797 1 97.38 323 LEU B N 1
ATOM 5766 C CA . LEU B 1 323 ? 12.094 -7.25 10.172 1 97.38 323 LEU B CA 1
ATOM 5767 C C . LEU B 1 323 ? 12.945 -8.484 10.461 1 97.38 323 LEU B C 1
ATOM 5769 O O . LEU B 1 323 ? 14.008 -8.383 11.07 1 97.38 323 LEU B O 1
ATOM 5773 N N . LEU B 1 324 ? 12.461 -9.625 10.016 1 97 324 LEU B N 1
ATOM 5774 C CA . LEU B 1 324 ? 13.18 -10.867 10.234 1 97 324 LEU B CA 1
ATOM 5775 C C . LEU B 1 324 ? 14.555 -10.828 9.578 1 97 324 LEU B C 1
ATOM 5777 O O . LEU B 1 324 ? 15.539 -11.297 10.148 1 97 324 LEU B O 1
ATOM 5781 N N . MET B 1 325 ? 14.602 -10.273 8.438 1 95.19 325 MET B N 1
ATOM 5782 C CA . MET B 1 325 ? 15.867 -10.188 7.707 1 95.19 325 MET B CA 1
ATOM 5783 C C . MET B 1 325 ? 16.797 -9.156 8.352 1 95.19 325 MET B C 1
ATOM 5785 O O . MET B 1 325 ? 17.984 -9.43 8.555 1 95.19 325 MET B O 1
ATOM 5789 N N . GLU B 1 326 ? 16.234 -7.977 8.664 1 95.81 326 GLU B N 1
ATOM 5790 C CA . GLU B 1 326 ? 17.031 -6.895 9.234 1 95.81 326 GLU B CA 1
ATOM 5791 C C . GLU B 1 326 ? 17.594 -7.277 10.602 1 95.81 326 GLU B C 1
ATOM 5793 O O . GLU B 1 326 ? 18.703 -6.867 10.961 1 95.81 326 GLU B O 1
ATOM 5798 N N . LEU B 1 327 ? 16.906 -8.078 11.344 1 96.62 327 LEU B N 1
ATOM 5799 C CA . LEU B 1 327 ? 17.328 -8.492 12.68 1 96.62 327 LEU B CA 1
ATOM 5800 C C . LEU B 1 327 ? 18.266 -9.695 12.609 1 96.62 327 LEU B C 1
ATOM 5802 O O . LEU B 1 327 ? 18.797 -10.125 13.633 1 96.62 327 LEU B O 1
ATOM 5806 N N . GLY B 1 328 ? 18.438 -10.289 11.422 1 94.75 328 GLY B N 1
ATOM 5807 C CA . GLY B 1 328 ? 19.375 -11.375 11.211 1 94.75 328 GLY B CA 1
ATOM 5808 C C . GLY B 1 328 ? 18.828 -12.727 11.617 1 94.75 328 GLY B C 1
ATOM 5809 O O . GLY B 1 328 ? 19.594 -13.695 11.734 1 94.75 328 GLY B O 1
ATOM 5810 N N . ILE B 1 329 ? 17.625 -12.789 11.828 1 96.25 329 ILE B N 1
ATOM 5811 C CA . ILE B 1 329 ? 17.016 -14.008 12.328 1 96.25 329 ILE B CA 1
ATOM 5812 C C . ILE B 1 329 ? 17.016 -15.078 11.242 1 96.25 329 ILE B C 1
ATOM 5814 O O . ILE B 1 329 ? 17.359 -16.234 11.492 1 96.25 329 ILE B O 1
ATOM 5818 N N . ILE B 1 330 ? 16.656 -14.688 10.016 1 94.25 330 ILE B N 1
ATOM 5819 C CA . ILE B 1 330 ? 16.609 -15.609 8.891 1 94.25 330 ILE B CA 1
ATOM 5820 C C . ILE B 1 330 ? 18 -16.141 8.578 1 94.25 330 ILE B C 1
ATOM 5822 O O . ILE B 1 330 ? 18.188 -17.328 8.383 1 94.25 330 ILE B O 1
ATOM 5826 N N . GLN B 1 331 ? 18.953 -15.289 8.531 1 91.81 331 GLN B N 1
ATOM 5827 C CA . GLN B 1 331 ? 20.344 -15.664 8.234 1 91.81 331 GLN B CA 1
ATOM 5828 C C . GLN B 1 331 ? 20.875 -16.641 9.273 1 91.81 331 GLN B C 1
ATOM 5830 O O . GLN B 1 331 ? 21.531 -17.625 8.922 1 91.81 331 GLN B O 1
ATOM 5835 N N . THR B 1 332 ? 20.594 -16.359 10.508 1 93.75 332 THR B N 1
ATOM 5836 C CA . THR B 1 332 ? 21.047 -17.219 11.594 1 93.75 332 THR B CA 1
ATOM 5837 C C . THR B 1 332 ? 20.406 -18.594 11.5 1 93.75 332 THR B C 1
ATOM 5839 O O . THR B 1 332 ? 21.062 -19.609 11.742 1 93.75 332 THR B O 1
ATOM 5842 N N . ALA B 1 333 ? 19.219 -18.594 11.148 1 91.31 333 ALA B N 1
ATOM 5843 C CA . ALA B 1 333 ? 18.484 -19.844 11.055 1 91.31 333 ALA B CA 1
ATOM 5844 C C . ALA B 1 333 ? 19 -20.688 9.891 1 91.31 333 ALA B C 1
ATOM 5846 O O . ALA B 1 333 ? 18.906 -21.922 9.922 1 91.31 333 ALA B O 1
ATOM 5847 N N . MET B 1 334 ? 19.516 -20.109 8.852 1 87.62 334 MET B N 1
ATOM 5848 C CA . MET B 1 334 ? 19.953 -20.812 7.648 1 87.62 334 MET B CA 1
ATOM 5849 C C . MET B 1 334 ? 21.375 -21.344 7.816 1 87.62 334 MET B C 1
ATOM 5851 O O . MET B 1 334 ? 21.797 -22.25 7.082 1 87.62 334 MET B O 1
ATOM 5855 N N . GLU B 1 335 ? 22.141 -20.922 8.773 1 86.19 335 GLU B N 1
ATOM 5856 C CA . GLU B 1 335 ? 23.562 -21.188 8.93 1 86.19 335 GLU B CA 1
ATOM 5857 C C . GLU B 1 335 ? 23.828 -22.688 9.094 1 86.19 335 GLU B C 1
ATOM 5859 O O . GLU B 1 335 ? 24.703 -23.234 8.438 1 86.19 335 GLU B O 1
ATOM 5864 N N . PRO B 1 336 ? 23.109 -23.281 9.969 1 83.44 336 PRO B N 1
ATOM 5865 C CA . PRO B 1 336 ? 23.375 -24.703 10.156 1 83.44 336 PRO B CA 1
ATOM 5866 C C . PRO B 1 336 ? 23.109 -25.531 8.898 1 83.44 336 PRO B C 1
ATOM 5868 O O . PRO B 1 336 ? 23.688 -26.609 8.727 1 83.44 336 PRO B O 1
ATOM 5871 N N . LEU B 1 337 ? 22.297 -25.062 8.039 1 81.62 337 LEU B N 1
ATOM 5872 C CA . LEU B 1 337 ? 21.953 -25.766 6.812 1 81.62 337 LEU B CA 1
ATOM 5873 C C . LEU B 1 337 ? 23.125 -25.781 5.832 1 81.62 337 LEU B C 1
ATOM 5875 O O . LEU B 1 337 ? 23.234 -26.688 5.004 1 81.62 337 LEU B O 1
ATOM 5879 N N . ILE B 1 338 ? 24.062 -24.922 5.961 1 80.12 338 ILE B N 1
ATOM 5880 C CA . ILE B 1 338 ? 25.141 -24.734 5.004 1 80.12 338 ILE B CA 1
ATOM 5881 C C . ILE B 1 338 ? 26.375 -25.531 5.445 1 80.12 338 ILE B C 1
ATOM 5883 O O . ILE B 1 338 ? 27.125 -26.047 4.609 1 80.12 338 ILE B O 1
ATOM 5887 N N . GLN B 1 339 ? 26.75 -25.547 6.645 1 74.06 339 GLN B N 1
ATOM 5888 C CA . GLN B 1 339 ? 28.031 -25.984 7.164 1 74.06 339 GLN B CA 1
ATOM 5889 C C . GLN B 1 339 ? 28.219 -27.484 6.957 1 74.06 339 GLN B C 1
ATOM 5891 O O . GLN B 1 339 ? 29.344 -27.969 6.836 1 74.06 339 GLN B O 1
ATOM 5896 N N . ARG B 1 340 ? 27.266 -28.203 6.645 1 72.31 340 ARG B N 1
ATOM 5897 C CA . ARG B 1 340 ? 27.594 -29.625 6.68 1 72.31 340 ARG B CA 1
ATOM 5898 C C . ARG B 1 340 ? 27.172 -30.312 5.387 1 72.31 340 ARG B C 1
ATOM 5900 O O . ARG B 1 340 ? 27.062 -31.547 5.34 1 72.31 340 ARG B O 1
ATOM 5907 N N . LEU B 1 341 ? 27.234 -29.484 4.355 1 79.31 341 LEU B N 1
ATOM 5908 C CA . LEU B 1 341 ? 26.672 -30.125 3.172 1 79.31 341 LEU B CA 1
ATOM 5909 C C . LEU B 1 341 ? 27.766 -30.531 2.191 1 79.31 341 LEU B C 1
ATOM 5911 O O . LEU B 1 341 ? 28.484 -29.672 1.665 1 79.31 341 LEU B O 1
ATOM 5915 N N . ASN B 1 342 ? 27.984 -31.859 2.104 1 83.12 342 ASN B N 1
ATOM 5916 C CA . ASN B 1 342 ? 29.094 -32.344 1.289 1 83.12 342 ASN B CA 1
ATOM 5917 C C . ASN B 1 342 ? 28.594 -33.25 0.161 1 83.12 342 ASN B C 1
ATOM 5919 O O . ASN B 1 342 ? 29.406 -33.844 -0.574 1 83.12 342 ASN B O 1
ATOM 5923 N N . ARG B 1 343 ? 27.375 -33.469 0.026 1 92.69 343 ARG B N 1
ATOM 5924 C CA . ARG B 1 343 ? 26.812 -34.281 -1.046 1 92.69 343 ARG B CA 1
ATOM 5925 C C . ARG B 1 343 ? 25.766 -33.5 -1.841 1 92.69 343 ARG B C 1
ATOM 5927 O O . ARG B 1 343 ? 25.016 -32.719 -1.272 1 92.69 343 ARG B O 1
ATOM 5934 N N . PRO B 1 344 ? 25.766 -33.75 -3.18 1 93.75 344 PRO B N 1
ATOM 5935 C CA . PRO B 1 344 ? 24.859 -33 -4.035 1 93.75 344 PRO B CA 1
ATOM 5936 C C . PRO B 1 344 ? 23.406 -33.125 -3.605 1 93.75 344 PRO B C 1
ATOM 5938 O O . PRO B 1 344 ? 22.688 -32.125 -3.539 1 93.75 344 PRO B O 1
ATOM 5941 N N . GLY B 1 345 ? 22.969 -34.312 -3.332 1 94.88 345 GLY B N 1
ATOM 5942 C CA . GLY B 1 345 ? 21.578 -34.531 -2.938 1 94.88 345 GLY B CA 1
ATOM 5943 C C . GLY B 1 345 ? 21.188 -33.719 -1.706 1 94.88 345 GLY B C 1
ATOM 5944 O O . GLY B 1 345 ? 20.125 -33.094 -1.688 1 94.88 345 GLY B O 1
ATOM 5945 N N . LYS B 1 346 ? 22.016 -33.781 -0.702 1 94.44 346 LYS B N 1
ATOM 5946 C CA . LYS B 1 346 ? 21.75 -33.062 0.535 1 94.44 346 LYS B CA 1
ATOM 5947 C C . LYS B 1 346 ? 21.766 -31.547 0.306 1 94.44 346 LYS B C 1
ATOM 5949 O O . LYS B 1 346 ? 21 -30.797 0.915 1 94.44 346 LYS B O 1
ATOM 5954 N N . LEU B 1 347 ? 22.703 -31.141 -0.535 1 94.56 347 LEU B N 1
ATOM 5955 C CA . LEU B 1 347 ? 22.828 -29.719 -0.836 1 94.56 347 LEU B CA 1
ATOM 5956 C C . LEU B 1 347 ? 21.594 -29.203 -1.556 1 94.56 347 LEU B C 1
ATOM 5958 O O . LEU B 1 347 ? 21.062 -28.141 -1.214 1 94.56 347 LEU B O 1
ATOM 5962 N N . VAL B 1 348 ? 21.109 -29.938 -2.541 1 96.12 348 VAL B N 1
ATOM 5963 C CA . VAL B 1 348 ? 19.906 -29.578 -3.275 1 96.12 348 VAL B CA 1
ATOM 5964 C C . VAL B 1 348 ? 18.703 -29.547 -2.326 1 96.12 348 VAL B C 1
ATOM 5966 O O . VAL B 1 348 ? 17.922 -28.594 -2.328 1 96.12 348 VAL B O 1
ATOM 5969 N N . LEU B 1 349 ? 18.609 -30.562 -1.52 1 95.81 349 LEU B N 1
ATOM 5970 C CA . LEU B 1 349 ? 17.516 -30.656 -0.564 1 95.81 349 LEU B CA 1
ATOM 5971 C C . LEU B 1 349 ? 17.516 -29.453 0.384 1 95.81 349 LEU B C 1
ATOM 5973 O O . LEU B 1 349 ? 16.484 -28.828 0.61 1 95.81 349 LEU B O 1
ATOM 5977 N N . SER B 1 350 ? 18.641 -29.125 0.91 1 95.19 350 SER B N 1
ATOM 5978 C CA . SER B 1 350 ? 18.766 -28.031 1.863 1 95.19 350 SER B CA 1
ATOM 5979 C C . SER B 1 350 ? 18.438 -26.688 1.208 1 95.19 350 SER B C 1
ATOM 5981 O O . SER B 1 350 ? 17.797 -25.844 1.818 1 95.19 350 SER B O 1
ATOM 5983 N N . THR B 1 351 ? 18.906 -26.5 0.01 1 95.81 351 THR B N 1
ATOM 5984 C CA . THR B 1 351 ? 18.641 -25.25 -0.706 1 95.81 351 THR B CA 1
ATOM 5985 C C . THR B 1 351 ? 17.156 -25.109 -1.007 1 95.81 351 THR B C 1
ATOM 5987 O O . THR B 1 351 ? 16.609 -24.016 -0.902 1 95.81 351 THR B O 1
ATOM 5990 N N . ILE B 1 352 ? 16.531 -26.188 -1.393 1 96.69 352 ILE B N 1
ATOM 5991 C CA . ILE B 1 352 ? 15.102 -26.188 -1.645 1 96.69 352 ILE B CA 1
ATOM 5992 C C . ILE B 1 352 ? 14.352 -25.812 -0.371 1 96.69 352 ILE B C 1
ATOM 5994 O O . ILE B 1 352 ? 13.469 -24.938 -0.398 1 96.69 352 ILE B O 1
ATOM 5998 N N . PHE B 1 353 ? 14.703 -26.359 0.721 1 95 353 PHE B N 1
ATOM 5999 C CA . PHE B 1 353 ? 14.031 -26.078 1.982 1 95 353 PHE B CA 1
ATOM 6000 C C . PHE B 1 353 ? 14.289 -24.656 2.432 1 95 353 PHE B C 1
ATOM 6002 O O . PHE B 1 353 ? 13.422 -24.016 3.039 1 95 353 PHE B O 1
ATOM 6009 N N . ALA B 1 354 ? 15.469 -24.172 2.141 1 94.94 354 ALA B N 1
ATOM 6010 C CA . ALA B 1 354 ? 15.75 -22.766 2.434 1 94.94 354 ALA B CA 1
ATOM 6011 C C . ALA B 1 354 ? 14.828 -21.844 1.646 1 94.94 354 ALA B C 1
ATOM 6013 O O . ALA B 1 354 ? 14.281 -20.891 2.195 1 94.94 354 ALA B O 1
ATOM 6014 N N . GLY B 1 355 ? 14.672 -22.125 0.354 1 95.81 355 GLY B N 1
ATOM 6015 C CA . GLY B 1 355 ? 13.75 -21.344 -0.463 1 95.81 355 GLY B CA 1
ATOM 6016 C C . GLY B 1 355 ? 12.32 -21.406 0.031 1 95.81 355 GLY B C 1
ATOM 6017 O O . GLY B 1 355 ? 11.641 -20.391 0.126 1 95.81 355 GLY B O 1
ATOM 6018 N N . ILE B 1 356 ? 11.859 -22.625 0.337 1 96.25 356 ILE B N 1
ATOM 6019 C CA . ILE B 1 356 ? 10.508 -22.828 0.852 1 96.25 356 ILE B CA 1
ATOM 6020 C C . ILE B 1 356 ? 10.352 -22.094 2.178 1 96.25 356 ILE B C 1
ATOM 6022 O O . ILE B 1 356 ? 9.336 -21.422 2.404 1 96.25 356 ILE B O 1
ATOM 6026 N N . GLY B 1 357 ? 11.32 -22.188 3.029 1 94.75 357 GLY B N 1
ATOM 6027 C CA . GLY B 1 357 ? 11.281 -21.516 4.32 1 94.75 357 GLY B CA 1
ATOM 6028 C C . GLY B 1 357 ? 11.18 -20.016 4.211 1 94.75 357 GLY B C 1
ATOM 6029 O O . GLY B 1 357 ? 10.391 -19.391 4.926 1 94.75 357 GLY B O 1
ATOM 6030 N N . ILE B 1 358 ? 11.969 -19.469 3.316 1 94.75 358 ILE B N 1
ATOM 6031 C CA . ILE B 1 358 ? 11.945 -18.031 3.143 1 94.75 358 ILE B CA 1
ATOM 6032 C C . ILE B 1 358 ? 10.578 -17.594 2.621 1 94.75 358 ILE B C 1
ATOM 6034 O O . ILE B 1 358 ? 10.055 -16.547 3.014 1 94.75 358 ILE B O 1
ATOM 6038 N N . ASN B 1 359 ? 10.016 -18.359 1.723 1 96.12 359 ASN B N 1
ATOM 6039 C CA . ASN B 1 359 ? 8.656 -18.062 1.279 1 96.12 359 ASN B CA 1
ATOM 6040 C C . ASN B 1 359 ? 7.668 -18.094 2.441 1 96.12 359 ASN B C 1
ATOM 6042 O O . ASN B 1 359 ? 6.773 -17.25 2.525 1 96.12 359 ASN B O 1
ATOM 6046 N N . LEU B 1 360 ? 7.809 -19.016 3.246 1 94 360 LEU B N 1
ATOM 6047 C CA . LEU B 1 360 ? 6.898 -19.219 4.367 1 94 360 LEU B CA 1
ATOM 6048 C C . LEU B 1 360 ? 7.004 -18.078 5.363 1 94 360 LEU B C 1
ATOM 6050 O O . LEU B 1 360 ? 5.992 -17.594 5.887 1 94 360 LEU B O 1
ATOM 6054 N N . PHE B 1 361 ? 8.211 -17.594 5.609 1 93.69 361 PHE B N 1
ATOM 6055 C CA . PHE B 1 361 ? 8.43 -16.656 6.703 1 93.69 361 PHE B CA 1
ATOM 6056 C C . PHE B 1 361 ? 8.438 -15.219 6.188 1 93.69 361 PHE B C 1
ATOM 6058 O O . PHE B 1 361 ? 8.016 -14.297 6.891 1 93.69 361 PHE B O 1
ATOM 6065 N N . VAL B 1 362 ? 8.938 -15.016 4.977 1 91.31 362 VAL B N 1
ATOM 6066 C CA . VAL B 1 362 ? 9.102 -13.672 4.445 1 91.31 362 VAL B CA 1
ATOM 6067 C C . VAL B 1 362 ? 7.961 -13.352 3.477 1 91.31 362 VAL B C 1
ATOM 6069 O O . VAL B 1 362 ? 7.598 -12.188 3.291 1 91.31 362 VAL B O 1
ATOM 6072 N N . GLY B 1 363 ? 7.391 -14.359 2.867 1 92.12 363 GLY B N 1
ATOM 6073 C CA . GLY B 1 363 ? 6.23 -14.188 2.008 1 92.12 363 GLY B CA 1
ATOM 6074 C C . GLY B 1 363 ? 6.562 -13.531 0.68 1 92.12 363 GLY B C 1
ATOM 6075 O O . GLY B 1 363 ? 5.676 -13.016 -0.004 1 92.12 363 GLY B O 1
ATOM 6076 N N . GLU B 1 364 ? 7.824 -13.469 0.329 1 91.12 364 GLU B N 1
ATOM 6077 C CA . GLU B 1 364 ? 8.234 -12.797 -0.901 1 91.12 364 GLU B CA 1
ATOM 6078 C C . GLU B 1 364 ? 9.039 -13.734 -1.797 1 91.12 364 GLU B C 1
ATOM 6080 O O . GLU B 1 364 ? 10 -14.359 -1.346 1 91.12 364 GLU B O 1
ATOM 6085 N N . GLN B 1 365 ? 8.672 -13.719 -3.033 1 93.38 365 GLN B N 1
ATOM 6086 C CA . GLN B 1 365 ? 9.242 -14.641 -4.008 1 93.38 365 GLN B CA 1
ATOM 6087 C C . GLN B 1 365 ? 10.695 -14.289 -4.316 1 93.38 365 GLN B C 1
ATOM 6089 O O . GLN B 1 365 ? 11.555 -15.172 -4.402 1 93.38 365 GLN B O 1
ATOM 6094 N N . TYR B 1 366 ? 11.133 -13.078 -4.484 1 91.44 366 TYR B N 1
ATOM 6095 C CA . TYR B 1 366 ? 12.469 -12.672 -4.906 1 91.44 366 TYR B CA 1
ATOM 6096 C C . TYR B 1 366 ? 13.5 -12.984 -3.828 1 91.44 366 TYR B C 1
ATOM 6098 O O . TYR B 1 366 ? 14.594 -13.477 -4.129 1 91.44 366 TYR B O 1
ATOM 6106 N N . LEU B 1 367 ? 13.102 -12.758 -2.639 1 92.25 367 LEU B N 1
ATOM 6107 C CA . LEU B 1 367 ? 14.023 -13.008 -1.539 1 92.25 367 LEU B CA 1
ATOM 6108 C C . LEU B 1 367 ? 14.25 -14.5 -1.349 1 92.25 367 LEU B C 1
ATOM 6110 O O . LEU B 1 367 ? 15.32 -14.922 -0.892 1 92.25 367 LEU B O 1
ATOM 6114 N N . SER B 1 368 ? 13.305 -15.266 -1.712 1 95.75 368 SER B N 1
ATOM 6115 C CA . SER B 1 368 ? 13.422 -16.719 -1.601 1 95.75 368 SER B CA 1
ATOM 6116 C C . SER B 1 368 ? 14.398 -17.266 -2.631 1 95.75 368 SER B C 1
ATOM 6118 O O . SER B 1 368 ? 14.852 -18.422 -2.518 1 95.75 368 SER B O 1
ATOM 6120 N N . VAL B 1 369 ? 14.766 -16.469 -3.604 1 96.19 369 VAL B N 1
ATOM 6121 C CA . VAL B 1 369 ? 15.758 -16.828 -4.609 1 96.19 369 VAL B CA 1
ATOM 6122 C C . VAL B 1 369 ? 17.094 -16.188 -4.273 1 96.19 369 VAL B C 1
ATOM 6124 O O . VAL B 1 369 ? 18.141 -16.844 -4.297 1 96.19 369 VAL B O 1
ATOM 6127 N N . ILE B 1 370 ? 17.094 -14.984 -3.848 1 94.19 370 ILE B N 1
ATOM 6128 C CA . ILE B 1 370 ? 18.312 -14.195 -3.641 1 94.19 370 ILE B CA 1
ATOM 6129 C C . ILE B 1 370 ? 19.078 -14.75 -2.443 1 94.19 370 ILE B C 1
ATOM 6131 O O . ILE B 1 370 ? 20.281 -15.016 -2.541 1 94.19 370 ILE B O 1
ATOM 6135 N N . LEU B 1 371 ? 18.438 -14.953 -1.39 1 93.44 371 LEU B N 1
ATOM 6136 C CA . LEU B 1 371 ? 19.125 -15.281 -0.14 1 93.44 371 LEU B CA 1
ATOM 6137 C C . LEU B 1 371 ? 19.75 -16.672 -0.202 1 93.44 371 LEU B C 1
ATOM 6139 O O . LEU B 1 371 ? 20.953 -16.828 0.016 1 93.44 371 LEU B O 1
ATOM 6143 N N . PRO B 1 372 ? 18.984 -17.625 -0.499 1 94.81 372 PRO B N 1
ATOM 6144 C CA . PRO B 1 372 ? 19.641 -18.922 -0.643 1 94.81 372 PRO B CA 1
ATOM 6145 C C . PRO B 1 372 ? 20.672 -18.938 -1.76 1 94.81 372 PRO B C 1
ATOM 6147 O O . PRO B 1 372 ? 21.703 -19.625 -1.647 1 94.81 372 PRO B O 1
ATOM 6150 N N . GLY B 1 373 ? 20.422 -18.234 -2.846 1 95.44 373 GLY B N 1
ATOM 6151 C CA . GLY B 1 373 ? 21.375 -18.172 -3.941 1 95.44 373 GLY B CA 1
ATOM 6152 C C . GLY B 1 373 ? 22.75 -17.672 -3.51 1 95.44 373 GLY B C 1
ATOM 6153 O O . GLY B 1 373 ? 23.766 -18.234 -3.918 1 95.44 373 GLY B O 1
ATOM 6154 N N . ARG B 1 374 ? 22.75 -16.75 -2.695 1 92.94 374 ARG B N 1
ATOM 6155 C CA . ARG B 1 374 ? 24.016 -16.203 -2.201 1 92.94 374 ARG B CA 1
ATOM 6156 C C . ARG B 1 374 ? 24.609 -17.094 -1.119 1 92.94 374 ARG B C 1
ATOM 6158 O O . ARG B 1 374 ? 25.828 -17.266 -1.051 1 92.94 374 ARG B O 1
ATOM 6165 N N . ALA B 1 375 ? 23.781 -17.625 -0.343 1 91.81 375 ALA B N 1
ATOM 6166 C CA . ALA B 1 375 ? 24.234 -18.375 0.819 1 91.81 375 ALA B CA 1
ATOM 6167 C C . ALA B 1 375 ? 24.828 -19.719 0.398 1 91.81 375 ALA B C 1
ATOM 6169 O O . ALA B 1 375 ? 25.781 -20.203 1.02 1 91.81 375 ALA B O 1
ATOM 6170 N N . PHE B 1 376 ? 24.328 -20.312 -0.606 1 93.75 376 PHE B N 1
ATOM 6171 C CA . PHE B 1 376 ? 24.719 -21.688 -0.917 1 93.75 376 PHE B CA 1
ATOM 6172 C C . PHE B 1 376 ? 25.641 -21.734 -2.123 1 93.75 376 PHE B C 1
ATOM 6174 O O . PHE B 1 376 ? 26.109 -22.797 -2.51 1 93.75 376 PHE B O 1
ATOM 6181 N N . LYS B 1 377 ? 25.891 -20.641 -2.695 1 93.75 377 LYS B N 1
ATOM 6182 C CA . LYS B 1 377 ? 26.688 -20.578 -3.92 1 93.75 377 LYS B CA 1
ATOM 6183 C C . LYS B 1 377 ? 28.031 -21.281 -3.736 1 93.75 377 LYS B C 1
ATOM 6185 O O . LYS B 1 377 ? 28.406 -22.109 -4.555 1 93.75 377 LYS B O 1
ATOM 6190 N N . ASP B 1 378 ? 28.734 -20.984 -2.691 1 91.19 378 ASP B N 1
ATOM 6191 C CA . ASP B 1 378 ? 30.047 -21.562 -2.439 1 91.19 378 ASP B CA 1
ATOM 6192 C C . ASP B 1 378 ? 29.953 -23.062 -2.191 1 91.19 378 ASP B C 1
ATOM 6194 O O . ASP B 1 378 ? 30.844 -23.828 -2.582 1 91.19 378 ASP B O 1
ATOM 6198 N N . ALA B 1 379 ? 28.953 -23.422 -1.483 1 92.19 379 ALA B N 1
ATOM 6199 C CA . ALA B 1 379 ? 28.766 -24.844 -1.211 1 92.19 379 ALA B CA 1
ATOM 6200 C C . ALA B 1 379 ? 28.547 -25.625 -2.504 1 92.19 379 ALA B C 1
ATOM 6202 O O . ALA B 1 379 ? 29.047 -26.734 -2.658 1 92.19 379 ALA B O 1
ATOM 6203 N N . PHE B 1 380 ? 27.766 -25.094 -3.402 1 94.56 380 PHE B N 1
ATOM 6204 C CA . PHE B 1 380 ? 27.547 -25.719 -4.699 1 94.56 380 PHE B CA 1
ATOM 6205 C C . PHE B 1 380 ? 28.859 -25.875 -5.457 1 94.56 380 PHE B C 1
ATOM 6207 O O . PHE B 1 380 ? 29.125 -26.922 -6.055 1 94.56 380 PHE B O 1
ATOM 6214 N N . ASP B 1 381 ? 29.641 -24.875 -5.332 1 91.94 381 ASP B N 1
ATOM 6215 C CA . ASP B 1 381 ? 30.938 -24.891 -5.992 1 91.94 381 ASP B CA 1
ATOM 6216 C C . ASP B 1 381 ? 31.844 -25.953 -5.387 1 91.94 381 ASP B C 1
ATOM 6218 O O . ASP B 1 381 ? 32.562 -26.672 -6.109 1 91.94 381 ASP B O 1
ATOM 6222 N N . ARG B 1 382 ? 31.797 -26.094 -4.188 1 90.81 382 ARG B N 1
ATOM 6223 C CA . ARG B 1 382 ? 32.656 -27.016 -3.465 1 90.81 382 ARG B CA 1
ATOM 6224 C C . ARG B 1 382 ? 32.344 -28.469 -3.83 1 90.81 382 ARG B C 1
ATOM 6226 O O . ARG B 1 382 ? 33.25 -29.312 -3.887 1 90.81 382 ARG B O 1
ATOM 6233 N N . VAL B 1 383 ? 31.156 -28.734 -4.035 1 92.25 383 VAL B N 1
ATOM 6234 C CA . VAL B 1 383 ? 30.766 -30.109 -4.285 1 92.25 383 VAL B CA 1
ATOM 6235 C C . VAL B 1 383 ? 30.781 -30.391 -5.785 1 92.25 383 VAL B C 1
ATOM 6237 O O . VAL B 1 383 ? 30.406 -31.484 -6.223 1 92.25 383 VAL B O 1
ATOM 6240 N N . GLY B 1 384 ? 31.094 -29.375 -6.566 1 92.56 384 GLY B N 1
ATOM 6241 C CA . GLY B 1 384 ? 31.312 -29.562 -7.992 1 92.56 384 GLY B CA 1
ATOM 6242 C C . GLY B 1 384 ? 30.047 -29.406 -8.82 1 92.56 384 GLY B C 1
ATOM 6243 O O . GLY B 1 384 ? 29.953 -29.938 -9.922 1 92.56 384 GLY B O 1
ATOM 6244 N N . LEU B 1 385 ? 29.125 -28.766 -8.352 1 95.38 385 LEU B N 1
ATOM 6245 C CA . LEU B 1 385 ? 27.906 -28.5 -9.102 1 95.38 385 LEU B CA 1
ATOM 6246 C C . LEU B 1 385 ? 28.031 -27.203 -9.898 1 95.38 385 LEU B C 1
ATOM 6248 O O . LEU B 1 385 ? 28.641 -26.234 -9.438 1 95.38 385 LEU B O 1
ATOM 6252 N N . ALA B 1 386 ? 27.5 -27.203 -11.109 1 96 386 ALA B N 1
ATOM 6253 C CA . ALA B 1 386 ? 27.516 -26.031 -11.961 1 96 386 ALA B CA 1
ATOM 6254 C C . ALA B 1 386 ? 26.547 -24.969 -11.438 1 96 386 ALA B C 1
ATOM 6256 O O . ALA B 1 386 ? 25.562 -25.281 -10.773 1 96 386 ALA B O 1
ATOM 6257 N N . PRO B 1 387 ? 26.766 -23.719 -11.789 1 96.75 387 PRO B N 1
ATOM 6258 C CA . PRO B 1 387 ? 25.844 -22.656 -11.438 1 96.75 387 PRO B CA 1
ATOM 6259 C C . PRO B 1 387 ? 24.422 -22.891 -11.977 1 96.75 387 PRO B C 1
ATOM 6261 O O . PRO B 1 387 ? 23.453 -22.469 -11.359 1 96.75 387 PRO B O 1
ATOM 6264 N N . LEU B 1 388 ? 24.344 -23.562 -13.07 1 97.31 388 LEU B N 1
ATOM 6265 C CA . LEU B 1 388 ? 23.047 -23.906 -13.648 1 97.31 388 LEU B CA 1
ATOM 6266 C C . LEU B 1 388 ? 22.219 -24.766 -12.703 1 97.31 388 LEU B C 1
ATOM 6268 O O . LEU B 1 388 ? 21 -24.656 -12.656 1 97.31 388 LEU B O 1
ATOM 6272 N N . ALA B 1 389 ? 22.891 -25.594 -11.953 1 97.19 389 ALA B N 1
ATOM 6273 C CA . ALA B 1 389 ? 22.203 -26.422 -10.961 1 97.19 389 ALA B CA 1
ATOM 6274 C C . ALA B 1 389 ? 21.625 -25.562 -9.844 1 97.19 389 ALA B C 1
ATOM 6276 O O . ALA B 1 389 ? 20.5 -25.797 -9.406 1 97.19 389 ALA B O 1
ATOM 6277 N N . LEU B 1 390 ? 22.391 -24.625 -9.398 1 97.06 390 LEU B N 1
ATOM 6278 C CA . LEU B 1 390 ? 21.922 -23.703 -8.375 1 97.06 390 LEU B CA 1
ATOM 6279 C C . LEU B 1 390 ? 20.703 -22.922 -8.867 1 97.06 390 LEU B C 1
ATOM 6281 O O . LEU B 1 390 ? 19.719 -22.797 -8.148 1 97.06 390 LEU B O 1
ATOM 6285 N N . GLY B 1 391 ? 20.797 -22.422 -10.078 1 97.25 391 GLY B N 1
ATOM 6286 C CA . GLY B 1 391 ? 19.688 -21.672 -10.656 1 97.25 391 GLY B CA 1
ATOM 6287 C C . GLY B 1 391 ? 18.391 -22.453 -10.68 1 97.25 391 GLY B C 1
ATOM 6288 O O . GLY B 1 391 ? 17.328 -21.922 -10.359 1 97.25 391 GLY B O 1
ATOM 6289 N N . ARG B 1 392 ? 18.484 -23.641 -11.078 1 97.25 392 ARG B N 1
ATOM 6290 C CA . ARG B 1 392 ? 17.297 -24.484 -11.148 1 97.25 392 ARG B CA 1
ATOM 6291 C C . ARG B 1 392 ? 16.703 -24.719 -9.758 1 97.25 392 ARG B C 1
ATOM 6293 O O . ARG B 1 392 ? 15.492 -24.625 -9.57 1 97.25 392 ARG B O 1
ATOM 6300 N N . VAL B 1 393 ? 17.516 -25.031 -8.781 1 97.12 393 VAL B N 1
ATOM 6301 C CA . VAL B 1 393 ? 17.078 -25.312 -7.422 1 97.12 393 VAL B CA 1
ATOM 6302 C C . VAL B 1 393 ? 16.406 -24.078 -6.828 1 97.12 393 VAL B C 1
ATOM 6304 O O . VAL B 1 393 ? 15.398 -24.188 -6.121 1 97.12 393 VAL B O 1
ATOM 6307 N N . LEU B 1 394 ? 16.906 -22.922 -7.145 1 97.25 394 LEU B N 1
ATOM 6308 C CA . LEU B 1 394 ? 16.359 -21.656 -6.66 1 97.25 394 LEU B CA 1
ATOM 6309 C C . LEU B 1 394 ? 14.961 -21.422 -7.234 1 97.25 394 LEU B C 1
ATOM 6311 O O . LEU 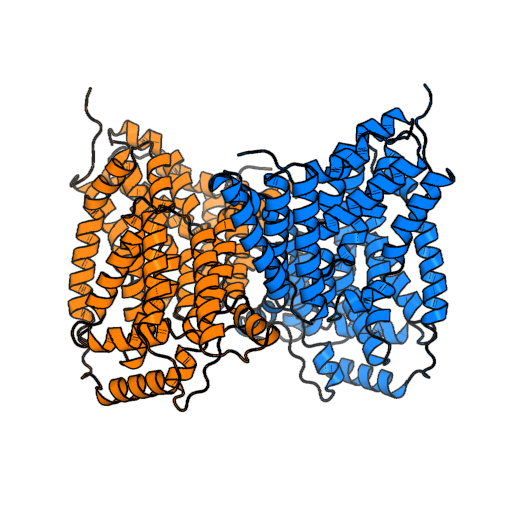B 1 394 ? 14.062 -20.969 -6.523 1 97.25 394 LEU B O 1
ATOM 6315 N N . GLU B 1 395 ? 14.734 -21.734 -8.484 1 96.75 395 GLU B N 1
ATOM 6316 C CA . GLU B 1 395 ? 13.422 -21.562 -9.109 1 96.75 395 GLU B CA 1
ATOM 6317 C C . GLU B 1 395 ? 12.43 -22.594 -8.578 1 96.75 395 GLU B C 1
ATOM 6319 O O . GLU B 1 395 ? 11.281 -22.266 -8.281 1 96.75 395 GLU B O 1
ATOM 6324 N N . ASP B 1 396 ? 12.922 -23.797 -8.445 1 96.88 396 ASP B N 1
ATOM 6325 C CA . ASP B 1 396 ? 12.062 -24.906 -8.047 1 96.88 396 ASP B CA 1
ATOM 6326 C C . ASP B 1 396 ? 11.68 -24.781 -6.57 1 96.88 396 ASP B C 1
ATOM 6328 O O . ASP B 1 396 ? 10.594 -25.219 -6.172 1 96.88 396 ASP B O 1
ATOM 6332 N N . GLY B 1 397 ? 12.508 -24.266 -5.809 1 94.62 397 GLY B N 1
ATOM 6333 C CA . GLY B 1 397 ? 12.266 -24.188 -4.379 1 94.62 397 GLY B CA 1
ATOM 6334 C C . GLY B 1 397 ? 11.875 -22.797 -3.916 1 94.62 397 GLY B C 1
ATOM 6335 O O . GLY B 1 397 ? 11.297 -22.625 -2.84 1 94.62 397 GLY B O 1
ATOM 6336 N N . GLY B 1 398 ? 12.172 -21.797 -4.66 1 94.25 398 GLY B N 1
ATOM 6337 C CA . GLY B 1 398 ? 11.93 -20.422 -4.277 1 94.25 398 GLY B CA 1
ATOM 6338 C C . GLY B 1 398 ? 10.781 -19.781 -5.047 1 94.25 398 GLY B C 1
ATOM 6339 O O . GLY B 1 398 ? 9.695 -19.578 -4.5 1 94.25 398 GLY B O 1
ATOM 6340 N N . SER B 1 399 ? 10.805 -19.703 -6.309 1 93.06 399 SER B N 1
ATOM 6341 C CA . SER B 1 399 ? 9.906 -18.906 -7.137 1 93.06 399 SER B CA 1
ATOM 6342 C C . SER B 1 399 ? 8.5 -19.5 -7.16 1 93.06 399 SER B C 1
ATOM 6344 O O . SER B 1 399 ? 7.516 -18.781 -7.023 1 93.06 399 SER B O 1
ATOM 6346 N N . VAL B 1 400 ? 8.391 -20.781 -7.293 1 95.12 400 VAL B N 1
ATOM 6347 C CA . VAL B 1 400 ? 7.098 -21.375 -7.602 1 95.12 400 VAL B CA 1
ATOM 6348 C C . VAL B 1 400 ? 6.301 -21.578 -6.316 1 95.12 400 VAL B C 1
ATOM 6350 O O . VAL B 1 400 ? 5.078 -21.75 -6.355 1 95.12 400 VAL B O 1
ATOM 6353 N N . ILE B 1 401 ? 6.934 -21.484 -5.145 1 97.06 401 ILE B N 1
ATOM 6354 C CA . ILE B 1 401 ? 6.34 -21.859 -3.867 1 97.06 401 ILE B CA 1
ATOM 6355 C C . ILE B 1 401 ? 5.477 -20.719 -3.344 1 97.06 401 ILE B C 1
ATOM 6357 O O . ILE B 1 401 ? 4.535 -20.938 -2.578 1 97.06 401 ILE B O 1
ATOM 6361 N N . ASN B 1 402 ? 5.793 -19.531 -3.729 1 96.94 402 ASN B N 1
ATOM 6362 C CA . ASN B 1 402 ? 5.117 -18.359 -3.18 1 96.94 402 ASN B CA 1
ATOM 6363 C C . ASN B 1 402 ? 3.613 -18.406 -3.438 1 96.94 402 ASN B C 1
ATOM 6365 O O . ASN B 1 402 ? 2.824 -17.906 -2.635 1 96.94 402 ASN B O 1
ATOM 6369 N N . TYR B 1 403 ? 3.188 -19.078 -4.52 1 97.75 403 TYR B N 1
ATOM 6370 C CA . TYR B 1 403 ? 1.778 -19.219 -4.871 1 97.75 403 TYR B CA 1
ATOM 6371 C C . TYR B 1 403 ? 1.05 -20.109 -3.875 1 97.75 403 TYR B C 1
ATOM 6373 O O . TYR B 1 403 ? -0.182 -20.109 -3.824 1 97.75 403 TYR B O 1
ATOM 6381 N N . LEU B 1 404 ? 1.799 -20.828 -3.088 1 97.38 404 LEU B N 1
ATOM 6382 C CA . LEU B 1 404 ? 1.214 -21.797 -2.182 1 97.38 404 LEU B CA 1
ATOM 6383 C C . LEU B 1 404 ? 1.175 -21.266 -0.753 1 97.38 404 LEU B C 1
ATOM 6385 O O . LEU B 1 404 ? 0.783 -21.984 0.171 1 97.38 404 LEU B O 1
ATOM 6389 N N . ILE B 1 405 ? 1.578 -20.062 -0.534 1 95.44 405 ILE B N 1
ATOM 6390 C CA . ILE B 1 405 ? 1.641 -19.453 0.793 1 95.44 405 ILE B CA 1
ATOM 6391 C C . ILE B 1 405 ? 0.489 -18.469 0.968 1 95.44 405 ILE B C 1
ATOM 6393 O O . ILE B 1 405 ? 0.407 -17.469 0.253 1 95.44 405 ILE B O 1
ATOM 6397 N N . PRO B 1 406 ? -0.401 -18.688 1.919 1 93.5 406 PRO B N 1
ATOM 6398 C CA . PRO B 1 406 ? -1.602 -17.859 2.08 1 93.5 406 PRO B CA 1
ATOM 6399 C C . PRO B 1 406 ? -1.281 -16.375 2.275 1 93.5 406 PRO B C 1
ATOM 6401 O O . PRO B 1 406 ? -2.037 -15.516 1.82 1 93.5 406 PRO B O 1
ATOM 6404 N N . TRP B 1 407 ? -0.147 -16.078 2.902 1 92.81 407 TRP B N 1
ATOM 6405 C CA . TRP B 1 407 ? 0.22 -14.688 3.148 1 92.81 407 TRP B CA 1
ATOM 6406 C C . TRP B 1 407 ? 1.343 -14.25 2.213 1 92.81 407 TRP B C 1
ATOM 6408 O O . TRP B 1 407 ? 1.954 -13.203 2.42 1 92.81 407 TRP B O 1
ATOM 6418 N N . GLY B 1 408 ? 1.629 -15.102 1.25 1 94.88 408 GLY B N 1
ATOM 6419 C CA . GLY B 1 408 ? 2.596 -14.719 0.232 1 94.88 408 GLY B CA 1
ATOM 6420 C C . GLY B 1 408 ? 2.025 -13.773 -0.809 1 94.88 408 GLY B C 1
ATOM 6421 O O . GLY B 1 408 ? 0.812 -13.734 -1.018 1 94.88 408 GLY B O 1
ATOM 6422 N N . VAL B 1 409 ? 2.895 -13.055 -1.451 1 94.56 409 VAL B N 1
ATOM 6423 C CA . VAL B 1 409 ? 2.484 -12.07 -2.449 1 94.56 409 VAL B CA 1
ATOM 6424 C C . VAL B 1 409 ? 1.697 -12.758 -3.561 1 94.56 409 VAL B C 1
ATOM 6426 O O . VAL B 1 409 ? 0.57 -12.359 -3.867 1 94.56 409 VAL B O 1
ATOM 6429 N N . ALA B 1 410 ? 2.213 -13.797 -4.133 1 96.75 410 ALA B N 1
ATOM 6430 C CA . ALA B 1 410 ? 1.586 -14.477 -5.266 1 96.75 410 ALA B CA 1
ATOM 6431 C C . ALA B 1 410 ? 0.362 -15.273 -4.816 1 96.75 410 ALA B C 1
ATOM 6433 O O . ALA B 1 410 ? -0.659 -15.289 -5.508 1 96.75 410 ALA B O 1
ATOM 6434 N N . GLY B 1 411 ? 0.465 -15.945 -3.715 1 96.38 411 GLY B N 1
ATOM 6435 C CA . GLY B 1 411 ? -0.659 -16.703 -3.193 1 96.38 411 GLY B CA 1
ATOM 6436 C C . GLY B 1 411 ? -1.868 -15.844 -2.879 1 96.38 411 GLY B C 1
ATOM 6437 O O . GLY B 1 411 ? -2.99 -16.188 -3.26 1 96.38 411 GLY B O 1
ATOM 6438 N N . SER B 1 412 ? -1.645 -14.781 -2.174 1 94.56 412 SER B N 1
ATOM 6439 C CA . SER B 1 412 ? -2.746 -13.898 -1.814 1 94.56 412 SER B CA 1
ATOM 6440 C C . SER B 1 412 ? -3.365 -13.25 -3.051 1 94.56 412 SER B C 1
ATOM 6442 O O . SER B 1 412 ? -4.582 -13.062 -3.117 1 94.56 412 SER B O 1
ATOM 6444 N N . PHE B 1 413 ? -2.57 -12.93 -3.984 1 96.06 413 PHE B N 1
ATOM 6445 C CA . PHE B 1 413 ? -3.061 -12.375 -5.238 1 96.06 413 PHE B CA 1
ATOM 6446 C C . PHE B 1 413 ? -3.969 -13.367 -5.953 1 96.06 413 PHE B C 1
ATOM 6448 O O . PHE B 1 413 ? -5.066 -13.008 -6.391 1 96.06 413 PHE B O 1
ATOM 6455 N N . ALA B 1 414 ? -3.479 -14.578 -6.113 1 97.38 414 ALA B N 1
ATOM 6456 C CA . ALA B 1 414 ? -4.25 -15.617 -6.797 1 97.38 414 ALA B CA 1
ATOM 6457 C C . ALA B 1 414 ? -5.574 -15.875 -6.082 1 97.38 414 ALA B C 1
ATOM 6459 O O . ALA B 1 414 ? -6.621 -16 -6.727 1 97.38 414 ALA B O 1
ATOM 6460 N N . ALA B 1 415 ? -5.496 -15.961 -4.785 1 95.12 415 ALA B N 1
ATOM 6461 C CA . ALA B 1 415 ? -6.691 -16.203 -3.982 1 95.12 415 ALA B CA 1
ATOM 6462 C C . ALA B 1 415 ? -7.715 -15.078 -4.176 1 95.12 415 ALA B C 1
ATOM 6464 O O . ALA B 1 415 ? -8.906 -15.344 -4.336 1 95.12 415 ALA B O 1
ATOM 6465 N N . SER B 1 416 ? -7.238 -13.883 -4.195 1 93 416 SER B N 1
ATOM 6466 C CA . SER B 1 416 ? -8.133 -12.742 -4.332 1 93 416 SER B CA 1
ATOM 6467 C C . SER B 1 416 ? -8.695 -12.641 -5.746 1 93 416 SER B C 1
ATOM 6469 O O . SER B 1 416 ? -9.844 -12.25 -5.938 1 93 416 SER B O 1
ATOM 6471 N N . THR B 1 417 ? -7.902 -12.883 -6.699 1 94.19 417 THR B N 1
ATOM 6472 C CA . THR B 1 417 ? -8.289 -12.742 -8.102 1 94.19 417 THR B CA 1
ATOM 6473 C C . THR B 1 417 ? -9.305 -13.812 -8.492 1 94.19 417 THR B C 1
ATOM 6475 O O . THR B 1 417 ? -10.281 -13.523 -9.195 1 94.19 417 THR B O 1
ATOM 6478 N N . LEU B 1 418 ? -9.133 -15.039 -7.98 1 95.38 418 LEU B N 1
ATOM 6479 C CA . LEU B 1 418 ? -10 -16.141 -8.383 1 95.38 418 LEU B CA 1
ATOM 6480 C C . LEU B 1 418 ? -11.086 -16.391 -7.344 1 95.38 418 LEU B C 1
ATOM 6482 O O . LEU B 1 418 ? -12.047 -17.125 -7.605 1 95.38 418 LEU B O 1
ATOM 6486 N N . GLY B 1 419 ? -10.93 -15.805 -6.191 1 92.88 419 GLY B N 1
ATOM 6487 C CA . GLY B 1 419 ? -11.914 -15.984 -5.137 1 92.88 419 GLY B CA 1
ATOM 6488 C C . GLY B 1 419 ? -11.836 -17.344 -4.469 1 92.88 419 GLY B C 1
ATOM 6489 O O . GLY B 1 419 ? -12.852 -17.875 -4.012 1 92.88 419 GLY B O 1
ATOM 6490 N N . VAL B 1 420 ? -10.719 -18 -4.535 1 95.69 420 VAL B N 1
ATOM 6491 C CA . VAL B 1 420 ? -10.5 -19.312 -3.938 1 95.69 420 VAL B CA 1
ATOM 6492 C C . VAL B 1 420 ? -9.336 -19.25 -2.943 1 95.69 420 VAL B C 1
ATOM 6494 O O . VAL B 1 420 ? -8.234 -18.844 -3.301 1 95.69 420 VAL B O 1
ATOM 6497 N N . PRO B 1 421 ? -9.562 -19.609 -1.663 1 94.44 421 PRO B N 1
ATOM 6498 C CA . PRO B 1 421 ? -8.477 -19.562 -0.679 1 94.44 421 PRO B CA 1
ATOM 6499 C C . PRO B 1 421 ? -7.285 -20.438 -1.069 1 94.44 421 PRO B C 1
ATOM 6501 O O . PRO B 1 421 ? -7.461 -21.484 -1.689 1 94.44 421 PRO B O 1
ATOM 6504 N N . VAL B 1 422 ? -6.129 -20.078 -0.611 1 96.12 422 VAL B N 1
ATOM 6505 C CA . VAL B 1 422 ? -4.875 -20.719 -0.981 1 96.12 422 VAL B CA 1
ATOM 6506 C C . VAL B 1 422 ? -4.902 -22.188 -0.544 1 96.12 422 VAL B C 1
ATOM 6508 O O . VAL B 1 422 ? -4.531 -23.078 -1.313 1 96.12 422 VAL B O 1
ATOM 6511 N N . LEU B 1 423 ? -5.375 -22.438 0.628 1 94.81 423 LEU B N 1
ATOM 6512 C CA . LEU B 1 423 ? -5.34 -23.781 1.172 1 94.81 423 LEU B CA 1
ATOM 6513 C C . LEU B 1 423 ? -6.246 -24.719 0.375 1 94.81 423 LEU B C 1
ATOM 6515 O O . LEU B 1 423 ? -6.039 -25.938 0.365 1 94.81 423 LEU B O 1
ATOM 6519 N N . GLU B 1 424 ? -7.211 -24.156 -0.315 1 96.38 424 GLU B N 1
ATOM 6520 C CA . GLU B 1 424 ? -8.125 -24.969 -1.115 1 96.38 424 GLU B CA 1
ATOM 6521 C C . GLU B 1 424 ? -7.496 -25.344 -2.455 1 96.38 424 GLU B C 1
ATOM 6523 O O . GLU B 1 424 ? -7.602 -26.5 -2.893 1 96.38 424 GLU B O 1
ATOM 6528 N N . PHE B 1 425 ? -6.832 -24.375 -3.105 1 97.94 425 PHE B N 1
ATOM 6529 C CA . PHE B 1 425 ? -6.293 -24.734 -4.414 1 97.94 425 PHE B CA 1
ATOM 6530 C C . PHE B 1 425 ? -4.879 -25.281 -4.285 1 97.94 425 PHE B C 1
ATOM 6532 O O . PHE B 1 425 ? -4.336 -25.844 -5.242 1 97.94 425 PHE B O 1
ATOM 6539 N N . LEU B 1 426 ? -4.285 -25.281 -3.105 1 97.75 426 LEU B N 1
ATOM 6540 C CA . LEU B 1 426 ? -2.918 -25.719 -2.854 1 97.75 426 LEU B CA 1
ATOM 6541 C C . LEU B 1 426 ? -2.705 -27.156 -3.342 1 97.75 426 LEU B C 1
ATOM 6543 O O . LEU B 1 426 ? -1.786 -27.422 -4.121 1 97.75 426 LEU B O 1
ATOM 6547 N N . PRO B 1 427 ? -3.613 -28.062 -3.01 1 97.94 427 PRO B N 1
ATOM 6548 C CA . PRO B 1 427 ? -3.377 -29.453 -3.41 1 97.94 427 PRO B CA 1
ATOM 6549 C C . PRO B 1 427 ? -3.508 -29.672 -4.918 1 97.94 427 PRO B C 1
ATOM 6551 O O . PRO B 1 427 ? -2.994 -30.656 -5.457 1 97.94 427 PRO B O 1
ATOM 6554 N N . PHE B 1 428 ? -4.121 -28.719 -5.578 1 98.31 428 PHE B N 1
ATOM 6555 C CA . PHE B 1 428 ? -4.379 -28.891 -7.004 1 98.31 428 PHE B CA 1
ATOM 6556 C C . PHE B 1 428 ? -3.355 -28.125 -7.832 1 98.31 428 PHE B C 1
ATOM 6558 O O . PHE B 1 428 ? -3.322 -28.234 -9.062 1 98.31 428 PHE B O 1
ATOM 6565 N N . THR B 1 429 ? -2.559 -27.297 -7.164 1 98.69 429 THR B N 1
ATOM 6566 C CA . THR B 1 429 ? -1.495 -26.609 -7.887 1 98.69 429 THR B CA 1
ATOM 6567 C C . THR B 1 429 ? -0.295 -27.531 -8.094 1 98.69 429 THR B C 1
ATOM 6569 O O . THR B 1 429 ? 0.79 -27.281 -7.566 1 98.69 429 THR B O 1
ATOM 6572 N N . LEU B 1 430 ? -0.46 -28.438 -8.898 1 98.62 430 LEU B N 1
ATOM 6573 C CA . LEU B 1 430 ? 0.401 -29.609 -9.023 1 98.62 430 LEU B CA 1
ATOM 6574 C C . LEU B 1 430 ? 1.784 -29.219 -9.531 1 98.62 430 LEU B C 1
ATOM 6576 O O . LEU B 1 430 ? 2.797 -29.734 -9.047 1 98.62 430 LEU B O 1
ATOM 6580 N N . PHE B 1 431 ? 1.83 -28.328 -10.492 1 98.56 431 PHE B N 1
ATOM 6581 C CA . PHE B 1 431 ? 3.113 -27.938 -11.07 1 98.56 431 PHE B CA 1
ATOM 6582 C C . PHE B 1 431 ? 4.035 -27.375 -10 1 98.56 431 PHE B C 1
ATOM 6584 O O . PHE B 1 431 ? 5.219 -27.719 -9.945 1 98.56 431 PHE B O 1
ATOM 6591 N N . ALA B 1 432 ? 3.508 -26.516 -9.148 1 98.19 432 ALA B N 1
ATOM 6592 C CA . ALA B 1 432 ? 4.293 -25.906 -8.086 1 98.19 432 ALA B CA 1
ATOM 6593 C C . ALA B 1 432 ? 4.719 -26.938 -7.043 1 98.19 432 ALA B C 1
ATOM 6595 O O . ALA B 1 432 ? 5.805 -26.828 -6.469 1 98.19 432 ALA B O 1
ATOM 6596 N N . LEU B 1 433 ? 3.891 -27.891 -6.781 1 98.31 433 LEU B N 1
ATOM 6597 C CA . LEU B 1 433 ? 4.168 -28.922 -5.785 1 98.31 433 LEU B CA 1
ATOM 6598 C C . LEU B 1 433 ? 5.207 -29.906 -6.305 1 98.31 433 LEU B C 1
ATOM 6600 O O . LEU B 1 433 ? 6.062 -30.359 -5.543 1 98.31 433 LEU B O 1
ATOM 6604 N N . LEU B 1 434 ? 5.164 -30.188 -7.551 1 98.31 434 LEU B N 1
ATOM 6605 C CA . LEU B 1 434 ? 6.008 -31.219 -8.133 1 98.31 434 LEU B CA 1
ATOM 6606 C C . LEU B 1 434 ? 7.402 -30.688 -8.438 1 98.31 434 LEU B C 1
ATOM 6608 O O . LEU B 1 434 ? 8.375 -31.438 -8.422 1 98.31 434 LEU B O 1
ATOM 6612 N N . SER B 1 435 ? 7.535 -29.406 -8.648 1 97.81 435 SER B N 1
ATOM 6613 C CA . SER B 1 435 ? 8.805 -28.812 -9.062 1 97.81 435 SER B CA 1
ATOM 6614 C C . SER B 1 435 ? 9.891 -29.047 -8.008 1 97.81 435 SER B C 1
ATOM 6616 O O . SER B 1 435 ? 10.969 -29.562 -8.328 1 97.81 435 SER B O 1
ATOM 6618 N N . PRO B 1 436 ? 9.641 -28.703 -6.746 1 97.69 436 PRO B N 1
ATOM 6619 C CA . PRO B 1 436 ? 10.672 -28.984 -5.742 1 97.69 436 PRO B CA 1
ATOM 6620 C C . PRO B 1 436 ? 10.945 -30.469 -5.562 1 97.69 436 PRO B C 1
ATOM 6622 O O . PRO B 1 436 ? 12.094 -30.859 -5.328 1 97.69 436 PRO B O 1
ATOM 6625 N N . ILE B 1 437 ? 9.969 -31.281 -5.641 1 98.06 437 ILE B N 1
ATOM 6626 C CA . ILE B 1 437 ? 10.117 -32.719 -5.465 1 98.06 437 ILE B CA 1
ATOM 6627 C C . ILE B 1 437 ? 11.031 -33.281 -6.555 1 98.06 437 ILE B C 1
ATOM 6629 O O . ILE B 1 437 ? 11.953 -34.031 -6.262 1 98.06 437 ILE B O 1
ATOM 6633 N N . LEU B 1 438 ? 10.82 -32.906 -7.797 1 97.88 438 LEU B N 1
ATOM 6634 C CA . LEU B 1 438 ? 11.609 -33.406 -8.922 1 97.88 438 LEU B CA 1
ATOM 6635 C C . LEU B 1 438 ? 13.039 -32.875 -8.844 1 97.88 438 LEU B C 1
ATOM 6637 O O . LEU B 1 438 ? 13.977 -33.594 -9.242 1 97.88 438 LEU B O 1
ATOM 6641 N N . SER B 1 439 ? 13.188 -31.672 -8.352 1 97.19 439 SER B N 1
ATOM 6642 C CA . SER B 1 439 ? 14.539 -31.141 -8.156 1 97.19 439 SER B CA 1
ATOM 6643 C C . SER B 1 439 ? 15.305 -31.938 -7.109 1 97.19 439 SER B C 1
ATOM 6645 O O . SER B 1 439 ? 16.5 -32.188 -7.27 1 97.19 439 SER B O 1
ATOM 6647 N N . VAL B 1 440 ? 14.672 -32.312 -6.035 1 97.06 440 VAL B N 1
ATOM 6648 C CA . VAL B 1 440 ? 15.297 -33.094 -4.984 1 97.06 440 VAL B CA 1
ATOM 6649 C C . VAL B 1 440 ? 15.656 -34.5 -5.527 1 97.06 440 VAL B C 1
ATOM 6651 O O . VAL B 1 440 ? 16.75 -35 -5.277 1 97.06 440 VAL B O 1
ATOM 6654 N N . ILE B 1 441 ? 14.742 -35.094 -6.215 1 97.44 441 ILE B N 1
ATOM 6655 C CA . ILE B 1 441 ? 15.008 -36.375 -6.82 1 97.44 441 ILE B CA 1
ATOM 6656 C C . ILE B 1 441 ? 16.234 -36.281 -7.738 1 97.44 441 ILE B C 1
ATOM 6658 O O . ILE B 1 441 ? 17.109 -37.156 -7.723 1 97.44 441 ILE B O 1
ATOM 6662 N N . SER B 1 442 ? 16.25 -35.219 -8.516 1 96.25 442 SER B N 1
ATOM 6663 C CA . SER B 1 442 ? 17.406 -34.969 -9.383 1 96.25 442 SER B CA 1
ATOM 6664 C C . SER B 1 442 ? 18.688 -34.875 -8.578 1 96.25 442 SER B C 1
ATOM 6666 O O . SER B 1 442 ? 19.734 -35.344 -8.992 1 96.25 442 SER B O 1
ATOM 6668 N N . GLY B 1 443 ? 18.672 -34.188 -7.43 1 94.94 443 GLY B N 1
ATOM 6669 C CA . GLY B 1 443 ? 19.828 -34.031 -6.562 1 94.94 443 GLY B CA 1
ATOM 6670 C C . GLY B 1 443 ? 20.359 -35.375 -6.047 1 94.94 443 GLY B C 1
ATOM 6671 O O . GLY B 1 443 ? 21.578 -35.562 -6.008 1 94.94 443 GLY B O 1
ATOM 6672 N N . TYR B 1 444 ? 19.516 -36.25 -5.711 1 95.75 444 TYR B N 1
ATOM 6673 C CA . TYR B 1 444 ? 19.922 -37.531 -5.125 1 95.75 444 TYR B CA 1
ATOM 6674 C C . TYR B 1 444 ? 20.297 -38.531 -6.207 1 95.75 444 TYR B C 1
ATOM 6676 O O . TYR B 1 444 ? 21.156 -39.375 -6.008 1 95.75 444 TYR B O 1
ATOM 6684 N N . THR B 1 445 ? 19.641 -38.5 -7.371 1 95.38 445 THR B N 1
ATOM 6685 C CA . THR B 1 445 ? 19.875 -39.469 -8.422 1 95.38 445 THR B CA 1
ATOM 6686 C C . THR B 1 445 ? 20.953 -39 -9.383 1 95.38 445 THR B C 1
ATOM 6688 O O . THR B 1 445 ? 21.578 -39.812 -10.086 1 95.38 445 THR B O 1
ATOM 6691 N N . GLY B 1 446 ? 21.031 -37.625 -9.477 1 93.19 446 GLY B N 1
ATOM 6692 C CA . GLY B 1 446 ? 21.984 -37.062 -10.422 1 93.19 446 GLY B CA 1
ATOM 6693 C C . GLY B 1 446 ? 21.406 -36.844 -11.797 1 93.19 446 GLY B C 1
ATOM 6694 O O . GLY B 1 446 ? 22.031 -36.219 -12.648 1 93.19 446 GLY B O 1
ATOM 6695 N N . ILE B 1 447 ? 20.234 -37.25 -12.008 1 92.5 447 ILE B N 1
ATOM 6696 C CA . ILE B 1 447 ? 19.578 -37.062 -13.297 1 92.5 447 ILE B CA 1
ATOM 6697 C C . ILE B 1 447 ? 19.297 -35.594 -13.547 1 92.5 447 ILE B C 1
ATOM 6699 O O . ILE B 1 447 ? 18.641 -34.938 -12.734 1 92.5 447 ILE B O 1
ATOM 6703 N N . GLY B 1 448 ? 19.844 -35.062 -14.609 1 91.06 448 GLY B N 1
ATOM 6704 C CA . GLY B 1 448 ? 19.609 -33.688 -14.984 1 91.06 448 GLY B CA 1
ATOM 6705 C C . GLY B 1 448 ? 20.375 -32.688 -14.141 1 91.06 448 GLY B C 1
ATOM 6706 O O . GLY B 1 448 ? 20.156 -31.484 -14.234 1 91.06 448 GLY B O 1
ATOM 6707 N N . LEU B 1 449 ? 21.156 -33.25 -13.258 1 92.75 449 LEU B N 1
ATOM 6708 C CA . LEU B 1 449 ? 21.953 -32.375 -12.398 1 92.75 449 LEU B CA 1
ATOM 6709 C C . LEU B 1 449 ? 23.266 -31.984 -13.078 1 92.75 449 LEU B C 1
ATOM 6711 O O . LEU B 1 449 ? 24.109 -32.844 -13.328 1 92.75 449 LEU B O 1
ATOM 6715 N N . LYS B 1 450 ? 23.375 -30.703 -13.297 1 91.06 450 LYS B N 1
ATOM 6716 C CA . LYS B 1 450 ? 24.531 -30.234 -14.062 1 91.06 450 LYS B CA 1
ATOM 6717 C C . LYS B 1 450 ? 25.766 -30.125 -13.18 1 91.06 450 LYS B C 1
ATOM 6719 O O . LYS B 1 450 ? 25.734 -29.438 -12.156 1 91.06 450 LYS B O 1
ATOM 6724 N N . MET B 1 451 ? 26.797 -30.75 -13.578 1 91.56 451 MET B N 1
ATOM 6725 C CA . MET B 1 451 ? 28.078 -30.719 -12.867 1 91.56 451 MET B CA 1
ATOM 6726 C C . MET B 1 451 ? 29.031 -29.719 -13.516 1 91.56 451 MET B C 1
ATOM 6728 O O . MET B 1 451 ? 28.859 -29.359 -14.688 1 91.56 451 MET B O 1
ATOM 6732 N N . LYS B 1 452 ? 29.953 -29.172 -12.656 1 88.19 452 LYS B N 1
ATOM 6733 C CA . LYS B 1 452 ? 30.984 -28.297 -13.188 1 88.19 452 LYS B CA 1
ATOM 6734 C C . LYS B 1 452 ? 31.875 -29.031 -14.18 1 88.19 452 LYS B C 1
ATOM 6736 O O . LYS B 1 452 ? 32.188 -30.203 -13.984 1 88.19 452 LYS B O 1
ATOM 6741 N N . LYS B 1 453 ? 32.094 -28.391 -15.43 1 69.31 453 LYS B N 1
ATOM 6742 C CA . LYS B 1 453 ? 33 -28.984 -16.391 1 69.31 453 LYS B CA 1
ATOM 6743 C C . LYS B 1 453 ? 34.438 -28.984 -15.852 1 69.31 453 LYS B C 1
ATOM 6745 O O . LYS B 1 453 ? 34.844 -28.031 -15.195 1 69.31 453 LYS B O 1
ATOM 6750 N N . GLU B 1 454 ? 34.969 -30.156 -15.414 1 54.12 454 GLU B N 1
ATOM 6751 C CA . GLU B 1 454 ? 36.375 -30.281 -15.102 1 54.12 454 GLU B CA 1
ATOM 6752 C C . GLU B 1 454 ? 37.25 -29.516 -16.109 1 54.12 454 GLU B C 1
ATOM 6754 O O . GLU B 1 454 ? 37.031 -29.625 -17.328 1 54.12 454 GLU B O 1
ATOM 6759 N N . ASN B 1 455 ? 37.719 -28.328 -15.844 1 39.94 455 ASN B N 1
ATOM 6760 C CA . ASN B 1 455 ? 38.844 -27.938 -16.672 1 39.94 455 ASN B CA 1
ATOM 6761 C C . ASN B 1 455 ? 39.906 -29.016 -16.734 1 39.94 455 ASN B C 1
ATOM 6763 O O . ASN B 1 455 ? 40.25 -29.609 -15.711 1 39.94 455 ASN B O 1
#

pLDDT: mean 93.64, std 6.05, range [39.66, 98.81]

Nearest PDB structures (foldseek):
  8y4x-assembly1_A  TM=4.740E-01  e=1.327E-06  Fusobacterium nucleatum
  7qha-assembly1_B  TM=5.164E-01  e=6.499E-06  Photobacterium profundum SS9
  4r1i-assembly1_B  TM=4.191E-01  e=3.460E-05  Neisseria gonorrhoeae FA19
  7qha-assembly1_B  TM=5.192E-01  e=6.254E-06  Photobacterium profundum SS9
  4r1i-assembly1_B  TM=4.117E-01  e=1.275E-05  Neisseria gonorrhoeae FA19

Foldseek 3Di:
DDADALVRLVVLLVVLLCQQVVQVVVVHQSQVSLVVSLVVLVVVCVVNPDDPVLLVQLLVVLLVVCPVVLLLLLLLLLLLQLLLLLLLLLLLLLVCVVPDDQQLLLLVLLQVLLVLLLLLLALLVSCSHNVLSSLLNCVLQVHDSLQSLLSNLLSNLLNNCLHLLRPLLVLLCVLLVHDSVLLSVLLCLQSVVLSVVLSVVCSVPSSDPDDGPVVSSVVSNVQSVVQHPNDCLSCVLVVLSSVCSVVSPDSVVNSVVSSVSSVVSSCVVPVPQDPVNSLCCQAQGDADDTPDVSVRVSSRGGHSVLSVVLVSLSSSLSSQLSSCVSSCSLVNNLVVLAVPDQAQLSLLLSLLVSQLSSCQRNLEQSCSSNVSSVRNSVVCVNNFFRSSLSSSSSCLRRRLNSCLHQSHSNVVSSCSSSVHGSPSNNVSNSSSVSSSVSSSVCRVVVRSGHGHDDD/DDAAALVRLVVLLVVLLCQQVVQVVVVHQSQVSLVVSLVVLVVVCVVNPDDPVLLVQLLVVLLVQCPVVLLLLLLLLLLLQLLLLLLLLLLLLLVCVVPDDLQLLLLVLLQVLLVLLLLLLALLVSCSHNVLSSLLNCVLQVHDSLQSLLSNLLSNLLNNCLHLLRPLLVLLCVLLVHDSNLLSVLLCLQSVVLSVVLSVVCSVVSSDPDPGPVVSVVVSNVQSVVQHPNDCLSCVLVVLSSVCSVVSPDSVVNSVVSSVSSVVSSCVVPVPQDPVNSLCCQAQGDADDTPDPSVRVSSRGGHSVLSVVLVSLSSSLSSQLSSCVSSCSLVNNLVVLAVDDQAQLSLLLSLLVSQLSSCQRNLEQSCSSNVSSVRNSVVCVNNFFRSSLSSSSSCLRRRLNSLLHQSHSNVVSSCSSSVHGSPSNNVSNSSSVSSSVSSSVCRVVVRSGHGHDDD

Secondary structure (DSSP, 8-state):
-PPPPHHHHHHHHHHHHHHHHHHHHTT--THHHHHHHHHHHHHHHHHTT--HHHHHHHHHHHHHTTHHHHHHHHHHHHHHHHHHHTTHHHHHHHHHHHHS-STTHHHHHHHHHHHHHHHHT-HHHHIIIIIHHHHHHHHHTT--HHHHHHHHHHHHHHHHHH-TT-HHHHHHHHHHT--HHHHHHHHHHHHHHHHHHHHHHHHHHHS-SSPP-HHHHHHHHHHHHHHS--SGGGHHHHHHHHHHHHTT--HHHHHHHHHHHHHHHHHHH-TT--HHHHHHHHHH-B----S-HHHHHHH-B-SHHHHHHHHHHHHHHHHHHHHHHHTTHHHHHHHHHHHT--SHHHHHHHHHHHHHHHHHHH--HHHHHHHHHHHHHHHHHHTTB-HHHHHHHHHHHTGGGGGG-TTSHHHHHHHHHHT--HHHHGGG-HHHHHHHHHHHHHHHH-TTPPBP---/-PPPPHHHHHHHHHHHHHHHHHHHHTT--THHHHHHHHHHHHHHHHHTT--HHHHHHHHHHHHHTTHHHHHHHHHHHHHHHHHHHTTHHHHHHHHHHHHS-STTHHHHHHHHHHHHHHHHT-HHHHIIIIIHHHHHHHHHTT--HHHHHHHHHHHHHHHHHH-TT-HHHHHHHHHHT--HHHHHHHHHHHHHHHHHHHHHHHHHHHS-SSPP-HHHHHHHHHHHHHHS--SGGGHHHHHHHHHHHHTT--HHHHHHHHHHHHHHHHHHH-TT--HHHHHHHHHH-B----S-HHHHHHH-B-SHHHHHHHHHHHHHHHHHHHHHHHTTHHHHHHHHHHHT--SHHHHHHHHHHHHHHHHHHH--HHHHHHHHHHHHHHHHHHTTB-HHHHHHHHIIIIITGGGG-TTSHHHHHHHHHHT--HHHHGGG-HHHHHHHHHHHHHHHH-TTPPBP---

Organism: Ligilactobacillus salivarius (strain UCC118) (NCBI:txid362948)

InterPro domains:
  IPR018461 Na+/H+ antiporter, NhaC-like, C-terminal [PF03553] (155-447)
  IPR052180 NhaC Na(+)/H(+) Antiporter [PTHR33451] (12-454)

Solvent-accessible surface area (backbone atoms only — not comparable to full-atom values): 43846 Å² total; per-residue (Å²): 98,64,78,66,47,53,68,55,26,48,49,50,52,51,52,47,48,50,46,42,52,52,31,44,72,71,70,36,66,60,51,58,37,46,52,52,45,40,50,51,48,53,51,53,39,45,74,38,49,43,54,68,64,58,53,51,48,9,30,43,57,20,33,56,75,42,46,63,60,50,54,44,42,40,51,48,14,26,37,39,11,37,30,48,75,40,9,29,40,54,32,48,32,50,54,43,62,72,71,51,50,76,70,51,35,44,36,45,46,18,50,50,29,23,54,52,3,34,59,54,12,32,38,68,60,30,44,61,45,65,33,46,27,52,43,48,49,36,52,65,67,68,43,61,62,34,52,46,50,5,24,31,48,23,9,8,49,51,4,15,60,64,11,90,68,8,66,69,40,50,47,33,16,56,62,34,68,41,56,58,67,61,36,48,59,56,37,43,66,34,49,50,56,22,48,52,53,36,42,55,49,30,50,62,66,37,50,55,92,66,76,81,57,62,66,54,50,51,50,49,47,48,51,45,56,72,76,33,64,65,53,76,69,41,46,50,57,58,51,47,51,53,51,33,30,71,69,66,49,55,68,66,63,46,50,48,53,42,41,51,52,34,48,49,48,32,43,68,79,40,70,80,64,47,70,61,56,54,44,45,29,35,39,63,17,34,78,49,85,62,97,42,68,67,58,20,62,65,53,41,37,32,1,32,60,63,36,34,64,47,46,53,37,38,44,53,31,17,22,43,21,14,35,38,52,64,65,41,34,54,61,42,51,49,47,73,64,59,78,72,50,77,45,64,27,58,41,42,41,44,48,24,49,46,7,41,47,35,21,70,65,28,19,36,42,67,58,10,29,50,52,48,38,66,68,43,45,63,52,37,51,72,68,40,37,22,44,57,38,52,22,40,41,31,42,33,12,6,50,46,41,18,50,61,27,64,59,9,52,52,7,29,46,52,18,65,75,70,69,43,58,30,81,61,21,42,82,40,22,39,31,45,62,37,25,36,52,47,44,33,51,18,28,65,71,46,58,78,52,44,57,46,78,80,125,98,65,80,67,47,53,68,56,25,47,50,51,52,50,52,45,47,50,46,42,54,51,31,46,73,71,68,36,65,59,52,57,36,47,52,51,46,40,52,51,50,52,51,52,40,45,75,38,49,43,54,68,65,58,54,52,48,8,31,44,58,21,34,56,74,42,44,63,60,50,54,45,41,41,52,46,13,25,39,40,11,38,32,46,74,36,9,30,40,55,33,50,33,50,53,42,62,73,70,50,51,75,68,52,36,44,35,45,45,18,50,52,29,22,54,52,3,32,58,53,12,32,38,70,58,30,44,61,46,65,32,47,26,51,44,49,48,36,52,65,67,68,43,61,60,34,52,47,49,5,25,31,48,23,9,8,48,51,5,15,60,66,10,90,68,7,64,68,39,47,47,33,16,56,63,33,70,41,56,59,68,60,36,47,59,55,36,42,65,34,50,50,55,21,50,51,53,36,42,54,50,29,52,60,64,37,48,55,92,66,76,81,58,62,66,53,50,53,51,49,46,48,50,44,55,72,76,33,67,64,50,76,70,40,47,50,56,57,50,48,53,52,50,33,29,73,69,66,49,56,66,64,64,47,50,49,53,40,43,51,53,34,46,47,50,32,41,70,77,39,71,79,65,47,71,60,56,55,45,45,29,34,40,64,16,34,76,51,85,63,97,42,69,68,58,19,61,67,53,40,39,32,0,31,59,64,36,33,65,44,45,53,36,37,44,52,30,18,22,43,20,15,36,38,53,65,64,41,33,52,61,43,52,48,47,74,64,58,78,73,48,78,44,63,28,59,41,40,42,45,47,25,50,47,6,41,47,34,21,69,65,27,20,36,42,66,58,10,28,50,51,45,39,65,67,42,46,63,53,38,51,72,66,42,36,22,45,58,39,51,22,40,42,30,42,31,13,7,51,47,43,18,50,62,25,65,59,7,52,52,8,30,46,51,19,65,74,70,70,44,58,30,82,62,21,42,83,39,23,38,30,43,60,36,24,36,54,46,44,33,51,18,29,64,71,44,56,77,52,44,58,46,79,81,126

Radius of gyration: 28.86 Å; Cα contacts (8 Å, |Δi|>4): 1622; chains: 2; bounding box: 70×82×66 Å